Protein AF-0000000078468719 (afdb_homodimer)

Sequence (1130 aa):
MEICQSNFYKNLLDILVNISRASYVTFDFEMSGITTRPKNSPGDRSLDVEKPTLQQQYDEVRSTAETFQILQMGITIVEEVRDKEFYIARPYNFDLSPLSYGGIDIGLQRTIRFNSSSCDFLHSNGFDFGKVFRTGVPYLSRAEESELRSEFELRAERNSKIPDLIIEDADKKASEFCDYIRNTITDWLEKPVQKYVNIGTTDNKLTGFQRRLVHQIVRRDFPNLRTYNRCDGDFMQIEKLNVEQEAIHRKFRLKKFDTKLLKQKGLGWIFEALCGGNLTGIDPLWVYNQQDEEPEKLPAGIATRITDVEAKLKLRNHIIVGHNIFMDLAFLYKTFVGPLPSQVEDFRKEIHRLFPRVIDTKFLATHGLESKYIRSSLKEVLEPFLKVDNPLILLHQDHRFYGSSFGKDHEAGYDSWMTAELFVKLSAKLMTDQKMNGKTIKAEKLLNNHYETCQKIANNDDETNINSYDTSNGIFPTQRAECTKNPYVSSNPFAILGIIEDEQDTALTETPTIQKWLPDFSSKFWTPYINKIRVSSIESCIFDLAQLDVKEYGDQLSKKICTSLMEICQSNFYKNLLDILVNISRASYVTFDFEMSGITTRPKNSPGDRSLDVEKPTLQQQYDEVRSTAETFQILQMGITIVEEVRDKEFYIARPYNFDLSPLSYGGIDIGLQRTIRFNSSSCDFLHSNGFDFGKVFRTGVPYLSRAEESELRSEFELRAERNSKIPDLIIEDADKKASEFCDYIRNTITDWLEKPVQKYVNIGTTDNKLTGFQRRLVHQIVRRDFPNLRTYNRCDGDFMQIEKLNVEQEAIHRKFRLKKFDTKLLKQKGLGWIFEALCGGNLTGIDPLWVYNQQDEEPEKLPAGIATRITDVEAKLKLRNHIIVGHNIFMDLAFLYKTFVGPLPSQVEDFRKEIHRLFPRVIDTKFLATHGLESKYIRSSLKEVLEPFLKVDNPLILLHQDHRFYGSSFGKDHEAGYDSWMTAELFVKLSAKLMTDQKMNGKTIKAEKLLNNHYETCQKIANNDDETNINSYDTSNGIFPTQRAECTKNPYVSSNPFAILGIIEDEQDTALTETPTIQKWLPDFSSKFWTPYINKIRVSSIESCIFDLAQLDVKEYGDQLSKKICTSL

Solvent-accessible surface area (backbone atoms only — not comparable to full-atom values): 63492 Å² total; per-residue (Å²): 58,82,46,34,45,92,50,36,49,59,43,42,63,61,52,50,49,47,57,58,61,34,65,35,36,20,40,32,70,36,53,29,34,85,63,78,52,50,85,90,33,90,77,37,58,85,66,49,85,68,62,43,50,67,56,57,48,40,50,51,46,49,52,20,34,71,51,24,43,67,41,26,42,7,35,17,37,28,29,78,37,71,94,76,69,34,33,40,30,43,32,30,29,32,34,34,13,89,45,53,51,93,64,46,85,77,76,67,84,45,76,44,34,34,27,29,56,43,45,44,53,40,46,76,60,68,52,61,66,27,46,22,74,73,38,19,28,21,52,39,17,53,46,56,51,53,49,47,53,51,48,62,65,42,42,65,59,51,63,71,62,56,66,76,80,82,78,55,85,84,40,54,67,58,52,49,50,51,49,49,54,53,50,53,52,52,51,39,70,74,55,63,83,56,81,53,50,76,51,63,55,83,48,41,65,46,28,73,57,52,50,50,48,52,52,48,49,35,58,73,76,35,69,61,44,45,78,41,76,37,81,93,40,34,30,36,37,36,33,70,60,48,68,70,59,47,52,53,48,48,52,48,50,49,51,53,49,48,53,52,51,50,59,24,20,42,55,32,56,57,52,24,54,65,45,32,48,83,64,84,76,66,58,36,72,58,43,43,49,89,76,50,78,49,64,65,47,31,47,71,31,34,46,51,49,51,53,52,41,40,56,49,20,57,70,46,83,51,36,39,34,27,63,60,38,63,60,53,50,48,37,51,41,36,56,44,42,27,85,74,60,91,44,54,69,56,40,33,52,52,49,30,68,46,44,77,37,32,36,20,48,41,29,65,65,36,50,82,48,64,54,53,72,47,74,67,48,72,68,63,60,33,54,77,49,72,78,51,65,76,40,40,72,40,64,34,87,85,24,49,72,63,74,79,51,82,79,54,63,86,33,22,21,52,47,4,39,50,46,47,53,36,48,55,38,52,50,32,49,53,50,52,43,34,65,70,54,72,53,93,65,59,66,72,75,75,82,40,72,78,57,74,71,76,72,72,69,73,70,78,67,74,74,82,72,76,76,73,80,78,85,74,80,80,75,81,72,78,74,73,80,67,78,72,76,77,75,76,76,73,80,62,65,77,69,63,74,64,77,79,70,84,74,79,85,71,85,72,71,85,63,81,78,72,51,68,61,77,73,60,82,85,38,74,82,41,65,84,43,56,28,32,33,44,35,66,69,20,37,58,26,60,47,59,42,71,68,66,90,62,79,85,71,78,68,70,70,54,43,68,66,23,58,84,90,59,82,46,34,46,92,51,36,49,59,43,41,64,60,52,50,48,48,56,57,61,34,66,34,36,20,41,32,70,36,53,28,33,88,63,78,50,50,85,90,34,89,77,36,56,86,66,48,87,68,62,42,51,67,55,58,49,41,51,50,46,50,53,19,35,73,51,25,44,67,41,26,43,7,35,17,36,28,30,76,37,72,94,77,68,33,32,39,30,43,33,31,29,33,33,34,13,89,46,55,52,93,66,47,85,75,75,66,84,43,75,45,32,34,26,30,56,42,45,44,53,40,46,76,60,67,52,61,66,29,46,22,74,74,39,20,28,19,51,40,16,54,47,54,51,53,48,47,53,51,47,60,65,44,42,65,59,51,64,70,63,56,66,76,82,83,77,56,85,84,41,56,68,59,52,49,50,51,49,49,53,52,49,54,51,52,51,38,70,75,54,62,83,57,81,53,49,78,51,64,54,80,46,42,65,45,27,75,57,52,50,51,48,51,53,47,46,35,58,71,77,35,68,60,44,43,80,40,75,36,80,93,40,35,29,35,36,37,31,72,60,48,68,69,59,48,53,52,48,48,52,48,51,49,52,53,48,49,52,51,51,51,59,23,20,42,54,32,56,58,52,23,54,64,44,33,47,85,62,83,76,66,58,35,72,60,42,43,48,86,87,50,79,51,65,65,47,30,47,71,32,34,46,50,49,51,54,51,41,41,56,50,20,56,70,46,81,54,38,40,34,27,64,59,39,62,60,52,51,47,37,50,41,36,58,42,44,29,85,75,60,93,45,54,68,56,38,34,52,52,49,30,68,47,42,77,37,32,36,20,48,41,29,66,64,35,49,82,46,62,53,56,73,47,73,67,49,71,70,64,60,33,54,77,50,73,79,50,63,75,40,41,72,40,62,32,86,84,22,48,73,64,75,79,51,82,79,54,63,86,33,22,21,51,48,4,38,52,45,48,54,36,48,54,39,52,51,31,50,52,51,52,44,33,66,69,55,72,52,93,64,58,64,72,76,75,81,41,74,76,56,73,70,74,72,71,69,73,69,71,70,72,71,80,73,78,78,76,80,79,82,81,83,65,81,70,72,77,76,74,78,69,75,70,76,76,73,75,77,76,82,62,72,75,71,63,76,62,77,80,71,85,76,79,86,69,85,72,72,86,63,83,79,73,52,69,60,80,73,59,83,85,38,75,81,40,66,82,41,56,28,33,34,44,36,66,70,20,36,58,26,60,46,61,44,71,68,67,90,64,79,85,70,78,72,67,68,53,41,67,62,22,56,83,90

Foldseek 3Di:
DEDWLVCQLLCVLVLLLLLLQFQFKEKFFQKLDQWPADPPRDVHCPVPPAFDAPLVVVQGLQVGLLQIATQKMKMKGWHDDVVVLAIAIFIYIFGEAQAARVNDCLPDDDDHDGDPVSVVVCVVLPHDNVRNHPIGWFADAPVRLVVSLVCVVCVVVVVLVDDDDDDDPPCVVLVVLLVVLVVQVVVCVVPPPDQKGKAADPVFFDDPVSVSSNQRCCVPPPVQKDWDADPNRRIIMIGGHDPVVVVVVVVVVSVVSLLSSLSNNGCLLVLCLLQLHDDQSSQLVSNADPPDDDPCRDRVNSNVSSVVSSVSSNPDQHEYEYALCVSVLSSSCCRHHHRADSGVLVNLQVSCNSHVWYFHLLCLLQPQHQCVVDDRDLCLLLVLCVPPCFLPYYYDPVRCPQVPDDRSPPRGSNSSVSRVSSVWRSLLVLVLVCVVVVDNDGNPDRSPPDPPPDPPPPPPPPDPDPPPPDDDDDDPPPPDVPPPPPPPDDPVPVVPVPDPDPPDDPPPDPPPPRDNGRPDCVDPSCVVGIQWRAQLSHQLRTDHSPDDPDDPDDSVPSNVSRRPD/DEDWLVCQLLCVLVLLLLLLQFQFKEKFFQKLDQWPADPPRVVHCPVPPAFDAPLVVVQGLQVGLQQIATQKMKMKGWHDDVVVLAIAIFIYIFGEAQAARVNDCLPDDDDHDGDPVSVVVCVVLPHDNVRNHPIGWFADAPVRLVVSLVCVVCVVVVVLVDDDDDDDPPCVVLVVLLVVLVVQVVVCVVPPPDQKGKAADPVFFDDPVSVSSNQRCCVPVPVQKDWDADPNRRIIMIGGHDPVVVVVVVVVVSVVSLLSSLSNNGCLLVLCLLQLHDDQSSQLVSNADPPDDDPCRDRVNSNVSSVVSSVSSNPDQHEYEYALCVSVLSSSCCRHHHRADSGVLVNLQVSCNSHVWYFHLLCLLQPPHQCVVDDRDLCLLLVLCVPPCFLHYDYDPVRCPQVPDDRSPPRGSNSSVSRVSSVWRSLLVLVLVCVVVVDNDGNPDRSPPDPPPDPPPPPPPPDPDPPPPDDDDDDPPPPDPPPPPPVPDDPPPPVPPPDPDDDDDPPPDPPPPRPNGRPDCVDPSCVVGIQWRAQLSHQLRTDHSPDDPDDPDDSVPSNVSRRPD

Radius of gyration: 35.46 Å; Cα contacts (8 Å, |Δi|>4): 1675; chains: 2; bounding box: 86×113×95 Å

InterPro domains:
  IPR006941 Ribonuclease CAF1 [PF04857] (5-423)
  IPR012337 Ribonuclease H-like superfamily [SSF53098] (1-435)
  IPR036397 Ribonuclease H superfamily [G3DSA:3.30.420.10] (1-170)
  IPR036397 Ribonuclease H superfamily [G3DSA:3.30.420.10] (245-470)
  IPR036867 R3H domain superfamily [G3DSA:3.30.1370.50] (171-244)
  IPR051181 CAF1 family poly(A)-specific ribonucleases [PTHR15092] (1-456)

Organism: Uncinula necator (NCBI:txid52586)

pLDDT: mean 79.13, std 23.97, range [17.05, 98.44]

Secondary structure (DSSP, 8-state):
-EE-HHHHHHHHHHHHHHHHH-SEEEEEEEES-S-SS-TTSTT--TT-SSPPPHHHHHHHHHHHHHHS-EEEEEEEEEEEEGGGTEEEEEEEEEEBP-S-GGG--S----EEEEEHHHHHHHHHTT--HHHHHHTPBPB--HHHHHHHHHHHHHHHHHHHTPPPP---TT-HHHHHHHHHHHHHHHHHHHS--SSEEEE--SSSPPPHHHHHHHHHHHHHH-TTEEEEEETTTTEEEEEE--HHHHHHHHHHHHHHHHHHHHHHTBTHHHHHHHTT---TT--HHHH--TT--SGGGSHHHHHHHHHHHHHHHHH---EEEESS-HHHHHHHHHHHT-SPPSSHHHHHHHHHHH-SEEEEHHHHHHTTS-GGGS---HHHHHGGGGG---S-EEE-GGGGGGTS----TT-HHHHHHHHHHHHHHHHHHHHHHHHHHSS---S-SGGGTTTTGGGGGGG--S------------------------------GGGG-S------------------SPPPTTSGGGTTTTTEEE-TTSSS-EEETT-----S-STTSTHHHHTT-/-EE-HHHHHHHHHHHHHHHHH-SEEEEEEEES-S-SS-TTSTT--TT-SSPPPHHHHHHHHHHHHHHS-EEEEEEEEEEEEGGGTEEEEEEEEEEBP-S-GGG--S----EEEEEHHHHHHHHHTT--HHHHHHT-B-B--HHHHHHHHHHHHHHHHHHHTPPPP---TT-HHHHHHHHHHHHHHHHHHHS--SSEEEE--SS-PPPHHHHHHHHHHHHHH-TTEEEEEETTTTEEEEEE--HHHHHHHHHHHHHHHHHHHHHHTBTHHHHHHHHT---TT--HHHH--TT--SGGGSHHHHHHHHHHHHHHHHH---EEEESS-HHHHHHHHHHHT-SPPSSHHHHHHHHHHH-SEEEEHHHHHHTTS-GGGS---HHHHHGGGGG---S-EEE-GGGGGGTS-S--TT-HHHHHHHHHHHHHHHHHHHHHHHHHHSS---S-SGGGTTTTGGGGGGGGGS------------------------------GGGG-S------------------SPPPTTSGGGTTTTTEEE-TTSSS-EEETT-----S-STTSHHHHHTT-

Structure (mmCIF, N/CA/C/O backbone):
data_AF-0000000078468719-model_v1
#
loop_
_entity.id
_entity.type
_entity.pdbx_description
1 polymer 'Putative caf1 family ribonuclease'
#
loop_
_atom_site.group_PDB
_atom_site.id
_atom_site.type_symbol
_atom_site.label_atom_id
_atom_site.label_alt_id
_atom_site.label_comp_id
_atom_site.label_asym_id
_atom_site.label_entity_id
_atom_site.label_seq_id
_atom_site.pdbx_PDB_ins_code
_atom_site.Cartn_x
_atom_site.Cartn_y
_atom_site.Cartn_z
_atom_site.occupancy
_atom_site.B_iso_or_equiv
_atom_site.auth_seq_id
_atom_site.auth_comp_id
_atom_site.auth_asym_id
_atom_site.auth_atom_id
_atom_site.pdbx_PDB_model_num
ATOM 1 N N . MET A 1 1 ? 11.555 -22.078 5.477 1 86.25 1 MET A N 1
ATOM 2 C CA . MET A 1 1 ? 12.336 -21.078 6.207 1 86.25 1 MET A CA 1
ATOM 3 C C . MET A 1 1 ? 11.875 -19.672 5.867 1 86.25 1 MET A C 1
ATOM 5 O O . MET A 1 1 ? 11.602 -19.359 4.707 1 86.25 1 MET A O 1
ATOM 9 N N . GLU A 1 2 ? 11.742 -18.891 6.883 1 87.81 2 GLU A N 1
ATOM 10 C CA . GLU A 1 2 ? 11.375 -17.5 6.723 1 87.81 2 GLU A CA 1
ATOM 11 C C . GLU A 1 2 ? 12.602 -16.594 6.699 1 87.81 2 GLU A C 1
ATOM 13 O O . GLU A 1 2 ? 13.43 -16.641 7.613 1 87.81 2 GLU A O 1
ATOM 18 N N . ILE A 1 3 ? 12.719 -15.859 5.617 1 92.31 3 ILE A N 1
ATOM 19 C CA . ILE A 1 3 ? 13.875 -14.969 5.473 1 92.31 3 ILE A CA 1
ATOM 20 C C . ILE A 1 3 ? 13.414 -13.516 5.484 1 92.31 3 ILE A C 1
ATOM 22 O O . ILE A 1 3 ? 12.484 -13.141 4.758 1 92.31 3 ILE A O 1
ATOM 26 N N . CYS A 1 4 ? 13.961 -12.75 6.348 1 92.31 4 CYS A N 1
ATOM 27 C CA . CYS A 1 4 ? 13.672 -11.32 6.438 1 92.31 4 CYS A CA 1
ATOM 28 C C . CYS A 1 4 ? 14.914 -10.492 6.133 1 92.31 4 CYS A C 1
ATOM 30 O O . CYS A 1 4 ? 15.984 -11.047 5.891 1 92.31 4 CYS A O 1
ATOM 32 N N . GLN A 1 5 ? 14.773 -9.281 6.125 1 92.06 5 GLN A N 1
ATOM 33 C CA . GLN A 1 5 ? 15.844 -8.367 5.742 1 92.06 5 GLN A CA 1
ATOM 34 C C . GLN A 1 5 ? 17.062 -8.523 6.652 1 92.06 5 GLN A C 1
ATOM 36 O O . GLN A 1 5 ? 18.203 -8.484 6.188 1 92.06 5 GLN A O 1
ATOM 41 N N . SER A 1 6 ? 16.875 -8.766 7.957 1 90.62 6 SER A N 1
ATOM 42 C CA . SER A 1 6 ? 17.953 -8.797 8.945 1 90.62 6 SER A CA 1
ATOM 43 C C . SER A 1 6 ? 18.828 -10.039 8.781 1 90.62 6 SER A C 1
ATOM 45 O O . SER A 1 6 ? 20 -10.039 9.148 1 90.62 6 SER A O 1
ATOM 47 N N . ASN A 1 7 ? 18.266 -11.086 8.188 1 92.12 7 ASN A N 1
ATOM 48 C CA . ASN A 1 7 ? 19.031 -12.328 8.086 1 92.12 7 ASN A CA 1
ATOM 49 C C . ASN A 1 7 ? 19.25 -12.727 6.625 1 92.12 7 ASN A C 1
ATOM 51 O O . ASN A 1 7 ? 19.828 -13.781 6.348 1 92.12 7 ASN A O 1
ATOM 55 N N . PHE A 1 8 ? 18.891 -11.93 5.738 1 96.31 8 PHE A N 1
ATOM 56 C CA . PHE A 1 8 ? 18.938 -12.289 4.324 1 96.31 8 PHE A CA 1
ATOM 57 C C . PHE A 1 8 ? 20.375 -12.508 3.873 1 96.31 8 PHE A C 1
ATOM 59 O O . PHE A 1 8 ? 20.719 -13.57 3.35 1 96.31 8 PHE A O 1
ATOM 66 N N . TYR A 1 9 ? 21.203 -11.555 4.082 1 95.25 9 TYR A N 1
ATOM 67 C CA . TYR A 1 9 ? 22.547 -11.617 3.533 1 95.25 9 TYR A CA 1
ATOM 68 C C . TYR A 1 9 ? 23.375 -12.688 4.242 1 95.25 9 TYR A C 1
ATOM 70 O O . TYR A 1 9 ? 24.234 -13.32 3.629 1 95.25 9 TYR A O 1
ATOM 78 N N . LYS A 1 10 ? 23.094 -12.953 5.453 1 93.44 10 LYS A N 1
ATOM 79 C CA . LYS A 1 10 ? 23.781 -14.016 6.168 1 93.44 10 LYS A CA 1
ATOM 80 C C . LYS A 1 10 ? 23.469 -15.383 5.574 1 93.44 10 LYS A C 1
ATOM 82 O O . LYS A 1 10 ? 24.281 -16.312 5.656 1 93.44 10 LYS A O 1
ATOM 87 N N . ASN A 1 11 ? 22.312 -15.484 4.977 1 95.19 11 ASN A N 1
ATOM 88 C CA . ASN A 1 11 ? 21.891 -16.766 4.414 1 95.19 11 ASN A CA 1
ATOM 89 C C . ASN A 1 11 ? 22.062 -16.797 2.898 1 95.19 11 ASN A C 1
ATOM 91 O O . ASN A 1 11 ? 21.844 -17.828 2.268 1 95.19 11 ASN A O 1
ATOM 95 N N . LEU A 1 12 ? 22.422 -15.703 2.316 1 97.19 12 LEU A N 1
ATOM 96 C CA . LEU A 1 12 ? 22.422 -15.539 0.867 1 97.19 12 LEU A CA 1
ATOM 97 C C . LEU A 1 12 ? 23.328 -16.578 0.204 1 97.19 12 LEU A C 1
ATOM 99 O O . LEU A 1 12 ? 22.906 -17.266 -0.739 1 97.19 12 LEU A O 1
ATOM 103 N N . LEU A 1 13 ? 24.547 -16.703 0.681 1 96.62 13 LEU A N 1
ATOM 104 C CA . LEU A 1 13 ? 25.5 -17.625 0.048 1 96.62 13 LEU A CA 1
ATOM 105 C C . LEU A 1 13 ? 24.969 -19.062 0.097 1 96.62 13 LEU A C 1
ATOM 107 O O . LEU A 1 13 ? 25.062 -19.797 -0.889 1 96.62 13 LEU A O 1
ATOM 111 N N . ASP A 1 14 ? 24.438 -19.469 1.217 1 95.19 14 ASP A N 1
ATOM 112 C CA . ASP A 1 14 ? 23.875 -20.812 1.339 1 95.19 14 ASP A CA 1
ATOM 113 C C . ASP A 1 14 ? 22.75 -21.031 0.329 1 95.19 14 ASP A C 1
ATOM 115 O O . ASP A 1 14 ? 22.641 -22.109 -0.266 1 95.19 14 ASP A O 1
ATOM 119 N N . ILE A 1 15 ? 21.906 -20.078 0.169 1 97.31 15 ILE A N 1
ATOM 120 C CA . ILE A 1 15 ? 20.797 -20.172 -0.778 1 97.31 15 ILE A CA 1
ATOM 121 C C . ILE A 1 15 ? 21.344 -20.312 -2.197 1 97.31 15 ILE A C 1
ATOM 123 O O . ILE A 1 15 ? 20.859 -21.156 -2.971 1 97.31 15 ILE A O 1
ATOM 127 N N . LEU A 1 16 ? 22.375 -19.516 -2.494 1 97.62 16 LEU A N 1
ATOM 128 C CA . LEU A 1 16 ? 22.984 -19.562 -3.82 1 97.62 16 LEU A CA 1
ATOM 129 C C . LEU A 1 16 ? 23.609 -20.938 -4.086 1 97.62 16 LEU A C 1
ATOM 131 O O . LEU A 1 16 ? 23.469 -21.469 -5.188 1 97.62 16 LEU A O 1
ATOM 135 N N . VAL A 1 17 ? 24.234 -21.484 -3.102 1 96.69 17 VAL A N 1
ATOM 136 C CA . VAL A 1 17 ? 24.844 -22.797 -3.219 1 96.69 17 VAL A CA 1
ATOM 137 C C . VAL A 1 17 ? 23.766 -23.844 -3.445 1 96.69 17 VAL A C 1
ATOM 139 O O . VAL A 1 17 ? 23.906 -24.734 -4.297 1 96.69 17 VAL A O 1
ATOM 142 N N . ASN A 1 18 ? 22.734 -23.734 -2.693 1 96.62 18 ASN A N 1
ATOM 143 C CA . ASN A 1 18 ? 21.625 -24.672 -2.857 1 96.62 18 ASN A CA 1
ATOM 144 C C . ASN A 1 18 ? 21.031 -24.594 -4.258 1 96.62 18 ASN A C 1
ATOM 146 O O . ASN A 1 18 ? 20.688 -25.625 -4.855 1 96.62 18 ASN A O 1
ATOM 150 N N . ILE A 1 19 ? 20.828 -23.406 -4.777 1 97.38 19 ILE A N 1
ATOM 151 C CA . ILE A 1 19 ? 20.297 -23.234 -6.125 1 97.38 19 ILE A CA 1
ATOM 152 C C . ILE A 1 19 ? 21.234 -23.875 -7.141 1 97.38 19 ILE A C 1
ATOM 154 O O . ILE A 1 19 ? 20.781 -24.531 -8.078 1 97.38 19 ILE A O 1
ATOM 158 N N . SER A 1 20 ? 22.547 -23.781 -6.949 1 96.12 20 SER A N 1
ATOM 159 C CA . SER A 1 20 ? 23.531 -24.297 -7.883 1 96.12 20 SER A CA 1
ATOM 160 C C . SER A 1 20 ? 23.516 -25.828 -7.918 1 96.12 20 SER A C 1
ATOM 162 O O . SER A 1 20 ? 23.938 -26.438 -8.898 1 96.12 20 SER A O 1
ATOM 164 N N . ARG A 1 21 ? 22.953 -26.469 -6.906 1 94 21 ARG A N 1
ATOM 165 C CA . ARG A 1 21 ? 22.922 -27.922 -6.805 1 94 21 ARG A CA 1
ATOM 166 C C . ARG A 1 21 ? 21.516 -28.453 -7.09 1 94 21 ARG A C 1
ATOM 168 O O . ARG A 1 21 ? 21.297 -29.672 -7.098 1 94 21 ARG A O 1
ATOM 175 N N . ALA A 1 22 ? 20.641 -27.609 -7.371 1 96 22 ALA A N 1
ATOM 176 C CA . ALA A 1 22 ? 19.234 -27.984 -7.453 1 96 22 ALA A CA 1
ATOM 177 C C . ALA A 1 22 ? 18.953 -28.781 -8.719 1 96 22 ALA A C 1
ATOM 179 O O . ALA A 1 22 ? 19.5 -28.5 -9.781 1 96 22 ALA A O 1
ATOM 180 N N . SER A 1 23 ? 18.109 -29.797 -8.617 1 94.81 23 SER A N 1
ATOM 181 C CA . SER A 1 23 ? 17.562 -30.484 -9.781 1 94.81 23 SER A CA 1
ATOM 182 C C . SER A 1 23 ? 16.531 -29.609 -10.492 1 94.81 23 SER A C 1
ATOM 184 O O . SER A 1 23 ? 16.5 -29.547 -11.727 1 94.81 23 SER A O 1
ATOM 186 N N . TYR A 1 24 ? 15.719 -29.047 -9.805 1 96.56 24 TYR A N 1
ATOM 187 C CA . TYR A 1 24 ? 14.766 -28.062 -10.281 1 96.56 24 TYR A CA 1
ATOM 188 C C . TYR A 1 24 ? 14.383 -27.094 -9.164 1 96.56 24 TYR A C 1
ATOM 190 O O . TYR A 1 24 ? 14.633 -27.359 -7.992 1 96.56 24 TYR A O 1
ATOM 198 N N . VAL A 1 25 ? 13.875 -25.953 -9.477 1 98.12 25 VAL A N 1
ATOM 199 C CA . VAL A 1 25 ? 13.438 -24.938 -8.531 1 98.12 25 VAL A CA 1
ATOM 200 C C . VAL A 1 25 ? 12 -24.516 -8.852 1 98.12 25 VAL A C 1
ATOM 202 O O . VAL A 1 25 ? 11.648 -24.312 -10.008 1 98.12 25 VAL A O 1
ATOM 205 N N . THR A 1 26 ? 11.148 -24.531 -7.84 1 98.44 26 THR A N 1
ATOM 206 C CA . THR A 1 26 ? 9.773 -24.047 -8.008 1 98.44 26 THR A CA 1
ATOM 207 C C . THR A 1 26 ? 9.602 -22.672 -7.387 1 98.44 26 THR A C 1
ATOM 209 O O . THR A 1 26 ? 10.328 -22.297 -6.461 1 98.44 26 THR A O 1
ATOM 212 N N . PHE A 1 27 ? 8.711 -21.859 -7.934 1 97.12 27 PHE A N 1
ATOM 213 C CA . PHE A 1 27 ? 8.453 -20.562 -7.34 1 97.12 27 PHE A CA 1
ATOM 214 C C . PHE A 1 27 ? 6.965 -20.219 -7.395 1 97.12 27 PHE A C 1
ATOM 216 O O . PHE A 1 27 ? 6.215 -20.828 -8.164 1 97.12 27 PHE A O 1
ATOM 223 N N . ASP A 1 28 ? 6.508 -19.375 -6.555 1 97.44 28 ASP A N 1
ATOM 224 C CA . ASP A 1 28 ? 5.156 -18.844 -6.441 1 97.44 28 ASP A CA 1
ATOM 225 C C . ASP A 1 28 ? 5.172 -17.453 -5.824 1 97.44 28 ASP A C 1
ATOM 227 O O . ASP A 1 28 ? 6.047 -17.125 -5.016 1 97.44 28 ASP A O 1
ATOM 231 N N . PHE A 1 29 ? 4.188 -16.625 -6.242 1 97.81 29 PHE A N 1
ATOM 232 C CA . PHE A 1 29 ? 4.156 -15.25 -5.75 1 97.81 29 PHE A CA 1
ATOM 233 C C . PHE A 1 29 ? 2.779 -14.898 -5.203 1 97.81 29 PHE A C 1
ATOM 235 O O . PHE A 1 29 ? 1.771 -15.445 -5.652 1 97.81 29 PHE A O 1
ATOM 242 N N . GLU A 1 30 ? 2.707 -14.086 -4.188 1 97.19 30 GLU A N 1
ATOM 243 C CA . GLU A 1 30 ? 1.536 -13.297 -3.824 1 97.19 30 GLU A CA 1
ATOM 244 C C . GLU A 1 30 ? 1.685 -11.852 -4.277 1 97.19 30 GLU A C 1
ATOM 246 O O . GLU A 1 30 ? 2.742 -11.242 -4.098 1 97.19 30 GLU A O 1
ATOM 251 N N . MET A 1 31 ? 0.673 -11.367 -4.953 1 97.12 31 MET A N 1
ATOM 252 C CA . MET A 1 31 ? 0.762 -10.047 -5.566 1 97.12 31 MET A CA 1
ATOM 253 C C . MET A 1 31 ? -0.219 -9.078 -4.918 1 97.12 31 MET A C 1
ATOM 255 O O . MET A 1 31 ? -1.199 -9.5 -4.301 1 97.12 31 MET A O 1
ATOM 259 N N . SER A 1 32 ? 0.092 -7.777 -5 1 96.38 32 SER A N 1
ATOM 260 C CA . SER A 1 32 ? -0.746 -6.738 -4.414 1 96.38 32 SER A CA 1
ATOM 261 C C . SER A 1 32 ? -1.997 -6.5 -5.25 1 96.38 32 SER A C 1
ATOM 263 O O . SER A 1 32 ? -2.891 -5.754 -4.844 1 96.38 32 SER A O 1
ATOM 265 N N . GLY A 1 33 ? -2.111 -7.086 -6.383 1 94.81 33 GLY A N 1
ATOM 266 C CA . GLY A 1 33 ? -3.244 -7.039 -7.293 1 94.81 33 GLY A CA 1
ATOM 267 C C . GLY A 1 33 ? -3.123 -8.023 -8.445 1 94.81 33 GLY A C 1
ATOM 268 O O . GLY A 1 33 ? -2.016 -8.328 -8.891 1 94.81 33 GLY A O 1
ATOM 269 N N . ILE A 1 34 ? -4.309 -8.453 -8.992 1 90.38 34 ILE A N 1
ATOM 270 C CA . ILE A 1 34 ? -4.246 -9.484 -10.023 1 90.38 34 ILE A CA 1
ATOM 271 C C . ILE A 1 34 ? -4.996 -9.016 -11.273 1 90.38 34 ILE A C 1
ATOM 273 O O . ILE A 1 34 ? -5.035 -9.719 -12.281 1 90.38 34 ILE A O 1
ATOM 277 N N . THR A 1 35 ? -5.637 -7.941 -11.203 1 86.56 35 THR A N 1
ATOM 278 C CA . THR A 1 35 ? -6.316 -7.418 -12.383 1 86.56 35 THR A CA 1
ATOM 279 C C . THR A 1 35 ? -6.438 -5.898 -12.312 1 86.56 35 THR A C 1
ATOM 281 O O . THR A 1 35 ? -6.539 -5.332 -11.219 1 86.56 35 THR A O 1
ATOM 284 N N . THR A 1 36 ? -6.363 -5.312 -13.43 1 74.69 36 THR A N 1
ATOM 285 C CA . THR A 1 36 ? -6.59 -3.873 -13.523 1 74.69 36 THR A CA 1
ATOM 286 C C . THR A 1 36 ? -7.969 -3.58 -14.109 1 74.69 36 THR A C 1
ATOM 288 O O . THR A 1 36 ? -8.391 -2.422 -14.18 1 74.69 36 THR A O 1
ATOM 291 N N . ARG A 1 37 ? -8.664 -4.57 -14.508 1 73.88 37 ARG A N 1
ATOM 292 C CA . ARG A 1 37 ? -10.008 -4.434 -15.062 1 73.88 37 ARG A CA 1
ATOM 293 C C . ARG A 1 37 ? -11.008 -5.293 -14.289 1 73.88 37 ARG A C 1
ATOM 295 O O . ARG A 1 37 ? -11.508 -6.289 -14.812 1 73.88 37 ARG A O 1
ATOM 302 N N . PRO A 1 38 ? -11.266 -4.809 -13.117 1 65.31 38 PRO A N 1
ATOM 303 C CA . PRO A 1 38 ? -12.203 -5.621 -12.336 1 65.31 38 PRO A CA 1
ATOM 304 C C . PRO A 1 38 ? -13.57 -5.742 -13 1 65.31 38 PRO A C 1
ATOM 306 O O . PRO A 1 38 ? -13.875 -4.996 -13.93 1 65.31 38 PRO A O 1
ATOM 309 N N . LYS A 1 39 ? -14.273 -6.703 -12.547 1 63.47 39 LYS A N 1
ATOM 310 C CA . LYS A 1 39 ? -15.602 -6.957 -13.086 1 63.47 39 LYS A CA 1
ATOM 311 C C . LYS A 1 39 ? -16.469 -5.707 -13.023 1 63.47 39 LYS A C 1
ATOM 313 O O . LYS A 1 39 ? -16.422 -4.961 -12.039 1 63.47 39 LYS A O 1
ATOM 318 N N . ASN A 1 40 ? -17.141 -5.418 -14.078 1 62.09 40 ASN A N 1
ATOM 319 C CA . ASN A 1 40 ? -18.125 -4.34 -14.18 1 62.09 40 ASN A CA 1
ATOM 320 C C . ASN A 1 40 ? -17.453 -2.988 -14.406 1 62.09 40 ASN A C 1
ATOM 322 O O . ASN A 1 40 ? -18.047 -1.943 -14.117 1 62.09 40 ASN A O 1
ATOM 326 N N . SER A 1 41 ? -16.125 -3.072 -14.641 1 61.59 41 SER A N 1
ATOM 327 C CA . SER A 1 41 ? -15.414 -1.849 -14.992 1 61.59 41 SER A CA 1
ATOM 328 C C . SER A 1 41 ? -15.367 -1.65 -16.5 1 61.59 41 SER A C 1
ATOM 330 O O . SER A 1 41 ? -15.695 -2.562 -17.266 1 61.59 41 SER A O 1
ATOM 332 N N . PRO A 1 42 ? -15.062 -0.356 -16.719 1 58.38 42 PRO A N 1
ATOM 333 C CA . PRO A 1 42 ? -14.867 -0.163 -18.156 1 58.38 42 PRO A CA 1
ATOM 334 C C . PRO A 1 42 ? -13.789 -1.079 -18.734 1 58.38 42 PRO A C 1
ATOM 336 O O . PRO A 1 42 ? -12.695 -1.183 -18.172 1 58.38 42 PRO A O 1
ATOM 339 N N . GLY A 1 43 ? -14.156 -2.002 -19.625 1 59.78 43 GLY A N 1
ATOM 340 C CA . GLY A 1 43 ? -13.234 -2.939 -20.25 1 59.78 43 GLY A CA 1
ATOM 341 C C . GLY A 1 43 ? -13.469 -4.375 -19.828 1 59.78 43 GLY A C 1
ATOM 342 O O . GLY A 1 43 ? -12.734 -5.277 -20.234 1 59.78 43 GLY A O 1
ATOM 343 N N . ASP A 1 44 ? -14.367 -4.406 -18.812 1 67.06 44 ASP A N 1
ATOM 344 C CA . ASP A 1 44 ? -14.727 -5.754 -18.391 1 67.06 44 ASP A CA 1
ATOM 345 C C . ASP A 1 44 ? -15.094 -6.633 -19.578 1 67.06 44 ASP A C 1
ATOM 347 O O . ASP A 1 44 ? -15.867 -6.227 -20.453 1 67.06 44 ASP A O 1
ATOM 351 N N . ARG A 1 45 ? -14.438 -7.699 -19.719 1 63.03 45 ARG A N 1
ATOM 352 C CA . ARG A 1 45 ? -14.656 -8.594 -20.844 1 63.03 45 ARG A CA 1
ATOM 353 C C . ARG A 1 45 ? -15.594 -9.734 -20.469 1 63.03 45 ARG A C 1
ATOM 355 O O . ARG A 1 45 ? -15.703 -10.727 -21.188 1 63.03 45 ARG A O 1
ATOM 362 N N . SER A 1 46 ? -16.156 -9.539 -19.359 1 63.94 46 SER A N 1
ATOM 363 C CA . SER A 1 46 ? -17.031 -10.625 -18.891 1 63.94 46 SER A CA 1
ATOM 364 C C . SER A 1 46 ? -18.203 -10.82 -19.844 1 63.94 46 SER A C 1
ATOM 366 O O . SER A 1 46 ? -18.781 -11.914 -19.906 1 63.94 46 SER A O 1
ATOM 368 N N . LEU A 1 47 ? -18.406 -9.727 -20.656 1 65.56 47 LEU A N 1
ATOM 369 C CA . LEU A 1 47 ? -19.562 -9.805 -21.531 1 65.56 47 LEU A CA 1
ATOM 370 C C . LEU A 1 47 ? -19.156 -10.148 -22.969 1 65.56 47 LEU A C 1
ATOM 372 O O . LEU A 1 47 ? -20 -10.312 -23.844 1 65.56 47 LEU A O 1
ATOM 376 N N . ASP A 1 48 ? -17.844 -10.367 -23.047 1 69.38 48 ASP A N 1
ATOM 377 C CA . ASP A 1 48 ? -17.375 -10.695 -24.391 1 69.38 48 ASP A CA 1
ATOM 378 C C . ASP A 1 48 ? -17.609 -12.164 -24.719 1 69.38 48 ASP A C 1
ATOM 380 O O . ASP A 1 48 ? -17.359 -13.039 -23.891 1 69.38 48 ASP A O 1
ATOM 384 N N . VAL A 1 49 ? -18.141 -12.406 -25.797 1 68.69 49 VAL A N 1
ATOM 385 C CA . VAL A 1 49 ? -18.453 -13.766 -26.234 1 68.69 49 VAL A CA 1
ATOM 386 C C . VAL A 1 49 ? -17.172 -14.461 -26.719 1 68.69 49 VAL A C 1
ATOM 388 O O . VAL A 1 49 ? -16.969 -15.641 -26.438 1 68.69 49 VAL A O 1
ATOM 391 N N . GLU A 1 50 ? -16.312 -13.648 -27.312 1 73.94 50 GLU A N 1
ATOM 392 C CA . GLU A 1 50 ? -15.102 -14.234 -27.891 1 73.94 50 GLU A CA 1
ATOM 393 C C . GLU A 1 50 ? -13.953 -14.234 -26.891 1 73.94 50 GLU A C 1
ATOM 395 O O . GLU A 1 50 ? -13.789 -13.289 -26.125 1 73.94 50 GLU A O 1
ATOM 400 N N . LYS A 1 51 ? -13.242 -15.336 -26.891 1 79.12 51 LYS A N 1
ATOM 401 C CA . LYS A 1 51 ? -12.031 -15.406 -26.078 1 79.12 51 LYS A CA 1
ATOM 402 C C . LYS A 1 51 ? -10.961 -14.453 -26.609 1 79.12 51 LYS A C 1
ATOM 404 O O . LYS A 1 51 ? -10.812 -14.289 -27.812 1 79.12 51 LYS A O 1
ATOM 409 N N . PRO A 1 52 ? -10.25 -13.898 -25.781 1 86.31 52 PRO A N 1
ATOM 410 C CA . PRO A 1 52 ? -9.195 -12.977 -26.203 1 86.31 52 PRO A CA 1
ATOM 411 C C . PRO A 1 52 ? -8.031 -13.688 -26.891 1 86.31 52 PRO A C 1
ATOM 413 O O . PRO A 1 52 ? -7.828 -14.883 -26.688 1 86.31 52 PRO A O 1
ATOM 416 N N . THR A 1 53 ? -7.391 -12.969 -27.797 1 89.62 53 THR A N 1
ATOM 417 C CA . THR A 1 53 ? -6.145 -13.453 -28.375 1 89.62 53 THR A CA 1
ATOM 418 C C . THR A 1 53 ? -5.031 -13.484 -27.328 1 89.62 53 THR A C 1
ATOM 420 O O . THR A 1 53 ? -5.184 -12.93 -26.234 1 89.62 53 THR A O 1
ATOM 423 N N . LEU A 1 54 ? -3.943 -14.148 -27.672 1 93.12 54 LEU A N 1
ATOM 424 C CA . LEU A 1 54 ? -2.801 -14.211 -26.766 1 93.12 54 LEU A CA 1
ATOM 425 C C . LEU A 1 54 ? -2.268 -12.812 -26.469 1 93.12 54 LEU A C 1
ATOM 427 O O . LEU A 1 54 ? -1.935 -12.5 -25.328 1 93.12 54 LEU A O 1
ATOM 431 N N . GLN A 1 55 ? -2.145 -11.961 -27.484 1 94.25 55 GLN A N 1
ATOM 432 C CA . GLN A 1 55 ? -1.666 -10.594 -27.312 1 94.25 55 GLN A CA 1
ATOM 433 C C . GLN A 1 55 ? -2.59 -9.805 -26.391 1 94.25 55 GLN A C 1
ATOM 435 O O . GLN A 1 55 ? -2.125 -9.055 -25.531 1 94.25 55 GLN A O 1
ATOM 440 N N . GLN A 1 56 ? -3.83 -9.953 -26.609 1 91.19 56 GLN A N 1
ATOM 441 C CA . GLN A 1 56 ? -4.797 -9.25 -25.766 1 91.19 56 GLN A CA 1
ATOM 442 C C . GLN A 1 56 ? -4.691 -9.688 -24.312 1 91.19 56 GLN A C 1
ATOM 444 O O . GLN A 1 56 ? -4.75 -8.852 -23.406 1 91.19 56 GLN A O 1
ATOM 449 N N . GLN A 1 57 ? -4.562 -10.992 -24.141 1 92.88 57 GLN A N 1
ATOM 450 C CA . GLN A 1 57 ? -4.375 -11.516 -22.797 1 92.88 57 GLN A CA 1
ATOM 451 C C . GLN A 1 57 ? -3.08 -11 -22.188 1 92.88 57 GLN A C 1
ATOM 453 O O . GLN A 1 57 ? -3.049 -10.641 -21 1 92.88 57 GLN A O 1
ATOM 458 N N . TYR A 1 58 ? -2.062 -10.977 -23.016 1 95.62 58 TYR A N 1
ATOM 459 C CA . TYR A 1 58 ? -0.786 -10.445 -22.547 1 95.62 58 TYR A CA 1
ATOM 460 C C . TYR A 1 58 ? -0.913 -8.977 -22.156 1 95.62 58 TYR A C 1
ATOM 462 O O . TYR A 1 58 ? -0.327 -8.539 -21.156 1 95.62 58 TYR A O 1
ATOM 470 N N . ASP A 1 59 ? -1.634 -8.258 -22.891 1 95.12 59 ASP A N 1
ATOM 471 C CA . ASP A 1 59 ? -1.819 -6.84 -22.578 1 95.12 59 ASP A CA 1
ATOM 472 C C . ASP A 1 59 ? -2.441 -6.652 -21.203 1 95.12 59 ASP A C 1
ATOM 474 O O . ASP A 1 59 ? -2.072 -5.734 -20.469 1 95.12 59 ASP A O 1
ATOM 478 N N . GLU A 1 60 ? -3.387 -7.465 -20.875 1 93.06 60 GLU A N 1
ATOM 479 C CA . GLU A 1 60 ? -4.02 -7.402 -19.562 1 93.06 60 GLU A CA 1
ATOM 480 C C . GLU A 1 60 ? -3.033 -7.766 -18.469 1 93.06 60 GLU A C 1
ATOM 482 O O . GLU A 1 60 ? -2.969 -7.09 -17.438 1 93.06 60 GLU A O 1
ATOM 487 N N . VAL A 1 61 ? -2.332 -8.828 -18.734 1 96 61 VAL A N 1
ATOM 488 C CA . VAL A 1 61 ? -1.357 -9.289 -17.75 1 96 61 VAL A CA 1
ATOM 489 C C . VAL A 1 61 ? -0.249 -8.25 -17.594 1 96 61 VAL A C 1
ATOM 491 O O . VAL A 1 61 ? 0.198 -7.98 -16.484 1 96 61 VAL A O 1
ATOM 494 N N . ARG A 1 62 ? 0.173 -7.766 -18.719 1 97.25 62 ARG A N 1
ATOM 495 C CA . ARG A 1 62 ? 1.198 -6.727 -18.703 1 97.25 62 ARG A CA 1
ATOM 496 C C . ARG A 1 62 ? 0.742 -5.516 -17.906 1 97.25 62 ARG A C 1
ATOM 498 O O . ARG A 1 62 ? 1.479 -5.016 -17.047 1 97.25 62 ARG A O 1
ATOM 505 N N . SER A 1 63 ? -0.437 -5.062 -18.172 1 95.38 63 SER A N 1
ATOM 506 C CA . SER A 1 63 ? -0.99 -3.93 -17.438 1 95.38 63 SER A CA 1
ATOM 507 C C . SER A 1 63 ? -1.042 -4.219 -15.938 1 95.38 63 SER A C 1
ATOM 509 O O . SER A 1 63 ? -0.713 -3.354 -15.117 1 95.38 63 SER A O 1
ATOM 511 N N . THR A 1 64 ? -1.426 -5.352 -15.562 1 95.75 64 THR A N 1
ATOM 512 C CA . THR A 1 64 ? -1.534 -5.762 -14.164 1 95.75 64 THR A CA 1
ATOM 513 C C . THR A 1 64 ? -0.162 -5.777 -13.5 1 95.75 64 THR A C 1
ATOM 515 O O . THR A 1 64 ? 0.011 -5.219 -12.414 1 95.75 64 THR A O 1
ATOM 518 N N . ALA A 1 65 ? 0.812 -6.375 -14.18 1 97.06 65 ALA A N 1
ATOM 519 C CA . ALA A 1 65 ? 2.154 -6.508 -13.617 1 97.06 65 ALA A CA 1
ATOM 520 C C . ALA A 1 65 ? 2.85 -5.152 -13.531 1 97.06 65 ALA A C 1
ATOM 522 O O . ALA A 1 65 ? 3.695 -4.934 -12.664 1 97.06 65 ALA A O 1
ATOM 523 N N . GLU A 1 66 ? 2.498 -4.285 -14.398 1 96.38 66 GLU A N 1
ATOM 524 C CA . GLU A 1 66 ? 3.064 -2.938 -14.375 1 96.38 66 GLU A CA 1
ATOM 525 C C . GLU A 1 66 ? 2.453 -2.102 -13.25 1 96.38 66 GLU A C 1
ATOM 527 O O . GLU A 1 66 ? 3.074 -1.155 -12.766 1 96.38 66 GLU A O 1
ATOM 532 N N . THR A 1 67 ? 1.288 -2.424 -12.891 1 94.88 67 THR A N 1
ATOM 533 C CA . THR A 1 67 ? 0.543 -1.636 -11.914 1 94.88 67 THR A CA 1
ATOM 534 C C . THR A 1 67 ? 0.813 -2.133 -10.5 1 94.88 67 THR A C 1
ATOM 536 O O . THR A 1 67 ? 1.054 -1.333 -9.594 1 94.88 67 THR A O 1
ATOM 539 N N . PHE A 1 68 ? 0.808 -3.385 -10.305 1 96.38 68 PHE A N 1
ATOM 540 C CA . PHE A 1 68 ? 0.888 -3.961 -8.969 1 96.38 68 PHE A CA 1
ATOM 541 C C . PHE A 1 68 ? 2.252 -4.598 -8.734 1 96.38 68 PHE A C 1
ATOM 543 O O . PHE A 1 68 ? 3.098 -4.613 -9.633 1 96.38 68 PHE A O 1
ATOM 550 N N . GLN A 1 69 ? 2.545 -5.074 -7.488 1 95.56 69 GLN A N 1
ATOM 551 C CA . GLN A 1 69 ? 3.867 -5.582 -7.137 1 95.56 69 GLN A CA 1
ATOM 552 C C . GLN A 1 69 ? 3.771 -6.945 -6.461 1 95.56 69 GLN A C 1
ATOM 554 O O . GLN A 1 69 ? 2.707 -7.328 -5.969 1 95.56 69 GLN A O 1
ATOM 559 N N . ILE A 1 70 ? 4.902 -7.652 -6.52 1 97.81 70 ILE A N 1
ATOM 560 C CA . ILE A 1 70 ? 5.039 -8.867 -5.727 1 97.81 70 ILE A CA 1
ATOM 561 C C . ILE A 1 70 ? 5.188 -8.508 -4.25 1 97.81 70 ILE A C 1
ATOM 563 O O . ILE A 1 70 ? 5.996 -7.652 -3.893 1 97.81 70 ILE A O 1
ATOM 567 N N . LEU A 1 71 ? 4.383 -9.133 -3.416 1 97 71 LEU A N 1
ATOM 568 C CA . LEU A 1 71 ? 4.453 -8.891 -1.978 1 97 71 LEU A CA 1
ATOM 569 C C . LEU A 1 71 ? 5.219 -10.008 -1.278 1 97 71 LEU A C 1
ATOM 571 O O . LEU A 1 71 ? 5.828 -9.789 -0.231 1 97 71 LEU A O 1
ATOM 575 N N . GLN A 1 72 ? 5.09 -11.148 -1.836 1 97.19 72 GLN A N 1
ATOM 576 C CA . GLN A 1 72 ? 5.738 -12.328 -1.271 1 97.19 72 GLN A CA 1
ATOM 577 C C . GLN A 1 72 ? 6.234 -13.266 -2.371 1 97.19 72 GLN A C 1
ATOM 579 O O . GLN A 1 72 ? 5.547 -13.469 -3.375 1 97.19 72 GLN A O 1
ATOM 584 N N . MET A 1 73 ? 7.414 -13.789 -2.189 1 97.81 73 MET A N 1
ATOM 585 C CA . MET A 1 73 ? 8.023 -14.719 -3.133 1 97.81 73 MET A CA 1
ATOM 586 C C . MET A 1 73 ? 8.391 -16.031 -2.443 1 97.81 73 MET A C 1
ATOM 588 O O . MET A 1 73 ? 9.125 -16.031 -1.453 1 97.81 73 MET A O 1
ATOM 592 N N . GLY A 1 74 ? 7.824 -17.094 -2.928 1 97.5 74 GLY A N 1
ATOM 593 C CA . GLY A 1 74 ? 8.195 -18.422 -2.482 1 97.5 74 GLY A CA 1
ATOM 594 C C . GLY A 1 74 ? 9.062 -19.172 -3.479 1 97.5 74 GLY A C 1
ATOM 595 O O . GLY A 1 74 ? 8.812 -19.125 -4.684 1 97.5 74 GLY A O 1
ATOM 596 N N . ILE A 1 75 ? 10.125 -19.766 -2.969 1 97.94 75 ILE A N 1
ATOM 597 C CA . ILE A 1 75 ? 11 -20.594 -3.783 1 97.94 75 ILE A CA 1
ATOM 598 C C . ILE A 1 75 ? 11.273 -21.922 -3.059 1 97.94 75 ILE A C 1
ATOM 600 O O . ILE A 1 75 ? 11.5 -21.922 -1.847 1 97.94 75 ILE A O 1
ATOM 604 N N . THR A 1 76 ? 11.148 -22.969 -3.709 1 98.19 76 THR A N 1
ATOM 605 C CA . THR A 1 76 ? 11.539 -24.266 -3.17 1 98.19 76 THR A CA 1
ATOM 606 C C . THR A 1 76 ? 12.648 -24.875 -4.012 1 98.19 76 THR A C 1
ATOM 608 O O . THR A 1 76 ? 12.477 -25.109 -5.207 1 98.19 76 THR A O 1
ATOM 611 N N . ILE A 1 77 ? 13.766 -25.062 -3.434 1 98.19 77 ILE A N 1
ATOM 612 C CA . ILE A 1 77 ? 14.922 -25.672 -4.086 1 98.19 77 ILE A CA 1
ATOM 613 C C . ILE A 1 77 ? 14.93 -27.188 -3.824 1 98.19 77 ILE A C 1
ATOM 615 O O . ILE A 1 77 ? 14.969 -27.609 -2.67 1 98.19 77 ILE A O 1
ATOM 619 N N . VAL A 1 78 ? 14.891 -27.984 -4.875 1 97.75 78 VAL A N 1
ATOM 620 C CA . VAL A 1 78 ? 14.789 -29.438 -4.711 1 97.75 78 VAL A CA 1
ATOM 621 C C . VAL A 1 78 ? 16.062 -30.109 -5.246 1 97.75 78 VAL A C 1
ATOM 623 O O . VAL A 1 78 ? 16.484 -29.828 -6.367 1 97.75 78 VAL A O 1
ATOM 626 N N . GLU A 1 79 ? 16.656 -30.938 -4.461 1 96 79 GLU A N 1
ATOM 627 C CA . GLU A 1 79 ? 17.844 -31.688 -4.812 1 96 79 GLU A CA 1
ATOM 628 C C . GLU A 1 79 ? 17.578 -33.188 -4.773 1 96 79 GLU A C 1
ATOM 630 O O . GLU A 1 79 ? 16.828 -33.688 -3.922 1 96 79 GLU A O 1
ATOM 635 N N . GLU A 1 80 ? 18.156 -33.938 -5.676 1 93.25 80 GLU A N 1
ATOM 636 C CA . GLU A 1 80 ? 18.094 -35.375 -5.68 1 93.25 80 GLU A CA 1
ATOM 637 C C . GLU A 1 80 ? 19.188 -35.969 -4.797 1 93.25 80 GLU A C 1
ATOM 639 O O . GLU A 1 80 ? 20.375 -35.688 -4.98 1 93.25 80 GLU A O 1
ATOM 644 N N . VAL A 1 81 ? 18.703 -36.656 -3.826 1 92.06 81 VAL A N 1
ATOM 645 C CA . VAL A 1 81 ? 19.656 -37.406 -3.021 1 92.06 81 VAL A CA 1
ATOM 646 C C . VAL A 1 81 ? 19.578 -38.875 -3.395 1 92.06 81 VAL A C 1
ATOM 648 O O . VAL A 1 81 ? 18.938 -39.688 -2.697 1 92.06 81 VAL A O 1
ATOM 651 N N . ARG A 1 82 ? 20.266 -39.312 -4.316 1 88.62 82 ARG A N 1
ATOM 652 C CA . ARG A 1 82 ? 20.141 -40.625 -4.953 1 88.62 82 ARG A CA 1
ATOM 653 C C . ARG A 1 82 ? 20.594 -41.719 -4.02 1 88.62 82 ARG A C 1
ATOM 655 O O . ARG A 1 82 ? 20.031 -42.812 -4.023 1 88.62 82 ARG A O 1
ATOM 662 N N . ASP A 1 83 ? 21.641 -41.375 -3.236 1 88.38 83 ASP A N 1
ATOM 663 C CA . ASP A 1 83 ? 22.172 -42.406 -2.326 1 88.38 83 ASP A CA 1
ATOM 664 C C . ASP A 1 83 ? 21.141 -42.781 -1.273 1 88.38 83 ASP A C 1
ATOM 666 O O . ASP A 1 83 ? 21.141 -43.906 -0.782 1 88.38 83 ASP A O 1
ATOM 670 N N . LYS A 1 84 ? 20.25 -41.906 -0.957 1 87.69 84 LYS A N 1
ATOM 671 C CA . LYS A 1 84 ? 19.25 -42.156 0.082 1 87.69 84 LYS A CA 1
ATOM 672 C C . LYS A 1 84 ? 17.859 -42.375 -0.521 1 87.69 84 LYS A C 1
ATOM 674 O O . LYS A 1 84 ? 16.891 -42.531 0.206 1 87.69 84 LYS A O 1
ATOM 679 N N . GLU A 1 85 ? 17.688 -42.25 -1.812 1 87.5 85 GLU A N 1
ATOM 680 C CA . GLU A 1 85 ? 16.5 -42.594 -2.598 1 87.5 85 GLU A CA 1
ATOM 681 C C . GLU A 1 85 ? 15.344 -41.625 -2.277 1 87.5 85 GLU A C 1
ATOM 683 O O . GLU A 1 85 ? 14.203 -42.094 -2.098 1 87.5 85 GLU A O 1
ATOM 688 N N . PHE A 1 86 ? 15.641 -40.375 -2.012 1 91.38 86 PHE A N 1
ATOM 689 C CA . PHE A 1 86 ? 14.578 -39.406 -1.86 1 91.38 86 PHE A CA 1
ATOM 690 C C . PHE A 1 86 ? 15.016 -38.031 -2.385 1 91.38 86 PHE A C 1
ATOM 692 O O . PHE A 1 86 ? 16.203 -37.812 -2.672 1 91.38 86 PHE A O 1
ATOM 699 N N . TYR A 1 87 ? 14.102 -37.125 -2.658 1 94.94 87 TYR A N 1
ATOM 700 C CA . TYR A 1 87 ? 14.352 -35.719 -2.922 1 94.94 87 TYR A CA 1
ATOM 701 C C . TYR A 1 87 ? 14.367 -34.938 -1.627 1 94.94 87 TYR A C 1
ATOM 703 O O . TYR A 1 87 ? 13.625 -35.219 -0.692 1 94.94 87 TYR A O 1
ATOM 711 N N . ILE A 1 88 ? 15.242 -33.969 -1.567 1 96.06 88 ILE A N 1
ATOM 712 C CA . ILE A 1 88 ? 15.25 -33.062 -0.447 1 96.06 88 ILE A CA 1
ATOM 713 C C . ILE A 1 88 ? 14.805 -31.672 -0.923 1 96.06 88 ILE A C 1
ATOM 715 O O . ILE A 1 88 ? 15.328 -31.156 -1.915 1 96.06 88 ILE A O 1
ATOM 719 N N . ALA A 1 89 ? 13.812 -31.172 -0.247 1 96.75 89 ALA A N 1
ATOM 720 C CA . ALA A 1 89 ? 13.258 -29.875 -0.616 1 96.75 89 ALA A CA 1
ATOM 721 C C . ALA A 1 89 ? 13.578 -28.812 0.439 1 96.75 89 ALA A C 1
ATOM 723 O O . ALA A 1 89 ? 13.539 -29.094 1.639 1 96.75 89 ALA A O 1
ATOM 724 N N . ARG A 1 90 ? 13.961 -27.641 -0.002 1 97.56 90 ARG A N 1
ATOM 725 C CA . ARG A 1 90 ? 14.234 -26.484 0.85 1 97.56 90 ARG A CA 1
ATOM 726 C C . ARG A 1 90 ? 13.359 -25.297 0.468 1 97.56 90 ARG A C 1
ATOM 728 O O . ARG A 1 90 ? 13.766 -24.453 -0.33 1 97.56 90 ARG A O 1
ATOM 735 N N . PRO A 1 91 ? 12.133 -25.203 1.088 1 96.88 91 PRO A N 1
ATOM 736 C CA . PRO A 1 91 ? 11.266 -24.062 0.811 1 96.88 91 PRO A CA 1
ATOM 737 C C . PRO A 1 91 ? 11.711 -22.781 1.526 1 96.88 91 PRO A C 1
ATOM 739 O O . PRO A 1 91 ? 12.102 -22.828 2.695 1 96.88 91 PRO A O 1
ATOM 742 N N . TYR A 1 92 ? 11.75 -21.703 0.801 1 97.12 92 TYR A N 1
ATOM 743 C CA . TYR A 1 92 ? 12.008 -20.375 1.317 1 97.12 92 TYR A CA 1
ATOM 744 C C . TYR A 1 92 ? 10.812 -19.453 1.08 1 97.12 92 TYR A C 1
ATOM 746 O O . TYR A 1 92 ? 10.164 -19.531 0.032 1 97.12 92 TYR A O 1
ATOM 754 N N . ASN A 1 93 ? 10.445 -18.688 2.068 1 96.25 93 ASN A N 1
ATOM 755 C CA . ASN A 1 93 ? 9.422 -17.641 1.963 1 96.25 93 ASN A CA 1
ATOM 756 C C . ASN A 1 93 ? 10 -16.266 2.215 1 96.25 93 ASN A C 1
ATOM 758 O O . ASN A 1 93 ? 10.555 -16 3.283 1 96.25 93 ASN A O 1
ATOM 762 N N . PHE A 1 94 ? 9.938 -15.352 1.205 1 97.31 94 PHE A N 1
ATOM 763 C CA . PHE A 1 94 ? 10.484 -14 1.279 1 97.31 94 PHE A CA 1
ATOM 764 C C . PHE A 1 94 ? 9.367 -12.961 1.175 1 97.31 94 PHE A C 1
ATOM 766 O O . PHE A 1 94 ? 8.633 -12.93 0.188 1 97.31 94 PHE A O 1
ATOM 773 N N . ASP A 1 95 ? 9.211 -12.125 2.18 1 96.19 95 ASP A N 1
ATOM 774 C CA . ASP A 1 95 ? 8.445 -10.906 1.945 1 96.19 95 ASP A CA 1
ATOM 775 C C . ASP A 1 95 ? 9.266 -9.883 1.169 1 96.19 95 ASP A C 1
ATOM 777 O O . ASP A 1 95 ? 10.453 -9.703 1.434 1 96.19 95 ASP A O 1
ATOM 781 N N . LEU A 1 96 ? 8.672 -9.344 0.182 1 96.75 96 LEU A N 1
ATOM 782 C CA . LEU A 1 96 ? 9.383 -8.391 -0.667 1 96.75 96 LEU A CA 1
ATOM 783 C C . LEU A 1 96 ? 9.016 -6.953 -0.296 1 96.75 96 LEU A C 1
ATOM 785 O O . LEU A 1 96 ? 7.852 -6.566 -0.379 1 96.75 96 LEU A O 1
ATOM 789 N N . SER A 1 97 ? 10.047 -6.188 0.08 1 95.25 97 SER A N 1
ATOM 790 C CA . SER A 1 97 ? 9.812 -4.797 0.452 1 95.25 97 SER A CA 1
ATOM 791 C C . SER A 1 97 ? 10.094 -3.857 -0.714 1 95.25 97 SER A C 1
ATOM 793 O O . SER A 1 97 ? 11.172 -3.906 -1.312 1 95.25 97 SER A O 1
ATOM 795 N N . PRO A 1 98 ? 9.164 -3.045 -1.029 1 93.5 98 PRO A N 1
ATOM 796 C CA . PRO A 1 98 ? 9.414 -2.062 -2.088 1 93.5 98 PRO A CA 1
ATOM 797 C C . PRO A 1 98 ? 10.219 -0.86 -1.601 1 93.5 98 PRO A C 1
ATOM 799 O O . PRO A 1 98 ? 10.477 0.066 -2.373 1 93.5 98 PRO A O 1
ATOM 802 N N . LEU A 1 99 ? 10.641 -0.845 -0.324 1 92.94 99 LEU A N 1
ATOM 803 C CA . LEU A 1 99 ? 11.312 0.299 0.281 1 92.94 99 LEU A CA 1
ATOM 804 C C . LEU A 1 99 ? 12.828 0.136 0.211 1 92.94 99 LEU A C 1
ATOM 806 O O . LEU A 1 99 ? 13.328 -0.875 -0.289 1 92.94 99 LEU A O 1
ATOM 810 N N . SER A 1 100 ? 13.516 1.192 0.66 1 91.44 100 SER A N 1
ATOM 811 C CA . SER A 1 100 ? 14.977 1.178 0.646 1 91.44 100 SER A CA 1
ATOM 812 C C . SER A 1 100 ? 15.531 0.299 1.761 1 91.44 100 SER A C 1
ATOM 814 O O . SER A 1 100 ? 14.945 0.215 2.842 1 91.44 100 SER A O 1
ATOM 816 N N . TYR A 1 101 ? 16.641 -0.285 1.454 1 90.56 101 TYR A N 1
ATOM 817 C CA . TYR A 1 101 ? 17.312 -1.122 2.441 1 90.56 101 TYR A CA 1
ATOM 818 C C . TYR A 1 101 ? 17.719 -0.307 3.666 1 90.56 101 TYR A C 1
ATOM 820 O O . TYR A 1 101 ? 18.406 0.708 3.545 1 90.56 101 TYR A O 1
ATOM 828 N N . GLY A 1 102 ? 17.297 -0.72 4.781 1 82 102 GLY A N 1
ATOM 829 C CA . GLY A 1 102 ? 17.688 -0.082 6.031 1 82 102 GLY A CA 1
ATOM 830 C C . GLY A 1 102 ? 17.219 1.359 6.129 1 82 102 GLY A C 1
ATOM 831 O O . GLY A 1 102 ? 17.797 2.15 6.883 1 82 102 GLY A O 1
ATOM 832 N N . GLY A 1 103 ? 16.375 1.761 5.281 1 78 103 GLY A N 1
ATOM 833 C CA . GLY A 1 103 ? 15.906 3.135 5.312 1 78 103 GLY A CA 1
ATOM 834 C C . GLY A 1 103 ? 16.875 4.117 4.691 1 78 103 GLY A C 1
ATOM 835 O O . GLY A 1 103 ? 16.734 5.332 4.848 1 78 103 GLY A O 1
ATOM 836 N N . ILE A 1 104 ? 17.828 3.594 4.035 1 77.69 104 ILE A N 1
ATOM 837 C CA . ILE A 1 104 ? 18.828 4.445 3.418 1 77.69 104 ILE A CA 1
ATOM 838 C C . ILE A 1 104 ? 18.312 4.961 2.074 1 77.69 104 ILE A C 1
ATOM 840 O O . ILE A 1 104 ? 17.984 4.176 1.188 1 77.69 104 ILE A O 1
ATOM 844 N N . ASP A 1 105 ? 18.344 6.23 1.962 1 78.44 105 ASP A N 1
ATOM 845 C CA . ASP A 1 105 ? 17.797 6.859 0.766 1 78.44 105 ASP A CA 1
ATOM 846 C C . ASP A 1 105 ? 18.75 6.734 -0.416 1 78.44 105 ASP A C 1
ATOM 848 O O . ASP A 1 105 ? 19.828 7.336 -0.418 1 78.44 105 ASP A O 1
ATOM 852 N N . ILE A 1 106 ? 18.438 6 -1.391 1 83.12 106 ILE A N 1
ATOM 853 C CA . ILE A 1 106 ? 19.234 5.863 -2.609 1 83.12 106 ILE A CA 1
ATOM 854 C C . ILE A 1 106 ? 18.531 6.57 -3.766 1 83.12 106 ILE A C 1
ATOM 856 O O . ILE A 1 106 ? 18.922 6.426 -4.922 1 83.12 106 ILE A O 1
ATOM 860 N N . GLY A 1 107 ? 17.5 7.293 -3.428 1 81.62 107 GLY A N 1
ATOM 861 C CA . GLY A 1 107 ? 16.75 8.016 -4.449 1 81.62 107 GLY A CA 1
ATOM 862 C C . GLY A 1 107 ? 15.688 7.172 -5.117 1 81.62 107 GLY A C 1
ATOM 863 O O . GLY A 1 107 ? 15.273 7.461 -6.242 1 81.62 107 GLY A O 1
ATOM 864 N N . LEU A 1 108 ? 15.352 6.098 -4.453 1 86.94 108 LEU A N 1
ATOM 865 C CA . LEU A 1 108 ? 14.336 5.199 -4.992 1 86.94 108 LEU A CA 1
ATOM 866 C C . LEU A 1 108 ? 12.977 5.891 -5.055 1 86.94 108 LEU A C 1
ATOM 868 O O . LEU A 1 108 ? 12.508 6.438 -4.055 1 86.94 108 LEU A O 1
ATOM 872 N N . GLN A 1 109 ? 12.383 6.062 -6.273 1 85 109 GLN A N 1
ATOM 873 C CA . GLN A 1 109 ? 11.07 6.656 -6.469 1 85 109 GLN A CA 1
ATOM 874 C C . GLN A 1 109 ? 10.086 5.641 -7.047 1 85 109 GLN A C 1
ATOM 876 O O . GLN A 1 109 ? 10.062 5.41 -8.258 1 85 109 GLN A O 1
ATOM 881 N N . ARG A 1 110 ? 9.305 5.023 -6.145 1 90.56 110 ARG A N 1
ATOM 882 C CA . ARG A 1 110 ? 8.32 4.027 -6.555 1 90.56 110 ARG A CA 1
ATOM 883 C C . ARG A 1 110 ? 6.918 4.434 -6.117 1 90.56 110 ARG A C 1
ATOM 885 O O . ARG A 1 110 ? 6.742 5.043 -5.062 1 90.56 110 ARG A O 1
ATOM 892 N N . THR A 1 111 ? 6.027 4.258 -6.984 1 92.12 111 THR A N 1
ATOM 893 C CA . THR A 1 111 ? 4.629 4.25 -6.574 1 92.12 111 THR A CA 1
ATOM 894 C C . THR A 1 111 ? 4.125 2.822 -6.383 1 92.12 111 THR A C 1
ATOM 896 O O . THR A 1 111 ? 4.031 2.057 -7.348 1 92.12 111 THR A O 1
ATOM 899 N N . ILE A 1 112 ? 3.875 2.451 -5.219 1 94.75 112 ILE A N 1
ATOM 900 C CA . ILE A 1 112 ? 3.41 1.113 -4.863 1 94.75 112 ILE A CA 1
ATOM 901 C C . ILE A 1 112 ? 1.884 1.077 -4.875 1 94.75 112 ILE A C 1
ATOM 903 O O . ILE A 1 112 ? 1.232 1.925 -4.258 1 94.75 112 ILE A O 1
ATOM 907 N N . ARG A 1 113 ? 1.361 0.107 -5.543 1 95.81 113 ARG A N 1
ATOM 908 C CA . ARG A 1 113 ? -0.089 0.059 -5.699 1 95.81 113 ARG A CA 1
ATOM 909 C C . ARG A 1 113 ? -0.658 -1.237 -5.133 1 95.81 113 ARG A C 1
ATOM 911 O O . ARG A 1 113 ? -0.073 -2.309 -5.309 1 95.81 113 ARG A O 1
ATOM 918 N N . PHE A 1 114 ? -1.748 -1.127 -4.414 1 94.75 114 PHE A N 1
ATOM 919 C CA . PHE A 1 114 ? -2.492 -2.252 -3.861 1 94.75 114 PHE A CA 1
ATOM 920 C C . PHE A 1 114 ? -3.938 -2.238 -4.348 1 94.75 114 PHE A C 1
ATOM 922 O O . PHE A 1 114 ? -4.551 -1.175 -4.449 1 94.75 114 PHE A O 1
ATOM 929 N N . ASN A 1 115 ? -4.406 -3.359 -4.715 1 93.38 115 ASN A N 1
ATOM 930 C CA . ASN A 1 115 ? -5.824 -3.529 -5.012 1 93.38 115 ASN A CA 1
ATOM 931 C C . ASN A 1 115 ? -6.609 -3.949 -3.773 1 93.38 115 ASN A C 1
ATOM 933 O O . ASN A 1 115 ? -6.219 -4.883 -3.072 1 93.38 115 ASN A O 1
ATOM 937 N N . SER A 1 116 ? -7.703 -3.295 -3.469 1 89.56 116 SER A N 1
ATOM 938 C CA . SER A 1 116 ? -8.445 -3.521 -2.236 1 89.56 116 SER A CA 1
ATOM 939 C C . SER A 1 116 ? -8.961 -4.957 -2.16 1 89.56 116 SER A C 1
ATOM 941 O O . SER A 1 116 ? -8.867 -5.602 -1.112 1 89.56 116 SER A O 1
ATOM 943 N N . SER A 1 117 ? -9.508 -5.461 -3.264 1 88.12 117 SER A N 1
ATOM 944 C CA . SER A 1 117 ? -10.055 -6.812 -3.27 1 88.12 117 SER A CA 1
ATOM 945 C C . SER A 1 117 ? -8.961 -7.852 -3.041 1 88.12 117 SER A C 1
ATOM 947 O O . SER A 1 117 ? -9.156 -8.805 -2.283 1 88.12 117 SER A O 1
ATOM 949 N N . SER A 1 118 ? -7.859 -7.645 -3.725 1 90.69 118 SER A N 1
ATOM 950 C CA . SER A 1 118 ? -6.723 -8.539 -3.527 1 90.69 118 SER A CA 1
ATOM 951 C C . SER A 1 118 ? -6.219 -8.484 -2.088 1 90.69 118 SER A C 1
ATOM 953 O O . SER A 1 118 ? -5.871 -9.516 -1.508 1 90.69 118 SER A O 1
ATOM 955 N N . CYS A 1 119 ? -6.215 -7.289 -1.532 1 91.06 119 CYS A N 1
ATOM 956 C CA . CYS A 1 119 ? -5.758 -7.125 -0.156 1 91.06 119 CYS A CA 1
ATOM 957 C C . CYS A 1 119 ? -6.723 -7.789 0.819 1 91.06 119 CYS A C 1
ATOM 959 O O . CYS A 1 119 ? -6.301 -8.406 1.795 1 91.06 119 CYS A O 1
ATOM 961 N N . ASP A 1 120 ? -8 -7.613 0.577 1 90.12 120 ASP A N 1
ATOM 962 C CA . ASP A 1 120 ? -8.992 -8.281 1.41 1 90.12 120 ASP A CA 1
ATOM 963 C C . ASP A 1 120 ? -8.805 -9.797 1.387 1 90.12 120 ASP A C 1
ATOM 965 O O . ASP A 1 120 ? -8.891 -10.453 2.426 1 90.12 120 ASP A O 1
ATOM 969 N N . PHE A 1 121 ? -8.523 -10.328 0.18 1 89.06 121 PHE A N 1
ATOM 970 C CA . PHE A 1 121 ? -8.281 -11.758 0.016 1 89.06 121 PHE A CA 1
ATOM 971 C C . PHE A 1 121 ? -7.055 -12.203 0.803 1 89.06 121 PHE A C 1
ATOM 973 O O . PHE A 1 121 ? -7.113 -13.172 1.563 1 89.06 121 PHE A O 1
ATOM 980 N N . LEU A 1 122 ? -5.977 -11.484 0.629 1 91.81 122 LEU A N 1
ATOM 981 C CA . LEU A 1 122 ? -4.738 -11.82 1.323 1 91.81 122 LEU A CA 1
ATOM 982 C C . LEU A 1 122 ? -4.91 -11.703 2.834 1 91.81 122 LEU A C 1
ATOM 984 O O . LEU A 1 122 ? -4.43 -12.547 3.59 1 91.81 122 LEU A O 1
ATOM 988 N N . HIS A 1 123 ? -5.559 -10.609 3.234 1 88.94 123 HIS A N 1
ATOM 989 C CA . HIS A 1 123 ? -5.812 -10.398 4.652 1 88.94 123 HIS A CA 1
ATOM 990 C C . HIS A 1 123 ? -6.629 -11.547 5.242 1 88.94 123 HIS A C 1
ATOM 992 O O . HIS A 1 123 ? -6.34 -12.016 6.348 1 88.94 123 HIS A O 1
ATOM 998 N N . SER A 1 124 ? -7.641 -12 4.547 1 87.94 124 SER A N 1
ATOM 999 C CA . SER A 1 124 ? -8.5 -13.086 5 1 87.94 124 SER A CA 1
ATOM 1000 C C . SER A 1 124 ? -7.727 -14.398 5.094 1 87.94 124 SER A C 1
ATOM 1002 O O . SER A 1 124 ? -8.117 -15.305 5.836 1 87.94 124 SER A O 1
ATOM 1004 N N . ASN A 1 125 ? -6.617 -14.492 4.352 1 89.31 125 ASN A N 1
ATOM 1005 C CA . ASN A 1 125 ? -5.785 -15.688 4.391 1 89.31 125 ASN A CA 1
ATOM 1006 C C . ASN A 1 125 ? -4.59 -15.508 5.328 1 89.31 125 ASN A C 1
ATOM 1008 O O . ASN A 1 125 ? -3.617 -16.266 5.246 1 89.31 125 ASN A O 1
ATOM 1012 N N . GLY A 1 126 ? -4.613 -14.461 6.141 1 88.5 126 GLY A N 1
ATOM 1013 C CA . GLY A 1 126 ? -3.635 -14.305 7.203 1 88.5 126 GLY A CA 1
ATOM 1014 C C . GLY A 1 126 ? -2.375 -13.586 6.7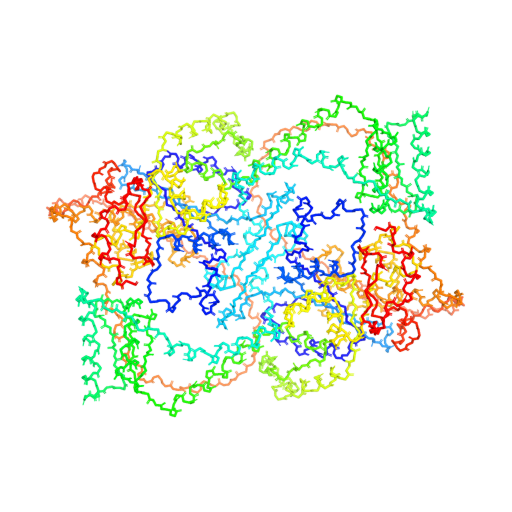5 1 88.5 126 GLY A C 1
ATOM 1015 O O . GLY A 1 126 ? -1.354 -13.617 7.438 1 88.5 126 GLY A O 1
ATOM 1016 N N . PHE A 1 127 ? -2.406 -12.953 5.664 1 92.5 127 PHE A N 1
ATOM 1017 C CA . PHE A 1 127 ? -1.248 -12.227 5.156 1 92.5 127 PHE A CA 1
ATOM 1018 C C . PHE A 1 127 ? -0.945 -11.016 6.023 1 92.5 127 PHE A C 1
ATOM 1020 O O . PHE A 1 127 ? -1.858 -10.289 6.43 1 92.5 127 PHE A O 1
ATOM 1027 N N . ASP A 1 128 ? 0.311 -10.766 6.309 1 92 128 ASP A N 1
ATOM 1028 C CA . ASP A 1 128 ? 0.738 -9.633 7.129 1 92 128 ASP A CA 1
ATOM 1029 C C . ASP A 1 128 ? 1.384 -8.547 6.27 1 92 128 ASP A C 1
ATOM 1031 O O . ASP A 1 128 ? 2.582 -8.602 5.984 1 92 128 ASP A O 1
ATOM 1035 N N . PHE A 1 129 ? 0.667 -7.551 6.066 1 91.62 129 PHE A N 1
ATOM 1036 C CA . PHE A 1 129 ? 1.163 -6.453 5.242 1 91.62 129 PHE A CA 1
ATOM 1037 C C . PHE A 1 129 ? 2.277 -5.699 5.953 1 91.62 129 PHE A C 1
ATOM 1039 O O . PHE A 1 129 ? 3.162 -5.129 5.312 1 91.62 129 PHE A O 1
ATOM 1046 N N . GLY A 1 130 ? 2.215 -5.637 7.223 1 90.81 130 GLY A N 1
ATOM 1047 C CA . GLY A 1 130 ? 3.238 -4.945 7.988 1 90.81 130 GLY A CA 1
ATOM 1048 C C . GLY A 1 130 ? 4.625 -5.523 7.797 1 90.81 130 GLY A C 1
ATOM 1049 O O . GLY A 1 130 ? 5.613 -4.785 7.746 1 90.81 130 GLY A O 1
ATOM 1050 N N . LYS A 1 131 ? 4.672 -6.789 7.641 1 92.62 131 LYS A N 1
ATOM 1051 C CA . LYS A 1 131 ? 5.949 -7.469 7.445 1 92.62 131 LYS A CA 1
ATOM 1052 C C . LYS A 1 131 ? 6.625 -7.012 6.152 1 92.62 131 LYS A C 1
ATOM 1054 O O . LYS A 1 131 ? 7.852 -6.898 6.094 1 92.62 131 LYS A O 1
ATOM 1059 N N . VAL A 1 132 ? 5.855 -6.789 5.172 1 93.75 132 VAL A N 1
ATOM 1060 C CA . VAL A 1 132 ? 6.363 -6.359 3.873 1 93.75 132 VAL A CA 1
ATOM 1061 C C . VAL A 1 132 ? 7.137 -5.051 4.027 1 93.75 132 VAL A C 1
ATOM 1063 O O . VAL A 1 132 ? 8.242 -4.914 3.5 1 93.75 132 VAL A O 1
ATOM 1066 N N . PHE A 1 133 ? 6.645 -4.164 4.832 1 90.88 133 PHE A N 1
ATOM 1067 C CA . PHE A 1 133 ? 7.242 -2.842 4.969 1 90.88 133 PHE A CA 1
ATOM 1068 C C . PHE A 1 133 ? 8.328 -2.844 6.043 1 90.88 133 PHE A C 1
ATOM 1070 O O . PHE A 1 133 ? 9.328 -2.139 5.922 1 90.88 133 PHE A O 1
ATOM 1077 N N . ARG A 1 134 ? 8.211 -3.605 7 1 90.38 134 ARG A N 1
ATOM 1078 C CA . ARG A 1 134 ? 9.078 -3.533 8.172 1 90.38 134 ARG A CA 1
ATOM 1079 C C . ARG A 1 134 ? 10.305 -4.422 8 1 90.38 134 ARG A C 1
ATOM 1081 O O . ARG A 1 134 ? 11.43 -4.012 8.305 1 90.38 134 ARG A O 1
ATOM 1088 N N . THR A 1 135 ? 10.016 -5.668 7.52 1 92.56 135 THR A N 1
ATOM 1089 C CA . THR A 1 135 ? 11.102 -6.637 7.555 1 92.56 135 THR A CA 1
ATOM 1090 C C . THR A 1 135 ? 11.312 -7.27 6.184 1 92.56 135 THR A C 1
ATOM 1092 O O . THR A 1 135 ? 12.141 -8.164 6.023 1 92.56 135 THR A O 1
ATOM 1095 N N . GLY A 1 136 ? 10.609 -6.887 5.195 1 95.31 136 GLY A N 1
ATOM 1096 C CA . GLY A 1 136 ? 10.75 -7.473 3.873 1 95.31 136 GLY A CA 1
ATOM 1097 C C . GLY A 1 136 ? 12.133 -7.293 3.279 1 95.31 136 GLY A C 1
ATOM 1098 O O . GLY A 1 136 ? 12.844 -6.352 3.627 1 95.31 136 GLY A O 1
ATOM 1099 N N . VAL A 1 137 ? 12.523 -8.195 2.459 1 97.31 137 VAL A N 1
ATOM 1100 C CA . VAL A 1 137 ? 13.789 -8.102 1.734 1 97.31 137 VAL A CA 1
ATOM 1101 C C . VAL A 1 137 ? 13.625 -7.168 0.536 1 97.31 137 VAL A C 1
ATOM 1103 O O . VAL A 1 137 ? 12.672 -7.297 -0.233 1 97.31 137 VAL A O 1
ATOM 1106 N N . PRO A 1 138 ? 14.5 -6.207 0.413 1 96.31 138 PRO A N 1
ATOM 1107 C CA . PRO A 1 138 ? 14.352 -5.285 -0.716 1 96.31 138 PRO A CA 1
ATOM 1108 C C . PRO A 1 138 ? 14.695 -5.938 -2.055 1 96.31 138 PRO A C 1
ATOM 1110 O O . PRO A 1 138 ? 15.078 -7.109 -2.098 1 96.31 138 PRO A O 1
ATOM 1113 N N . TYR A 1 139 ? 14.469 -5.23 -3.09 1 96.94 139 TYR A N 1
ATOM 1114 C CA . TYR A 1 139 ? 14.828 -5.621 -4.449 1 96.94 139 TYR A CA 1
ATOM 1115 C C . TYR A 1 139 ? 15.156 -4.402 -5.297 1 96.94 139 TYR A C 1
ATOM 1117 O O . TYR A 1 139 ? 14.875 -3.268 -4.902 1 96.94 139 TYR A O 1
ATOM 1125 N N . LEU A 1 140 ? 15.82 -4.637 -6.316 1 96.56 140 LEU A N 1
ATOM 1126 C CA . LEU A 1 140 ? 16.172 -3.631 -7.309 1 96.56 140 LEU A CA 1
ATOM 1127 C C . LEU A 1 140 ? 16.234 -4.242 -8.703 1 96.56 140 LEU A C 1
ATOM 1129 O O . LEU A 1 140 ? 17 -5.184 -8.945 1 96.56 140 LEU A O 1
ATOM 1133 N N . SER A 1 141 ? 15.383 -3.738 -9.602 1 96.81 141 SER A N 1
ATOM 1134 C CA . SER A 1 141 ? 15.43 -4.258 -10.969 1 96.81 141 SER A CA 1
ATOM 1135 C C . SER A 1 141 ? 16.688 -3.791 -11.695 1 96.81 141 SER A C 1
ATOM 1137 O O . SER A 1 141 ? 17.312 -2.807 -11.297 1 96.81 141 SER A O 1
ATOM 1139 N N . ARG A 1 142 ? 17.047 -4.508 -12.75 1 96.69 142 ARG A N 1
ATOM 1140 C CA . ARG A 1 142 ? 18.172 -4.105 -13.586 1 96.69 142 ARG A CA 1
ATOM 1141 C C . ARG A 1 142 ? 17.984 -2.693 -14.125 1 96.69 142 ARG A C 1
ATOM 1143 O O . ARG A 1 142 ? 18.922 -1.895 -14.148 1 96.69 142 ARG A O 1
ATOM 1150 N N . ALA A 1 143 ? 16.797 -2.41 -14.562 1 96.44 143 ALA A N 1
ATOM 1151 C CA . ALA A 1 143 ? 16.469 -1.098 -15.117 1 96.44 143 ALA A CA 1
ATOM 1152 C C . ALA A 1 143 ? 16.594 -0.009 -14.055 1 96.44 143 ALA A C 1
ATOM 1154 O O . ALA A 1 143 ? 17.141 1.063 -14.312 1 96.44 143 ALA A O 1
ATOM 1155 N N . GLU A 1 144 ? 16.031 -0.218 -12.859 1 94.94 144 GLU A N 1
ATOM 1156 C CA . GLU A 1 144 ? 16.125 0.745 -11.766 1 94.94 144 GLU A CA 1
ATOM 1157 C C . GLU A 1 144 ? 17.578 1.02 -11.391 1 94.94 144 GLU A C 1
ATOM 1159 O O . GLU A 1 144 ? 17.953 2.16 -11.102 1 94.94 144 GLU A O 1
ATOM 1164 N N . GLU A 1 145 ? 18.328 -0.063 -11.273 1 94.56 145 GLU A N 1
ATOM 1165 C CA . GLU A 1 145 ? 19.75 0.088 -10.953 1 94.56 145 GLU A CA 1
ATOM 1166 C C . GLU A 1 145 ? 20.453 1.007 -11.953 1 94.56 145 GLU A C 1
ATOM 1168 O O . GLU A 1 145 ? 21.203 1.903 -11.555 1 94.56 145 GLU A O 1
ATOM 1173 N N . SER A 1 146 ? 20.219 0.753 -13.219 1 94 146 SER A N 1
ATOM 1174 C CA . SER A 1 146 ? 20.812 1.571 -14.273 1 94 146 SER A CA 1
ATOM 1175 C C . SER A 1 146 ? 20.359 3.021 -14.172 1 94 146 SER A C 1
ATOM 1177 O O . SER A 1 146 ? 21.156 3.945 -14.367 1 94 146 SER A O 1
ATOM 1179 N N . GLU A 1 147 ? 19.125 3.225 -13.883 1 92.12 147 GLU A N 1
ATOM 1180 C CA . GLU A 1 147 ? 18.562 4.566 -13.766 1 92.12 147 GLU A CA 1
ATOM 1181 C C . GLU A 1 147 ? 19.156 5.309 -12.57 1 92.12 147 GLU A C 1
ATOM 1183 O O . GLU A 1 147 ? 19.484 6.492 -12.672 1 92.12 147 GLU A O 1
ATOM 1188 N N . LEU A 1 148 ? 19.203 4.672 -11.445 1 91.31 148 LEU A N 1
ATOM 1189 C CA . LEU A 1 148 ? 19.75 5.281 -10.242 1 91.31 148 LEU A CA 1
ATOM 1190 C C . LEU A 1 148 ? 21.203 5.668 -10.438 1 91.31 148 LEU A C 1
ATOM 1192 O O . LEU A 1 148 ? 21.641 6.727 -9.977 1 91.31 148 LEU A O 1
ATOM 1196 N N . ARG A 1 149 ? 21.969 4.82 -11.125 1 90.06 149 ARG A N 1
ATOM 1197 C CA . ARG A 1 149 ? 23.359 5.125 -11.422 1 90.06 149 ARG A CA 1
ATOM 1198 C C . ARG A 1 149 ? 23.469 6.34 -12.336 1 90.06 149 ARG A C 1
ATOM 1200 O O . ARG A 1 149 ? 24.312 7.215 -12.109 1 90.06 149 ARG A O 1
ATOM 1207 N N . SER A 1 150 ? 22.641 6.34 -13.312 1 89.06 150 SER A N 1
ATOM 1208 C CA . SER A 1 150 ? 22.641 7.469 -14.234 1 89.06 150 SER A CA 1
ATOM 1209 C C . SER A 1 150 ? 22.25 8.766 -13.531 1 89.06 150 SER A C 1
ATOM 1211 O O . SER A 1 150 ? 22.859 9.812 -13.758 1 89.06 150 SER A O 1
ATOM 1213 N N . GLU A 1 151 ? 21.281 8.703 -12.68 1 85.5 151 GLU A N 1
ATOM 1214 C CA . GLU A 1 151 ? 20.828 9.875 -11.938 1 85.5 151 GLU A CA 1
ATOM 1215 C C . GLU A 1 151 ? 21.906 10.383 -10.992 1 85.5 151 GLU A C 1
ATOM 1217 O O . GLU A 1 151 ? 22.062 11.594 -10.805 1 85.5 151 GLU A O 1
ATOM 1222 N N . PHE A 1 152 ? 22.516 9.477 -10.336 1 84.94 152 PHE A N 1
ATOM 1223 C CA . PHE A 1 152 ? 23.594 9.852 -9.422 1 84.94 152 PHE A CA 1
ATOM 1224 C C . PHE A 1 152 ? 24.703 10.594 -10.164 1 84.94 152 PHE A C 1
ATOM 1226 O O . PHE A 1 152 ? 25.234 11.586 -9.656 1 84.94 152 PHE A O 1
ATOM 1233 N N . GLU A 1 153 ? 24.953 10.156 -11.328 1 82 153 GLU A N 1
ATOM 1234 C CA . GLU A 1 153 ? 26.016 10.773 -12.125 1 82 153 GLU A CA 1
ATOM 1235 C C . GLU A 1 153 ? 25.594 12.148 -12.633 1 82 153 GLU A C 1
ATOM 1237 O O . GLU A 1 153 ? 26.422 13.055 -12.727 1 82 153 GLU A O 1
ATOM 1242 N N . LEU A 1 154 ? 24.328 12.305 -12.859 1 80.56 154 LEU A N 1
ATOM 1243 C CA . LEU A 1 154 ? 23.812 13.547 -13.43 1 80.56 154 LEU A CA 1
ATOM 1244 C C . LEU A 1 154 ? 23.516 14.562 -12.336 1 80.56 154 LEU A C 1
ATOM 1246 O O . LEU A 1 154 ? 23.281 15.742 -12.617 1 80.56 154 LEU A O 1
ATOM 1250 N N . ARG A 1 155 ? 23.5 14.125 -11.141 1 77.75 155 ARG A N 1
ATOM 1251 C CA . ARG A 1 155 ? 23.125 14.992 -10.031 1 77.75 155 ARG A CA 1
ATOM 1252 C C . ARG A 1 155 ? 24.016 16.219 -9.961 1 77.75 155 ARG A C 1
ATOM 1254 O O . ARG A 1 155 ? 23.531 17.344 -9.773 1 77.75 155 ARG A O 1
ATOM 1261 N N . ALA A 1 156 ? 25.344 15.93 -9.992 1 70.31 156 ALA A N 1
ATOM 1262 C CA . ALA A 1 156 ? 26.297 17.047 -9.922 1 70.31 156 ALA A CA 1
ATOM 1263 C C . ALA A 1 156 ? 26.031 18.047 -11.039 1 70.31 156 ALA A C 1
ATOM 1265 O O . ALA A 1 156 ? 26.047 19.266 -10.805 1 70.31 156 ALA A O 1
ATOM 1266 N N . GLU A 1 157 ? 25.75 17.516 -12.164 1 73.81 157 GLU A N 1
ATOM 1267 C CA . GLU A 1 157 ? 25.484 18.391 -13.305 1 73.81 157 GLU A CA 1
ATOM 1268 C C . GLU A 1 157 ? 24.172 19.141 -13.125 1 73.81 157 GLU A C 1
ATOM 1270 O O . GLU A 1 157 ? 24.062 20.328 -13.461 1 73.81 157 GLU A O 1
ATOM 1275 N N . ARG A 1 158 ? 23.203 18.594 -12.633 1 73.75 158 ARG A N 1
ATOM 1276 C CA . ARG A 1 158 ? 21.891 19.203 -12.422 1 73.75 158 ARG A CA 1
ATOM 1277 C C . ARG A 1 158 ? 21.984 20.312 -11.367 1 73.75 158 ARG A C 1
ATOM 1279 O O . ARG A 1 158 ? 21.359 21.359 -11.523 1 73.75 158 ARG A O 1
ATOM 1286 N N . ASN A 1 159 ? 22.656 20.016 -10.32 1 70.94 159 ASN A N 1
ATOM 1287 C CA . ASN A 1 159 ? 22.812 21 -9.258 1 70.94 159 ASN A CA 1
ATOM 1288 C C . ASN A 1 159 ? 23.547 22.25 -9.758 1 70.94 159 ASN A C 1
ATOM 1290 O O . ASN A 1 159 ? 23.281 23.359 -9.281 1 70.94 159 ASN A O 1
ATOM 1294 N N . SER A 1 160 ? 24.391 21.984 -10.688 1 69.44 160 SER A N 1
ATOM 1295 C CA . SER A 1 160 ? 25.141 23.109 -11.25 1 69.44 160 SER A CA 1
ATOM 1296 C C . SER A 1 160 ? 24.25 23.953 -12.156 1 69.44 160 SER A C 1
ATOM 1298 O O . SER A 1 160 ? 24.531 25.125 -12.398 1 69.44 160 SER A O 1
ATOM 1300 N N . LYS A 1 161 ? 23.109 23.406 -12.578 1 71.94 161 LYS A N 1
ATOM 1301 C CA . LYS A 1 161 ? 22.234 24.109 -13.523 1 71.94 161 LYS A CA 1
ATOM 1302 C C . LYS A 1 161 ? 21.062 24.766 -12.812 1 71.94 161 LYS A C 1
ATOM 1304 O O . LYS A 1 161 ? 20.156 25.297 -13.461 1 71.94 161 LYS A O 1
ATOM 1309 N N . ILE A 1 162 ? 21.016 24.734 -11.523 1 73.81 162 ILE A N 1
ATOM 1310 C CA . ILE A 1 162 ? 19.938 25.375 -10.781 1 73.81 162 ILE A CA 1
ATOM 1311 C C . ILE A 1 162 ? 19.969 26.891 -11.039 1 73.81 162 ILE A C 1
ATOM 1313 O O . ILE A 1 162 ? 21 27.531 -10.891 1 73.81 162 ILE A O 1
ATOM 1317 N N . PRO A 1 163 ? 18.844 27.359 -11.492 1 76.44 163 PRO A N 1
ATOM 1318 C CA . PRO A 1 163 ? 18.812 28.797 -11.797 1 76.44 163 PRO A CA 1
ATOM 1319 C C . PRO A 1 163 ? 18.984 29.672 -10.555 1 76.44 163 PRO A C 1
ATOM 1321 O O . PRO A 1 163 ? 18.594 29.266 -9.453 1 76.44 163 PRO A O 1
ATOM 1324 N N . ASP A 1 164 ? 19.562 30.797 -10.758 1 78.88 164 ASP A N 1
ATOM 1325 C CA . ASP A 1 164 ? 19.766 31.75 -9.672 1 78.88 164 ASP A CA 1
ATOM 1326 C C . ASP A 1 164 ? 18.453 32.406 -9.25 1 78.88 164 ASP A C 1
ATOM 1328 O O . ASP A 1 164 ? 17.594 32.656 -10.086 1 78.88 164 ASP A O 1
ATOM 1332 N N . LEU A 1 165 ? 18.281 32.5 -7.973 1 79.06 165 LEU A N 1
ATOM 1333 C CA . LEU A 1 165 ? 17.125 33.188 -7.445 1 79.06 165 LEU A CA 1
ATOM 1334 C C . LEU A 1 165 ? 17.188 34.688 -7.809 1 79.06 165 LEU A C 1
ATOM 1336 O O . LEU A 1 165 ? 18.266 35.281 -7.754 1 79.06 165 LEU A O 1
ATOM 1340 N N . ILE A 1 166 ? 16.109 35.156 -8.312 1 76.44 166 ILE A N 1
ATOM 1341 C CA . ILE A 1 166 ? 16.047 36.594 -8.633 1 76.44 166 ILE A CA 1
ATOM 1342 C C . ILE A 1 166 ? 15.609 37.375 -7.398 1 76.44 166 ILE A C 1
ATOM 1344 O O . ILE A 1 166 ? 14.516 37.188 -6.871 1 76.44 166 ILE A O 1
ATOM 1348 N N . ILE A 1 167 ? 16.484 38.125 -6.855 1 78.69 167 ILE A N 1
ATOM 1349 C CA . ILE A 1 167 ? 16.172 38.969 -5.711 1 78.69 167 ILE A CA 1
ATOM 1350 C C . ILE A 1 167 ? 15.633 40.312 -6.199 1 78.69 167 ILE A C 1
ATOM 1352 O O . ILE A 1 167 ? 16.312 41.062 -6.914 1 78.69 167 ILE A O 1
ATOM 1356 N N . GLU A 1 168 ? 14.422 40.5 -5.777 1 76.44 168 GLU A N 1
ATOM 1357 C CA . GLU A 1 168 ? 13.805 41.781 -6.168 1 76.44 168 GLU A CA 1
ATOM 1358 C C . GLU A 1 168 ? 14.453 42.938 -5.457 1 76.44 168 GLU A C 1
ATOM 1360 O O . GLU A 1 168 ? 14.891 42.844 -4.309 1 76.44 168 GLU A O 1
ATOM 1365 N N . ASP A 1 169 ? 14.508 44.031 -6.086 1 76.31 169 ASP A N 1
ATOM 1366 C CA . ASP A 1 169 ? 15.133 45.219 -5.547 1 76.31 169 ASP A CA 1
ATOM 1367 C C . ASP A 1 169 ? 14.43 45.688 -4.27 1 76.31 169 ASP A C 1
ATOM 1369 O O . ASP A 1 169 ? 15.07 46.25 -3.373 1 76.31 169 ASP A O 1
ATOM 1373 N N . ALA A 1 170 ? 13.188 45.375 -4.184 1 75.62 170 ALA A N 1
ATOM 1374 C CA . ALA A 1 170 ? 12.391 45.844 -3.053 1 75.62 170 ALA A CA 1
ATOM 1375 C C . ALA A 1 170 ? 12.664 45 -1.806 1 75.62 170 ALA A C 1
ATOM 1377 O O . ALA A 1 170 ? 12.336 45.438 -0.69 1 75.62 170 ALA A O 1
ATOM 1378 N N . ASP A 1 171 ? 13.367 43.969 -1.987 1 82.06 171 ASP A N 1
ATOM 1379 C CA . ASP A 1 171 ? 13.656 43.094 -0.852 1 82.06 171 ASP A CA 1
ATOM 1380 C C . ASP A 1 171 ? 14.961 43.5 -0.171 1 82.06 171 ASP A C 1
ATOM 1382 O O . ASP A 1 171 ? 16 42.906 -0.407 1 82.06 171 ASP A O 1
ATOM 1386 N N . LYS A 1 172 ? 14.867 44.375 0.685 1 84.44 172 LYS A N 1
ATOM 1387 C CA . LYS A 1 172 ? 16.031 44.938 1.374 1 84.44 172 LYS A CA 1
ATOM 1388 C C . LYS A 1 172 ? 16.672 43.906 2.279 1 84.44 172 LYS A C 1
ATOM 1390 O O . LYS A 1 172 ? 17.906 43.844 2.391 1 84.44 172 LYS A O 1
ATOM 1395 N N . LYS A 1 173 ? 15.844 43.094 2.873 1 84.69 173 LYS A N 1
ATOM 1396 C CA . LYS A 1 173 ? 16.375 42.094 3.777 1 84.69 173 LYS A CA 1
ATOM 1397 C C . LYS A 1 173 ? 17.234 41.062 3.023 1 84.69 173 LYS A C 1
ATOM 1399 O O . LYS A 1 173 ? 18.281 40.656 3.51 1 84.69 173 LYS A O 1
ATOM 1404 N N . ALA A 1 174 ? 16.766 40.719 1.896 1 86.75 174 ALA A N 1
ATOM 1405 C CA . ALA A 1 174 ? 17.531 39.781 1.076 1 86.75 174 ALA A CA 1
ATOM 1406 C C . ALA A 1 174 ? 18.859 40.375 0.627 1 86.75 174 ALA A C 1
ATOM 1408 O O . ALA A 1 174 ? 19.891 39.719 0.633 1 86.75 174 ALA A O 1
ATOM 1409 N N . SER A 1 175 ? 18.781 41.594 0.245 1 88.5 175 SER A N 1
ATOM 1410 C CA . SER A 1 175 ? 19.984 42.281 -0.201 1 88.5 175 SER A CA 1
ATOM 1411 C C . SER A 1 175 ? 21 42.438 0.931 1 88.5 175 SER A C 1
ATOM 1413 O O . SER A 1 175 ? 22.203 42.25 0.718 1 88.5 175 SER A O 1
ATOM 1415 N N . GLU A 1 176 ? 20.406 42.719 2.035 1 89.94 176 GLU A N 1
ATOM 1416 C CA . GLU A 1 176 ? 21.281 42.844 3.201 1 89.94 176 GLU A CA 1
ATOM 1417 C C . GLU A 1 176 ? 21.922 41.5 3.553 1 89.94 176 GLU A C 1
ATOM 1419 O O . GLU A 1 176 ? 23.094 41.469 3.934 1 89.94 176 GLU A O 1
ATOM 1424 N N . PHE A 1 177 ? 21.156 40.531 3.459 1 90.56 177 PHE A N 1
ATOM 1425 C CA . PHE A 1 177 ? 21.672 39.219 3.752 1 90.56 177 PHE A CA 1
ATOM 1426 C C . PHE A 1 177 ? 22.75 38.812 2.742 1 90.56 177 PHE A C 1
ATOM 1428 O O . PHE A 1 177 ? 23.766 38.219 3.111 1 90.56 177 PHE A O 1
ATOM 1435 N N . CYS A 1 178 ? 22.594 39.094 1.519 1 91.44 178 CYS A N 1
ATOM 1436 C CA . CYS A 1 178 ? 23.578 38.812 0.482 1 91.44 178 CYS A CA 1
ATOM 1437 C C . CYS A 1 178 ? 24.875 39.562 0.755 1 91.44 178 CYS A C 1
ATOM 1439 O O . CYS A 1 178 ? 25.969 39 0.603 1 91.44 178 CYS A O 1
ATOM 1441 N N . ASP A 1 179 ? 24.75 40.75 1.107 1 92.44 179 ASP A N 1
ATOM 1442 C CA . ASP A 1 179 ? 25.922 41.531 1.425 1 92.44 179 ASP A CA 1
ATOM 1443 C C . ASP A 1 179 ? 26.656 40.969 2.639 1 92.44 179 ASP A C 1
ATOM 1445 O O . ASP A 1 179 ? 27.891 40.938 2.674 1 92.44 179 ASP A O 1
ATOM 1449 N N . TYR A 1 180 ? 25.875 40.594 3.537 1 92.81 180 TYR A N 1
ATOM 1450 C CA . TYR A 1 180 ? 26.453 39.969 4.723 1 92.81 180 TYR A CA 1
ATOM 1451 C C . TYR A 1 180 ? 27.266 38.719 4.352 1 92.81 180 TYR A C 1
ATOM 1453 O O . TYR A 1 180 ? 28.391 38.562 4.84 1 92.81 180 TYR A O 1
ATOM 1461 N N . ILE A 1 181 ? 26.75 37.875 3.504 1 94 181 ILE A N 1
ATOM 1462 C CA . ILE A 1 181 ? 27.438 36.688 3.061 1 94 181 ILE A CA 1
ATOM 1463 C C . ILE A 1 181 ? 28.734 37.031 2.365 1 94 181 ILE A C 1
ATOM 1465 O O . ILE A 1 181 ? 29.797 36.5 2.695 1 94 181 ILE A O 1
ATOM 1469 N N . ARG A 1 182 ? 28.703 37.969 1.419 1 94.75 182 ARG A N 1
ATOM 1470 C CA . ARG A 1 182 ? 29.875 38.344 0.626 1 94.75 182 ARG A CA 1
ATOM 1471 C C . ARG A 1 182 ? 30.969 38.938 1.511 1 94.75 182 ARG A C 1
ATOM 1473 O O . ARG A 1 182 ? 32.125 38.594 1.359 1 94.75 182 ARG A O 1
ATOM 1480 N N . ASN A 1 183 ? 30.516 39.781 2.396 1 94.44 183 ASN A N 1
ATOM 1481 C CA . ASN A 1 183 ? 31.484 40.438 3.279 1 94.44 183 ASN A CA 1
ATOM 1482 C C . ASN A 1 183 ? 32.156 39.406 4.223 1 94.44 183 ASN A C 1
ATOM 1484 O O . ASN A 1 183 ? 33.344 39.5 4.461 1 94.44 183 ASN A O 1
ATOM 1488 N N . THR A 1 184 ? 31.328 38.562 4.727 1 93.62 184 THR A N 1
ATOM 1489 C CA . THR A 1 184 ? 31.844 37.562 5.652 1 93.62 184 THR A CA 1
ATOM 1490 C C . THR A 1 184 ? 32.875 36.656 4.965 1 93.62 184 THR A C 1
ATOM 1492 O O . THR A 1 184 ? 33.906 36.344 5.535 1 93.62 184 THR A O 1
ATOM 1495 N N . ILE A 1 185 ? 32.594 36.219 3.758 1 94.62 185 ILE A N 1
ATOM 1496 C CA . ILE A 1 185 ? 33.469 35.344 3.006 1 94.62 185 ILE A CA 1
ATOM 1497 C C . ILE A 1 185 ? 34.75 36.094 2.623 1 94.62 185 ILE A C 1
ATOM 1499 O O . ILE A 1 185 ? 35.844 35.562 2.756 1 94.62 185 ILE A O 1
ATOM 1503 N N . THR A 1 186 ? 34.656 37.344 2.15 1 94.38 186 THR A N 1
ATOM 1504 C CA . THR A 1 186 ? 35.781 38.156 1.735 1 94.38 186 THR A CA 1
ATOM 1505 C C . THR A 1 186 ? 36.719 38.438 2.918 1 94.38 186 THR A C 1
ATOM 1507 O O . THR A 1 186 ? 37.938 38.344 2.783 1 94.38 186 THR A O 1
ATOM 1510 N N . ASP A 1 187 ? 36.094 38.688 4.004 1 93.94 187 ASP A N 1
ATOM 1511 C CA . ASP A 1 187 ? 36.875 38.938 5.203 1 93.94 187 ASP A CA 1
ATOM 1512 C C . ASP A 1 187 ? 37.656 37.688 5.621 1 93.94 187 ASP A C 1
ATOM 1514 O O . ASP A 1 187 ? 38.812 37.781 6.059 1 93.94 187 ASP A O 1
ATOM 1518 N N . TRP A 1 188 ? 37.031 36.562 5.543 1 93.75 188 TRP A N 1
ATOM 1519 C CA . TRP A 1 188 ? 37.656 35.281 5.887 1 93.75 188 TRP A CA 1
ATOM 1520 C C . TRP A 1 188 ? 38.781 34.969 4.922 1 93.75 188 TRP A C 1
ATOM 1522 O O . TRP A 1 188 ? 39.844 34.469 5.336 1 93.75 188 TRP A O 1
ATOM 1532 N N . LEU A 1 189 ? 38.625 35.25 3.693 1 92.69 189 LEU A N 1
ATOM 1533 C CA . LEU A 1 189 ? 39.625 34.938 2.686 1 92.69 189 LEU A CA 1
ATOM 1534 C C . LEU A 1 189 ? 40.844 35.844 2.859 1 92.69 189 LEU A C 1
ATOM 1536 O O . LEU A 1 189 ? 41.969 35.469 2.559 1 92.69 189 LEU A O 1
ATOM 1540 N N . GLU A 1 190 ? 40.656 37.062 3.271 1 91.88 190 GLU A N 1
ATOM 1541 C CA . GLU A 1 190 ? 41.75 38 3.484 1 91.88 190 GLU A CA 1
ATOM 1542 C C . GLU A 1 190 ? 42.531 37.656 4.738 1 91.88 190 GLU A C 1
ATOM 1544 O O . GLU A 1 190 ? 43.781 37.812 4.758 1 91.88 190 GLU A O 1
ATOM 1549 N N . LYS A 1 191 ? 41.844 37.219 5.766 1 90.25 191 LYS A N 1
ATOM 1550 C CA . LYS A 1 191 ? 42.5 36.812 7.008 1 90.25 191 LYS A CA 1
ATOM 1551 C C . LYS A 1 191 ? 41.969 35.438 7.488 1 90.25 191 LYS A C 1
ATOM 1553 O O . LYS A 1 191 ? 41.219 35.375 8.445 1 90.25 191 LYS A O 1
ATOM 1558 N N . PRO A 1 192 ? 42.531 34.438 6.855 1 84.12 192 PRO A N 1
ATOM 1559 C CA . PRO A 1 192 ? 42 33.125 7.207 1 84.12 192 PRO A CA 1
ATOM 1560 C C . PRO A 1 192 ? 42.469 32.656 8.578 1 84.12 192 PRO A C 1
ATOM 1562 O O . PRO A 1 192 ? 43.656 32.406 8.773 1 84.12 192 PRO A O 1
ATOM 1565 N N . VAL A 1 193 ? 41.656 32.781 9.516 1 79.88 193 VAL A N 1
ATOM 1566 C CA . VAL A 1 193 ? 41.969 32.312 10.859 1 79.88 193 VAL A CA 1
ATOM 1567 C C . VAL A 1 193 ? 41.75 30.797 10.953 1 79.88 193 VAL A C 1
ATOM 1569 O O . VAL A 1 193 ? 42.5 30.078 11.594 1 79.88 193 VAL A O 1
ATOM 1572 N N . GLN A 1 194 ? 40.625 30.375 10.414 1 85.75 194 GLN A N 1
ATOM 1573 C CA . GLN A 1 194 ? 40.281 28.953 10.391 1 85.75 194 GLN A CA 1
ATOM 1574 C C . GLN A 1 194 ? 40.125 28.453 8.953 1 85.75 194 GLN A C 1
ATOM 1576 O O . GLN A 1 194 ? 40.125 29.25 8.008 1 85.75 194 GLN A O 1
ATOM 1581 N N . LYS A 1 195 ? 40.031 27.156 8.875 1 87.5 195 LYS A N 1
ATOM 1582 C CA . LYS A 1 195 ? 39.938 26.516 7.562 1 87.5 195 LYS A CA 1
ATOM 1583 C C . LYS A 1 195 ? 38.562 26.734 6.945 1 87.5 195 LYS A C 1
ATOM 1585 O O . LYS A 1 195 ? 38.375 26.531 5.738 1 87.5 195 LYS A O 1
ATOM 1590 N N . TYR A 1 196 ? 37.656 27.156 7.777 1 91.81 196 TYR A N 1
ATOM 1591 C CA . TYR A 1 196 ? 36.312 27.344 7.301 1 91.81 196 TYR A CA 1
ATOM 1592 C C . TYR A 1 196 ? 35.688 28.594 7.898 1 91.81 196 TYR A C 1
ATOM 1594 O O . TYR A 1 196 ? 36.219 29.188 8.836 1 91.81 196 TYR A O 1
ATOM 1602 N N . VAL A 1 197 ? 34.625 29.125 7.277 1 93.19 197 VAL A N 1
ATOM 1603 C CA . VAL A 1 197 ? 33.844 30.234 7.824 1 93.19 197 VAL A CA 1
ATOM 1604 C C . VAL A 1 197 ? 32.375 29.812 7.934 1 93.19 197 VAL A C 1
ATOM 1606 O O . VAL A 1 197 ? 31.875 29.078 7.082 1 93.19 197 VAL A O 1
ATOM 1609 N N . ASN A 1 198 ? 31.766 30.156 9.023 1 91.38 198 ASN A N 1
ATOM 1610 C CA . ASN A 1 198 ? 30.359 29.828 9.266 1 91.38 198 ASN A CA 1
ATOM 1611 C C . ASN A 1 198 ? 29.453 31.016 8.945 1 91.38 198 ASN A C 1
ATOM 1613 O O . ASN A 1 198 ? 29.766 32.156 9.289 1 91.38 198 ASN A O 1
ATOM 1617 N N . ILE A 1 199 ? 28.5 30.734 8.133 1 91.94 199 ILE A N 1
ATOM 1618 C CA . ILE A 1 199 ? 27.469 31.734 7.836 1 91.94 199 ILE A CA 1
ATOM 1619 C C . ILE A 1 199 ? 26.219 31.422 8.633 1 91.94 199 ILE A C 1
ATOM 1621 O O . ILE A 1 199 ? 25.609 30.359 8.477 1 91.94 199 ILE A O 1
ATOM 1625 N N . GLY A 1 200 ? 25.844 32.094 9.531 1 85.25 200 GLY A N 1
ATOM 1626 C CA . GLY A 1 200 ? 24.656 31.969 10.344 1 85.25 200 GLY A CA 1
ATOM 1627 C C . GLY A 1 200 ? 24.297 33.25 11.086 1 85.25 200 GLY A C 1
ATOM 1628 O O . GLY A 1 200 ? 25.094 34.156 11.148 1 85.25 200 GLY A O 1
ATOM 1629 N N . THR A 1 201 ? 23.016 33.406 11.258 1 72.62 201 THR A N 1
ATOM 1630 C CA . THR A 1 201 ? 22.594 34.562 12.023 1 72.62 201 THR A CA 1
ATOM 1631 C C . THR A 1 201 ? 22.516 34.25 13.516 1 72.62 201 THR A C 1
ATOM 1633 O O . THR A 1 201 ? 22.344 33.094 13.891 1 72.62 201 THR A O 1
ATOM 1636 N N . THR A 1 202 ? 23.062 35.031 14.344 1 61.22 202 THR A N 1
ATOM 1637 C CA . THR A 1 202 ? 23.094 34.844 15.789 1 61.22 202 THR A CA 1
ATOM 1638 C C . THR A 1 202 ? 21.719 34.531 16.328 1 61.22 202 THR A C 1
ATOM 1640 O O . THR A 1 202 ? 21.578 33.75 17.297 1 61.22 202 THR A O 1
ATOM 1643 N N . ASP A 1 203 ? 20.75 34.906 15.648 1 61.25 203 ASP A N 1
ATOM 1644 C CA . ASP A 1 203 ? 19.453 34.875 16.312 1 61.25 203 ASP A CA 1
ATOM 1645 C C . ASP A 1 203 ? 18.531 33.875 15.648 1 61.25 203 ASP A C 1
ATOM 1647 O O . ASP A 1 203 ? 17.516 33.469 16.234 1 61.25 203 ASP A O 1
ATOM 1651 N N . ASN A 1 204 ? 18.922 33.5 14.469 1 72.12 204 ASN A N 1
ATOM 1652 C CA . ASN A 1 204 ? 17.906 32.719 13.789 1 72.12 204 ASN A CA 1
ATOM 1653 C C . ASN A 1 204 ? 18.531 31.625 12.938 1 72.12 204 ASN A C 1
ATOM 1655 O O . ASN A 1 204 ? 19.625 31.797 12.391 1 72.12 204 ASN A O 1
ATOM 1659 N N . LYS A 1 205 ? 17.875 30.5 13.07 1 83.81 205 LYS A N 1
ATOM 1660 C CA . LYS A 1 205 ? 18.219 29.422 12.156 1 83.81 205 LYS A CA 1
ATOM 1661 C C . LYS A 1 205 ? 17.969 29.828 10.703 1 83.81 205 LYS A C 1
ATOM 1663 O O . LYS A 1 205 ? 17 30.531 10.414 1 83.81 205 LYS A O 1
ATOM 1668 N N . LEU A 1 206 ? 18.922 29.469 9.883 1 87.69 206 LEU A N 1
ATOM 1669 C CA . LEU A 1 206 ? 18.75 29.812 8.469 1 87.69 206 LEU A CA 1
ATOM 1670 C C . LEU A 1 206 ? 17.531 29.125 7.883 1 87.69 206 LEU A C 1
ATOM 1672 O O . LEU A 1 206 ? 17.25 27.969 8.203 1 87.69 206 LEU A O 1
ATOM 1676 N N . THR A 1 207 ? 16.812 29.844 7.121 1 84.75 207 THR A N 1
ATOM 1677 C CA . THR A 1 207 ? 15.688 29.281 6.391 1 84.75 207 THR A CA 1
ATOM 1678 C C . THR A 1 207 ? 16.156 28.656 5.078 1 84.75 207 THR A C 1
ATOM 1680 O O . THR A 1 207 ? 17.312 28.812 4.688 1 84.75 207 THR A O 1
ATOM 1683 N N . GLY A 1 208 ? 15.289 27.891 4.453 1 82.19 208 GLY A N 1
ATOM 1684 C CA . GLY A 1 208 ? 15.609 27.312 3.158 1 82.19 208 GLY A CA 1
ATOM 1685 C C . GLY A 1 208 ? 15.984 28.359 2.119 1 82.19 208 GLY A C 1
ATOM 1686 O O . GLY A 1 208 ? 16.906 28.141 1.319 1 82.19 208 GLY A O 1
ATOM 1687 N N . PHE A 1 209 ? 15.383 29.484 2.209 1 83 209 PHE A N 1
ATOM 1688 C CA . PHE A 1 209 ? 15.648 30.594 1.301 1 83 209 PHE A CA 1
ATOM 1689 C C . PHE A 1 209 ? 17.062 31.125 1.509 1 83 209 PHE A C 1
ATOM 1691 O O . PHE A 1 209 ? 17.797 31.328 0.546 1 83 209 PHE A O 1
ATOM 1698 N N . GLN A 1 210 ? 17.375 31.297 2.654 1 87.75 210 GLN A N 1
ATOM 1699 C CA . GLN A 1 210 ? 18.688 31.844 2.98 1 87.75 210 GLN A CA 1
ATOM 1700 C C . GLN A 1 210 ? 19.797 30.875 2.588 1 87.75 210 GLN A C 1
ATOM 1702 O O . GLN A 1 210 ? 20.844 31.281 2.07 1 87.75 210 GLN A O 1
ATOM 1707 N N . ARG A 1 211 ? 19.531 29.656 2.838 1 89.69 211 ARG A N 1
ATOM 1708 C CA . ARG A 1 211 ? 20.516 28.656 2.451 1 89.69 211 ARG A CA 1
ATOM 1709 C C . ARG A 1 211 ? 20.719 28.641 0.941 1 89.69 211 ARG A C 1
ATOM 1711 O O . ARG A 1 211 ? 21.859 28.516 0.465 1 89.69 211 ARG A O 1
ATOM 1718 N N . ARG A 1 212 ? 19.625 28.75 0.229 1 86.62 212 ARG A N 1
ATOM 1719 C CA . ARG A 1 212 ? 19.719 28.797 -1.227 1 86.62 212 ARG A CA 1
ATOM 1720 C C . ARG A 1 212 ? 20.531 30 -1.684 1 86.62 212 ARG A C 1
ATOM 1722 O O . ARG A 1 212 ? 21.297 29.922 -2.652 1 86.62 212 ARG A O 1
ATOM 1729 N N . LEU A 1 213 ? 20.406 31.094 -1.031 1 88.81 213 LEU A N 1
ATOM 1730 C CA . LEU A 1 213 ? 21.156 32.281 -1.359 1 88.81 213 LEU A CA 1
ATOM 1731 C C . LEU A 1 213 ? 22.656 32.062 -1.118 1 88.81 213 LEU A C 1
ATOM 1733 O O . LEU A 1 213 ? 23.484 32.531 -1.914 1 88.81 213 LEU A O 1
ATOM 1737 N N . VAL A 1 214 ? 22.906 31.422 -0.039 1 91.5 214 VAL A N 1
ATOM 1738 C CA . VAL A 1 214 ? 24.297 31.156 0.27 1 91.5 214 VAL A CA 1
ATOM 1739 C C . VAL A 1 214 ? 24.906 30.281 -0.833 1 91.5 214 VAL A C 1
ATOM 1741 O O . VAL A 1 214 ? 26 30.594 -1.335 1 91.5 214 VAL A O 1
ATOM 1744 N N . HIS A 1 215 ? 24.203 29.297 -1.207 1 88.94 215 HIS A N 1
ATOM 1745 C CA . HIS A 1 215 ? 24.688 28.422 -2.266 1 88.94 215 HIS A CA 1
ATOM 1746 C C . HIS A 1 215 ? 24.891 29.188 -3.568 1 88.94 215 HIS A C 1
ATOM 1748 O O . HIS A 1 215 ? 25.891 28.984 -4.258 1 88.94 215 HIS A O 1
ATOM 1754 N N . GLN A 1 216 ? 23.953 29.969 -3.863 1 88.31 216 GLN A N 1
ATOM 1755 C CA . GLN A 1 216 ? 24 30.734 -5.105 1 88.31 216 GLN A CA 1
ATOM 1756 C C . GLN A 1 216 ? 25.188 31.688 -5.117 1 88.31 216 GLN A C 1
ATOM 1758 O O . GLN A 1 216 ? 25.922 31.781 -6.113 1 88.31 216 GLN A O 1
ATOM 1763 N N . ILE A 1 217 ? 25.406 32.406 -4.109 1 91.5 217 ILE A N 1
ATOM 1764 C CA . ILE A 1 217 ? 26.469 33.406 -4.027 1 91.5 217 ILE A CA 1
ATOM 1765 C C . ILE A 1 217 ? 27.828 32.719 -4.109 1 91.5 217 ILE A C 1
ATOM 1767 O O . ILE A 1 217 ? 28.719 33.188 -4.82 1 91.5 217 ILE A O 1
ATOM 1771 N N . VAL A 1 218 ? 27.953 31.641 -3.408 1 91.31 218 VAL A N 1
ATOM 1772 C CA . VAL A 1 218 ? 29.234 30.938 -3.4 1 91.31 218 VAL A CA 1
ATOM 1773 C C . VAL A 1 218 ? 29.531 30.375 -4.789 1 91.31 218 VAL A C 1
ATOM 1775 O O . VAL A 1 218 ? 30.656 30.469 -5.277 1 91.31 218 VAL A O 1
ATOM 1778 N N . ARG A 1 219 ? 28.594 29.859 -5.441 1 86.56 219 ARG A N 1
ATOM 1779 C CA . ARG A 1 219 ? 28.75 29.297 -6.773 1 86.56 219 ARG A CA 1
ATOM 1780 C C . ARG A 1 219 ? 29.125 30.359 -7.793 1 86.56 219 ARG A C 1
ATOM 1782 O O . ARG A 1 219 ? 29.969 30.141 -8.664 1 86.56 219 ARG A O 1
ATOM 1789 N N . ARG A 1 220 ? 28.531 31.453 -7.688 1 86.94 220 ARG A N 1
ATOM 1790 C CA . ARG A 1 220 ? 28.688 32.531 -8.68 1 86.94 220 ARG A CA 1
ATOM 1791 C C . ARG A 1 220 ? 29.953 33.344 -8.406 1 86.94 220 ARG A C 1
ATOM 1793 O O . ARG A 1 220 ? 30.734 33.594 -9.32 1 86.94 220 ARG A O 1
ATOM 1800 N N . ASP A 1 221 ? 30.109 33.75 -7.156 1 91.69 221 ASP A N 1
ATOM 1801 C CA . ASP A 1 221 ? 31.141 34.719 -6.828 1 91.69 221 ASP A CA 1
ATOM 1802 C C . ASP A 1 221 ? 32.406 34.062 -6.34 1 91.69 221 ASP A C 1
ATOM 1804 O O . ASP A 1 221 ? 33.5 34.625 -6.43 1 91.69 221 ASP A O 1
ATOM 1808 N N . PHE A 1 222 ? 32.281 32.875 -5.789 1 92.31 222 PHE A N 1
ATOM 1809 C CA . PHE A 1 222 ? 33.438 32.188 -5.203 1 92.31 222 PHE A CA 1
ATOM 1810 C C . PHE A 1 222 ? 33.469 30.734 -5.656 1 92.31 222 PHE A C 1
ATOM 1812 O O . PHE A 1 222 ? 33.375 29.812 -4.836 1 92.31 222 PHE A O 1
ATOM 1819 N N . PRO A 1 223 ? 33.844 30.469 -6.891 1 86.06 223 PRO A N 1
ATOM 1820 C CA . PRO A 1 223 ? 33.75 29.109 -7.441 1 86.06 223 PRO A CA 1
ATOM 1821 C C . PRO A 1 223 ? 34.75 28.156 -6.793 1 86.06 223 PRO A C 1
ATOM 1823 O O . PRO A 1 223 ? 34.594 26.938 -6.879 1 86.06 223 PRO A O 1
ATOM 1826 N N . ASN A 1 224 ? 35.75 28.672 -6.145 1 87.38 224 ASN A N 1
ATOM 1827 C CA . ASN A 1 224 ? 36.781 27.812 -5.531 1 87.38 224 ASN A CA 1
ATOM 1828 C C . ASN A 1 224 ? 36.375 27.438 -4.105 1 87.38 224 ASN A C 1
ATOM 1830 O O . ASN A 1 224 ? 37.188 26.828 -3.389 1 87.38 224 ASN A O 1
ATOM 1834 N N . LEU A 1 225 ? 35.156 27.812 -3.686 1 90.62 225 LEU A N 1
ATOM 1835 C CA . LEU A 1 225 ? 34.688 27.469 -2.35 1 90.62 225 LEU A CA 1
ATOM 1836 C C . LEU A 1 225 ? 33.5 26.484 -2.422 1 90.62 225 LEU A C 1
ATOM 1838 O O . LEU A 1 225 ? 32.906 26.328 -3.477 1 90.62 225 LEU A O 1
ATOM 1842 N N . ARG A 1 226 ? 33.312 25.766 -1.281 1 88.31 226 ARG A N 1
ATOM 1843 C CA . ARG A 1 226 ? 32.219 24.812 -1.174 1 88.31 226 ARG A CA 1
ATOM 1844 C C . ARG A 1 226 ? 31.406 25.062 0.088 1 88.31 226 ARG A C 1
ATOM 1846 O O . ARG A 1 226 ? 31.953 25.438 1.125 1 88.31 226 ARG A O 1
ATOM 1853 N N . THR A 1 227 ? 30.109 24.828 -0.077 1 89.94 227 THR A N 1
ATOM 1854 C CA . THR A 1 227 ? 29.188 25.062 1.031 1 89.94 227 THR A CA 1
ATOM 1855 C C . THR A 1 227 ? 28.703 23.75 1.63 1 89.94 227 THR A C 1
ATOM 1857 O O . THR A 1 227 ? 28.484 22.781 0.905 1 89.94 227 THR A O 1
ATOM 1860 N N . TYR A 1 228 ? 28.594 23.719 2.969 1 86.56 228 TYR A N 1
ATOM 1861 C CA . TYR A 1 228 ? 28.078 22.547 3.691 1 86.56 228 TYR A CA 1
ATOM 1862 C C . TYR A 1 228 ? 27.016 22.969 4.703 1 86.56 228 TYR A C 1
ATOM 1864 O O . TYR A 1 228 ? 27.203 23.938 5.441 1 86.56 228 TYR A O 1
ATOM 1872 N N . ASN A 1 229 ? 25.906 22.203 4.645 1 88.06 229 ASN A N 1
ATOM 1873 C CA . ASN A 1 229 ? 24.906 22.422 5.68 1 88.06 229 ASN A CA 1
ATOM 1874 C C . ASN A 1 229 ? 25.328 21.812 7.008 1 88.06 229 ASN A C 1
ATOM 1876 O O . ASN A 1 229 ? 25.891 20.719 7.043 1 88.06 229 ASN A O 1
ATOM 1880 N N . ARG A 1 230 ? 25.188 22.578 8.008 1 85.19 230 ARG A N 1
ATOM 1881 C CA . ARG A 1 230 ? 25.516 22.062 9.336 1 85.19 230 ARG A CA 1
ATOM 1882 C C . ARG A 1 230 ? 24.297 22.125 10.266 1 85.19 230 ARG A C 1
ATOM 1884 O O . ARG A 1 230 ? 23.438 22.984 10.102 1 85.19 230 ARG A O 1
ATOM 1891 N N . CYS A 1 231 ? 24.156 21.188 11.156 1 80.38 231 CYS A N 1
ATOM 1892 C CA . CYS A 1 231 ? 23.109 21.109 12.18 1 80.38 231 CYS A CA 1
ATOM 1893 C C . CYS A 1 231 ? 21.734 21.234 11.555 1 80.38 231 CYS A C 1
ATOM 1895 O O . CYS A 1 231 ? 20.938 22.109 11.93 1 80.38 231 CYS A O 1
ATOM 1897 N N . ASP A 1 232 ? 21.484 20.406 10.656 1 77 232 ASP A N 1
ATOM 1898 C CA . ASP A 1 232 ? 20.188 20.328 9.984 1 77 232 ASP A CA 1
ATOM 1899 C C . ASP A 1 232 ? 19.828 21.656 9.32 1 77 232 ASP A C 1
ATOM 1901 O O . ASP A 1 232 ? 18.688 22.109 9.398 1 77 232 ASP A O 1
ATOM 1905 N N . GLY A 1 233 ? 20.906 22.344 8.891 1 78.25 233 GLY A N 1
ATOM 1906 C CA . GLY A 1 233 ? 20.688 23.547 8.109 1 78.25 233 GLY A CA 1
ATOM 1907 C C . GLY A 1 233 ? 20.562 24.797 8.961 1 78.25 233 GLY A C 1
ATOM 1908 O O . GLY A 1 233 ? 20.156 25.859 8.469 1 78.25 233 GLY A O 1
ATOM 1909 N N . ASP A 1 234 ? 20.906 24.719 10.188 1 85.06 234 ASP A N 1
ATOM 1910 C CA . ASP A 1 234 ? 20.844 25.891 11.055 1 85.06 234 ASP A CA 1
ATOM 1911 C C . ASP A 1 234 ? 21.828 26.969 10.594 1 85.06 234 ASP A C 1
ATOM 1913 O O . ASP A 1 234 ? 21.562 28.156 10.711 1 85.06 234 ASP A O 1
ATOM 1917 N N . PHE A 1 235 ? 22.922 26.562 10.141 1 90.12 235 PHE A N 1
ATOM 1918 C CA . PHE A 1 235 ? 23.906 27.453 9.539 1 90.12 235 PHE A CA 1
ATOM 1919 C C . PHE A 1 235 ? 24.688 26.75 8.445 1 90.12 235 PHE A C 1
ATOM 1921 O O . PHE A 1 235 ? 24.531 25.531 8.25 1 90.12 235 PHE A O 1
ATOM 1928 N N . MET A 1 236 ? 25.406 27.5 7.684 1 93.19 236 MET A N 1
ATOM 1929 C CA . MET A 1 236 ? 26.188 26.922 6.586 1 93.19 236 MET A CA 1
ATOM 1930 C C . MET A 1 236 ? 27.672 27.172 6.781 1 93.19 236 MET A C 1
ATOM 1932 O O . MET A 1 236 ? 28.078 28.234 7.285 1 93.19 236 MET A O 1
ATOM 1936 N N . GLN A 1 237 ? 28.438 26.172 6.504 1 93.19 237 GLN A N 1
ATOM 1937 C CA . GLN A 1 237 ? 29.891 26.266 6.586 1 93.19 237 GLN A CA 1
ATOM 1938 C C . GLN A 1 237 ? 30.531 26.297 5.191 1 93.19 237 GLN A C 1
ATOM 1940 O O . GLN A 1 237 ? 30.094 25.562 4.297 1 93.19 237 GLN A O 1
ATOM 1945 N N . ILE A 1 238 ? 31.438 27.172 5.004 1 93.31 238 ILE A N 1
ATOM 1946 C CA . ILE A 1 238 ? 32.094 27.359 3.717 1 93.31 238 ILE A CA 1
ATOM 1947 C C . ILE A 1 238 ? 33.594 27.047 3.852 1 93.31 238 ILE A C 1
ATOM 1949 O O . ILE A 1 238 ? 34.25 27.5 4.789 1 93.31 238 ILE A O 1
ATOM 1953 N N . GLU A 1 239 ? 34.062 26.234 2.967 1 90.56 239 GLU A N 1
ATOM 1954 C CA . GLU A 1 239 ? 35.469 25.828 2.957 1 90.56 239 GLU A CA 1
ATOM 1955 C C . GLU A 1 239 ? 36.094 26 1.569 1 90.56 239 GLU A C 1
ATOM 1957 O O . GLU A 1 239 ? 35.375 26.125 0.576 1 90.56 239 GLU A O 1
ATOM 1962 N N . LYS A 1 240 ? 37.5 26.078 1.553 1 88.5 240 LYS A N 1
ATOM 1963 C CA . LYS A 1 240 ? 38.188 26.141 0.273 1 88.5 240 LYS A CA 1
ATOM 1964 C C . LYS A 1 240 ? 38.156 24.797 -0.453 1 88.5 240 LYS A C 1
ATOM 1966 O O . LYS A 1 240 ? 38.219 23.734 0.175 1 88.5 240 LYS A O 1
ATOM 1971 N N . LEU A 1 241 ? 37.938 24.922 -1.75 1 82.5 241 LEU A N 1
ATOM 1972 C CA . LEU A 1 241 ? 37.844 23.719 -2.57 1 82.5 241 LEU A CA 1
ATOM 1973 C C . LEU A 1 241 ? 39.219 23.094 -2.736 1 82.5 241 LEU A C 1
ATOM 1975 O O . LEU A 1 241 ? 40.188 23.75 -3.131 1 82.5 241 LEU A O 1
ATOM 1979 N N . ASN A 1 242 ? 39.5 21.938 -2.166 1 79.81 242 ASN A N 1
ATOM 1980 C CA . ASN A 1 242 ? 40.688 21.125 -2.463 1 79.81 242 ASN A CA 1
ATOM 1981 C C . ASN A 1 242 ? 40.375 20.094 -3.553 1 79.81 242 ASN A C 1
ATOM 1983 O O . ASN A 1 242 ? 39.719 19.094 -3.299 1 79.81 242 ASN A O 1
ATOM 1987 N N . VAL A 1 243 ? 40.906 20.391 -4.781 1 77.75 243 VAL A N 1
ATOM 1988 C CA . VAL A 1 243 ? 40.594 19.594 -5.965 1 77.75 243 VAL A CA 1
ATOM 1989 C C . VAL A 1 243 ? 40.906 18.125 -5.715 1 77.75 243 VAL A C 1
ATOM 1991 O O . VAL A 1 243 ? 40.156 17.234 -6.082 1 77.75 243 VAL A O 1
ATOM 1994 N N . GLU A 1 244 ? 42.156 17.844 -5.164 1 79.44 244 GLU A N 1
ATOM 1995 C CA . GLU A 1 244 ? 42.531 16.469 -4.891 1 79.44 244 GLU A CA 1
ATOM 1996 C C . GLU A 1 244 ? 41.594 15.812 -3.877 1 79.44 244 GLU A C 1
ATOM 1998 O O . GLU A 1 244 ? 41.188 14.664 -4.055 1 79.44 244 GLU A O 1
ATOM 2003 N N . GLN A 1 245 ? 41.344 16.594 -2.938 1 77.81 245 GLN A N 1
ATOM 2004 C CA . GLN A 1 245 ? 40.438 16.094 -1.899 1 77.81 245 GLN A CA 1
ATOM 2005 C C . GLN A 1 245 ? 39.031 15.883 -2.439 1 77.81 245 GLN A C 1
ATOM 2007 O O . GLN A 1 245 ? 38.344 14.938 -2.047 1 77.81 245 GLN A O 1
ATOM 2012 N N . GLU A 1 246 ? 38.656 16.703 -3.357 1 77.06 246 GLU A N 1
ATOM 2013 C CA . GLU A 1 246 ? 37.344 16.578 -3.963 1 77.06 246 GLU A CA 1
ATOM 2014 C C . GLU A 1 246 ? 37.25 15.328 -4.824 1 77.06 246 GLU A C 1
ATOM 2016 O O . GLU A 1 246 ? 36.219 14.664 -4.836 1 77.06 246 GLU A O 1
ATOM 2021 N N . ALA A 1 247 ? 38.344 15.109 -5.562 1 80.5 247 ALA A N 1
ATOM 2022 C CA . ALA A 1 247 ? 38.344 13.906 -6.391 1 80.5 247 ALA A CA 1
ATOM 2023 C C . ALA A 1 247 ? 38.25 12.648 -5.535 1 80.5 247 ALA A C 1
ATOM 2025 O O . ALA A 1 247 ? 37.562 11.695 -5.887 1 80.5 247 ALA A O 1
ATOM 2026 N N . ILE A 1 248 ? 39 12.656 -4.484 1 80.88 248 ILE A N 1
ATOM 2027 C CA . ILE A 1 248 ? 38.969 11.523 -3.566 1 80.88 248 ILE A CA 1
ATOM 2028 C C . ILE A 1 248 ? 37.594 11.391 -2.943 1 80.88 248 ILE A C 1
ATOM 2030 O O . ILE A 1 248 ? 37.062 10.281 -2.822 1 80.88 248 ILE A O 1
ATOM 2034 N N . HIS A 1 249 ? 37.031 12.469 -2.627 1 78.62 249 HIS A N 1
ATOM 2035 C CA . HIS A 1 249 ? 35.719 12.469 -2.025 1 78.62 249 HIS A CA 1
ATOM 2036 C C . HIS A 1 249 ? 34.656 11.977 -3.012 1 78.62 249 HIS A C 1
ATOM 2038 O O . HIS A 1 249 ? 33.719 11.258 -2.627 1 78.62 249 HIS A O 1
ATOM 2044 N N . ARG A 1 250 ? 34.875 12.359 -4.145 1 78.5 250 ARG A N 1
ATOM 2045 C CA . ARG A 1 250 ? 33.938 11.922 -5.18 1 78.5 250 ARG A CA 1
ATOM 2046 C C . ARG A 1 250 ? 34 10.414 -5.379 1 78.5 250 ARG A C 1
ATOM 2048 O O . ARG A 1 250 ? 32.969 9.75 -5.527 1 78.5 250 ARG A O 1
ATOM 2055 N N . LYS A 1 251 ? 35.188 9.922 -5.477 1 83.12 251 LYS A N 1
ATOM 2056 C CA . LYS A 1 251 ? 35.375 8.484 -5.629 1 83.12 251 LYS A CA 1
ATOM 2057 C C . LYS A 1 251 ? 34.812 7.723 -4.441 1 83.12 251 LYS A C 1
ATOM 2059 O O . LYS A 1 251 ? 34.188 6.664 -4.613 1 83.12 251 LYS A O 1
ATOM 2064 N N . PHE A 1 252 ? 35 8.297 -3.373 1 84.5 252 PHE A N 1
ATOM 2065 C CA . PHE A 1 252 ? 34.469 7.68 -2.16 1 84.5 252 PHE A CA 1
ATOM 2066 C C . PHE A 1 252 ? 32.938 7.695 -2.156 1 84.5 252 PHE A C 1
ATOM 2068 O O . PHE A 1 252 ? 32.312 6.715 -1.767 1 84.5 252 PHE A O 1
ATOM 2075 N N . ARG A 1 253 ? 32.406 8.75 -2.582 1 83.06 253 ARG A N 1
ATOM 2076 C CA . ARG A 1 253 ? 30.953 8.875 -2.648 1 83.06 253 ARG A CA 1
ATOM 2077 C C . ARG A 1 253 ? 30.359 7.871 -3.641 1 83.06 253 ARG A C 1
ATOM 2079 O O . ARG A 1 253 ? 29.297 7.297 -3.395 1 83.06 253 ARG A O 1
ATOM 2086 N N . LEU A 1 254 ? 31.078 7.699 -4.668 1 85.69 254 LEU A N 1
ATOM 2087 C CA . LEU A 1 254 ? 30.625 6.754 -5.684 1 85.69 254 LEU A CA 1
ATOM 2088 C C . LEU A 1 254 ? 30.672 5.324 -5.156 1 85.69 254 LEU A C 1
ATOM 2090 O O . LEU A 1 254 ? 29.766 4.535 -5.398 1 85.69 254 LEU A O 1
ATOM 2094 N N . LYS A 1 255 ? 31.688 5.023 -4.5 1 88.06 255 LYS A N 1
ATOM 2095 C CA . LYS A 1 255 ? 31.828 3.686 -3.936 1 88.06 255 LYS A CA 1
ATOM 2096 C C . LYS A 1 255 ? 30.75 3.412 -2.891 1 88.06 255 LYS A C 1
ATOM 2098 O O . LYS A 1 255 ? 30.203 2.312 -2.834 1 88.06 255 LYS A O 1
ATOM 2103 N N . LYS A 1 256 ? 30.547 4.387 -2.098 1 88.75 256 LYS A N 1
ATOM 2104 C CA . LYS A 1 256 ? 29.516 4.258 -1.078 1 88.75 256 LYS A CA 1
ATOM 2105 C C . LYS A 1 256 ? 28.141 4.07 -1.712 1 88.75 256 LYS A C 1
ATOM 2107 O O . LYS A 1 256 ? 27.344 3.264 -1.241 1 88.75 256 LYS A O 1
ATOM 2112 N N . PHE A 1 257 ? 27.938 4.797 -2.74 1 90.5 257 PHE A N 1
ATOM 2113 C CA . PHE A 1 257 ? 26.672 4.691 -3.451 1 90.5 257 PHE A CA 1
ATOM 2114 C C . PHE A 1 257 ? 26.516 3.311 -4.078 1 90.5 257 PHE A C 1
ATOM 2116 O O . PHE A 1 257 ? 25.453 2.703 -3.996 1 90.5 257 PHE A O 1
ATOM 2123 N N . ASP A 1 258 ? 27.562 2.848 -4.605 1 91.12 258 ASP A N 1
ATOM 2124 C CA . ASP A 1 258 ? 27.547 1.527 -5.227 1 91.12 258 ASP A CA 1
ATOM 2125 C C . ASP A 1 258 ? 27.25 0.438 -4.199 1 91.12 258 ASP A C 1
ATOM 2127 O O . ASP A 1 258 ? 26.5 -0.506 -4.48 1 91.12 258 ASP A O 1
ATOM 2131 N N . THR A 1 259 ? 27.844 0.575 -3.104 1 91.88 259 THR A N 1
ATOM 2132 C CA . THR A 1 259 ? 27.609 -0.397 -2.039 1 91.88 259 THR A CA 1
ATOM 2133 C C . THR A 1 259 ? 26.156 -0.385 -1.604 1 91.88 259 THR A C 1
ATOM 2135 O O . THR A 1 259 ? 25.562 -1.44 -1.365 1 91.88 259 THR A O 1
ATOM 2138 N N . LYS A 1 260 ? 25.609 0.795 -1.525 1 93.12 260 LYS A N 1
ATOM 2139 C CA . LYS A 1 260 ? 24.203 0.92 -1.156 1 93.12 260 LYS A CA 1
ATOM 2140 C C . LYS A 1 260 ? 23.297 0.274 -2.203 1 93.12 260 LYS A C 1
ATOM 2142 O O . LYS A 1 260 ? 22.312 -0.397 -1.86 1 93.12 260 LYS A O 1
ATOM 2147 N N . LEU A 1 261 ? 23.672 0.494 -3.412 1 94.25 261 LEU A N 1
ATOM 2148 C CA . LEU A 1 261 ? 22.875 -0.062 -4.508 1 94.25 261 LEU A CA 1
ATOM 2149 C C . LEU A 1 261 ? 22.938 -1.586 -4.496 1 94.25 261 LEU A C 1
ATOM 2151 O O . LEU A 1 261 ? 21.922 -2.248 -4.711 1 94.25 261 LEU A O 1
ATOM 2155 N N . LEU A 1 262 ? 24.078 -2.082 -4.27 1 95 262 LEU A N 1
ATOM 2156 C CA . LEU A 1 262 ? 24.266 -3.529 -4.277 1 95 262 LEU A CA 1
ATOM 2157 C C . LEU A 1 262 ? 23.531 -4.176 -3.104 1 95 262 LEU A C 1
ATOM 2159 O O . LEU A 1 262 ? 23.016 -5.285 -3.225 1 95 262 LEU A O 1
ATOM 2163 N N . LYS A 1 263 ? 23.5 -3.508 -2.002 1 94.06 263 LYS A N 1
ATOM 2164 C CA . LYS A 1 263 ? 22.734 -4.016 -0.861 1 94.06 263 LYS A CA 1
ATOM 2165 C C . LYS A 1 263 ? 21.234 -3.957 -1.128 1 94.06 263 LYS A C 1
ATOM 2167 O O . LYS A 1 263 ? 20.5 -4.848 -0.711 1 94.06 263 LYS A O 1
ATOM 2172 N N . GLN A 1 264 ? 20.812 -2.898 -1.83 1 95.69 264 GLN A N 1
ATOM 2173 C CA . GLN A 1 264 ? 19.422 -2.717 -2.189 1 95.69 264 GLN A CA 1
ATOM 2174 C C . GLN A 1 264 ? 18.938 -3.812 -3.141 1 95.69 264 GLN A C 1
ATOM 2176 O O . GLN A 1 264 ? 17.75 -4.125 -3.195 1 95.69 264 GLN A O 1
ATOM 2181 N N . LYS A 1 265 ? 19.859 -4.426 -3.893 1 96.5 265 LYS A N 1
ATOM 2182 C CA . LYS A 1 265 ? 19.5 -5.453 -4.867 1 96.5 265 LYS A CA 1
ATOM 2183 C C . LYS A 1 265 ? 18.75 -6.602 -4.199 1 96.5 265 LYS A C 1
ATOM 2185 O O . LYS A 1 265 ? 17.859 -7.211 -4.805 1 96.5 265 LYS A O 1
ATOM 2190 N N . GLY A 1 266 ? 19.125 -6.992 -2.941 1 96.69 266 GLY A N 1
ATOM 2191 C CA . GLY A 1 266 ? 18.359 -7.941 -2.137 1 96.69 266 GLY A CA 1
ATOM 2192 C C . GLY A 1 266 ? 17.969 -9.188 -2.9 1 96.69 266 GLY A C 1
ATOM 2193 O O . GLY A 1 266 ? 18.828 -9.883 -3.453 1 96.69 266 GLY A O 1
ATOM 2194 N N . LEU A 1 267 ? 16.688 -9.398 -3.188 1 97.75 267 LEU A N 1
ATOM 2195 C CA . LEU A 1 267 ? 16.188 -10.602 -3.838 1 97.75 267 LEU A CA 1
ATOM 2196 C C . LEU A 1 267 ? 16.594 -10.641 -5.305 1 97.75 267 LEU A C 1
ATOM 2198 O O . LEU A 1 267 ? 16.5 -11.688 -5.957 1 97.75 267 LEU A O 1
ATOM 2202 N N . GLY A 1 268 ? 17.031 -9.5 -5.758 1 97.44 268 GLY A N 1
ATOM 2203 C CA . GLY A 1 268 ? 17.609 -9.492 -7.098 1 97.44 268 GLY A CA 1
ATOM 2204 C C . GLY A 1 268 ? 18.766 -10.461 -7.254 1 97.44 268 GLY A C 1
ATOM 2205 O O . GLY A 1 268 ? 19 -10.969 -8.352 1 97.44 268 GLY A O 1
ATOM 2206 N N . TRP A 1 269 ? 19.516 -10.695 -6.184 1 97.75 269 TRP A N 1
ATOM 2207 C CA . TRP A 1 269 ? 20.609 -11.648 -6.219 1 97.75 269 TRP A CA 1
ATOM 2208 C C . TRP A 1 269 ? 20.109 -13.07 -6.453 1 97.75 269 TRP A C 1
ATOM 2210 O O . TRP A 1 269 ? 20.734 -13.859 -7.156 1 97.75 269 TRP A O 1
ATOM 2220 N N . ILE A 1 270 ? 18.969 -13.391 -5.824 1 97.44 270 ILE A N 1
ATOM 2221 C CA . ILE A 1 270 ? 18.359 -14.703 -6.02 1 97.44 270 ILE A CA 1
ATOM 2222 C C . ILE A 1 270 ? 17.891 -14.844 -7.465 1 97.44 270 ILE A C 1
ATOM 2224 O O . ILE A 1 270 ? 18.078 -15.898 -8.078 1 97.44 270 ILE A O 1
ATOM 2228 N N . PHE A 1 271 ? 17.312 -13.773 -7.988 1 97.5 271 PHE A N 1
ATOM 2229 C CA . PHE A 1 271 ? 16.891 -13.766 -9.383 1 97.5 271 PHE A CA 1
ATOM 2230 C C . PHE A 1 271 ? 18.078 -14 -10.312 1 97.5 271 PHE A C 1
ATOM 2232 O O . PHE A 1 271 ? 17.984 -14.797 -11.25 1 97.5 271 PHE A O 1
ATOM 2239 N N . GLU A 1 272 ? 19.188 -13.367 -10.055 1 96.94 272 GLU A N 1
ATOM 2240 C CA . GLU A 1 272 ? 20.391 -13.547 -10.867 1 96.94 272 GLU A CA 1
ATOM 2241 C C . GLU A 1 272 ? 20.875 -14.992 -10.805 1 96.94 272 GLU A C 1
ATOM 2243 O O . GLU A 1 272 ? 21.344 -15.539 -11.805 1 96.94 272 GLU A O 1
ATOM 2248 N N . ALA A 1 273 ? 20.797 -15.531 -9.648 1 97 273 ALA A N 1
ATOM 2249 C CA . ALA A 1 273 ? 21.219 -16.922 -9.484 1 97 273 ALA A CA 1
ATOM 2250 C C . ALA A 1 273 ? 20.328 -17.859 -10.297 1 97 273 ALA A C 1
ATOM 2252 O O . ALA A 1 273 ? 20.828 -18.812 -10.906 1 97 273 ALA A O 1
ATOM 2253 N N . LEU A 1 274 ? 19.062 -17.594 -10.312 1 96 274 LEU A N 1
ATOM 2254 C CA . LEU A 1 274 ? 18.109 -18.453 -11.008 1 96 274 LEU A CA 1
ATOM 2255 C C . LEU A 1 274 ? 18.297 -18.375 -12.516 1 96 274 LEU A C 1
ATOM 2257 O O . LEU A 1 274 ? 18.078 -19.344 -13.234 1 96 274 LEU A O 1
ATOM 2261 N N . CYS A 1 275 ? 18.719 -17.234 -13.008 1 94.75 275 CYS A N 1
ATOM 2262 C CA . CYS A 1 275 ? 18.828 -17.062 -14.453 1 94.75 275 CYS A CA 1
ATOM 2263 C C . CYS A 1 275 ? 20.266 -17.172 -14.914 1 94.75 275 CYS A C 1
ATOM 2265 O O . CYS A 1 275 ? 20.578 -16.922 -16.078 1 94.75 275 CYS A O 1
ATOM 2267 N N . GLY A 1 276 ? 21.203 -17.516 -14.016 1 92.81 276 GLY A N 1
ATOM 2268 C CA . GLY A 1 276 ? 22.609 -17.609 -14.383 1 92.81 276 GLY A CA 1
ATOM 2269 C C . GLY A 1 276 ? 23.25 -16.25 -14.625 1 92.81 276 GLY A C 1
ATOM 2270 O O . GLY A 1 276 ? 24.078 -16.109 -15.531 1 92.81 276 GLY A O 1
ATOM 2271 N N . GLY A 1 277 ? 22.844 -15.266 -13.852 1 92.12 277 GLY A N 1
ATOM 2272 C CA . GLY A 1 277 ? 23.328 -13.906 -14.023 1 92.12 277 GLY A CA 1
ATOM 2273 C C . GLY A 1 277 ? 24.609 -13.625 -13.258 1 92.12 277 GLY A C 1
ATOM 2274 O O . GLY A 1 277 ? 25.312 -14.555 -12.867 1 92.12 277 GLY A O 1
ATOM 2275 N N . ASN A 1 278 ? 24.922 -12.359 -13.07 1 92.75 278 ASN A N 1
ATOM 2276 C CA . ASN A 1 278 ? 26.156 -11.875 -12.461 1 92.75 278 ASN A CA 1
ATOM 2277 C C . ASN A 1 278 ? 26.016 -11.727 -10.953 1 92.75 278 ASN A C 1
ATOM 2279 O O . ASN A 1 278 ? 25.094 -11.055 -10.477 1 92.75 278 ASN A O 1
ATOM 2283 N N . LEU A 1 279 ? 27 -12.359 -10.211 1 95.44 279 LEU A N 1
ATOM 2284 C CA . LEU A 1 279 ? 26.938 -12.281 -8.75 1 95.44 279 LEU A CA 1
ATOM 2285 C C . LEU A 1 279 ? 28.141 -11.516 -8.203 1 95.44 279 LEU A C 1
ATOM 2287 O O . LEU A 1 279 ? 28.344 -11.438 -6.992 1 95.44 279 LEU A O 1
ATOM 2291 N N . THR A 1 280 ? 29.016 -10.859 -9.008 1 90.75 280 THR A N 1
ATOM 2292 C CA . THR A 1 280 ? 30.266 -10.211 -8.641 1 90.75 280 THR A CA 1
ATOM 2293 C C . THR A 1 280 ? 30.016 -9.055 -7.68 1 90.75 280 THR A C 1
ATOM 2295 O O . THR A 1 280 ? 30.891 -8.695 -6.887 1 90.75 280 THR A O 1
ATOM 2298 N N . GLY A 1 281 ? 28.984 -8.508 -7.52 1 91.75 281 GLY A N 1
ATOM 2299 C CA . GLY A 1 281 ? 28.719 -7.34 -6.684 1 91.75 281 GLY A CA 1
ATOM 2300 C C . GLY A 1 281 ? 28.422 -7.695 -5.238 1 91.75 281 GLY A C 1
ATOM 2301 O O . GLY A 1 281 ? 28.375 -6.816 -4.379 1 91.75 281 GLY A O 1
ATOM 2302 N N . ILE A 1 282 ? 28.375 -9.008 -4.867 1 95.88 282 ILE A N 1
ATOM 2303 C CA . ILE A 1 282 ? 28.094 -9.422 -3.5 1 95.88 282 ILE A CA 1
ATOM 2304 C C . ILE A 1 282 ? 29.344 -9.266 -2.645 1 95.88 282 ILE A C 1
ATOM 2306 O O . ILE A 1 282 ? 30.391 -9.828 -2.955 1 95.88 282 ILE A O 1
ATOM 2310 N N . ASP A 1 283 ? 29.281 -8.508 -1.596 1 94.62 283 ASP A N 1
ATOM 2311 C CA . ASP A 1 283 ? 30.391 -8.297 -0.662 1 94.62 283 ASP A CA 1
ATOM 2312 C C . ASP A 1 283 ? 30.484 -9.453 0.338 1 94.62 283 ASP A C 1
ATOM 2314 O O . ASP A 1 283 ? 29.547 -9.688 1.111 1 94.62 283 ASP A O 1
ATOM 2318 N N . PRO A 1 284 ? 31.641 -10.156 0.355 1 95.31 284 PRO A N 1
ATOM 2319 C CA . PRO A 1 284 ? 31.812 -11.266 1.296 1 95.31 284 PRO A CA 1
ATOM 2320 C C . PRO A 1 284 ? 31.578 -10.844 2.748 1 95.31 284 PRO A C 1
ATOM 2322 O O . PRO A 1 284 ? 31.188 -11.664 3.576 1 95.31 284 PRO A O 1
ATOM 2325 N N . LEU A 1 285 ? 31.75 -9.586 3.033 1 93.56 285 LEU A N 1
ATOM 2326 C CA . LEU A 1 285 ? 31.609 -9.094 4.398 1 93.56 285 LEU A CA 1
ATOM 2327 C C . LEU A 1 285 ? 30.141 -9.117 4.836 1 93.56 285 LEU A C 1
ATOM 2329 O O . LEU A 1 285 ? 29.844 -9.141 6.031 1 93.56 285 LEU A O 1
ATOM 2333 N N . TRP A 1 286 ? 29.266 -9.102 3.814 1 93.12 286 TRP A N 1
ATOM 2334 C CA . TRP A 1 286 ? 27.844 -9.125 4.141 1 93.12 286 TRP A CA 1
ATOM 2335 C C . TRP A 1 286 ? 27.422 -10.492 4.664 1 93.12 286 TRP A C 1
ATOM 2337 O O . TRP A 1 286 ? 26.484 -10.602 5.457 1 93.12 286 TRP A O 1
ATOM 2347 N N . VAL A 1 287 ? 28.094 -11.492 4.207 1 93 287 VAL A N 1
ATOM 2348 C CA . VAL A 1 287 ? 27.75 -12.883 4.484 1 93 287 VAL A CA 1
ATOM 2349 C C . VAL A 1 287 ? 28.5 -13.367 5.715 1 93 287 VAL A C 1
ATOM 2351 O O . VAL A 1 287 ? 28.062 -14.297 6.402 1 93 287 VAL A O 1
ATOM 2354 N N . TYR A 1 288 ? 29.562 -12.719 6.02 1 93.19 288 TYR A N 1
ATOM 2355 C CA . TYR A 1 288 ? 30.531 -13.141 7.035 1 93.19 288 TYR A CA 1
ATOM 2356 C C . TYR A 1 288 ? 29.922 -13.016 8.43 1 93.19 288 TYR A C 1
ATOM 2358 O O . TYR A 1 288 ? 29.297 -12.016 8.758 1 93.19 288 TYR A O 1
ATOM 2366 N N . ASN A 1 289 ? 30.031 -14.086 9.109 1 89.94 289 ASN A N 1
ATOM 2367 C CA . ASN A 1 289 ? 29.719 -14.094 10.531 1 89.94 289 ASN A CA 1
ATOM 2368 C C . ASN A 1 289 ? 30.984 -14.047 11.383 1 89.94 289 ASN A C 1
ATOM 2370 O O . ASN A 1 289 ? 31.859 -14.906 11.234 1 89.94 289 ASN A O 1
ATOM 2374 N N . GLN A 1 290 ? 31.047 -13.234 12.328 1 86.81 290 GLN A N 1
ATOM 2375 C CA . GLN A 1 290 ? 32.25 -13 13.133 1 86.81 290 GLN A CA 1
ATOM 2376 C C . GLN A 1 290 ? 32.594 -14.219 13.977 1 86.81 290 GLN A C 1
ATOM 2378 O O . GLN A 1 290 ? 33.75 -14.438 14.328 1 86.81 290 GLN A O 1
ATOM 2383 N N . GLN A 1 291 ? 31.578 -14.992 14.289 1 88.94 291 GLN A N 1
ATOM 2384 C CA . GLN A 1 291 ? 31.781 -16.156 15.148 1 88.94 291 GLN A CA 1
ATOM 2385 C C . GLN A 1 291 ? 32.406 -17.312 14.375 1 88.94 291 GLN A C 1
ATOM 2387 O O . GLN A 1 291 ? 32.906 -18.266 14.977 1 88.94 291 GLN A O 1
ATOM 2392 N N . ASP A 1 292 ? 32.438 -17.094 13.086 1 88.12 292 ASP A N 1
ATOM 2393 C CA . ASP A 1 292 ? 32.969 -18.188 12.266 1 88.12 292 ASP A CA 1
ATOM 2394 C C . ASP A 1 292 ? 34.5 -18.141 12.195 1 88.12 292 ASP A C 1
ATOM 2396 O O . ASP A 1 292 ? 35.062 -17.062 12.031 1 88.12 292 ASP A O 1
ATOM 2400 N N . GLU A 1 293 ? 35.125 -19.359 12.398 1 89.19 293 GLU A N 1
ATOM 2401 C CA . GLU A 1 293 ? 36.594 -19.422 12.398 1 89.19 293 GLU A CA 1
ATOM 2402 C C . GLU A 1 293 ? 37.125 -20.297 11.266 1 89.19 293 GLU A C 1
ATOM 2404 O O . GLU A 1 293 ? 38.281 -20.234 10.906 1 89.19 293 GLU A O 1
ATOM 2409 N N . GLU A 1 294 ? 36.25 -20.969 10.625 1 90.88 294 GLU A N 1
ATOM 2410 C CA . GLU A 1 294 ? 36.656 -21.844 9.531 1 90.88 294 GLU A CA 1
ATOM 2411 C C . GLU A 1 294 ? 37.094 -21.031 8.32 1 90.88 294 GLU A C 1
ATOM 2413 O O . GLU A 1 294 ? 36.438 -20.031 7.965 1 90.88 294 GLU A O 1
ATOM 2418 N N . PRO A 1 295 ? 38.219 -21.438 7.734 1 90.44 295 PRO A N 1
ATOM 2419 C CA . PRO A 1 295 ? 38.75 -20.672 6.617 1 90.44 295 PRO A CA 1
ATOM 2420 C C . PRO A 1 295 ? 37.75 -20.438 5.492 1 90.44 295 PRO A C 1
ATOM 2422 O O . PRO A 1 295 ? 37.75 -19.375 4.867 1 90.44 295 PRO A O 1
ATOM 2425 N N . GLU A 1 296 ? 36.906 -21.406 5.234 1 90 296 GLU A N 1
ATOM 2426 C CA . GLU A 1 296 ? 35.906 -21.312 4.164 1 90 296 GLU A CA 1
ATOM 2427 C C . GLU A 1 296 ? 34.844 -20.281 4.512 1 90 296 GLU A C 1
ATOM 2429 O O . GLU A 1 296 ? 34.125 -19.797 3.625 1 90 296 GLU A O 1
ATOM 2434 N N . LYS A 1 297 ? 34.781 -19.953 5.77 1 92.12 297 LYS A N 1
ATOM 2435 C CA . LYS A 1 297 ? 33.719 -19.047 6.238 1 92.12 297 LYS A CA 1
ATOM 2436 C C . LYS A 1 297 ? 34.281 -17.656 6.52 1 92.12 297 LYS A C 1
ATOM 2438 O O . LYS A 1 297 ? 33.562 -16.766 6.926 1 92.12 297 LYS A O 1
ATOM 2443 N N . LEU A 1 298 ? 35.562 -17.5 6.297 1 93.69 298 LEU A N 1
ATOM 2444 C CA . LEU A 1 298 ? 36.188 -16.188 6.367 1 93.69 298 LEU A CA 1
ATOM 2445 C C . LEU A 1 298 ? 35.969 -15.414 5.074 1 93.69 298 LEU A C 1
ATOM 2447 O O . LEU A 1 298 ? 35.625 -16 4.047 1 93.69 298 LEU A O 1
ATOM 2451 N N . PRO A 1 299 ? 36.094 -14.141 5.059 1 94.38 299 PRO A N 1
ATOM 2452 C CA . PRO A 1 299 ? 35.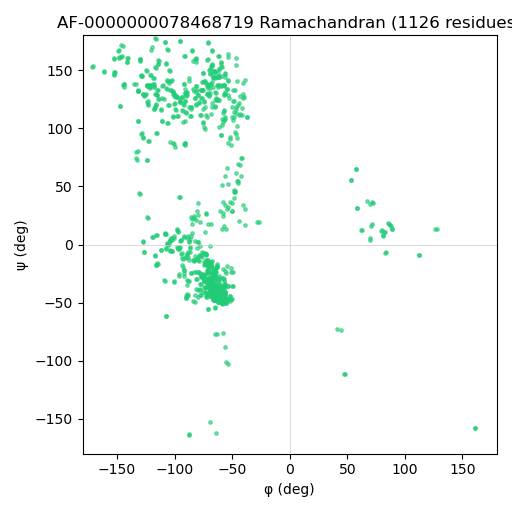781 -13.305 3.896 1 94.38 299 PRO A CA 1
ATOM 2453 C C . PRO A 1 299 ? 36.469 -13.781 2.621 1 94.38 299 PRO A C 1
ATOM 2455 O O . PRO A 1 299 ? 35.844 -13.828 1.557 1 94.38 299 PRO A O 1
ATOM 2458 N N . ALA A 1 300 ? 37.75 -14.117 2.723 1 94.31 300 ALA A N 1
ATOM 2459 C CA . ALA A 1 300 ? 38.469 -14.602 1.548 1 94.31 300 ALA A CA 1
ATOM 2460 C C . ALA A 1 300 ? 37.875 -15.914 1.043 1 94.31 300 ALA A C 1
ATOM 2462 O O . ALA A 1 300 ? 37.781 -16.141 -0.167 1 94.31 300 ALA A O 1
ATOM 2463 N N . GLY A 1 301 ? 37.625 -16.781 1.943 1 95.06 301 GLY A N 1
ATOM 2464 C CA . GLY A 1 301 ? 37 -18.031 1.586 1 95.06 301 GLY A CA 1
ATOM 2465 C C . GLY A 1 301 ? 35.594 -17.859 0.991 1 95.06 301 GLY A C 1
ATOM 2466 O O . GLY A 1 301 ? 35.25 -18.547 0.039 1 95.06 301 GLY A O 1
ATOM 2467 N N . ILE A 1 302 ? 34.875 -16.953 1.592 1 95.94 302 ILE A N 1
ATOM 2468 C CA . ILE A 1 302 ? 33.531 -16.656 1.104 1 95.94 302 ILE A CA 1
ATOM 2469 C C . ILE A 1 302 ? 33.625 -16.125 -0.324 1 95.94 302 ILE A C 1
ATOM 2471 O O . ILE A 1 302 ? 32.812 -16.5 -1.182 1 95.94 302 ILE A O 1
ATOM 2475 N N . ALA A 1 303 ? 34.531 -15.266 -0.597 1 96.12 303 ALA A N 1
ATOM 2476 C CA . ALA A 1 303 ? 34.719 -14.703 -1.934 1 96.12 303 ALA A CA 1
ATOM 2477 C C . ALA A 1 303 ? 34.969 -15.805 -2.959 1 96.12 303 ALA A C 1
ATOM 2479 O O . ALA A 1 303 ? 34.438 -15.766 -4.066 1 96.12 303 ALA A O 1
ATOM 2480 N N . THR A 1 304 ? 35.812 -16.703 -2.594 1 96.12 304 THR A N 1
ATOM 2481 C CA . THR A 1 304 ? 36.094 -17.828 -3.471 1 96.12 304 THR A CA 1
ATOM 2482 C C . THR A 1 304 ? 34.844 -18.672 -3.713 1 96.12 304 THR A C 1
ATOM 2484 O O . THR A 1 304 ? 34.594 -19.109 -4.84 1 96.12 304 THR A O 1
ATOM 2487 N N . ARG A 1 305 ? 34.156 -18.906 -2.699 1 96.06 305 ARG A N 1
ATOM 2488 C CA . ARG A 1 305 ? 32.938 -19.703 -2.809 1 96.06 305 ARG A CA 1
ATOM 2489 C C . ARG A 1 305 ? 31.922 -19.016 -3.709 1 96.06 305 ARG A C 1
ATOM 2491 O O . ARG A 1 305 ? 31.234 -19.672 -4.488 1 96.06 305 ARG A O 1
ATOM 2498 N N . ILE A 1 306 ? 31.797 -17.719 -3.598 1 96.56 306 ILE A N 1
ATOM 2499 C CA . ILE A 1 306 ? 30.875 -16.969 -4.438 1 96.56 306 ILE A CA 1
ATOM 2500 C C . ILE A 1 306 ? 31.281 -17.109 -5.902 1 96.56 306 ILE A C 1
ATOM 2502 O O . ILE A 1 306 ? 30.422 -17.328 -6.77 1 96.56 306 ILE A O 1
ATOM 2506 N N . THR A 1 307 ? 32.562 -17 -6.168 1 96.12 307 THR A N 1
ATOM 2507 C CA . THR A 1 307 ? 33.062 -17.156 -7.527 1 96.12 307 THR A CA 1
ATOM 2508 C C . THR A 1 307 ? 32.781 -18.547 -8.062 1 96.12 307 THR A C 1
ATOM 2510 O O . THR A 1 307 ? 32.375 -18.719 -9.219 1 96.12 307 THR A O 1
ATOM 2513 N N . ASP A 1 308 ? 32.938 -19.484 -7.238 1 95.75 308 ASP A N 1
ATOM 2514 C CA . ASP A 1 308 ? 32.688 -20.875 -7.625 1 95.75 308 ASP A CA 1
ATOM 2515 C C . ASP A 1 308 ? 31.219 -21.094 -7.938 1 95.75 308 ASP A C 1
ATOM 2517 O O . ASP A 1 308 ? 30.875 -21.75 -8.93 1 95.75 308 ASP A O 1
ATOM 2521 N N . VAL A 1 309 ? 30.422 -20.625 -7.062 1 96.44 309 VAL A N 1
ATOM 2522 C CA . VAL A 1 309 ? 28.984 -20.797 -7.234 1 96.44 309 VAL A CA 1
ATOM 2523 C C . VAL A 1 309 ? 28.531 -20.078 -8.508 1 96.44 309 VAL A C 1
ATOM 2525 O O . VAL A 1 309 ? 27.688 -20.594 -9.25 1 96.44 309 VAL A O 1
ATOM 2528 N N . GLU A 1 310 ? 29.016 -18.891 -8.727 1 96 310 GLU A N 1
ATOM 2529 C CA . GLU A 1 310 ? 28.672 -18.141 -9.938 1 96 310 GLU A CA 1
ATOM 2530 C C . GLU A 1 310 ? 29.031 -18.938 -11.188 1 96 310 GLU A C 1
ATOM 2532 O O . GLU A 1 310 ? 28.25 -18.984 -12.141 1 96 310 GLU A O 1
ATOM 2537 N N . ALA A 1 311 ? 30.188 -19.531 -11.219 1 95.56 311 ALA A N 1
ATOM 2538 C CA . ALA A 1 311 ? 30.625 -20.344 -12.352 1 95.56 311 ALA A CA 1
ATOM 2539 C C . ALA A 1 311 ? 29.688 -21.516 -12.594 1 95.56 311 ALA A C 1
ATOM 2541 O O . ALA A 1 311 ? 29.344 -21.828 -13.734 1 95.56 311 ALA A O 1
ATOM 2542 N N . LYS A 1 312 ? 29.297 -22.109 -11.547 1 95 312 LYS A N 1
ATOM 2543 C CA . LYS A 1 312 ? 28.391 -23.25 -11.641 1 95 312 LYS A CA 1
ATOM 2544 C C . LYS A 1 312 ? 27.031 -22.812 -12.172 1 95 312 LYS A C 1
ATOM 2546 O O . LYS A 1 312 ? 26.422 -23.516 -12.992 1 95 312 LYS A O 1
ATOM 2551 N N . LEU A 1 313 ? 26.578 -21.719 -11.672 1 94.75 313 LEU A N 1
ATOM 2552 C CA . LEU A 1 313 ? 25.25 -21.219 -12.039 1 94.75 313 LEU A CA 1
ATOM 2553 C C . LEU A 1 313 ? 25.219 -20.812 -13.508 1 94.75 313 LEU A C 1
ATOM 2555 O O . LEU A 1 313 ? 24.203 -20.969 -14.18 1 94.75 313 LEU A O 1
ATOM 2559 N N . LYS A 1 314 ? 26.312 -20.297 -14.055 1 91.81 314 LYS A N 1
ATOM 2560 C CA . LYS A 1 314 ? 26.375 -19.875 -15.445 1 91.81 314 LYS A CA 1
ATOM 2561 C C . LYS A 1 314 ? 26.328 -21.062 -16.391 1 91.81 314 LYS A C 1
ATOM 2563 O O . LYS A 1 314 ? 25.875 -20.938 -17.531 1 91.81 314 LYS A O 1
ATOM 2568 N N . LEU A 1 315 ? 26.719 -22.156 -15.883 1 88.75 315 LEU A N 1
ATOM 2569 C CA . LEU A 1 315 ? 26.75 -23.359 -16.719 1 88.75 315 LEU A CA 1
ATOM 2570 C C . LEU A 1 315 ? 25.453 -24.156 -16.578 1 88.75 315 LEU A C 1
ATOM 2572 O O . LEU A 1 315 ? 25.156 -25.016 -17.406 1 88.75 315 LEU A O 1
ATOM 2576 N N . ARG A 1 316 ? 24.719 -23.75 -15.609 1 83.31 316 ARG A N 1
ATOM 2577 C CA . ARG A 1 316 ? 23.531 -24.531 -15.305 1 83.31 316 ARG A CA 1
ATOM 2578 C C . ARG A 1 316 ? 22.297 -23.953 -15.984 1 83.31 316 ARG A C 1
ATOM 2580 O O . ARG A 1 316 ? 22.109 -22.734 -16.016 1 83.31 316 ARG A O 1
ATOM 2587 N N . ASN A 1 317 ? 21.625 -24.703 -16.75 1 84.06 317 ASN A N 1
ATOM 2588 C CA . ASN A 1 317 ? 20.297 -24.344 -17.25 1 84.06 317 ASN A CA 1
ATOM 2589 C C . ASN A 1 317 ? 19.188 -24.859 -16.328 1 84.06 317 ASN A C 1
ATOM 2591 O O . ASN A 1 317 ? 18.609 -25.922 -16.578 1 84.06 317 ASN A O 1
ATOM 2595 N N . HIS A 1 318 ? 18.906 -24.016 -15.359 1 88.94 318 HIS A N 1
ATOM 2596 C CA . HIS A 1 318 ? 17.969 -24.438 -14.32 1 88.94 318 HIS A CA 1
ATOM 2597 C C . HIS A 1 318 ? 16.594 -24.734 -14.906 1 88.94 318 HIS A C 1
ATOM 2599 O O . HIS A 1 318 ? 16.156 -24.047 -15.836 1 88.94 318 HIS A O 1
ATOM 2605 N N . ILE A 1 319 ? 15.961 -25.75 -14.328 1 94.12 319 ILE A N 1
ATOM 2606 C CA . ILE A 1 319 ? 14.547 -26.016 -14.586 1 94.12 319 ILE A CA 1
ATOM 2607 C C . ILE A 1 319 ? 13.688 -25.266 -13.586 1 94.12 319 ILE A C 1
ATOM 2609 O O . ILE A 1 319 ? 13.758 -25.516 -12.375 1 94.12 319 ILE A O 1
ATOM 2613 N N . ILE A 1 320 ? 12.969 -24.328 -14.141 1 96.75 320 ILE A N 1
ATOM 2614 C CA . ILE A 1 320 ? 12.07 -23.547 -13.297 1 96.75 320 ILE A CA 1
ATOM 2615 C C . ILE A 1 320 ? 10.641 -24.078 -13.438 1 96.75 320 ILE A C 1
ATOM 2617 O O . ILE A 1 320 ? 10.148 -24.266 -14.555 1 96.75 320 ILE A O 1
ATOM 2621 N N . VAL A 1 321 ? 10.039 -24.344 -12.312 1 98.25 321 VAL A N 1
ATOM 2622 C CA . VAL A 1 321 ? 8.719 -24.953 -12.312 1 98.25 321 VAL A CA 1
ATOM 2623 C C . VAL A 1 321 ? 7.734 -24.062 -11.562 1 98.25 321 VAL A C 1
ATOM 2625 O O . VAL A 1 321 ? 8.094 -23.469 -10.539 1 98.25 321 VAL A O 1
ATOM 2628 N N . GLY A 1 322 ? 6.57 -23.844 -12.023 1 97.75 322 GLY A N 1
ATOM 2629 C CA . GLY A 1 322 ? 5.477 -23.141 -11.359 1 97.75 322 GLY A CA 1
ATOM 2630 C C . GLY A 1 322 ? 4.113 -23.703 -11.727 1 97.75 322 GLY A C 1
ATOM 2631 O O . GLY A 1 322 ? 4.012 -24.625 -12.531 1 97.75 322 GLY A O 1
ATOM 2632 N N . HIS A 1 323 ? 3.068 -23.266 -11.062 1 97.19 323 HIS A N 1
ATOM 2633 C CA . HIS A 1 323 ? 1.688 -23.625 -11.367 1 97.19 323 HIS A CA 1
ATOM 2634 C C . HIS A 1 323 ? 0.908 -22.422 -11.898 1 97.19 323 HIS A C 1
ATOM 2636 O O . HIS A 1 323 ? 0.712 -21.438 -11.18 1 97.19 323 HIS A O 1
ATOM 2642 N N . ASN A 1 324 ? 0.477 -22.516 -13.141 1 93.94 324 ASN A N 1
ATOM 2643 C CA . ASN A 1 324 ? -0.215 -21.375 -13.75 1 93.94 324 ASN A CA 1
ATOM 2644 C C . ASN A 1 324 ? 0.647 -20.125 -13.734 1 93.94 324 ASN A C 1
ATOM 2646 O O . ASN A 1 324 ? 0.228 -19.078 -13.227 1 93.94 324 ASN A O 1
ATOM 2650 N N . ILE A 1 325 ? 1.729 -20.141 -14.438 1 95.88 325 ILE A N 1
ATOM 2651 C CA . ILE A 1 325 ? 2.84 -19.25 -14.109 1 95.88 325 ILE A CA 1
ATOM 2652 C C . ILE A 1 325 ? 2.893 -18.094 -15.102 1 95.88 325 ILE A C 1
ATOM 2654 O O . ILE A 1 325 ? 3.82 -17.281 -15.07 1 95.88 325 ILE A O 1
ATOM 2658 N N . PHE A 1 326 ? 1.935 -18 -16.047 1 96.44 326 PHE A N 1
ATOM 2659 C CA . PHE A 1 326 ? 1.987 -16.953 -17.062 1 96.44 326 PHE A CA 1
ATOM 2660 C C . PHE A 1 326 ? 2.078 -15.57 -16.406 1 96.44 326 PHE A C 1
ATOM 2662 O O . PHE A 1 326 ? 2.965 -14.781 -16.734 1 96.44 326 PHE A O 1
ATOM 2669 N N . MET A 1 327 ? 1.225 -15.336 -15.516 1 96.25 327 MET A N 1
ATOM 2670 C CA . MET A 1 327 ? 1.219 -14.062 -14.805 1 96.25 327 MET A CA 1
ATOM 2671 C C . MET A 1 327 ? 2.451 -13.922 -13.922 1 96.25 327 MET A C 1
ATOM 2673 O O . MET A 1 327 ? 3.033 -12.844 -13.82 1 96.25 327 MET A O 1
ATOM 2677 N N . ASP A 1 328 ? 2.865 -14.922 -13.312 1 97.5 328 ASP A N 1
ATOM 2678 C CA . ASP A 1 328 ? 4.043 -14.922 -12.453 1 97.5 328 ASP A CA 1
ATOM 2679 C C . ASP A 1 328 ? 5.289 -14.484 -13.227 1 97.5 328 ASP A C 1
ATOM 2681 O O . ASP A 1 328 ? 6.117 -13.734 -12.703 1 97.5 328 ASP A O 1
ATOM 2685 N N . LEU A 1 329 ? 5.367 -14.992 -14.406 1 98 329 LEU A N 1
ATOM 2686 C CA . LEU A 1 329 ? 6.527 -14.664 -15.227 1 98 329 LEU A CA 1
ATOM 2687 C C . LEU A 1 329 ? 6.555 -13.172 -15.555 1 98 329 LEU A C 1
ATOM 2689 O O . LEU A 1 329 ? 7.621 -12.555 -15.578 1 98 329 LEU A O 1
ATOM 2693 N N . ALA A 1 330 ? 5.387 -12.688 -15.828 1 98.12 330 ALA A N 1
ATOM 2694 C CA . ALA A 1 330 ? 5.301 -11.25 -16.094 1 98.12 330 ALA A CA 1
ATOM 2695 C C . ALA A 1 330 ? 5.719 -10.438 -14.883 1 98.12 330 ALA A C 1
ATOM 2697 O O . ALA A 1 330 ? 6.5 -9.484 -14.992 1 98.12 330 ALA A O 1
ATOM 2698 N N . PHE A 1 331 ? 5.23 -10.766 -13.727 1 98.38 331 PHE A N 1
ATOM 2699 C CA . PHE A 1 331 ? 5.586 -10.07 -12.492 1 98.38 331 PHE A CA 1
ATOM 2700 C C . PHE A 1 331 ? 7.074 -10.219 -12.195 1 98.38 331 PHE A C 1
ATOM 2702 O O . PHE A 1 331 ? 7.715 -9.266 -11.734 1 98.38 331 PHE A O 1
ATOM 2709 N N . LEU A 1 332 ? 7.535 -11.414 -12.422 1 98.19 332 LEU A N 1
ATOM 2710 C CA . LEU A 1 332 ? 8.953 -11.68 -12.203 1 98.19 332 LEU A CA 1
ATOM 2711 C C . LEU A 1 332 ? 9.82 -10.766 -13.062 1 98.19 332 LEU A C 1
ATOM 2713 O O . LEU A 1 332 ? 10.773 -10.172 -12.562 1 98.19 332 LEU A O 1
ATOM 2717 N N . TYR A 1 333 ? 9.5 -10.711 -14.32 1 98.44 333 TYR A N 1
ATOM 2718 C CA . TYR A 1 333 ? 10.234 -9.867 -15.25 1 98.44 333 TYR A CA 1
ATOM 2719 C C . TYR A 1 333 ? 10.172 -8.398 -14.828 1 98.44 333 TYR A C 1
ATOM 2721 O O . TYR A 1 333 ? 11.195 -7.719 -14.766 1 98.44 333 TYR A O 1
ATOM 2729 N N . LYS A 1 334 ? 9.008 -7.926 -14.555 1 98.06 334 LYS A N 1
ATOM 2730 C CA . LYS A 1 334 ? 8.805 -6.527 -14.188 1 98.06 334 LYS A CA 1
ATOM 2731 C C . LYS A 1 334 ? 9.586 -6.176 -12.922 1 98.06 334 LYS A C 1
ATOM 2733 O O . LYS A 1 334 ? 10.172 -5.094 -12.836 1 98.06 334 LYS A O 1
ATOM 2738 N N . THR A 1 335 ? 9.602 -6.996 -11.961 1 98.06 335 THR A N 1
ATOM 2739 C CA . THR A 1 335 ? 10.164 -6.734 -10.641 1 98.06 335 THR A CA 1
ATOM 2740 C C . THR A 1 335 ? 11.695 -6.727 -10.703 1 98.06 335 THR A C 1
ATOM 2742 O O . THR A 1 335 ? 12.336 -5.891 -10.07 1 98.06 335 THR A O 1
ATOM 2745 N N . PHE A 1 336 ? 12.289 -7.609 -11.531 1 98.19 336 PHE A N 1
ATOM 2746 C CA . PHE A 1 336 ? 13.734 -7.789 -11.391 1 98.19 336 PHE A CA 1
ATOM 2747 C C . PHE A 1 336 ? 14.461 -7.34 -12.648 1 98.19 336 PHE A C 1
ATOM 2749 O O . PHE A 1 336 ? 15.672 -7.137 -12.633 1 98.19 336 PHE A O 1
ATOM 2756 N N . VAL A 1 337 ? 13.766 -7.211 -13.75 1 97.88 337 VAL A N 1
ATOM 2757 C CA . VAL A 1 337 ? 14.422 -6.82 -14.992 1 97.88 337 VAL A CA 1
ATOM 2758 C C . VAL A 1 337 ? 14.055 -5.383 -15.344 1 97.88 337 VAL A C 1
ATOM 2760 O O . VAL A 1 337 ? 14.922 -4.516 -15.445 1 97.88 337 VAL A O 1
ATOM 2763 N N . GLY A 1 338 ? 12.82 -5.172 -15.539 1 97.25 338 GLY A N 1
ATOM 2764 C CA . GLY A 1 338 ? 12.383 -3.838 -15.922 1 97.25 338 GLY A CA 1
ATOM 2765 C C . GLY A 1 338 ? 11.008 -3.822 -16.562 1 97.25 338 GLY A C 1
ATOM 2766 O O . GLY A 1 338 ? 10.211 -4.738 -16.359 1 97.25 338 GLY A O 1
ATOM 2767 N N . PRO A 1 339 ? 10.703 -2.77 -17.344 1 97.25 339 PRO A N 1
ATOM 2768 C CA . PRO A 1 339 ? 9.391 -2.678 -17.984 1 97.25 339 PRO A CA 1
ATOM 2769 C C . PRO A 1 339 ? 9.133 -3.828 -18.953 1 97.25 339 PRO A C 1
ATOM 2771 O O . PRO A 1 339 ? 10.047 -4.281 -19.641 1 97.25 339 PRO A O 1
ATOM 2774 N N . LEU A 1 340 ? 7.906 -4.242 -19 1 98.38 340 LEU A N 1
ATOM 2775 C CA . LEU A 1 340 ? 7.527 -5.348 -19.875 1 98.38 340 LEU A CA 1
ATOM 2776 C C . LEU A 1 340 ? 7.449 -4.891 -21.312 1 98.38 340 LEU A C 1
ATOM 2778 O O . LEU A 1 340 ? 6.984 -3.781 -21.594 1 98.38 340 LEU A O 1
ATOM 2782 N N . PRO A 1 341 ? 7.926 -5.734 -22.266 1 97.88 341 PRO A N 1
ATOM 2783 C CA . PRO A 1 341 ? 7.773 -5.402 -23.672 1 97.88 341 PRO A CA 1
ATOM 2784 C C . PRO A 1 341 ? 6.312 -5.23 -24.094 1 97.88 341 PRO A C 1
ATOM 2786 O O . PRO A 1 341 ? 5.43 -5.895 -23.531 1 97.88 341 PRO A O 1
ATOM 2789 N N . SER A 1 342 ? 6.051 -4.453 -25.094 1 97.12 342 SER A N 1
ATOM 2790 C CA . SER A 1 342 ? 4.691 -4.191 -25.547 1 97.12 342 SER A CA 1
ATOM 2791 C C . SER A 1 342 ? 4.125 -5.387 -26.328 1 97.12 342 SER A C 1
ATOM 2793 O O . SER A 1 342 ? 2.928 -5.664 -26.25 1 97.12 342 SER A O 1
ATOM 2795 N N . GLN A 1 343 ? 4.996 -6.105 -26.953 1 97.25 343 GLN A N 1
ATOM 2796 C CA . GLN A 1 343 ? 4.551 -7.25 -27.75 1 97.25 343 GLN A CA 1
ATOM 2797 C C . GLN A 1 343 ? 4.824 -8.562 -27.016 1 97.25 343 GLN A C 1
ATOM 2799 O O . GLN A 1 343 ? 5.887 -8.734 -26.406 1 97.25 343 GLN A O 1
ATOM 2804 N N . VAL A 1 344 ? 3.867 -9.484 -27.125 1 96.56 344 VAL A N 1
ATOM 2805 C CA . VAL A 1 344 ? 3.973 -10.766 -26.438 1 96.56 344 VAL A CA 1
ATOM 2806 C C . VAL A 1 344 ? 5.141 -11.562 -27 1 96.56 344 VAL A C 1
ATOM 2808 O O . VAL A 1 344 ? 5.816 -12.297 -26.266 1 96.56 344 VAL A O 1
ATOM 2811 N N . GLU A 1 345 ? 5.453 -11.383 -28.281 1 95.88 345 GLU A N 1
ATOM 2812 C CA . GLU A 1 345 ? 6.566 -12.094 -28.922 1 95.88 345 GLU A CA 1
ATOM 2813 C C . GLU A 1 345 ? 7.898 -11.68 -28.297 1 95.88 345 GLU A C 1
ATOM 2815 O O . GLU A 1 345 ? 8.773 -12.523 -28.078 1 95.88 345 GLU A O 1
ATOM 2820 N N . ASP A 1 346 ? 8.023 -10.453 -28.047 1 97.06 346 ASP A N 1
ATOM 2821 C CA . ASP A 1 346 ? 9.242 -9.961 -27.422 1 97.06 346 ASP A CA 1
ATOM 2822 C C . ASP A 1 346 ? 9.352 -10.453 -25.984 1 97.06 346 ASP A C 1
ATOM 2824 O O . ASP A 1 346 ? 10.445 -10.773 -25.516 1 97.06 346 ASP A O 1
ATOM 2828 N N . PHE A 1 347 ? 8.258 -10.422 -25.359 1 97.31 347 PHE A N 1
ATOM 2829 C CA . PHE A 1 347 ? 8.219 -10.945 -24 1 97.31 347 PHE A CA 1
ATOM 2830 C C . PHE A 1 347 ? 8.656 -12.406 -23.969 1 97.31 347 PHE A C 1
ATOM 2832 O O . PHE A 1 347 ? 9.453 -12.805 -23.125 1 97.31 347 PHE A O 1
ATOM 2839 N N . ARG A 1 348 ? 8.102 -13.164 -24.875 1 97.06 348 ARG A N 1
ATOM 2840 C CA . ARG A 1 348 ? 8.438 -14.57 -25.031 1 97.06 348 ARG A CA 1
ATOM 2841 C C . ARG A 1 348 ? 9.945 -14.758 -25.188 1 97.06 348 ARG A C 1
ATOM 2843 O O . ARG A 1 348 ? 10.555 -15.578 -24.5 1 97.06 348 ARG A O 1
ATOM 2850 N N . LYS A 1 349 ? 10.523 -13.984 -26.031 1 96.62 349 LYS A N 1
ATOM 2851 C CA . LYS A 1 349 ? 11.953 -14.078 -26.312 1 96.62 349 LYS A CA 1
ATOM 2852 C C . LYS A 1 349 ? 12.781 -13.758 -25.078 1 96.62 349 LYS A C 1
ATOM 2854 O O . LYS A 1 349 ? 13.758 -14.453 -24.781 1 96.62 349 LYS A O 1
ATOM 2859 N N . GLU A 1 350 ? 12.398 -12.758 -24.391 1 96.81 350 GLU A N 1
ATOM 2860 C CA . GLU A 1 350 ? 13.141 -12.328 -23.203 1 96.81 350 GLU A CA 1
ATOM 2861 C C . GLU A 1 350 ? 13.055 -13.367 -22.094 1 96.81 350 GLU A C 1
ATOM 2863 O O . GLU A 1 350 ? 14.062 -13.664 -21.438 1 96.81 350 GLU A O 1
ATOM 2868 N N . ILE A 1 351 ? 11.891 -13.875 -21.875 1 97.25 351 ILE A N 1
ATOM 2869 C CA . ILE A 1 351 ? 11.711 -14.859 -20.812 1 97.25 351 ILE A CA 1
ATOM 2870 C C . ILE A 1 351 ? 12.5 -16.125 -21.141 1 97.25 351 ILE A C 1
ATOM 2872 O O . ILE A 1 351 ? 13.141 -16.719 -20.266 1 97.25 351 ILE A O 1
ATOM 2876 N N . HIS A 1 352 ? 12.445 -16.547 -22.438 1 96.19 352 HIS A N 1
ATOM 2877 C CA . HIS A 1 352 ? 13.156 -17.75 -22.844 1 96.19 352 HIS A CA 1
ATOM 2878 C C . HIS A 1 352 ? 14.664 -17.562 -22.719 1 96.19 352 HIS A C 1
ATOM 2880 O O . HIS A 1 352 ? 15.391 -18.516 -22.422 1 96.19 352 HIS A O 1
ATOM 2886 N N . ARG A 1 353 ? 15.086 -16.406 -22.984 1 94.5 353 ARG A N 1
ATOM 2887 C CA . ARG A 1 353 ? 16.5 -16.109 -22.812 1 94.5 353 ARG A CA 1
ATOM 2888 C C . ARG A 1 353 ? 16.906 -16.203 -21.344 1 94.5 353 ARG A C 1
ATOM 2890 O O . ARG A 1 353 ? 17.953 -16.75 -21.016 1 94.5 353 ARG A O 1
ATOM 2897 N N . LEU A 1 354 ? 16.125 -15.719 -20.438 1 95.38 354 LEU A N 1
ATOM 2898 C CA . LEU A 1 354 ? 16.406 -15.734 -19.016 1 95.38 354 LEU A CA 1
ATOM 2899 C C . LEU A 1 354 ? 16.266 -17.141 -18.453 1 95.38 354 LEU A C 1
ATOM 2901 O O . LEU A 1 354 ? 17.094 -17.562 -17.625 1 95.38 354 LEU A O 1
ATOM 2905 N N . PHE A 1 355 ? 15.211 -17.797 -18.875 1 95.88 355 PHE A N 1
ATOM 2906 C CA . PHE A 1 355 ? 14.898 -19.141 -18.406 1 95.88 355 PHE A CA 1
ATOM 2907 C C . PHE A 1 355 ? 14.664 -20.078 -19.594 1 95.88 355 PHE A C 1
ATOM 2909 O O . PHE A 1 355 ? 13.523 -20.266 -20.031 1 95.88 355 PHE A O 1
ATOM 2916 N N . PRO A 1 356 ? 15.625 -20.797 -20.016 1 94.25 356 PRO A N 1
ATOM 2917 C CA . PRO A 1 356 ? 15.523 -21.641 -21.203 1 94.25 356 PRO A CA 1
ATOM 2918 C C . PRO A 1 356 ? 14.617 -22.859 -21 1 94.25 356 PRO A C 1
ATOM 2920 O O . PRO A 1 356 ? 14.102 -23.422 -21.953 1 94.25 356 PRO A O 1
ATOM 2923 N N . ARG A 1 357 ? 14.406 -23.281 -19.766 1 95.5 357 ARG A N 1
ATOM 2924 C CA . ARG A 1 357 ? 13.586 -24.453 -19.469 1 95.5 357 ARG A CA 1
ATOM 2925 C C . ARG A 1 357 ? 12.586 -24.141 -18.359 1 95.5 357 ARG A C 1
ATOM 2927 O O . ARG A 1 357 ? 12.945 -24.094 -17.188 1 95.5 357 ARG A O 1
ATOM 2934 N N . VAL A 1 358 ? 11.352 -24 -18.75 1 97 358 VAL A N 1
ATOM 2935 C CA . VAL A 1 358 ? 10.266 -23.672 -17.828 1 97 358 VAL A CA 1
ATOM 2936 C C . VAL A 1 358 ? 9.164 -24.734 -17.938 1 97 358 VAL A C 1
ATOM 2938 O O . VAL A 1 358 ? 8.828 -25.172 -19.031 1 97 358 VAL A O 1
ATOM 2941 N N . ILE A 1 359 ? 8.648 -25.172 -16.828 1 97.56 359 ILE A N 1
ATOM 2942 C CA . ILE A 1 359 ? 7.574 -26.141 -16.828 1 97.56 359 ILE A CA 1
ATOM 2943 C C . ILE A 1 359 ? 6.402 -25.625 -16 1 97.56 359 ILE A C 1
ATOM 2945 O O . ILE A 1 359 ? 6.594 -25.141 -14.883 1 97.56 359 ILE A O 1
ATOM 2949 N N . ASP A 1 360 ? 5.23 -25.625 -16.5 1 97.62 360 ASP A N 1
ATOM 2950 C CA . ASP A 1 360 ? 3.98 -25.281 -15.828 1 97.62 360 ASP A CA 1
ATOM 2951 C C . ASP A 1 360 ? 3.225 -26.547 -15.406 1 97.62 360 ASP A C 1
ATOM 2953 O O . ASP A 1 360 ? 2.711 -27.281 -16.25 1 97.62 360 ASP A O 1
ATOM 2957 N N . THR A 1 361 ? 3.055 -26.719 -14.109 1 97.12 361 THR A N 1
ATOM 2958 C CA . THR A 1 361 ? 2.426 -27.938 -13.617 1 97.12 361 THR A CA 1
ATOM 2959 C C . THR A 1 361 ? 0.955 -28 -14.016 1 97.12 361 THR A C 1
ATOM 2961 O O . THR A 1 361 ? 0.375 -29.078 -14.141 1 97.12 361 THR A O 1
ATOM 2964 N N . LYS A 1 362 ? 0.373 -26.844 -14.148 1 95.12 362 LYS A N 1
ATOM 2965 C CA . LYS A 1 362 ? -1.002 -26.844 -14.641 1 95.12 362 LYS A CA 1
ATOM 2966 C C . LYS A 1 362 ? -1.078 -27.438 -16.047 1 95.12 362 LYS A C 1
ATOM 2968 O O . LYS A 1 362 ? -1.994 -28.188 -16.359 1 95.12 362 LYS A O 1
ATOM 2973 N N . PHE A 1 363 ? -0.202 -27.062 -16.953 1 94.5 363 PHE A N 1
ATOM 2974 C CA . PHE A 1 363 ? -0.155 -27.625 -18.297 1 94.5 363 PHE A CA 1
ATOM 2975 C C . PHE A 1 363 ? 0.138 -29.125 -18.25 1 94.5 363 PHE A C 1
ATOM 2977 O O . PHE A 1 363 ? -0.481 -29.906 -18.969 1 94.5 363 PHE A O 1
ATOM 2984 N N . LEU A 1 364 ? 1.072 -29.453 -17.391 1 93.5 364 LEU A N 1
ATOM 2985 C CA . LEU A 1 364 ? 1.43 -30.844 -17.203 1 93.5 364 LEU A CA 1
ATOM 2986 C C . LEU A 1 364 ? 0.207 -31.672 -16.812 1 93.5 364 LEU A C 1
ATOM 2988 O O . LEU A 1 364 ? 0.024 -32.781 -17.312 1 93.5 364 LEU A O 1
ATOM 2992 N N . ALA A 1 365 ? -0.58 -31.109 -15.969 1 91.62 365 ALA A N 1
ATOM 2993 C CA . ALA A 1 365 ? -1.732 -31.812 -15.414 1 91.62 365 ALA A CA 1
ATOM 2994 C C . ALA A 1 365 ? -2.873 -31.875 -16.422 1 91.62 365 ALA A C 1
ATOM 2996 O O . ALA A 1 365 ? -3.695 -32.781 -16.391 1 91.62 365 ALA A O 1
ATOM 2997 N N . THR A 1 366 ? -2.949 -30.938 -17.297 1 89.94 366 THR A N 1
ATOM 2998 C CA . THR A 1 366 ? -4.145 -30.812 -18.125 1 89.94 366 THR A CA 1
ATOM 2999 C C . THR A 1 366 ? -3.834 -31.156 -19.594 1 89.94 366 THR A C 1
ATOM 3001 O O . THR A 1 366 ? -4.734 -31.188 -20.422 1 89.94 366 THR A O 1
ATOM 3004 N N . HIS A 1 367 ? -2.617 -31.391 -19.891 1 88.25 367 HIS A N 1
ATOM 3005 C CA . HIS A 1 367 ? -2.232 -31.672 -21.266 1 88.25 367 HIS A CA 1
ATOM 3006 C C . HIS A 1 367 ? -3.008 -32.875 -21.828 1 88.25 367 HIS A C 1
ATOM 3008 O O . HIS A 1 367 ? -3.059 -33.906 -21.188 1 88.25 367 HIS A O 1
ATOM 3014 N N . GLY A 1 368 ? -3.586 -32.625 -23 1 79.94 368 GLY A N 1
ATOM 3015 C CA . GLY A 1 368 ? -4.328 -33.688 -23.656 1 79.94 368 GLY A CA 1
ATOM 3016 C C . GLY A 1 368 ? -5.75 -33.812 -23.141 1 79.94 368 GLY A C 1
ATOM 3017 O O . GLY A 1 368 ? -6.523 -34.625 -23.656 1 79.94 368 GLY A O 1
ATOM 3018 N N . LEU A 1 369 ? -6.066 -33.094 -22.156 1 77.56 369 LEU A N 1
ATOM 3019 C CA . LEU A 1 369 ? -7.402 -33.156 -21.578 1 77.56 369 LEU A CA 1
ATOM 3020 C C . LEU A 1 369 ? -8.188 -31.891 -21.922 1 77.56 369 LEU A C 1
ATOM 3022 O O . LEU A 1 369 ? -7.602 -30.875 -22.312 1 77.56 369 LEU A O 1
ATOM 3026 N N . GLU A 1 370 ? -9.516 -32.062 -21.891 1 75.62 370 GLU A N 1
ATOM 3027 C CA . GLU A 1 370 ? -10.344 -30.875 -22.031 1 75.62 370 GLU A CA 1
ATOM 3028 C C . GLU A 1 370 ? -10.359 -30.062 -20.75 1 75.62 370 GLU A C 1
ATOM 3030 O O . GLU A 1 370 ? -11.102 -30.359 -19.812 1 75.62 370 GLU A O 1
ATOM 3035 N N . SER A 1 371 ? -9.711 -29.047 -20.734 1 70.94 371 SER A N 1
ATOM 3036 C CA . SER A 1 371 ? -9.391 -28.281 -19.547 1 70.94 371 SER A CA 1
ATOM 3037 C C . SER A 1 371 ? -10.641 -27.656 -18.938 1 70.94 371 SER A C 1
ATOM 3039 O O . SER A 1 371 ? -10.703 -27.422 -17.719 1 70.94 371 SER A O 1
ATOM 3041 N N . LYS A 1 372 ? -11.664 -27.453 -19.656 1 74.56 372 LYS A N 1
ATOM 3042 C CA . LYS A 1 372 ? -12.867 -26.797 -19.156 1 74.56 372 LYS A CA 1
ATOM 3043 C C . LYS A 1 372 ? -13.617 -27.672 -18.172 1 74.56 372 LYS A C 1
ATOM 3045 O O . LYS A 1 372 ? -14.422 -27.188 -17.375 1 74.56 372 LYS A O 1
ATOM 3050 N N . TYR A 1 373 ? -13.266 -28.922 -18.188 1 74.31 373 TYR A N 1
ATOM 3051 C CA . TYR A 1 373 ? -14.008 -29.844 -17.328 1 74.31 373 TYR A CA 1
ATOM 3052 C C . TYR A 1 373 ? -13.164 -30.297 -16.156 1 74.31 373 TYR A C 1
ATOM 3054 O O . TYR A 1 373 ? -13.523 -31.234 -15.445 1 74.31 373 TYR A O 1
ATOM 3062 N N . ILE A 1 374 ? -12.031 -29.625 -16.016 1 75.88 374 ILE A N 1
ATOM 3063 C CA . ILE A 1 374 ? -11.125 -30.047 -14.953 1 75.88 374 ILE A CA 1
ATOM 3064 C C . ILE A 1 374 ? -10.805 -28.844 -14.055 1 75.88 374 ILE A C 1
ATOM 3066 O O . ILE A 1 374 ? -10.477 -27.766 -14.539 1 75.88 374 ILE A O 1
ATOM 3070 N N . ARG A 1 375 ? -11.023 -29.172 -12.75 1 78.88 375 ARG A N 1
ATOM 3071 C CA . ARG A 1 375 ? -10.531 -28.188 -11.797 1 78.88 375 ARG A CA 1
ATOM 3072 C C . ARG A 1 375 ? -9.016 -28.234 -11.68 1 78.88 375 ARG A C 1
ATOM 3074 O O . ARG A 1 375 ? -8.438 -29.297 -11.422 1 78.88 375 ARG A O 1
ATOM 3081 N N . SER A 1 376 ? -8.406 -27.188 -11.914 1 84.69 376 SER A N 1
ATOM 3082 C CA . SER A 1 376 ? -6.957 -27.25 -12.094 1 84.69 376 SER A CA 1
ATOM 3083 C C . SER A 1 376 ? -6.238 -26.328 -11.117 1 84.69 376 SER A C 1
ATOM 3085 O O . SER A 1 376 ? -5.109 -25.906 -11.383 1 84.69 376 SER A O 1
ATOM 3087 N N . SER A 1 377 ? -6.879 -25.984 -10 1 88.69 377 SER A N 1
ATOM 3088 C CA . SER A 1 377 ? -6.145 -25.234 -8.984 1 88.69 377 SER A CA 1
ATOM 3089 C C . SER A 1 377 ? -5.059 -26.094 -8.344 1 88.69 377 SER A C 1
ATOM 3091 O O . SER A 1 377 ? -5.141 -27.328 -8.367 1 88.69 377 SER A O 1
ATOM 3093 N N . LEU A 1 378 ? -4.039 -25.484 -7.848 1 92 378 LEU A N 1
ATOM 3094 C CA . LEU A 1 378 ? -2.9 -26.188 -7.258 1 92 378 LEU A CA 1
ATOM 3095 C C . LEU A 1 378 ? -3.361 -27.156 -6.176 1 92 378 LEU A C 1
ATOM 3097 O O . LEU A 1 378 ? -2.955 -28.312 -6.172 1 92 378 LEU A O 1
ATOM 3101 N N . LYS A 1 379 ? -4.227 -26.656 -5.297 1 88.44 379 LYS A N 1
ATOM 3102 C CA . LYS A 1 379 ? -4.723 -27.5 -4.207 1 88.44 379 LYS A CA 1
ATOM 3103 C C . LYS A 1 379 ? -5.5 -28.688 -4.738 1 88.44 379 LYS A C 1
ATOM 3105 O O . LYS A 1 379 ? -5.305 -29.812 -4.277 1 88.44 379 LYS A O 1
ATOM 3110 N N . GLU A 1 380 ? -6.316 -28.5 -5.73 1 87.25 380 GLU A N 1
ATOM 3111 C CA . GLU A 1 380 ? -7.168 -29.547 -6.285 1 87.25 380 GLU A CA 1
ATOM 3112 C C . GLU A 1 380 ? -6.344 -30.594 -7.027 1 87.25 380 GLU A C 1
ATOM 3114 O O . GLU A 1 380 ? -6.637 -31.781 -6.953 1 87.25 380 GLU A O 1
ATOM 3119 N N . VAL A 1 381 ? -5.332 -30.156 -7.715 1 90.5 381 VAL A N 1
ATOM 3120 C CA . VAL A 1 381 ? -4.516 -31.078 -8.5 1 90.5 381 VAL A CA 1
ATOM 3121 C C . VAL A 1 381 ? -3.617 -31.891 -7.574 1 90.5 381 VAL A C 1
ATOM 3123 O O . VAL A 1 381 ? -3.322 -33.062 -7.855 1 90.5 381 VAL A O 1
ATOM 3126 N N . LEU A 1 382 ? -3.221 -31.312 -6.477 1 92.12 382 LEU A N 1
ATOM 3127 C CA . LEU A 1 382 ? -2.291 -31.969 -5.562 1 92.12 382 LEU A CA 1
ATOM 3128 C C . LEU A 1 382 ? -3.025 -32.969 -4.656 1 92.12 382 LEU A C 1
ATOM 3130 O O . LEU A 1 382 ? -2.445 -33.938 -4.207 1 92.12 382 LEU A O 1
ATOM 3134 N N . GLU A 1 383 ? -4.238 -32.75 -4.359 1 88.44 383 GLU A N 1
ATOM 3135 C CA . GLU A 1 383 ? -5.016 -33.469 -3.357 1 88.44 383 GLU A CA 1
ATOM 3136 C C . GLU A 1 383 ? -4.91 -34.969 -3.557 1 88.44 383 GLU A C 1
ATOM 3138 O O . GLU A 1 383 ? -4.621 -35.719 -2.613 1 88.44 383 GLU A O 1
ATOM 3143 N N . PRO A 1 384 ? -5.059 -35.5 -4.785 1 87.06 384 PRO A N 1
ATOM 3144 C CA . PRO A 1 384 ? -4.977 -36.969 -4.988 1 87.06 384 PRO A CA 1
ATOM 3145 C C . PRO A 1 384 ? -3.578 -37.5 -4.723 1 87.06 384 PRO A C 1
ATOM 3147 O O . PRO A 1 384 ? -3.426 -38.688 -4.426 1 87.06 384 PRO A O 1
ATOM 3150 N N . PHE A 1 385 ? -2.607 -36.656 -4.805 1 90.25 385 PHE A N 1
ATOM 3151 C CA . PHE A 1 385 ? -1.227 -37.125 -4.715 1 90.25 385 PHE A CA 1
ATOM 3152 C C . PHE A 1 385 ? -0.738 -37.094 -3.271 1 90.25 385 PHE A C 1
ATOM 3154 O O . PHE A 1 385 ? 0.339 -37.594 -2.961 1 90.25 385 PHE A O 1
ATOM 3161 N N . LEU A 1 386 ? -1.47 -36.5 -2.439 1 86.19 386 LEU A N 1
ATOM 3162 C CA . LEU A 1 386 ? -1.082 -36.406 -1.036 1 86.19 386 LEU A CA 1
ATOM 3163 C C . LEU A 1 386 ? -1.029 -37.781 -0.394 1 86.19 386 LEU A C 1
ATOM 3165 O O . LEU A 1 386 ? -0.32 -38 0.594 1 86.19 386 LEU A O 1
ATOM 3169 N N . LYS A 1 387 ? -1.719 -38.719 -1.041 1 84 387 LYS A N 1
ATOM 3170 C CA . LYS A 1 387 ? -1.763 -40.062 -0.5 1 84 387 LYS A CA 1
ATOM 3171 C C . LYS A 1 387 ? -0.707 -40.969 -1.153 1 84 387 LYS A C 1
ATOM 3173 O O . LYS A 1 387 ? -0.531 -42.125 -0.763 1 84 387 LYS A O 1
ATOM 3178 N N . VAL A 1 388 ? -0.034 -40.375 -2.082 1 84.31 388 VAL A N 1
ATOM 3179 C CA . VAL A 1 388 ? 0.992 -41.125 -2.807 1 84.31 388 VAL A CA 1
ATOM 3180 C C . VAL A 1 388 ? 2.35 -40.906 -2.139 1 84.31 388 VAL A C 1
ATOM 3182 O O . VAL A 1 388 ? 2.781 -39.781 -1.932 1 84.31 388 VAL A O 1
ATOM 3185 N N . ASP A 1 389 ? 2.977 -41.969 -1.824 1 81.69 389 ASP A N 1
ATOM 3186 C CA . ASP A 1 389 ? 4.223 -41.875 -1.068 1 81.69 389 ASP A CA 1
ATOM 3187 C C . ASP A 1 389 ? 5.422 -41.719 -2.002 1 81.69 389 ASP A C 1
ATOM 3189 O O . ASP A 1 389 ? 6.363 -41 -1.71 1 81.69 389 ASP A O 1
ATOM 3193 N N . ASN A 1 390 ? 5.445 -42.5 -3.092 1 85.5 390 ASN A N 1
ATOM 3194 C CA . ASN A 1 390 ? 6.582 -42.469 -4.004 1 85.5 390 ASN A CA 1
ATOM 3195 C C . ASN A 1 390 ? 6.246 -41.719 -5.289 1 85.5 390 ASN A C 1
ATOM 3197 O O . ASN A 1 390 ? 5.141 -41.844 -5.816 1 85.5 390 ASN A O 1
ATOM 3201 N N . PRO A 1 391 ? 7.145 -40.906 -5.805 1 90.56 391 PRO A N 1
ATOM 3202 C CA . PRO A 1 391 ? 8.484 -40.594 -5.293 1 90.56 391 PRO A CA 1
ATOM 3203 C C . PRO A 1 391 ? 8.445 -39.844 -3.977 1 90.56 391 PRO A C 1
ATOM 3205 O O . PRO A 1 391 ? 7.551 -39 -3.762 1 90.56 391 PRO A O 1
ATOM 3208 N N . LEU A 1 392 ? 9.484 -40.094 -3.209 1 90.69 392 LEU A N 1
ATOM 3209 C CA . LEU A 1 392 ? 9.531 -39.531 -1.876 1 90.69 392 LEU A CA 1
ATOM 3210 C C . LEU A 1 392 ? 10.242 -38.156 -1.902 1 90.69 392 LEU A C 1
ATOM 3212 O O . LEU A 1 392 ? 11.352 -38.062 -2.43 1 90.69 392 LEU A O 1
ATOM 3216 N N . ILE A 1 393 ? 9.617 -37.156 -1.461 1 92.81 393 ILE A N 1
ATOM 3217 C CA . ILE A 1 393 ? 10.195 -35.812 -1.314 1 92.81 393 ILE A CA 1
ATOM 3218 C C . ILE A 1 393 ? 10.047 -35.344 0.131 1 92.81 393 ILE A C 1
ATOM 3220 O O . ILE A 1 393 ? 8.938 -35.344 0.674 1 92.81 393 ILE A O 1
ATOM 3224 N N . LEU A 1 394 ? 11.203 -35.031 0.724 1 92.25 394 LEU A N 1
ATOM 3225 C CA . LEU A 1 394 ? 11.227 -34.656 2.133 1 92.25 394 LEU A CA 1
ATOM 3226 C C . LEU A 1 394 ? 11.703 -33.219 2.299 1 92.25 394 LEU A C 1
ATOM 3228 O O . LEU A 1 394 ? 12.445 -32.719 1.46 1 92.25 394 LEU A O 1
ATOM 3232 N N . LEU A 1 395 ? 11.219 -32.688 3.35 1 92.81 395 LEU A N 1
ATOM 3233 C CA . LEU A 1 395 ? 11.695 -31.359 3.711 1 92.81 395 LEU A CA 1
ATOM 3234 C C . LEU A 1 395 ? 13.031 -31.422 4.441 1 92.81 395 LEU A C 1
ATOM 3236 O O . LEU A 1 395 ? 13.227 -32.312 5.293 1 92.81 395 LEU A O 1
ATOM 3240 N N . HIS A 1 396 ? 13.891 -30.562 4.078 1 92.12 396 HIS A N 1
ATOM 3241 C CA . HIS A 1 396 ? 15.156 -30.469 4.793 1 92.12 396 HIS A CA 1
ATOM 3242 C C . HIS A 1 396 ? 14.938 -30.156 6.266 1 92.12 396 HIS A C 1
ATOM 3244 O O . HIS A 1 396 ? 13.984 -29.453 6.617 1 92.12 396 HIS A O 1
ATOM 3250 N N . GLN A 1 397 ? 15.852 -30.484 7.062 1 87.94 397 GLN A N 1
ATOM 3251 C CA . GLN A 1 397 ? 15.742 -30.359 8.516 1 87.94 397 GLN A CA 1
ATOM 3252 C C . GLN A 1 397 ? 15.57 -28.906 8.93 1 87.94 397 GLN A C 1
ATOM 3254 O O . GLN A 1 397 ? 14.867 -28.609 9.898 1 87.94 397 GLN A O 1
ATOM 3259 N N . ASP A 1 398 ? 16.219 -28 8.188 1 87.19 398 ASP A N 1
ATOM 3260 C CA . ASP A 1 398 ? 16.156 -26.594 8.547 1 87.19 398 ASP A CA 1
ATOM 3261 C C . ASP A 1 398 ? 14.945 -25.906 7.914 1 87.19 398 ASP A C 1
ATOM 3263 O O . ASP A 1 398 ? 14.711 -24.719 8.117 1 87.19 398 ASP A O 1
ATOM 3267 N N . HIS A 1 399 ? 14.148 -26.656 7.219 1 89.12 399 HIS A N 1
ATOM 3268 C CA . HIS A 1 399 ? 13.016 -26.109 6.477 1 89.12 399 HIS A CA 1
ATOM 3269 C C . HIS A 1 399 ? 11.734 -26.875 6.77 1 89.12 399 HIS A C 1
ATOM 3271 O O . HIS A 1 399 ? 10.961 -27.172 5.859 1 89.12 399 HIS A O 1
ATOM 3277 N N . ARG A 1 400 ? 11.453 -27.203 7.988 1 84.06 400 ARG A N 1
ATOM 3278 C CA . ARG A 1 400 ? 10.383 -28.125 8.359 1 84.06 400 ARG A CA 1
ATOM 3279 C C . ARG A 1 400 ? 9.094 -27.375 8.68 1 84.06 400 ARG A C 1
ATOM 3281 O O . ARG A 1 400 ? 8.109 -27.984 9.094 1 84.06 400 ARG A O 1
ATOM 3288 N N . PHE A 1 401 ? 9.188 -26.125 8.492 1 80.81 401 PHE A N 1
ATOM 3289 C CA . PHE A 1 401 ? 8.055 -25.328 8.906 1 80.81 401 PHE A CA 1
ATOM 3290 C C . PHE A 1 401 ? 6.777 -25.781 8.203 1 80.81 401 PHE A C 1
ATOM 3292 O O . PHE A 1 401 ? 5.695 -25.75 8.797 1 80.81 401 PHE A O 1
ATOM 3299 N N . TYR A 1 402 ? 6.805 -26.328 6.996 1 81.38 402 TYR A N 1
ATOM 3300 C CA . TYR A 1 402 ? 5.629 -26.656 6.203 1 81.38 402 TYR A CA 1
ATOM 3301 C C . TYR A 1 402 ? 5.262 -28.125 6.355 1 81.38 402 TYR A C 1
ATOM 3303 O O . TYR A 1 402 ? 4.293 -28.594 5.758 1 81.38 402 TYR A O 1
ATOM 3311 N N . GLY A 1 403 ? 5.969 -28.906 7.047 1 72.19 403 GLY A N 1
ATOM 3312 C CA . GLY A 1 403 ? 5.699 -30.328 7.211 1 72.19 403 GLY A CA 1
ATOM 3313 C C . GLY A 1 403 ? 4.406 -30.609 7.945 1 72.19 403 GLY A C 1
ATOM 3314 O O . GLY A 1 403 ? 3.689 -31.562 7.613 1 72.19 403 GLY A O 1
ATOM 3315 N N . SER A 1 404 ? 4.219 -29.875 9.055 1 60.09 404 SER A N 1
ATOM 3316 C CA . SER A 1 404 ? 3.047 -30.125 9.883 1 60.09 404 SER A CA 1
ATOM 3317 C C . SER A 1 404 ? 1.889 -29.203 9.5 1 60.09 404 SER A C 1
ATOM 3319 O O . SER A 1 404 ? 0.783 -29.344 10.031 1 60.09 404 SER A O 1
ATOM 3321 N N . SER A 1 405 ? 2.121 -28.312 8.68 1 57.44 405 SER A N 1
ATOM 3322 C CA . SER A 1 405 ? 1.159 -27.219 8.531 1 57.44 405 SER A CA 1
ATOM 3323 C C . SER A 1 405 ? 0.261 -27.438 7.316 1 57.44 405 SER A C 1
ATOM 3325 O O . SER A 1 405 ? 0.735 -27.438 6.176 1 57.44 405 SER A O 1
ATOM 3327 N N . PHE A 1 406 ? -0.843 -28.266 7.578 1 63.56 406 PHE A N 1
ATOM 3328 C CA . PHE A 1 406 ? -1.902 -28.203 6.578 1 63.56 406 PHE A CA 1
ATOM 3329 C C . PHE A 1 406 ? -2.691 -26.906 6.688 1 63.56 406 PHE A C 1
ATOM 3331 O O . PHE A 1 406 ? -2.898 -26.391 7.785 1 63.56 406 PHE A O 1
ATOM 3338 N N . GLY A 1 407 ? -2.658 -26.094 5.625 1 66.25 407 GLY A N 1
ATOM 3339 C CA . GLY A 1 407 ? -3.627 -25 5.664 1 66.25 407 GLY A CA 1
ATOM 3340 C C . GLY A 1 407 ? -2.998 -23.641 5.477 1 66.25 407 GLY A C 1
ATOM 3341 O O . GLY A 1 407 ? -3.617 -22.609 5.785 1 66.25 407 GLY A O 1
ATOM 3342 N N . LYS A 1 408 ? -1.662 -23.609 5.012 1 80.12 408 LYS A N 1
ATOM 3343 C CA . LYS A 1 408 ? -1.11 -22.281 4.773 1 80.12 408 LYS A CA 1
ATOM 3344 C C . LYS A 1 408 ? -1.244 -21.891 3.309 1 80.12 408 LYS A C 1
ATOM 3346 O O . LYS A 1 408 ? -0.336 -21.266 2.74 1 80.12 408 LYS A O 1
ATOM 3351 N N . ASP A 1 409 ? -2.348 -22.234 2.84 1 85.06 409 ASP A N 1
ATOM 3352 C CA . ASP A 1 409 ? -2.635 -21.875 1.453 1 85.06 409 ASP A CA 1
ATOM 3353 C C . ASP A 1 409 ? -2.531 -20.359 1.242 1 85.06 409 ASP A C 1
ATOM 3355 O O . ASP A 1 409 ? -2.916 -19.578 2.113 1 85.06 409 ASP A O 1
ATOM 3359 N N . HIS A 1 410 ? -1.955 -20.078 0.204 1 85.12 410 HIS A N 1
ATOM 3360 C CA . HIS A 1 410 ? -1.838 -18.688 -0.254 1 85.12 410 HIS A CA 1
ATOM 3361 C C . HIS A 1 410 ? -0.676 -17.984 0.432 1 85.12 410 HIS A C 1
ATOM 3363 O O . HIS A 1 410 ? -0.605 -16.75 0.423 1 85.12 410 HIS A O 1
ATOM 3369 N N . GLU A 1 411 ? 0.111 -18.703 1.086 1 92.12 411 GLU A N 1
ATOM 3370 C CA . GLU A 1 411 ? 1.475 -18.266 1.37 1 92.12 411 GLU A CA 1
ATOM 3371 C C . GLU A 1 411 ? 2.436 -18.703 0.27 1 92.12 411 GLU A C 1
ATOM 3373 O O . GLU A 1 411 ? 2.48 -19.891 -0.087 1 92.12 411 GLU A O 1
ATOM 3378 N N . ALA A 1 412 ? 3.203 -17.844 -0.247 1 95.81 412 ALA A N 1
ATOM 3379 C CA . ALA A 1 412 ? 4.008 -18.109 -1.437 1 95.81 412 ALA A CA 1
ATOM 3380 C C . ALA A 1 412 ? 4.977 -19.266 -1.194 1 95.81 412 ALA A C 1
ATOM 3382 O O . ALA A 1 412 ? 5.148 -20.125 -2.057 1 95.81 412 ALA A O 1
ATOM 3383 N N . GLY A 1 413 ? 5.613 -19.297 0.003 1 95.5 413 GLY A N 1
ATOM 3384 C CA . GLY A 1 413 ? 6.52 -20.391 0.323 1 95.5 413 GLY A CA 1
ATOM 3385 C C . GLY A 1 413 ? 5.836 -21.734 0.368 1 95.5 413 GLY A C 1
ATOM 3386 O O . GLY A 1 413 ? 6.371 -22.734 -0.129 1 95.5 413 GLY A O 1
ATOM 3387 N N . TYR A 1 414 ? 4.707 -21.781 0.928 1 94.81 414 TYR A N 1
ATOM 3388 C CA . TYR A 1 414 ? 3.941 -23.016 1.021 1 94.81 414 TYR A CA 1
ATOM 3389 C C . TYR A 1 414 ? 3.463 -23.469 -0.354 1 94.81 414 TYR A C 1
ATOM 3391 O O . TYR A 1 414 ? 3.545 -24.641 -0.69 1 94.81 414 TYR A O 1
ATOM 3399 N N . ASP A 1 415 ? 2.947 -22.516 -1.104 1 95.62 415 ASP A N 1
ATOM 3400 C CA . ASP A 1 415 ? 2.463 -22.844 -2.441 1 95.62 415 ASP A CA 1
ATOM 3401 C C . ASP A 1 415 ? 3.6 -23.344 -3.332 1 95.62 415 ASP A C 1
ATOM 3403 O O . ASP A 1 415 ? 3.396 -24.219 -4.18 1 95.62 415 ASP A O 1
ATOM 3407 N N . SER A 1 416 ? 4.82 -22.766 -3.182 1 97.12 416 SER A N 1
ATOM 3408 C CA . SER A 1 416 ? 5.973 -23.25 -3.936 1 97.12 416 SER A CA 1
ATOM 3409 C C . SER A 1 416 ? 6.34 -24.672 -3.521 1 97.12 416 SER A C 1
ATOM 3411 O O . SER A 1 416 ? 6.754 -25.484 -4.355 1 97.12 416 SER A O 1
ATOM 3413 N N . TRP A 1 417 ? 6.227 -24.953 -2.242 1 95.88 417 TRP A N 1
ATOM 3414 C CA . TRP A 1 417 ? 6.469 -26.297 -1.746 1 95.88 417 TRP A CA 1
ATOM 3415 C C . TRP A 1 417 ? 5.449 -27.281 -2.316 1 95.88 417 TRP A C 1
ATOM 3417 O O . TRP A 1 417 ? 5.812 -28.359 -2.781 1 95.88 417 TRP A O 1
ATOM 3427 N N . MET A 1 418 ? 4.184 -26.891 -2.295 1 95.12 418 MET A N 1
ATOM 3428 C CA . MET A 1 418 ? 3.131 -27.719 -2.873 1 95.12 418 MET A CA 1
ATOM 3429 C C . MET A 1 418 ? 3.406 -28 -4.348 1 95.12 418 MET A C 1
ATOM 3431 O O . MET A 1 418 ? 3.201 -29.109 -4.82 1 95.12 418 MET A O 1
ATOM 3435 N N . THR A 1 419 ? 3.828 -26.984 -5.02 1 97.31 419 THR A N 1
ATOM 3436 C CA . THR A 1 419 ? 4.141 -27.109 -6.438 1 97.31 419 THR A CA 1
ATOM 3437 C C . THR A 1 419 ? 5.273 -28.109 -6.648 1 97.31 419 THR A C 1
ATOM 3439 O O . THR A 1 419 ? 5.238 -28.922 -7.586 1 97.31 419 THR A O 1
ATOM 3442 N N . ALA A 1 420 ? 6.277 -28.078 -5.773 1 97.19 420 ALA A N 1
ATOM 3443 C CA . ALA A 1 420 ? 7.41 -29 -5.867 1 97.19 420 ALA A CA 1
ATOM 3444 C C . ALA A 1 420 ? 6.965 -30.453 -5.684 1 97.19 420 ALA A C 1
ATOM 3446 O O . ALA A 1 420 ? 7.367 -31.328 -6.445 1 97.19 420 ALA A O 1
ATOM 3447 N N . GLU A 1 421 ? 6.141 -30.641 -4.715 1 94.56 421 GLU A N 1
ATOM 3448 C CA . GLU A 1 421 ? 5.621 -31.984 -4.457 1 94.56 421 GLU A CA 1
ATOM 3449 C C . GLU A 1 421 ? 4.754 -32.469 -5.609 1 94.56 421 GLU A C 1
ATOM 3451 O O . GLU A 1 421 ? 4.871 -33.625 -6.043 1 94.56 421 GLU A O 1
ATOM 3456 N N . LEU A 1 422 ? 3.902 -31.594 -6.07 1 95.62 422 LEU A N 1
ATOM 3457 C CA . LEU A 1 422 ? 3.031 -31.938 -7.188 1 95.62 422 LEU A CA 1
ATOM 3458 C C . LEU A 1 422 ? 3.848 -32.312 -8.414 1 95.62 422 LEU A C 1
ATOM 3460 O O . LEU A 1 422 ? 3.541 -33.312 -9.078 1 95.62 422 LEU A O 1
ATOM 3464 N N . PHE A 1 423 ? 4.855 -31.562 -8.734 1 97.06 423 PHE A N 1
ATOM 3465 C CA . PHE A 1 423 ? 5.648 -31.766 -9.945 1 97.06 423 PHE A CA 1
ATOM 3466 C C . PHE A 1 423 ? 6.262 -33.156 -9.961 1 97.06 423 PHE A C 1
ATOM 3468 O O . PHE A 1 423 ? 6.168 -33.875 -10.969 1 97.06 423 PHE A O 1
ATOM 3475 N N . VAL A 1 424 ? 6.84 -33.562 -8.875 1 95.12 424 VAL A N 1
ATOM 3476 C CA . VAL A 1 424 ? 7.547 -34.844 -8.797 1 95.12 424 VAL A CA 1
ATOM 3477 C C . VAL A 1 424 ? 6.551 -36 -8.906 1 95.12 424 VAL A C 1
ATOM 3479 O O . VAL A 1 424 ? 6.75 -36.938 -9.688 1 95.12 424 VAL A O 1
ATOM 3482 N N . LYS A 1 425 ? 5.488 -35.938 -8.258 1 93.81 425 LYS A N 1
ATOM 3483 C CA . LYS A 1 425 ? 4.527 -37.031 -8.195 1 93.81 425 LYS A CA 1
ATOM 3484 C C . LYS A 1 425 ? 3.697 -37.094 -9.469 1 93.81 425 LYS A C 1
ATOM 3486 O O . LYS A 1 425 ? 3.418 -38.188 -9.969 1 93.81 425 LYS A O 1
ATOM 3491 N N . LEU A 1 426 ? 3.275 -35.938 -9.906 1 93.88 426 LEU A N 1
ATOM 3492 C CA . LEU A 1 426 ? 2.523 -35.906 -11.156 1 93.88 426 LEU A CA 1
ATOM 3493 C C . LEU A 1 426 ? 3.367 -36.438 -12.312 1 93.88 426 LEU A C 1
ATOM 3495 O O . LEU A 1 426 ? 2.871 -37.188 -13.156 1 93.88 426 LEU A O 1
ATOM 3499 N N . SER A 1 427 ? 4.633 -36.031 -12.414 1 93.88 427 SER A N 1
ATOM 3500 C CA . SER A 1 427 ? 5.523 -36.5 -13.469 1 93.88 427 SER A CA 1
ATOM 3501 C C . SER A 1 427 ? 5.73 -38 -13.406 1 93.88 427 SER A C 1
ATOM 3503 O O . SER A 1 427 ? 5.762 -38.688 -14.438 1 93.88 427 SER A O 1
ATOM 3505 N N . ALA A 1 428 ? 5.891 -38.469 -12.18 1 90.12 428 ALA A N 1
ATOM 3506 C CA . ALA A 1 428 ? 6.047 -39.938 -11.992 1 90.12 428 ALA A CA 1
ATOM 3507 C C . ALA A 1 428 ? 4.816 -40.688 -12.492 1 90.12 428 ALA A C 1
ATOM 3509 O O . ALA A 1 428 ? 4.941 -41.719 -13.148 1 90.12 428 ALA A O 1
ATOM 3510 N N . LYS A 1 429 ? 3.736 -40.188 -12.211 1 89.25 429 LYS A N 1
ATOM 3511 C CA . LYS A 1 429 ? 2.49 -40.812 -12.648 1 89.25 429 LYS A CA 1
ATOM 3512 C C . LYS A 1 429 ? 2.367 -40.812 -14.164 1 89.25 429 LYS A C 1
ATOM 3514 O O . LYS A 1 429 ? 1.997 -41.812 -14.781 1 89.25 429 LYS A O 1
ATOM 3519 N N . LEU A 1 430 ? 2.643 -39.656 -14.766 1 90.5 430 LEU A N 1
ATOM 3520 C CA . LEU A 1 430 ? 2.543 -39.5 -16.219 1 90.5 430 LEU A CA 1
ATOM 3521 C C . LEU A 1 430 ? 3.514 -40.438 -16.922 1 90.5 430 LEU A C 1
ATOM 3523 O O . LEU A 1 430 ? 3.186 -41 -17.969 1 90.5 430 LEU A O 1
ATOM 3527 N N . MET A 1 431 ? 4.625 -40.625 -16.391 1 88.75 431 MET A N 1
ATOM 3528 C CA . MET A 1 431 ? 5.621 -41.5 -16.984 1 88.75 431 MET A CA 1
ATOM 3529 C C . MET A 1 431 ? 5.148 -42.969 -16.922 1 88.75 431 MET A C 1
ATOM 3531 O O . MET A 1 431 ? 5.336 -43.719 -17.875 1 88.75 431 MET A O 1
ATOM 3535 N N . THR A 1 432 ? 4.605 -43.312 -15.812 1 84.81 432 THR A N 1
ATOM 3536 C CA . THR A 1 432 ? 4.082 -44.656 -15.641 1 84.81 432 THR A CA 1
ATOM 3537 C C . THR A 1 432 ? 2.943 -44.906 -16.625 1 84.81 432 THR A C 1
ATOM 3539 O O . THR A 1 432 ? 2.846 -46 -17.188 1 84.81 432 THR A O 1
ATOM 3542 N N . ASP A 1 433 ? 2.137 -43.969 -16.797 1 83.5 433 ASP A N 1
ATOM 3543 C CA . ASP A 1 433 ? 1.008 -44.094 -17.719 1 83.5 433 ASP A CA 1
ATOM 3544 C C . ASP A 1 433 ? 1.486 -44.219 -19.156 1 83.5 433 ASP A C 1
ATOM 3546 O O . ASP A 1 433 ? 0.889 -44.969 -19.953 1 83.5 433 ASP A O 1
ATOM 3550 N N . GLN A 1 434 ? 2.451 -43.531 -19.547 1 81.94 434 GLN A N 1
ATOM 3551 C CA . GLN A 1 434 ? 3.006 -43.594 -20.891 1 81.94 434 GLN A CA 1
ATOM 3552 C C . GLN A 1 434 ? 3.652 -44.969 -21.141 1 81.94 434 GLN A C 1
ATOM 3554 O O . GLN A 1 434 ? 3.57 -45.5 -22.25 1 81.94 434 GLN A O 1
ATOM 3559 N N . LYS A 1 435 ? 4.324 -45.438 -20.188 1 75.31 435 LYS A N 1
ATOM 3560 C CA . LYS A 1 435 ? 4.961 -46.75 -20.328 1 75.31 435 LYS A CA 1
ATOM 3561 C C . LYS A 1 435 ? 3.922 -47.844 -20.484 1 75.31 435 LYS A C 1
ATOM 3563 O O . LYS A 1 435 ? 4.129 -48.781 -21.234 1 75.31 435 LYS A O 1
ATOM 3568 N N . MET A 1 436 ? 2.92 -47.781 -19.797 1 68.62 436 MET A N 1
ATOM 3569 C CA . MET A 1 436 ? 1.874 -48.781 -19.859 1 68.62 436 MET A CA 1
ATOM 3570 C C . MET A 1 436 ? 1.107 -48.688 -21.172 1 68.62 436 MET A C 1
ATOM 3572 O O . MET A 1 436 ? 0.714 -49.719 -21.734 1 68.62 436 MET A O 1
ATOM 3576 N N . ASN A 1 437 ? 0.63 -47.5 -21.375 1 59.47 437 ASN A N 1
ATOM 3577 C CA . ASN A 1 437 ? -0.229 -47.406 -22.547 1 59.47 437 ASN A CA 1
ATOM 3578 C C . ASN A 1 437 ? 0.588 -47.312 -23.828 1 59.47 437 ASN A C 1
ATOM 3580 O O . ASN A 1 437 ? 0.031 -47.344 -24.938 1 59.47 437 ASN A O 1
ATOM 3584 N N . GLY A 1 438 ? 1.795 -47.75 -24 1 48.5 438 GLY A N 1
ATOM 3585 C CA . GLY A 1 438 ? 2.564 -47.531 -25.219 1 48.5 438 GLY A CA 1
ATOM 3586 C C . GLY A 1 438 ? 2.469 -46.125 -25.734 1 48.5 438 GLY A C 1
ATOM 3587 O O . GLY A 1 438 ? 3.438 -45.562 -26.281 1 48.5 438 GLY A O 1
ATOM 3588 N N . LYS A 1 439 ? 1.288 -45.625 -26.375 1 43.84 439 LYS A N 1
ATOM 3589 C CA . LYS A 1 439 ? 0.946 -44.375 -27.031 1 43.84 439 LYS A CA 1
ATOM 3590 C C . LYS A 1 439 ? 0.576 -43.312 -26 1 43.84 439 LYS A C 1
ATOM 3592 O O . LYS A 1 439 ? 0.269 -43.625 -24.844 1 43.84 439 LYS A O 1
ATOM 3597 N N . THR A 1 440 ? 0.644 -41.969 -26.25 1 41.34 440 THR A N 1
ATOM 3598 C CA . THR A 1 440 ? 0.379 -40.719 -25.531 1 41.34 440 THR A CA 1
ATOM 3599 C C . THR A 1 440 ? -0.919 -40.812 -24.734 1 41.34 440 THR A C 1
ATOM 3601 O O . THR A 1 440 ? -2.008 -40.844 -25.312 1 41.34 440 THR A O 1
ATOM 3604 N N . ILE A 1 441 ? -1.161 -41.562 -23.672 1 39.19 441 ILE A N 1
ATOM 3605 C CA . ILE A 1 441 ? -2.402 -41.719 -22.922 1 39.19 441 ILE A CA 1
ATOM 3606 C C . ILE A 1 441 ? -2.791 -40.375 -22.297 1 39.19 441 ILE A C 1
ATOM 3608 O O . ILE A 1 441 ? -1.956 -39.719 -21.688 1 39.19 441 ILE A O 1
ATOM 3612 N N . LYS A 1 442 ? -3.965 -39.812 -22.484 1 41.84 442 LYS A N 1
ATOM 3613 C CA . LYS A 1 442 ? -4.672 -38.625 -22 1 41.84 442 LYS A CA 1
ATOM 3614 C C . LYS A 1 442 ? -5.012 -38.75 -20.516 1 41.84 442 LYS A C 1
ATOM 3616 O O . LYS A 1 442 ? -5.438 -39.812 -20.062 1 41.84 442 LYS A O 1
ATOM 3621 N N . ALA A 1 443 ? -4.574 -37.938 -19.531 1 41.34 443 ALA A N 1
ATOM 3622 C CA . ALA A 1 443 ? -4.711 -37.719 -18.094 1 41.34 443 ALA A CA 1
ATOM 3623 C C . ALA A 1 443 ? -6.156 -37.938 -17.641 1 41.34 443 ALA A C 1
ATOM 3625 O O . ALA A 1 443 ? -6.508 -37.625 -16.5 1 41.34 443 ALA A O 1
ATOM 3626 N N . GLU A 1 444 ? -7.164 -38.531 -18.203 1 39.75 444 GLU A N 1
ATOM 3627 C CA . GLU A 1 444 ? -8.586 -38.5 -17.891 1 39.75 444 GLU A CA 1
ATOM 3628 C C . GLU A 1 444 ? -8.875 -39.281 -16.594 1 39.75 444 GLU A C 1
ATOM 3630 O O . GLU A 1 444 ? -9.742 -38.875 -15.812 1 39.75 444 GLU A O 1
ATOM 3635 N N . LYS A 1 445 ? -8.367 -40.438 -16.203 1 39.22 445 LYS A N 1
ATOM 3636 C CA . LYS A 1 445 ? -8.984 -41.344 -15.258 1 39.22 445 LYS A CA 1
ATOM 3637 C C . LYS A 1 445 ? -8.797 -40.875 -13.82 1 39.22 445 LYS A C 1
ATOM 3639 O O . LYS A 1 445 ? -9.609 -41.188 -12.945 1 39.22 445 LYS A O 1
ATOM 3644 N N . LEU A 1 446 ? -7.773 -40.344 -13.352 1 38.97 446 LEU A N 1
ATOM 3645 C CA . LEU A 1 446 ? -7.398 -40.344 -11.945 1 38.97 446 LEU A CA 1
ATOM 3646 C C . LEU A 1 446 ? -8.125 -39.219 -11.195 1 38.97 446 LEU A C 1
ATOM 3648 O O . LEU A 1 446 ? -8.102 -39.188 -9.969 1 38.97 446 LEU A O 1
ATOM 3652 N N . LEU A 1 447 ? -8.578 -38.156 -11.781 1 41.66 447 LEU A N 1
ATOM 3653 C CA . LEU A 1 447 ? -9.117 -37.125 -10.922 1 41.66 447 LEU A CA 1
ATOM 3654 C C . LEU A 1 447 ? -10.461 -37.531 -10.344 1 41.66 447 LEU A C 1
ATOM 3656 O O . LEU A 1 447 ? -11 -36.844 -9.461 1 41.66 447 LEU A O 1
ATOM 3660 N N . ASN A 1 448 ? -11.195 -38.656 -10.695 1 37.69 448 ASN A N 1
ATOM 3661 C CA . ASN A 1 448 ? -12.578 -38.969 -10.391 1 37.69 448 ASN A CA 1
ATOM 3662 C C . ASN A 1 448 ? -12.688 -39.812 -9.109 1 37.69 448 ASN A C 1
ATOM 3664 O O . ASN A 1 448 ? -13.797 -40.062 -8.625 1 37.69 448 ASN A O 1
ATOM 3668 N N . ASN A 1 449 ? -11.797 -40.469 -8.523 1 33.97 449 ASN A N 1
ATOM 3669 C CA . ASN A 1 449 ? -12.188 -41.5 -7.59 1 33.97 449 ASN A CA 1
ATOM 3670 C C . ASN A 1 449 ? -12.594 -40.938 -6.238 1 33.97 449 ASN A C 1
ATOM 3672 O O . ASN A 1 449 ? -13.156 -41.656 -5.398 1 33.97 449 ASN A O 1
ATOM 3676 N N . HIS A 1 450 ? -12.25 -39.812 -5.723 1 35.19 450 HIS A N 1
ATOM 3677 C CA . HIS A 1 450 ? -12.359 -39.688 -4.273 1 35.19 450 HIS A CA 1
ATOM 3678 C C . HIS A 1 450 ? -13.719 -39.125 -3.869 1 35.19 450 HIS A C 1
ATOM 3680 O O . HIS A 1 450 ? -13.953 -38.844 -2.691 1 35.19 450 HIS A O 1
ATOM 3686 N N . TYR A 1 451 ? -14.758 -38.875 -4.641 1 34.16 451 TYR A N 1
ATOM 3687 C CA . TYR A 1 451 ? -15.859 -38.062 -4.133 1 34.16 451 TYR A CA 1
ATOM 3688 C C . TYR A 1 451 ? -16.859 -38.906 -3.367 1 34.16 451 TYR A C 1
ATOM 3690 O O . TYR A 1 451 ? -17.984 -39.094 -3.816 1 34.16 451 TYR A O 1
ATOM 3698 N N . GLU A 1 452 ? -16.688 -40.031 -2.781 1 31.64 452 GLU A N 1
ATOM 3699 C CA . GLU A 1 452 ? -17.797 -40.719 -2.127 1 31.64 452 GLU A CA 1
ATOM 3700 C C . GLU A 1 452 ? -18.312 -39.938 -0.938 1 31.64 452 GLU A C 1
ATOM 3702 O O . GLU A 1 452 ? -19.5 -40.031 -0.581 1 31.64 452 GLU A O 1
ATOM 3707 N N . THR A 1 453 ? -17.672 -39.031 -0.242 1 32 453 THR A N 1
ATOM 3708 C CA . THR A 1 453 ? -18.078 -38.781 1.136 1 32 453 THR A CA 1
ATOM 3709 C C . THR A 1 453 ? -19.109 -37.656 1.199 1 32 453 THR A C 1
ATOM 3711 O O . THR A 1 453 ? -19.859 -37.531 2.176 1 32 453 THR A O 1
ATOM 3714 N N . CYS A 1 454 ? -19.234 -36.656 0.319 1 33.16 454 CYS A N 1
ATOM 3715 C CA . CYS A 1 454 ? -20 -35.5 0.74 1 33.16 454 CYS A CA 1
ATOM 3716 C C . CYS A 1 454 ? -21.484 -35.719 0.563 1 33.16 454 CYS A C 1
ATOM 3718 O O . CYS A 1 454 ? -22.297 -34.875 0.901 1 33.16 454 CYS A O 1
ATOM 3720 N N . GLN A 1 455 ? -22.016 -36.719 -0.066 1 31.31 455 GLN A N 1
ATOM 3721 C CA . GLN A 1 455 ? -23.453 -36.781 -0.279 1 31.31 455 GLN A CA 1
ATOM 3722 C C . GLN A 1 455 ? -24.188 -37.062 1.028 1 31.31 455 GLN A C 1
ATOM 3724 O O . GLN A 1 455 ? -25.391 -36.812 1.133 1 31.31 455 GLN A O 1
ATOM 3729 N N . LYS A 1 456 ? -23.641 -37.812 1.964 1 32.62 456 LYS A N 1
ATOM 3730 C CA . LYS A 1 456 ? -24.469 -38.281 3.061 1 32.62 456 LYS A CA 1
ATOM 3731 C C . LYS A 1 456 ? -24.875 -37.125 3.986 1 32.62 456 LYS A C 1
ATOM 3733 O O . LYS A 1 456 ? -25.688 -37.312 4.887 1 32.62 456 LYS A O 1
ATOM 3738 N N . ILE A 1 457 ? -24.25 -35.938 4.008 1 31.16 457 ILE A N 1
ATOM 3739 C CA . ILE A 1 457 ? -24.531 -35.094 5.156 1 31.16 457 ILE A CA 1
ATOM 3740 C C . ILE A 1 457 ? -25.812 -34.312 4.918 1 31.16 457 ILE A C 1
ATOM 3742 O O . ILE A 1 457 ? -26.297 -33.625 5.816 1 31.16 457 ILE A O 1
ATOM 3746 N N . ALA A 1 458 ? -26.391 -34.219 3.742 1 30.89 458 ALA A N 1
ATOM 3747 C CA . ALA A 1 458 ? -27.484 -33.281 3.623 1 30.89 458 ALA A CA 1
ATOM 3748 C C . ALA A 1 458 ? -28.75 -33.812 4.312 1 30.89 458 ALA A C 1
ATOM 3750 O O . ALA A 1 458 ? -29.781 -33.125 4.324 1 30.89 458 ALA A O 1
ATOM 3751 N N . ASN A 1 459 ? -28.906 -35.062 4.664 1 26.84 459 ASN A N 1
ATOM 3752 C CA . ASN A 1 459 ? -30.266 -35.438 5.031 1 26.84 459 ASN A CA 1
ATOM 3753 C C . ASN A 1 459 ? -30.625 -34.906 6.414 1 26.84 459 ASN A C 1
ATOM 3755 O O . ASN A 1 459 ? -31.797 -34.969 6.82 1 26.84 459 ASN A O 1
ATOM 3759 N N . ASN A 1 460 ? -29.734 -34.938 7.422 1 26.67 460 ASN A N 1
ATOM 3760 C CA . ASN A 1 460 ? -30.297 -34.969 8.766 1 26.67 460 ASN A CA 1
ATOM 3761 C C . ASN A 1 460 ? -30.734 -33.594 9.227 1 26.67 460 ASN A C 1
ATOM 3763 O O . ASN A 1 460 ? -30.047 -32.969 10.039 1 26.67 460 ASN A O 1
ATOM 3767 N N . ASP A 1 461 ? -31.25 -32.719 8.43 1 25.94 461 ASP A N 1
ATOM 3768 C CA . ASP A 1 461 ? -31.531 -31.359 8.922 1 25.94 461 ASP A CA 1
ATOM 3769 C C . ASP A 1 461 ? -32.688 -31.375 9.938 1 25.94 461 ASP A C 1
ATOM 3771 O O . ASP A 1 461 ? -33.25 -30.344 10.266 1 25.94 461 ASP A O 1
ATOM 3775 N N . ASP A 1 462 ? -33.312 -32.562 10.242 1 23.22 462 ASP A N 1
ATOM 3776 C CA . ASP A 1 462 ? -34.562 -32.188 10.844 1 23.22 462 ASP A CA 1
ATOM 3777 C C . ASP A 1 462 ? -34.344 -31.281 12.062 1 23.22 462 ASP A C 1
ATOM 3779 O O . ASP A 1 462 ? -35 -30.234 12.188 1 23.22 462 ASP A O 1
ATOM 3783 N N . GLU A 1 463 ? -34.156 -31.891 13.289 1 22.12 463 GLU A N 1
ATOM 3784 C CA . GLU A 1 463 ? -34.844 -31.562 14.547 1 22.12 463 GLU A CA 1
ATOM 3785 C C . GLU A 1 463 ? -34.125 -30.438 15.281 1 22.12 463 GLU A C 1
ATOM 3787 O O . GLU A 1 463 ? -34.344 -30.219 16.469 1 22.12 463 GLU A O 1
ATOM 3792 N N . THR A 1 464 ? -33.094 -29.812 14.75 1 21.42 464 THR A N 1
ATOM 3793 C CA . THR A 1 464 ? -32.375 -29.062 15.789 1 21.42 464 THR A CA 1
ATOM 3794 C C . THR A 1 464 ? -33.281 -28.016 16.406 1 21.42 464 THR A C 1
ATOM 3796 O O . THR A 1 464 ? -33.875 -27.188 15.703 1 21.42 464 THR A O 1
ATOM 3799 N N . ASN A 1 465 ? -33.844 -28.312 17.625 1 19.75 465 ASN A N 1
ATOM 3800 C CA . ASN A 1 465 ? -34.594 -27.609 18.656 1 19.75 465 ASN A CA 1
ATOM 3801 C C . ASN A 1 465 ? -33.969 -26.234 18.938 1 19.75 465 ASN A C 1
ATOM 3803 O O . ASN A 1 465 ? -32.75 -26.109 19.078 1 19.75 465 ASN A O 1
ATOM 3807 N N . ILE A 1 466 ? -34.656 -25.203 18.578 1 21.03 466 ILE A N 1
ATOM 3808 C CA . ILE A 1 466 ? -34.5 -23.75 18.672 1 21.03 466 ILE A CA 1
ATOM 3809 C C . ILE A 1 466 ? -34.344 -23.344 20.141 1 21.03 466 ILE A C 1
ATOM 3811 O O . ILE A 1 466 ? -34.688 -22.234 20.531 1 21.03 466 ILE A O 1
ATOM 3815 N N . ASN A 1 467 ? -33.844 -24.297 21.078 1 19.09 467 ASN A N 1
ATOM 3816 C CA . ASN A 1 467 ? -34 -23.797 22.438 1 19.09 467 ASN A CA 1
ATOM 3817 C C . ASN A 1 467 ? -33.406 -22.406 22.609 1 19.09 467 ASN A C 1
ATOM 3819 O O . ASN A 1 467 ? -32.375 -22.094 22.016 1 19.09 467 ASN A O 1
ATOM 3823 N N . SER A 1 468 ? -34.25 -21.422 23.125 1 20.14 468 SER A N 1
ATOM 3824 C CA . SER A 1 468 ? -34.344 -20 23.484 1 20.14 468 SER A CA 1
ATOM 3825 C C . SER A 1 468 ? -33.281 -19.641 24.516 1 20.14 468 SER A C 1
ATOM 3827 O O . SER A 1 468 ? -33.406 -18.594 25.172 1 20.14 468 SER A O 1
ATOM 3829 N N . TYR A 1 469 ? -32.062 -20.266 24.391 1 18.53 469 TYR A N 1
ATOM 3830 C CA . TYR A 1 469 ? -31.281 -19.984 25.594 1 18.53 469 TYR A CA 1
ATOM 3831 C C . TYR A 1 469 ? -31.312 -18.5 25.938 1 18.53 469 TYR A C 1
ATOM 3833 O O . TYR A 1 469 ? -31.344 -17.656 25.047 1 18.53 469 TYR A O 1
ATOM 3841 N N . ASP A 1 470 ? -31.562 -18.219 27.219 1 18.83 470 ASP A N 1
ATOM 3842 C CA . ASP A 1 470 ? -31.688 -17.219 28.281 1 18.83 470 ASP A CA 1
ATOM 3843 C C . ASP A 1 470 ? -30.484 -16.281 28.297 1 18.83 470 ASP A C 1
ATOM 3845 O O . ASP A 1 470 ? -29.375 -16.688 27.938 1 18.83 470 ASP A O 1
ATOM 3849 N N . THR A 1 471 ? -30.766 -14.984 28.375 1 20.25 471 THR A N 1
ATOM 3850 C CA . THR A 1 471 ? -30.203 -13.648 28.266 1 20.25 471 THR A CA 1
ATOM 3851 C C . THR A 1 471 ? -29.047 -13.477 29.25 1 20.25 471 THR A C 1
ATOM 3853 O O . THR A 1 471 ? -28.344 -12.461 29.219 1 20.25 471 THR A O 1
ATOM 3856 N N . SER A 1 472 ? -29.031 -14.375 30.328 1 17.45 472 SER A N 1
ATOM 3857 C CA . SER A 1 472 ? -28.672 -13.633 31.531 1 17.45 472 SER A CA 1
ATOM 3858 C C . SER A 1 472 ? -27.266 -13.07 31.438 1 17.45 472 SER A C 1
ATOM 3860 O O . SER A 1 472 ? -26.5 -13.445 30.547 1 17.45 472 SER A O 1
ATOM 3862 N N . ASN A 1 473 ? -26.672 -12.68 32.594 1 19.3 473 ASN A N 1
ATOM 3863 C CA . ASN A 1 473 ? -25.969 -11.656 33.375 1 19.3 473 ASN A CA 1
ATOM 3864 C C . ASN A 1 473 ? -24.453 -11.836 33.312 1 19.3 473 ASN A C 1
ATOM 3866 O O . ASN A 1 473 ? -23.719 -11.172 34.031 1 19.3 473 ASN A O 1
ATOM 3870 N N . GLY A 1 474 ? -23.969 -12.859 32.5 1 17.84 474 GLY A N 1
ATOM 3871 C CA . GLY A 1 474 ? -22.781 -13.344 33.188 1 17.84 474 GLY A CA 1
ATOM 3872 C C . GLY A 1 474 ? -21.703 -12.289 33.312 1 17.84 474 GLY A C 1
ATOM 3873 O O . GLY A 1 474 ? -21.703 -11.297 32.594 1 17.84 474 GLY A O 1
ATOM 3874 N N . ILE A 1 475 ? -21.156 -12.25 34.531 1 20.77 475 ILE A N 1
ATOM 3875 C CA . ILE A 1 475 ? -20.062 -11.617 35.281 1 20.77 475 ILE A CA 1
ATOM 3876 C C . ILE A 1 475 ? -18.766 -11.727 34.5 1 20.77 475 ILE A C 1
ATOM 3878 O O . ILE A 1 475 ? -18.453 -12.781 33.938 1 20.77 475 ILE A O 1
ATOM 3882 N N . PHE A 1 476 ? -18.297 -10.531 34.094 1 19.33 476 PHE A N 1
ATOM 3883 C CA . PHE A 1 476 ? -17.172 -10.047 33.281 1 19.33 476 PHE A CA 1
ATOM 3884 C C . PHE A 1 476 ? -15.859 -10.672 33.75 1 19.33 476 PHE A C 1
ATOM 3886 O O . PHE A 1 476 ? -15.047 -10.008 34.406 1 19.33 476 PHE A O 1
ATOM 3893 N N . PRO A 1 477 ? -15.945 -12.078 34.219 1 18.38 477 PRO A N 1
ATOM 3894 C CA . PRO A 1 477 ? -14.727 -12.32 35 1 18.38 477 PRO A CA 1
ATOM 3895 C C . PRO A 1 477 ? -13.453 -12.039 34.188 1 18.38 477 PRO A C 1
ATOM 3897 O O . PRO A 1 477 ? -13.461 -12.125 32.969 1 18.38 477 PRO A O 1
ATOM 3900 N N . THR A 1 478 ? -12.578 -11.25 34.781 1 19.75 478 THR A N 1
ATOM 3901 C CA . THR A 1 478 ? -11.289 -10.633 34.5 1 19.75 478 THR A CA 1
ATOM 3902 C C . THR A 1 478 ? -10.25 -11.695 34.125 1 19.75 478 THR A C 1
ATOM 3904 O O . THR A 1 478 ? -9.055 -11.398 34.031 1 19.75 478 THR A O 1
ATOM 3907 N N . GLN A 1 479 ? -10.812 -12.789 33.406 1 18.08 479 GLN A N 1
ATOM 3908 C CA . GLN A 1 479 ? -9.938 -13.961 33.438 1 18.08 479 GLN A CA 1
ATOM 3909 C C . GLN A 1 479 ? -8.547 -13.625 32.906 1 18.08 479 GLN A C 1
ATOM 3911 O O . GLN A 1 479 ? -8.406 -13.023 31.844 1 18.08 479 GLN A O 1
ATOM 3916 N N . ARG A 1 480 ? -7.609 -13.609 33.844 1 18.23 480 ARG A N 1
ATOM 3917 C CA . ARG A 1 480 ? -6.152 -13.516 33.906 1 18.23 480 ARG A CA 1
ATOM 3918 C C . ARG A 1 480 ? -5.504 -14.453 32.875 1 18.23 480 ARG A C 1
ATOM 3920 O O . ARG A 1 480 ? -5.758 -15.664 32.906 1 18.23 480 ARG A O 1
ATOM 3927 N N . ALA A 1 481 ? -5.266 -13.938 31.734 1 18.78 481 ALA A N 1
ATOM 3928 C CA . ALA A 1 481 ? -4.742 -14.508 30.484 1 18.78 481 ALA A CA 1
ATOM 3929 C C . ALA A 1 481 ? -3.496 -15.344 30.75 1 18.78 481 ALA A C 1
ATOM 3931 O O . ALA A 1 481 ? -2.396 -14.805 30.906 1 18.78 481 ALA A O 1
ATOM 3932 N N . GLU A 1 482 ? -3.639 -16.219 31.875 1 17.94 482 GLU A N 1
ATOM 3933 C CA . GLU A 1 482 ? -2.379 -16.875 32.188 1 17.94 482 GLU A CA 1
ATOM 3934 C C . GLU A 1 482 ? -1.819 -17.641 31 1 17.94 482 GLU A C 1
ATOM 3936 O O . GLU A 1 482 ? -2.555 -18.344 30.328 1 17.94 482 GLU A O 1
ATOM 3941 N N . CYS A 1 483 ? -0.794 -17.109 30.453 1 19.19 483 CYS A N 1
ATOM 3942 C CA . CYS A 1 483 ? 0.06 -17.578 29.359 1 19.19 483 CYS A CA 1
ATOM 3943 C C . CYS A 1 483 ? 0.486 -19.031 29.594 1 19.19 483 CYS A C 1
ATOM 3945 O O . CYS A 1 483 ? 1.387 -19.297 30.391 1 19.19 483 CYS A O 1
ATOM 3947 N N . THR A 1 484 ? -0.52 -19.906 29.969 1 18 484 THR A N 1
ATOM 3948 C CA . THR A 1 484 ? -0.056 -21.219 30.406 1 18 484 THR A CA 1
ATOM 3949 C C . THR A 1 484 ? 0.906 -21.812 29.391 1 18 484 THR A C 1
ATOM 3951 O O . THR A 1 484 ? 0.673 -21.719 28.172 1 18 484 THR A O 1
ATOM 3954 N N . LYS A 1 485 ? 2.107 -22.047 29.828 1 20.27 485 LYS A N 1
ATOM 3955 C CA . LYS A 1 485 ? 3.312 -22.75 29.391 1 20.27 485 LYS A CA 1
ATOM 3956 C C . LYS A 1 485 ? 2.979 -24.125 28.859 1 20.27 485 LYS A C 1
ATOM 3958 O O . LYS A 1 485 ? 2.578 -25.016 29.625 1 20.27 485 LYS A O 1
ATOM 3963 N N . ASN A 1 486 ? 2.176 -24.266 27.766 1 17.84 486 ASN A N 1
ATOM 3964 C CA . ASN A 1 486 ? 1.791 -25.609 27.344 1 17.84 486 ASN A CA 1
ATOM 3965 C C . ASN A 1 486 ? 3.01 -26.5 27.156 1 17.84 486 ASN A C 1
ATOM 3967 O O . ASN A 1 486 ? 3.859 -26.234 26.312 1 17.84 486 ASN A O 1
ATOM 3971 N N . PRO A 1 487 ? 3.504 -27.203 28.25 1 21.95 487 PRO A N 1
ATOM 3972 C CA . PRO A 1 487 ? 4.633 -28.125 28.234 1 21.95 487 PRO A CA 1
ATOM 3973 C C . PRO A 1 487 ? 4.477 -29.219 27.172 1 21.95 487 PRO A C 1
ATOM 3975 O O . PRO A 1 487 ? 3.652 -30.125 27.344 1 21.95 487 PRO A O 1
ATOM 3978 N N . TYR A 1 488 ? 4.227 -28.875 26.031 1 20.55 488 TYR A N 1
ATOM 3979 C CA . TYR A 1 488 ? 3.953 -29.984 25.125 1 20.55 488 TYR A CA 1
ATOM 3980 C C . TYR A 1 488 ? 5.023 -31.062 25.234 1 20.55 488 TYR A C 1
ATOM 3982 O O . TYR A 1 488 ? 6.219 -30.75 25.266 1 20.55 488 TYR A O 1
ATOM 3990 N N . VAL A 1 489 ? 4.695 -32.219 25.844 1 21.22 489 VAL A N 1
ATOM 3991 C CA . VAL A 1 489 ? 5.324 -33.5 26.047 1 21.22 489 VAL A CA 1
ATOM 3992 C C . VAL A 1 489 ? 6.043 -33.938 24.766 1 21.22 489 VAL A C 1
ATOM 3994 O O . VAL A 1 489 ? 5.598 -33.625 23.672 1 21.22 489 VAL A O 1
ATOM 3997 N N . SER A 1 490 ? 7.219 -34.5 24.922 1 22.39 490 SER A N 1
ATOM 3998 C CA . SER A 1 490 ? 8.375 -35.062 24.219 1 22.39 490 SER A CA 1
ATOM 3999 C C . SER A 1 490 ? 7.965 -36.219 23.312 1 22.39 490 SER A C 1
ATOM 4001 O O . SER A 1 490 ? 8.82 -36.906 22.75 1 22.39 490 SER A O 1
ATOM 4003 N N . SER A 1 491 ? 6.688 -36.5 22.984 1 23.25 491 SER A N 1
ATOM 4004 C CA . SER A 1 491 ? 6.578 -37.875 22.484 1 23.25 491 SER A CA 1
ATOM 4005 C C . SER A 1 491 ? 7.434 -38.094 21.25 1 23.25 491 SER A C 1
ATOM 4007 O O . SER A 1 491 ? 7.277 -37.375 20.25 1 23.25 491 SER A O 1
ATOM 4009 N N . ASN A 1 492 ? 8.656 -38.594 21.469 1 25.36 492 ASN A N 1
ATOM 4010 C CA . ASN A 1 492 ? 9.719 -39.062 20.594 1 25.36 492 ASN A CA 1
ATOM 4011 C C . ASN A 1 492 ? 9.172 -40.031 19.531 1 25.36 492 ASN A C 1
ATOM 4013 O O . ASN A 1 492 ? 8.93 -41.219 19.812 1 25.36 492 ASN A O 1
ATOM 4017 N N . PRO A 1 493 ? 8.156 -39.812 18.906 1 24.47 493 PRO A N 1
ATOM 4018 C CA . PRO A 1 493 ? 7.605 -41.031 18.312 1 24.47 493 PRO A CA 1
ATOM 4019 C C . PRO A 1 493 ? 8.633 -41.812 17.469 1 24.47 493 PRO A C 1
ATOM 4021 O O . PRO A 1 493 ? 8.562 -43.031 17.359 1 24.47 493 PRO A O 1
ATOM 4024 N N . PHE A 1 494 ? 9.352 -41.125 16.625 1 26.59 494 PHE A N 1
ATOM 4025 C CA . PHE A 1 494 ? 10.195 -41.938 15.75 1 26.59 494 PHE A CA 1
ATOM 4026 C C . PHE A 1 494 ? 11.484 -42.344 16.453 1 26.59 494 PHE A C 1
ATOM 4028 O O . PHE A 1 494 ? 12.445 -42.781 15.805 1 26.59 494 PHE A O 1
ATOM 4035 N N . ALA A 1 495 ? 11.602 -42.344 17.812 1 26.91 495 ALA A N 1
ATOM 4036 C CA . ALA A 1 495 ? 12.492 -43.25 18.5 1 26.91 495 ALA A CA 1
ATOM 4037 C C . ALA A 1 495 ? 12.25 -44.688 18.031 1 26.91 495 ALA A C 1
ATOM 4039 O O . ALA A 1 495 ? 12.898 -45.625 18.516 1 26.91 495 ALA A O 1
ATOM 4040 N N . ILE A 1 496 ? 11.062 -44.938 17.438 1 24.95 496 ILE A N 1
ATOM 4041 C CA . ILE A 1 496 ? 10.719 -46.344 17.203 1 24.95 496 ILE A CA 1
ATOM 4042 C C . ILE A 1 496 ? 11.602 -46.906 16.109 1 24.95 496 ILE A C 1
ATOM 4044 O O . ILE A 1 496 ? 11.477 -48.094 15.758 1 24.95 496 ILE A O 1
ATOM 4048 N N . LEU A 1 497 ? 12.281 -46.188 15.328 1 25.41 497 LEU A N 1
ATOM 4049 C CA . LEU A 1 497 ? 12.883 -46.906 14.227 1 25.41 497 LEU A CA 1
ATOM 4050 C C . LEU A 1 497 ? 13.977 -47.844 14.734 1 25.41 497 LEU A C 1
ATOM 4052 O O . LEU A 1 497 ? 15.156 -47.625 14.453 1 25.41 497 LEU A O 1
ATOM 4056 N N . GLY A 1 498 ? 13.93 -48.125 16.109 1 25.25 498 GLY A N 1
ATOM 4057 C CA . GLY A 1 498 ? 14.984 -49.094 16.406 1 25.25 498 GLY A CA 1
ATOM 4058 C C . GLY A 1 498 ? 14.914 -50.344 15.531 1 25.25 498 GLY A C 1
ATOM 4059 O O . GLY A 1 498 ? 15.828 -50.594 14.742 1 25.25 498 GLY A O 1
ATOM 4060 N N . ILE A 1 499 ? 14.352 -51.469 16.266 1 24.78 499 ILE A N 1
ATOM 4061 C CA . ILE A 1 499 ? 14.711 -52.875 16.094 1 24.78 499 ILE A CA 1
ATOM 4062 C C . ILE A 1 499 ? 13.938 -53.469 14.922 1 24.78 499 ILE A C 1
ATOM 4064 O O . ILE A 1 499 ? 12.805 -53.938 15.078 1 24.78 499 ILE A O 1
ATOM 4068 N N . ILE A 1 500 ? 13.453 -52.844 13.945 1 25.67 500 ILE A N 1
ATOM 4069 C CA . ILE A 1 500 ? 12.734 -53.688 13 1 25.67 500 ILE A CA 1
ATOM 4070 C C . ILE A 1 500 ? 13.617 -54.844 12.586 1 25.67 500 ILE A C 1
ATOM 4072 O O . ILE A 1 500 ? 14.672 -54.656 11.984 1 25.67 500 ILE A O 1
ATOM 4076 N N . GLU A 1 501 ? 13.484 -55.938 13.352 1 24.53 501 GLU A N 1
ATOM 4077 C CA . GLU A 1 501 ? 14.016 -57.281 13.039 1 24.53 501 GLU A CA 1
ATOM 4078 C C . GLU A 1 501 ? 13.703 -57.688 11.602 1 24.53 501 GLU A C 1
ATOM 4080 O O . GLU A 1 501 ? 12.75 -57.156 11.008 1 24.53 501 GLU A O 1
ATOM 4085 N N . ASP A 1 502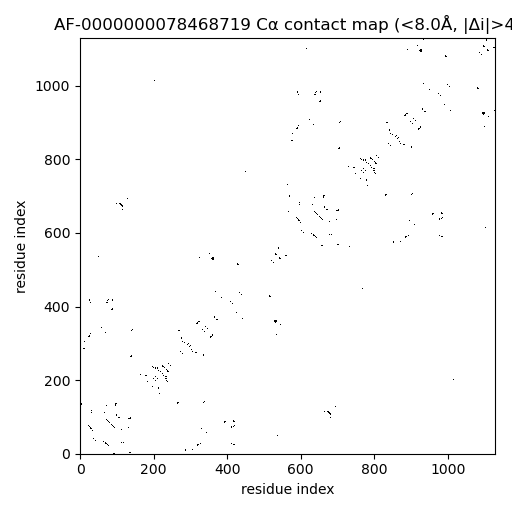 ? 14.523 -58.594 10.992 1 25.06 502 ASP A N 1
ATOM 4086 C CA . ASP A 1 502 ? 14.742 -59.281 9.719 1 25.06 502 ASP A CA 1
ATOM 4087 C C . ASP A 1 502 ? 13.477 -60 9.258 1 25.06 502 ASP A C 1
ATOM 4089 O O . ASP A 1 502 ? 13.367 -61.219 9.391 1 25.06 502 ASP A O 1
ATOM 4093 N N . GLU A 1 503 ? 12.219 -59.5 9.578 1 25.55 503 GLU A N 1
ATOM 4094 C CA . GLU A 1 503 ? 11.289 -60.562 9.172 1 25.55 503 GLU A CA 1
ATOM 4095 C C . GLU A 1 503 ? 11.516 -60.969 7.711 1 25.55 503 GLU A C 1
ATOM 4097 O O . GLU A 1 503 ? 12.047 -60.188 6.922 1 25.55 503 GLU A O 1
ATOM 4102 N N . GLN A 1 504 ? 11 -62.188 7.328 1 26.2 504 GLN A N 1
ATOM 4103 C CA . GLN A 1 504 ? 11.125 -63.156 6.242 1 26.2 504 GLN A CA 1
ATOM 4104 C C . GLN A 1 504 ? 10.688 -62.531 4.91 1 26.2 504 GLN A C 1
ATOM 4106 O O . GLN A 1 504 ? 9.859 -61.625 4.883 1 26.2 504 GLN A O 1
ATOM 4111 N N . ASP A 1 505 ? 11.305 -62.938 3.768 1 27 505 ASP A N 1
ATOM 4112 C CA . ASP A 1 505 ? 11.398 -62.812 2.316 1 27 505 ASP A CA 1
ATOM 4113 C C . ASP A 1 505 ? 10.031 -62.938 1.658 1 27 505 ASP A C 1
ATOM 4115 O O . ASP A 1 505 ? 9.695 -64 1.128 1 27 505 ASP A O 1
ATOM 4119 N N . THR A 1 506 ? 8.875 -62.562 2.336 1 2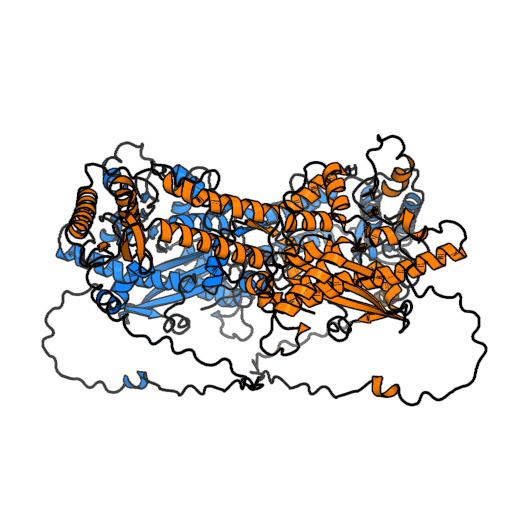7.27 506 THR A N 1
ATOM 4120 C CA . THR A 1 506 ? 7.781 -63.031 1.487 1 27.27 506 THR A CA 1
ATOM 4121 C C . THR A 1 506 ? 7.879 -62.406 0.096 1 27.27 506 THR A C 1
ATOM 4123 O O . THR A 1 506 ? 8.328 -61.281 -0.055 1 27.27 506 THR A O 1
ATOM 4126 N N . ALA A 1 507 ? 7.512 -63.125 -1.03 1 29.72 507 ALA A N 1
ATOM 4127 C CA . ALA A 1 507 ? 7.496 -63.031 -2.486 1 29.72 507 ALA A CA 1
ATOM 4128 C C . ALA A 1 507 ? 6.738 -61.781 -2.926 1 29.72 507 ALA A C 1
ATOM 4130 O O . ALA A 1 507 ? 5.508 -61.719 -2.85 1 29.72 507 ALA A O 1
ATOM 4131 N N . LEU A 1 508 ? 7.164 -60.594 -2.516 1 30.02 508 LEU A N 1
ATOM 4132 C CA . LEU A 1 508 ? 6.492 -59.375 -2.98 1 30.02 508 LEU A CA 1
ATOM 4133 C C . LEU A 1 508 ? 6.25 -59.438 -4.484 1 30.02 508 LEU A C 1
ATOM 4135 O O . LEU A 1 508 ? 7.176 -59.719 -5.254 1 30.02 508 LEU A O 1
ATOM 4139 N N . THR A 1 509 ? 5.07 -59.719 -4.91 1 29.91 509 THR A N 1
ATOM 4140 C CA . THR A 1 509 ? 4.559 -59.594 -6.27 1 29.91 509 THR A CA 1
ATOM 4141 C C . THR A 1 509 ? 5.074 -58.312 -6.938 1 29.91 509 THR A C 1
ATOM 4143 O O . THR A 1 509 ? 5.301 -57.312 -6.266 1 29.91 509 THR A O 1
ATOM 4146 N N . GLU A 1 510 ? 5.699 -58.375 -8.148 1 31.73 510 GLU A N 1
ATOM 4147 C CA . GLU A 1 510 ? 6.312 -57.344 -9.008 1 31.73 510 GLU A CA 1
ATOM 4148 C C . GLU A 1 510 ? 5.418 -56.125 -9.133 1 31.73 510 GLU A C 1
ATOM 4150 O O . GLU A 1 510 ? 4.414 -56.156 -9.852 1 31.73 510 GLU A O 1
ATOM 4155 N N . THR A 1 511 ? 4.965 -55.469 -8.125 1 37.12 511 THR A N 1
ATOM 4156 C CA . THR A 1 511 ? 4.211 -54.25 -8.328 1 37.12 511 THR A CA 1
ATOM 4157 C C . THR A 1 511 ? 4.891 -53.375 -9.375 1 37.12 511 THR A C 1
ATOM 4159 O O . THR A 1 511 ? 6.117 -53.25 -9.391 1 37.12 511 THR A O 1
ATOM 4162 N N . PRO A 1 512 ? 4.301 -52.969 -10.516 1 41.44 512 PRO A N 1
ATOM 4163 C CA . PRO A 1 512 ? 4.898 -52.125 -11.539 1 41.44 512 PRO A CA 1
ATOM 4164 C C . PRO A 1 512 ? 5.801 -51.031 -10.953 1 41.44 512 PRO A C 1
ATOM 4166 O O . PRO A 1 512 ? 5.512 -50.5 -9.883 1 41.44 512 PRO A O 1
ATOM 4169 N N . THR A 1 513 ? 7.105 -51.062 -11.094 1 48.75 513 THR A N 1
ATOM 4170 C CA . THR A 1 513 ? 8.242 -50.281 -10.625 1 48.75 513 THR A CA 1
ATOM 4171 C C . THR A 1 513 ? 7.945 -48.781 -10.703 1 48.75 513 THR A C 1
ATOM 4173 O O . THR A 1 513 ? 7.789 -48.25 -11.797 1 48.75 513 THR A O 1
ATOM 4176 N N . ILE A 1 514 ? 7.156 -48.25 -9.852 1 56.62 514 ILE A N 1
ATOM 4177 C CA . ILE A 1 514 ? 6.922 -46.812 -9.766 1 56.62 514 ILE A CA 1
ATOM 4178 C C . ILE A 1 514 ? 8.242 -46.062 -9.938 1 56.62 514 ILE A C 1
ATOM 4180 O O . ILE A 1 514 ? 9.242 -46.406 -9.289 1 56.62 514 ILE A O 1
ATOM 4184 N N . GLN A 1 515 ? 8.406 -45.375 -11 1 67.06 515 GLN A N 1
ATOM 4185 C CA . GLN A 1 515 ? 9.57 -44.562 -11.297 1 67.06 515 GLN A CA 1
ATOM 4186 C C . GLN A 1 515 ? 9.914 -43.625 -10.125 1 67.06 515 GLN A C 1
ATOM 4188 O O . GLN A 1 515 ? 9.078 -42.844 -9.688 1 67.06 515 GLN A O 1
ATOM 4193 N N . LYS A 1 516 ? 11.023 -43.906 -9.453 1 76.38 516 LYS A N 1
ATOM 4194 C CA . LYS A 1 516 ? 11.484 -43.219 -8.234 1 76.38 516 LYS A CA 1
ATOM 4195 C C . LYS A 1 516 ? 12.016 -41.844 -8.555 1 76.38 516 LYS A C 1
ATOM 4197 O O . LYS A 1 516 ? 11.93 -40.938 -7.719 1 76.38 516 LYS A O 1
ATOM 4202 N N . TRP A 1 517 ? 12.469 -41.75 -9.781 1 85.88 517 TRP A N 1
ATOM 4203 C CA . TRP A 1 517 ? 13.125 -40.469 -10.102 1 85.88 517 TRP A CA 1
ATOM 4204 C C . TRP A 1 517 ? 12.477 -39.812 -11.32 1 85.88 517 TRP A C 1
ATOM 4206 O O . TRP A 1 517 ? 11.938 -40.5 -12.188 1 85.88 517 TRP A O 1
ATOM 4216 N N . LEU A 1 518 ? 12.508 -38.531 -11.352 1 90.06 518 LEU A N 1
ATOM 4217 C CA . LEU A 1 518 ? 12.117 -37.781 -12.555 1 90.06 518 LEU A CA 1
ATOM 4218 C C . LEU A 1 518 ? 12.969 -38.219 -13.75 1 90.06 518 LEU A C 1
ATOM 4220 O O . LEU A 1 518 ? 14.172 -38.469 -13.602 1 90.06 518 LEU A O 1
ATOM 4224 N N . PRO A 1 519 ? 12.289 -38.375 -14.828 1 87.75 519 PRO A N 1
ATOM 4225 C CA . PRO A 1 519 ? 13.109 -38.594 -16.016 1 87.75 519 PRO A CA 1
ATOM 4226 C C . PRO A 1 519 ? 14.125 -37.5 -16.266 1 87.75 519 PRO A C 1
ATOM 4228 O O . PRO A 1 519 ? 13.875 -36.344 -15.891 1 87.75 519 PRO A O 1
ATOM 4231 N N . ASP A 1 520 ? 15.203 -37.969 -16.797 1 88.44 520 ASP A N 1
ATOM 4232 C CA . ASP A 1 520 ? 16.172 -36.969 -17.172 1 88.44 520 ASP A CA 1
ATOM 4233 C C . ASP A 1 520 ? 15.539 -35.906 -18.078 1 88.44 520 ASP A C 1
ATOM 4235 O O . ASP A 1 520 ? 14.75 -36.219 -18.953 1 88.44 520 ASP A O 1
ATOM 4239 N N . PHE A 1 521 ? 15.898 -34.719 -17.891 1 90.19 521 PHE A N 1
ATOM 4240 C CA . PHE A 1 521 ? 15.227 -33.625 -18.562 1 90.19 521 PHE A CA 1
ATOM 4241 C C . PHE A 1 521 ? 15.602 -33.594 -20.047 1 90.19 521 PHE A C 1
ATOM 4243 O O . PHE A 1 521 ? 14.992 -32.844 -20.828 1 90.19 521 PHE A O 1
ATOM 4250 N N . SER A 1 522 ? 16.562 -34.375 -20.453 1 87.56 522 SER A N 1
ATOM 4251 C CA . SER A 1 522 ? 16.891 -34.531 -21.875 1 87.56 522 SER A CA 1
ATOM 4252 C C . SER A 1 522 ? 16.031 -35.625 -22.5 1 87.56 522 SER A C 1
ATOM 4254 O O . SER A 1 522 ? 16.062 -35.812 -23.719 1 87.56 522 SER A O 1
ATOM 4256 N N . SER A 1 523 ? 15.289 -36.281 -21.672 1 90.69 523 SER A N 1
ATOM 4257 C CA . SER A 1 523 ? 14.445 -37.375 -22.141 1 90.69 523 SER A CA 1
ATOM 4258 C C . SER A 1 523 ? 13.32 -36.875 -23.031 1 90.69 523 SER A C 1
ATOM 4260 O O . SER A 1 523 ? 12.859 -35.75 -22.875 1 90.69 523 SER A O 1
ATOM 4262 N N . LYS A 1 524 ? 12.82 -37.719 -23.906 1 90.75 524 LYS A N 1
ATOM 4263 C CA . LYS A 1 524 ? 11.734 -37.406 -24.828 1 90.75 524 LYS A CA 1
ATOM 4264 C C . LYS A 1 524 ? 10.414 -37.219 -24.078 1 90.75 524 LYS A C 1
ATOM 4266 O O . LYS A 1 524 ? 9.477 -36.594 -24.609 1 90.75 524 LYS A O 1
ATOM 4271 N N . PHE A 1 525 ? 10.445 -37.656 -22.906 1 91.62 525 PHE A N 1
ATOM 4272 C CA . PHE A 1 525 ? 9.266 -37.5 -22.078 1 91.62 525 PHE A CA 1
ATOM 4273 C C . PHE A 1 525 ? 8.875 -36.031 -21.938 1 91.62 525 PHE A C 1
ATOM 4275 O O . PHE A 1 525 ? 7.688 -35.688 -21.938 1 91.62 525 PHE A O 1
ATOM 4282 N N . TRP A 1 526 ? 9.891 -35.219 -21.891 1 93.56 526 TRP A N 1
ATOM 4283 C CA . TRP A 1 526 ? 9.656 -33.844 -21.531 1 93.56 526 TRP A CA 1
ATOM 4284 C C . TRP A 1 526 ? 9.352 -33 -22.766 1 93.56 526 TRP A C 1
ATOM 4286 O O . TRP A 1 526 ? 8.898 -31.844 -22.656 1 93.56 526 TRP A O 1
ATOM 4296 N N . THR A 1 527 ? 9.461 -33.438 -23.969 1 91.06 527 THR A N 1
ATOM 4297 C CA . THR A 1 527 ? 9.359 -32.688 -25.219 1 91.06 527 THR A CA 1
ATOM 4298 C C . THR A 1 527 ? 8.016 -31.969 -25.312 1 91.06 527 THR A C 1
ATOM 4300 O O . THR A 1 527 ? 7.961 -30.797 -25.672 1 91.06 527 THR A O 1
ATOM 4303 N N . PRO A 1 528 ? 6.938 -32.625 -24.922 1 92.06 528 PRO A N 1
ATOM 4304 C CA . PRO A 1 528 ? 5.652 -31.922 -25.047 1 92.06 528 PRO A CA 1
ATOM 4305 C C . PRO A 1 528 ? 5.402 -30.938 -23.906 1 92.06 528 PRO A C 1
ATOM 4307 O O . PRO A 1 528 ? 4.488 -30.109 -24 1 92.06 528 PRO A O 1
ATOM 4310 N N . TYR A 1 529 ? 6.199 -31 -22.875 1 94.44 529 TYR A N 1
ATOM 4311 C CA . TYR A 1 529 ? 5.824 -30.297 -21.656 1 94.44 529 TYR A CA 1
ATOM 4312 C C . TYR A 1 529 ? 6.723 -29.094 -21.422 1 94.44 529 TYR A C 1
ATOM 4314 O O . TYR A 1 529 ? 6.289 -28.078 -20.859 1 94.44 529 TYR A O 1
ATOM 4322 N N . ILE A 1 530 ? 7.938 -29.125 -21.828 1 95.06 530 ILE A N 1
ATOM 4323 C CA . ILE A 1 530 ? 8.914 -28.078 -21.531 1 95.06 530 ILE A CA 1
ATOM 4324 C C . ILE A 1 530 ? 8.562 -26.812 -22.328 1 95.06 530 ILE A C 1
ATOM 4326 O O . ILE A 1 530 ? 8.242 -26.891 -23.516 1 95.06 530 ILE A O 1
ATOM 4330 N N . ASN A 1 531 ? 8.516 -25.703 -21.656 1 95.62 531 ASN A N 1
ATOM 4331 C CA . ASN A 1 531 ? 8.336 -24.359 -22.219 1 95.62 531 ASN A CA 1
ATOM 4332 C C . ASN A 1 531 ? 6.914 -24.156 -22.734 1 95.62 531 ASN A C 1
ATOM 4334 O O . ASN A 1 531 ? 6.68 -23.328 -23.609 1 95.62 531 ASN A O 1
ATOM 4338 N N . LYS A 1 532 ? 6 -25.016 -22.297 1 95.31 532 LYS A N 1
ATOM 4339 C CA . LYS A 1 532 ? 4.578 -24.844 -22.578 1 95.31 532 LYS A CA 1
ATOM 4340 C C . LYS A 1 532 ? 3.822 -24.375 -21.344 1 95.31 532 LYS A C 1
ATOM 4342 O O . LYS A 1 532 ? 3.818 -25.047 -20.312 1 95.31 532 LYS A O 1
ATOM 4347 N N . ILE A 1 533 ? 3.209 -23.234 -21.469 1 95.38 533 ILE A N 1
ATOM 4348 C CA . ILE A 1 533 ? 2.512 -22.641 -20.344 1 95.38 533 ILE A CA 1
ATOM 4349 C C . ILE A 1 533 ? 1.013 -22.578 -20.625 1 95.38 533 ILE A C 1
ATOM 4351 O O . ILE A 1 533 ? 0.595 -22.188 -21.719 1 95.38 533 ILE A O 1
ATOM 4355 N N . ARG A 1 534 ? 0.275 -22.984 -19.672 1 92.25 534 ARG A N 1
ATOM 4356 C CA . ARG A 1 534 ? -1.178 -22.984 -19.812 1 92.25 534 ARG A CA 1
ATOM 4357 C C . ARG A 1 534 ? -1.738 -21.578 -19.656 1 92.25 534 ARG A C 1
ATOM 4359 O O . ARG A 1 534 ? -1.416 -20.875 -18.703 1 92.25 534 ARG A O 1
ATOM 4366 N N . VAL A 1 535 ? -2.525 -21.109 -20.656 1 90.81 535 VAL A N 1
ATOM 4367 C CA . VAL A 1 535 ? -3.299 -19.875 -20.594 1 90.81 535 VAL A CA 1
ATOM 4368 C C . VAL A 1 535 ? -4.754 -20.172 -20.953 1 90.81 535 VAL A C 1
ATOM 4370 O O . VAL A 1 535 ? -5.164 -19.984 -22.109 1 90.81 535 VAL A O 1
ATOM 4373 N N . SER A 1 536 ? -5.508 -20.422 -19.953 1 81.56 536 SER A N 1
ATOM 4374 C CA . SER A 1 536 ? -6.852 -20.953 -20.156 1 81.56 536 SER A CA 1
ATOM 4375 C C . SER A 1 536 ? -7.781 -19.891 -20.75 1 81.56 536 SER A C 1
ATOM 4377 O O . SER A 1 536 ? -8.797 -20.234 -21.359 1 81.56 536 SER A O 1
ATOM 4379 N N . SER A 1 537 ? -7.453 -18.688 -20.641 1 78.31 537 SER A N 1
ATOM 4380 C CA . SER A 1 537 ? -8.344 -17.594 -21.031 1 78.31 537 SER A CA 1
ATOM 4381 C C . SER A 1 537 ? -8.344 -17.391 -22.547 1 78.31 537 SER A C 1
ATOM 4383 O O . SER A 1 537 ? -9.219 -16.719 -23.094 1 78.31 537 SER A O 1
ATOM 4385 N N . ILE A 1 538 ? -7.375 -17.984 -23.219 1 81.12 538 ILE A N 1
ATOM 4386 C CA . ILE A 1 538 ? -7.27 -17.734 -24.656 1 81.12 538 ILE A CA 1
ATOM 4387 C C . ILE A 1 538 ? -7.75 -18.953 -25.438 1 81.12 538 ILE A C 1
ATOM 4389 O O . ILE A 1 538 ? -7.887 -20.047 -24.875 1 81.12 538 ILE A O 1
ATOM 4393 N N . GLU A 1 539 ? -7.938 -18.781 -26.672 1 76.19 539 GLU A N 1
ATOM 4394 C CA . GLU A 1 539 ? -8.469 -19.844 -27.516 1 76.19 539 GLU A CA 1
ATOM 4395 C C . GLU A 1 539 ? -7.5 -21.016 -27.625 1 76.19 539 GLU A C 1
ATOM 4397 O O . GLU A 1 539 ? -7.902 -22.172 -27.531 1 76.19 539 GLU A O 1
ATOM 4402 N N . SER A 1 540 ? -6.18 -20.688 -27.797 1 74.88 540 SER A N 1
ATOM 4403 C CA . SER A 1 540 ? -5.18 -21.75 -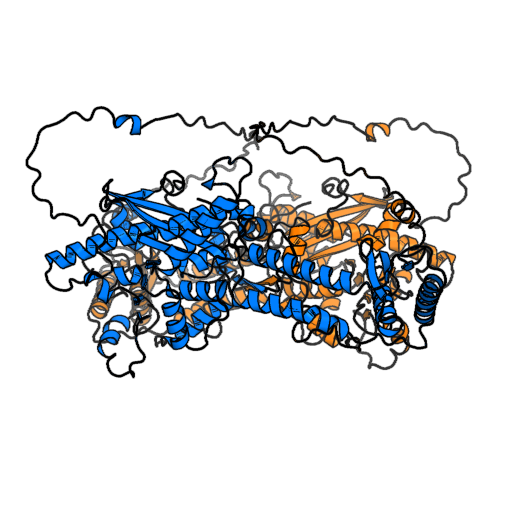27.953 1 74.88 540 SER A CA 1
ATOM 4404 C C . SER A 1 540 ? -4.867 -22.406 -26.625 1 74.88 540 SER A C 1
ATOM 4406 O O . SER A 1 540 ? -4.316 -23.516 -26.594 1 74.88 540 SER A O 1
ATOM 4408 N N . CYS A 1 541 ? -5.07 -21.688 -25.516 1 81.38 541 CYS A N 1
ATOM 4409 C CA . CYS A 1 541 ? -4.922 -22.141 -24.141 1 81.38 541 CYS A CA 1
ATOM 4410 C C . CYS A 1 541 ? -3.455 -22.375 -23.797 1 81.38 541 CYS A C 1
ATOM 4412 O O . CYS A 1 541 ? -3.141 -23 -22.797 1 81.38 541 CYS A O 1
ATOM 4414 N N . ILE A 1 542 ? -2.557 -21.984 -24.844 1 88.75 542 ILE A N 1
ATOM 4415 C CA . ILE A 1 542 ? -1.154 -22.297 -24.609 1 88.75 542 ILE A CA 1
ATOM 4416 C C . ILE A 1 542 ? -0.282 -21.109 -24.969 1 88.75 542 ILE A C 1
ATOM 4418 O O . ILE A 1 542 ? -0.542 -20.406 -25.953 1 88.75 542 ILE A O 1
ATOM 4422 N N . PHE A 1 543 ? 0.647 -20.844 -24.188 1 93.12 543 PHE A N 1
ATOM 4423 C CA . PHE A 1 543 ? 1.762 -19.938 -24.438 1 93.12 543 PHE A CA 1
ATOM 4424 C C . PHE A 1 543 ? 3.07 -20.703 -24.562 1 93.12 543 PHE A C 1
ATOM 4426 O O . PHE A 1 543 ? 3.609 -21.188 -23.562 1 93.12 543 PHE A O 1
ATOM 4433 N N . ASP A 1 544 ? 3.57 -20.828 -25.766 1 93.25 544 ASP A N 1
ATOM 4434 C CA . ASP A 1 544 ? 4.781 -21.578 -26.047 1 93.25 544 ASP A CA 1
ATOM 4435 C C . ASP A 1 544 ? 6.016 -20.688 -26.031 1 93.25 544 ASP A C 1
ATOM 4437 O O . ASP A 1 544 ? 6.195 -19.844 -26.922 1 93.25 544 ASP A O 1
ATOM 4441 N N . LEU A 1 545 ? 6.91 -20.922 -25.078 1 92.88 545 LEU A N 1
ATOM 4442 C CA . LEU A 1 545 ? 8.086 -20.078 -24.875 1 92.88 545 LEU A CA 1
ATOM 4443 C C . LEU A 1 545 ? 9.148 -20.375 -25.938 1 92.88 545 LEU A C 1
ATOM 4445 O O . LEU A 1 545 ? 10.016 -19.531 -26.188 1 92.88 545 LEU A O 1
ATOM 4449 N N . ALA A 1 546 ? 9.195 -21.578 -26.484 1 84.25 546 ALA A N 1
ATOM 4450 C CA . ALA A 1 546 ? 10.258 -21.969 -27.406 1 84.25 546 ALA A CA 1
ATOM 4451 C C . ALA A 1 546 ? 9.82 -21.781 -28.859 1 84.25 546 ALA A C 1
ATOM 4453 O O . ALA A 1 546 ? 10.586 -22.078 -29.781 1 84.25 546 ALA A O 1
ATOM 4454 N N . GLN A 1 547 ? 8.555 -21.375 -29.078 1 72.19 547 GLN A N 1
ATOM 4455 C CA . GLN A 1 547 ? 8.078 -21.25 -30.453 1 72.19 547 GLN A CA 1
ATOM 4456 C C . GLN A 1 547 ? 8.938 -20.281 -31.25 1 72.19 547 GLN A C 1
ATOM 4458 O O . GLN A 1 547 ? 9.211 -19.172 -30.797 1 72.19 547 GLN A O 1
ATOM 4463 N N . LEU A 1 548 ? 9.773 -20.891 -32.125 1 59.47 548 LEU A N 1
ATOM 4464 C CA . LEU A 1 548 ? 10.547 -20.078 -33.062 1 59.47 548 LEU A CA 1
ATOM 4465 C C . LEU A 1 548 ? 9.625 -19.344 -34.031 1 59.47 548 LEU A C 1
ATOM 4467 O O . LEU A 1 548 ? 8.508 -19.781 -34.281 1 59.47 548 LEU A O 1
ATOM 4471 N N . ASP A 1 549 ? 9.859 -18.094 -34.5 1 49.22 549 ASP A N 1
ATOM 4472 C CA . ASP A 1 549 ? 9.133 -17.234 -35.406 1 49.22 549 ASP A CA 1
ATOM 4473 C C . ASP A 1 549 ? 8.562 -18.031 -36.594 1 49.22 549 ASP A C 1
ATOM 4475 O O . ASP A 1 549 ? 9.25 -18.234 -37.594 1 49.22 549 ASP A O 1
ATOM 4479 N N . VAL A 1 550 ? 8.172 -19.172 -36.531 1 36.25 550 VAL A N 1
ATOM 4480 C CA . VAL A 1 550 ? 7.617 -19.547 -37.812 1 36.25 550 VAL A CA 1
ATOM 4481 C C . VAL A 1 550 ? 6.344 -18.75 -38.094 1 36.25 550 VAL A C 1
ATOM 4483 O O . VAL A 1 550 ? 5.562 -18.484 -37.188 1 36.25 550 VAL A O 1
ATOM 4486 N N . LYS A 1 551 ? 6.145 -18.203 -39.312 1 39.47 551 LYS A N 1
ATOM 4487 C CA . LYS A 1 551 ? 4.91 -17.688 -39.906 1 39.47 551 LYS A CA 1
ATOM 4488 C C . LYS A 1 551 ? 3.727 -18.594 -39.562 1 39.47 551 LYS A C 1
ATOM 4490 O O . LYS A 1 551 ? 3.865 -19.812 -39.531 1 39.47 551 LYS A O 1
ATOM 4495 N N . GLU A 1 552 ? 2.645 -18.062 -39.062 1 35.94 552 GLU A N 1
ATOM 4496 C CA . GLU A 1 552 ? 1.302 -18.469 -38.656 1 35.94 552 GLU A CA 1
ATOM 4497 C C . GLU A 1 552 ? 0.83 -19.672 -39.469 1 35.94 552 GLU A C 1
ATOM 4499 O O . GLU A 1 552 ? -0.346 -19.781 -39.812 1 35.94 552 GLU A O 1
ATOM 4504 N N . TYR A 1 553 ? 1.547 -20.484 -40.125 1 31.25 553 TYR A N 1
ATOM 4505 C CA . TYR A 1 553 ? 0.729 -21.375 -40.938 1 31.25 553 TYR A CA 1
ATOM 4506 C C . TYR A 1 553 ? -0.135 -22.266 -40.031 1 31.25 553 TYR A C 1
ATOM 4508 O O . TYR A 1 553 ? -1.337 -22.406 -40.281 1 31.25 553 TYR A O 1
ATOM 4516 N N . GLY A 1 554 ? 0.434 -23.359 -39.375 1 32.22 554 GLY A N 1
ATOM 4517 C CA . GLY A 1 554 ? -0.19 -24.641 -39.094 1 32.22 554 GLY A CA 1
ATOM 4518 C C . GLY A 1 554 ? -1.009 -24.641 -37.812 1 32.22 554 GLY A C 1
ATOM 4519 O O . GLY A 1 554 ? -1.342 -25.703 -37.281 1 32.22 554 GLY A O 1
ATOM 4520 N N . ASP A 1 555 ? -1.306 -23.656 -37.156 1 36.09 555 ASP A N 1
ATOM 4521 C CA . ASP A 1 555 ? -1.898 -23.797 -35.812 1 36.09 555 ASP A CA 1
ATOM 4522 C C . ASP A 1 555 ? -3.342 -24.281 -35.906 1 36.09 555 ASP A C 1
ATOM 4524 O O . ASP A 1 555 ? -4.152 -24.016 -35.031 1 36.09 555 ASP A O 1
ATOM 4528 N N . GLN A 1 556 ? -3.793 -24.938 -36.844 1 34.28 556 GLN A N 1
ATOM 4529 C CA . GLN A 1 556 ? -5.164 -25.422 -36.969 1 34.28 556 GLN A CA 1
ATOM 4530 C C . GLN A 1 556 ? -5.504 -26.406 -35.875 1 34.28 556 GLN A C 1
ATOM 4532 O O . GLN A 1 556 ? -6.656 -26.5 -35.438 1 34.28 556 GLN A O 1
ATOM 4537 N N . LEU A 1 557 ? -4.633 -27.266 -35.406 1 33.47 557 LEU A N 1
ATOM 4538 C CA . LEU A 1 557 ? -5.039 -28.375 -34.531 1 33.47 557 LEU A CA 1
ATOM 4539 C C . LEU A 1 557 ? -5.191 -27.906 -33.094 1 33.47 557 LEU A C 1
ATOM 4541 O O . LEU A 1 557 ? -6.023 -28.438 -32.344 1 33.47 557 LEU A O 1
ATOM 4545 N N . SER A 1 558 ? -4.379 -27.062 -32.625 1 34.03 558 SER A N 1
ATOM 4546 C CA . SER A 1 558 ? -4.402 -26.703 -31.219 1 34.03 558 SER A CA 1
ATOM 4547 C C . SER A 1 558 ? -5.629 -25.859 -30.891 1 34.03 558 SER A C 1
ATOM 4549 O O . SER A 1 558 ? -5.867 -25.531 -29.734 1 34.03 558 SER A O 1
ATOM 4551 N N . LYS A 1 559 ? -6.309 -25.266 -31.781 1 41.19 559 LYS A N 1
ATOM 4552 C CA . LYS A 1 559 ? -7.535 -24.484 -31.609 1 41.19 559 LYS A CA 1
ATOM 4553 C C . LYS A 1 559 ? -8.688 -25.375 -31.156 1 41.19 559 LYS A C 1
ATOM 4555 O O . LYS A 1 559 ? -9.719 -24.875 -30.703 1 41.19 559 LYS A O 1
ATOM 4560 N N . LYS A 1 560 ? -8.672 -26.547 -31.438 1 35.19 560 LYS A N 1
ATOM 4561 C CA . LYS A 1 560 ? -9.875 -27.344 -31.188 1 35.19 560 LYS A CA 1
ATOM 4562 C C . LYS A 1 560 ? -10.055 -27.594 -29.688 1 35.19 560 LYS A C 1
ATOM 4564 O O . LYS A 1 560 ? -11.18 -27.75 -29.219 1 35.19 560 LYS A O 1
ATOM 4569 N N . ILE A 1 561 ? -8.906 -27.703 -28.969 1 35.28 561 ILE A N 1
ATOM 4570 C CA . ILE A 1 561 ? -9.078 -28.172 -27.609 1 35.28 561 ILE A CA 1
ATOM 4571 C C . ILE A 1 561 ? -9.391 -27 -26.688 1 35.28 561 ILE A C 1
ATOM 4573 O O . ILE A 1 561 ? -10.047 -27.172 -25.656 1 35.28 561 ILE A O 1
ATOM 4577 N N . CYS A 1 562 ? -8.977 -25.75 -27.062 1 36.5 562 CYS A N 1
ATOM 4578 C CA . CYS A 1 562 ? -9.109 -24.656 -26.109 1 36.5 562 CYS A CA 1
ATOM 4579 C C . CYS A 1 562 ? -10.477 -23.984 -26.25 1 36.5 562 CYS A C 1
ATOM 4581 O O . CYS A 1 562 ? -10.773 -23.031 -25.516 1 36.5 562 CYS A O 1
ATOM 4583 N N . THR A 1 563 ? -11.203 -23.906 -27.453 1 30.83 563 THR A N 1
ATOM 4584 C CA . THR A 1 563 ? -12.336 -23.031 -27.719 1 30.83 563 THR A CA 1
ATOM 4585 C C . THR A 1 563 ? -13.375 -23.141 -26.609 1 30.83 563 THR A C 1
ATOM 4587 O O . THR A 1 563 ? -14.344 -22.375 -26.594 1 30.83 563 THR A O 1
ATOM 4590 N N . SER A 1 564 ? -13.664 -24.203 -25.984 1 28.16 564 SER A N 1
ATOM 4591 C CA . SER A 1 564 ? -14.914 -24.25 -25.25 1 28.16 564 SER A CA 1
ATOM 4592 C C . SER A 1 564 ? -14.789 -23.547 -23.891 1 28.16 564 SER A C 1
ATOM 4594 O O . SER A 1 564 ? -15.695 -23.641 -23.062 1 28.16 564 SER A O 1
ATOM 4596 N N . LEU A 1 565 ? -13.562 -22.984 -23.391 1 25.8 565 LEU A N 1
ATOM 4597 C CA . LEU A 1 565 ? -13.648 -22.453 -22.031 1 25.8 565 LEU A CA 1
ATOM 4598 C C . LEU A 1 565 ? -13.961 -20.953 -22.047 1 25.8 565 LEU A C 1
ATOM 4600 O O . LEU A 1 565 ? -13.32 -20.203 -22.781 1 25.8 565 LEU A O 1
ATOM 4604 N N . MET B 1 1 ? -5.922 9.016 22.703 1 86.38 1 MET B N 1
ATOM 4605 C CA . MET B 1 1 ? -6.586 7.715 22.656 1 86.38 1 MET B CA 1
ATOM 4606 C C . MET B 1 1 ? -6.434 7.074 21.281 1 86.38 1 MET B C 1
ATOM 4608 O O . MET B 1 1 ? -6.562 7.75 20.266 1 86.38 1 MET B O 1
ATOM 4612 N N . GLU B 1 2 ? -6.121 5.84 21.312 1 87.88 2 GLU B N 1
ATOM 4613 C CA . GLU B 1 2 ? -6 5.066 20.078 1 87.88 2 GLU B CA 1
ATOM 4614 C C . GLU B 1 2 ? -7.293 4.32 19.766 1 87.88 2 GLU B C 1
ATOM 4616 O O . GLU B 1 2 ? -7.805 3.574 20.594 1 87.88 2 GLU B O 1
ATOM 4621 N N . ILE B 1 3 ? -7.812 4.605 18.594 1 92.38 3 ILE B N 1
ATOM 4622 C CA . ILE B 1 3 ? -9.062 3.973 18.188 1 92.38 3 ILE B CA 1
ATOM 4623 C C . ILE B 1 3 ? -8.812 3.049 17 1 92.38 3 ILE B C 1
ATOM 4625 O O . ILE B 1 3 ? -8.195 3.453 16.016 1 92.38 3 ILE B O 1
ATOM 4629 N N . CYS B 1 4 ? -9.188 1.824 17.125 1 92.38 4 CYS B N 1
ATOM 4630 C CA . CYS B 1 4 ? -9.078 0.844 16.047 1 92.38 4 CYS B CA 1
ATOM 4631 C C . CYS B 1 4 ? -10.453 0.347 15.625 1 92.38 4 CYS B C 1
ATOM 4633 O O . CYS B 1 4 ? -11.469 0.753 16.188 1 92.38 4 CYS B O 1
ATOM 4635 N N . GLN B 1 5 ? -10.484 -0.447 14.688 1 92.19 5 GLN B N 1
ATOM 4636 C CA . GLN B 1 5 ? -11.727 -0.923 14.094 1 92.19 5 GLN B CA 1
ATOM 4637 C C . GLN B 1 5 ? -12.594 -1.643 15.133 1 92.19 5 GLN B C 1
ATOM 4639 O O . GLN B 1 5 ? -13.812 -1.479 15.148 1 92.19 5 GLN B O 1
ATOM 4644 N N . SER B 1 6 ? -12.016 -2.404 16.062 1 90.62 6 SER B N 1
ATOM 4645 C CA . SER B 1 6 ? -12.734 -3.246 17.016 1 90.62 6 SER B CA 1
ATOM 4646 C C . SER B 1 6 ? -13.445 -2.408 18.078 1 90.62 6 SER B C 1
ATOM 4648 O O . SER B 1 6 ? -14.445 -2.834 18.641 1 90.62 6 SER B O 1
ATOM 4650 N N . ASN B 1 7 ? -12.953 -1.196 18.312 1 92.12 7 ASN B N 1
ATOM 4651 C CA . ASN B 1 7 ? -13.547 -0.39 19.375 1 92.12 7 ASN B CA 1
ATOM 4652 C C . ASN B 1 7 ? -14.125 0.914 18.828 1 92.12 7 ASN B C 1
ATOM 4654 O O . ASN B 1 7 ? -14.625 1.743 19.594 1 92.12 7 ASN B O 1
ATOM 4658 N N . PHE B 1 8 ? -14.141 1.068 17.594 1 96.38 8 PHE B N 1
ATOM 4659 C CA . PHE B 1 8 ? -14.555 2.336 17 1 96.38 8 PHE B CA 1
ATOM 4660 C C . PHE B 1 8 ? -16.031 2.619 17.297 1 96.38 8 PHE B C 1
ATOM 4662 O O . PHE B 1 8 ? -16.359 3.668 17.859 1 96.38 8 PHE B O 1
ATOM 4669 N N . TYR B 1 9 ? -16.859 1.728 16.984 1 95.31 9 TYR B N 1
ATOM 4670 C CA . TYR B 1 9 ? -18.297 1.992 17.078 1 95.31 9 TYR B CA 1
ATOM 4671 C C . TYR B 1 9 ? -18.734 2.074 18.547 1 95.31 9 TYR B C 1
ATOM 4673 O O . TYR B 1 9 ? -19.641 2.836 18.875 1 95.31 9 TYR B O 1
ATOM 4681 N N . LYS B 1 10 ? -18.078 1.406 19.406 1 93.44 10 LYS B N 1
ATOM 4682 C CA . LYS B 1 10 ? -18.391 1.502 20.828 1 93.44 10 LYS B CA 1
ATOM 4683 C C . LYS B 1 10 ? -18.078 2.895 21.359 1 93.44 10 LYS B C 1
ATOM 4685 O O . LYS B 1 10 ? -18.688 3.346 22.328 1 93.44 10 LYS B O 1
ATOM 4690 N N . ASN B 1 11 ? -17.141 3.547 20.734 1 95.12 11 ASN B N 1
ATOM 4691 C CA . ASN B 1 11 ? -16.734 4.867 21.188 1 95.12 11 ASN B CA 1
ATOM 4692 C C . ASN B 1 11 ? -17.328 5.977 20.328 1 95.12 11 ASN B C 1
ATOM 4694 O O . ASN B 1 11 ? -17.172 7.16 20.641 1 95.12 11 ASN B O 1
ATOM 4698 N N . LEU B 1 12 ? -18 5.621 19.281 1 97.19 12 LEU B N 1
ATOM 4699 C CA . LEU B 1 12 ? -18.453 6.574 18.266 1 97.19 12 LEU B CA 1
ATOM 4700 C C . LEU B 1 12 ? -19.344 7.637 18.891 1 97.19 12 LEU B C 1
ATOM 4702 O O . LEU B 1 12 ? -19.141 8.836 18.672 1 97.19 12 LEU B O 1
ATOM 4706 N N . LEU B 1 13 ? -20.344 7.211 19.641 1 96.69 13 LEU B N 1
ATOM 4707 C CA . LEU B 1 13 ? -21.312 8.164 20.188 1 96.69 13 LEU B CA 1
ATOM 4708 C C . LEU B 1 13 ? -20.609 9.156 21.125 1 96.69 13 LEU B C 1
ATOM 4710 O O . LEU B 1 13 ? -20.891 10.352 21.078 1 96.69 13 LEU B O 1
ATOM 4714 N N . ASP B 1 14 ? -19.719 8.68 21.953 1 95.19 14 ASP B N 1
ATOM 4715 C CA . ASP B 1 14 ? -18.969 9.562 22.844 1 95.19 14 ASP B CA 1
ATOM 4716 C C . ASP B 1 14 ? -18.172 10.602 22.062 1 95.19 14 ASP B C 1
ATOM 4718 O O . ASP B 1 14 ? -18.109 11.766 22.453 1 95.19 14 ASP B O 1
ATOM 4722 N N . ILE B 1 15 ? -17.547 10.188 21.016 1 97.31 15 ILE B N 1
ATOM 4723 C CA . ILE B 1 15 ? -16.766 11.094 20.172 1 97.31 15 ILE B CA 1
ATOM 4724 C C . ILE B 1 15 ? -17.672 12.148 19.562 1 97.31 15 ILE B C 1
ATOM 4726 O O . ILE B 1 15 ? -17.344 13.336 19.562 1 97.31 15 ILE B O 1
ATOM 4730 N N . LEU B 1 16 ? -18.844 11.703 19.094 1 97.62 16 LEU B N 1
ATOM 4731 C CA . LEU B 1 16 ? -19.797 12.625 18.5 1 97.62 16 LEU B CA 1
ATOM 4732 C C . LEU B 1 16 ? -20.281 13.648 19.516 1 97.62 16 LEU B C 1
ATOM 4734 O O . LEU B 1 16 ? -20.422 14.836 19.188 1 97.62 16 LEU B O 1
ATOM 4738 N N . VAL B 1 17 ? -20.516 13.211 20.703 1 96.69 17 VAL B N 1
ATOM 4739 C CA . VAL B 1 17 ? -20.953 14.102 21.766 1 96.69 17 VAL B CA 1
ATOM 4740 C C . VAL B 1 17 ? -19.859 15.117 22.078 1 96.69 17 VAL B C 1
ATOM 4742 O O . VAL B 1 17 ? -20.125 16.312 22.25 1 96.69 17 VAL B O 1
ATOM 4745 N N . ASN B 1 18 ? -18.672 14.633 22.156 1 96.62 18 ASN B N 1
ATOM 4746 C CA . ASN B 1 18 ? -17.547 15.531 22.422 1 96.62 18 ASN B CA 1
ATOM 4747 C C . ASN B 1 18 ? -17.406 16.578 21.328 1 96.62 18 ASN B C 1
ATOM 4749 O O . ASN B 1 18 ? -17.125 17.75 21.609 1 96.62 18 ASN B O 1
ATOM 4753 N N . ILE B 1 19 ? -17.547 16.188 20.062 1 97.38 19 ILE B N 1
ATOM 4754 C CA . ILE B 1 19 ? -17.453 17.109 18.953 1 97.38 19 ILE B CA 1
ATOM 4755 C C . ILE B 1 19 ? -18.562 18.172 19.078 1 97.38 19 ILE B C 1
ATOM 4757 O O . ILE B 1 19 ? -18.328 19.359 18.844 1 97.38 19 ILE B O 1
ATOM 4761 N N . SER B 1 20 ? -19.75 17.797 19.516 1 96.12 20 SER B N 1
ATOM 4762 C CA . SER B 1 20 ? -20.891 18.688 19.609 1 96.12 20 SER B CA 1
ATOM 4763 C C . SER B 1 20 ? -20.672 19.734 20.703 1 96.12 20 SER B C 1
ATOM 4765 O O . SER B 1 20 ? -21.281 20.812 20.656 1 96.12 20 SER B O 1
ATOM 4767 N N . ARG B 1 21 ? -19.766 19.5 21.625 1 93.94 21 ARG B N 1
ATOM 4768 C CA . ARG B 1 21 ? -19.516 20.406 22.734 1 93.94 21 ARG B CA 1
ATOM 4769 C C . ARG B 1 21 ? -18.203 21.156 22.531 1 93.94 21 ARG B C 1
ATOM 4771 O O . ARG B 1 21 ? -17.844 22.016 23.344 1 93.94 21 ARG B O 1
ATOM 4778 N N . ALA B 1 22 ? -17.562 20.922 21.484 1 96 22 ALA B N 1
ATOM 4779 C CA . ALA B 1 22 ? -16.203 21.406 21.297 1 96 22 ALA B CA 1
ATOM 4780 C C . ALA B 1 22 ? -16.203 22.906 21.016 1 96 22 ALA B C 1
ATOM 4782 O O . ALA B 1 22 ? -17.062 23.422 20.312 1 96 22 ALA B O 1
ATOM 4783 N N . SER B 1 23 ? -15.242 23.641 21.578 1 94.75 23 SER B N 1
ATOM 4784 C CA . SER B 1 23 ? -14.977 25.016 21.188 1 94.75 23 SER B CA 1
ATOM 4785 C C . SER B 1 23 ? -14.32 25.078 19.812 1 94.75 23 SER B C 1
ATOM 4787 O O . SER B 1 23 ? -14.664 25.953 19 1 94.75 23 SER B O 1
ATOM 4789 N N . TYR B 1 24 ? -13.43 24.312 19.594 1 96.5 24 TYR B N 1
ATOM 4790 C CA . TYR B 1 24 ? -12.797 24.125 18.297 1 96.5 24 TYR B CA 1
ATOM 4791 C C . TYR B 1 24 ? -12.234 22.703 18.172 1 96.5 24 TYR B C 1
ATOM 4793 O O . TYR B 1 24 ? -12.094 22 19.156 1 96.5 24 TYR B O 1
ATOM 4801 N N . VAL B 1 25 ? -11.992 22.234 17 1 98.12 25 VAL B N 1
ATOM 4802 C CA . VAL B 1 25 ? -11.438 20.922 16.703 1 98.12 25 VAL B CA 1
ATOM 4803 C C . VAL B 1 25 ? -10.219 21.062 15.789 1 98.12 25 VAL B C 1
ATOM 4805 O O . VAL B 1 25 ? -10.25 21.828 14.82 1 98.12 25 VAL B O 1
ATOM 4808 N N . THR B 1 26 ? -9.117 20.438 16.172 1 98.44 26 THR B N 1
ATOM 4809 C CA . THR B 1 26 ? -7.934 20.438 15.312 1 98.44 26 THR B CA 1
ATOM 4810 C C . THR B 1 26 ? -7.77 19.078 14.633 1 98.44 26 THR B C 1
ATOM 4812 O O . THR B 1 26 ? -8.234 18.062 15.148 1 98.44 26 THR B O 1
ATOM 4815 N N . PHE B 1 27 ? -7.188 19.047 13.445 1 97.12 27 PHE B N 1
ATOM 4816 C CA . PHE B 1 27 ? -6.941 17.781 12.781 1 97.12 27 PHE B CA 1
ATOM 4817 C C . PHE B 1 27 ? -5.594 17.797 12.07 1 97.12 27 PHE B C 1
ATOM 4819 O O . PHE B 1 27 ? -5.023 18.859 11.82 1 97.12 27 PHE B O 1
ATOM 4826 N N . ASP B 1 28 ? -5.027 16.672 11.836 1 97.44 28 ASP B N 1
ATOM 4827 C CA . ASP B 1 28 ? -3.785 16.406 11.117 1 97.44 28 ASP B CA 1
ATOM 4828 C C . ASP B 1 28 ? -3.805 15.023 10.484 1 97.44 28 ASP B C 1
ATOM 4830 O O . ASP B 1 28 ? -4.441 14.109 11.008 1 97.44 28 ASP B O 1
ATOM 4834 N N . PHE B 1 29 ? -3.111 14.906 9.328 1 97.81 29 PHE B N 1
ATOM 4835 C CA . PHE B 1 29 ? -3.119 13.633 8.617 1 97.81 29 PHE B CA 1
ATOM 4836 C C . PHE B 1 29 ? -1.698 13.18 8.297 1 97.81 29 PHE B C 1
ATOM 4838 O O . PHE B 1 29 ? -0.804 14.016 8.117 1 97.81 29 PHE B O 1
ATOM 4845 N N . GLU B 1 30 ? -1.434 11.914 8.32 1 97.25 30 GLU B N 1
ATOM 4846 C CA . GLU B 1 30 ? -0.321 11.273 7.629 1 97.25 30 GLU B CA 1
ATOM 4847 C C . GLU B 1 30 ? -0.785 10.609 6.336 1 97.25 30 GLU B C 1
ATOM 4849 O O . GLU B 1 30 ? -1.811 9.93 6.316 1 97.25 30 GLU B O 1
ATOM 4854 N N . MET B 1 31 ? -0.09 10.914 5.266 1 97.19 31 MET B N 1
ATOM 4855 C CA . MET B 1 31 ? -0.528 10.461 3.945 1 97.19 31 MET B CA 1
ATOM 4856 C C . MET B 1 31 ? 0.467 9.469 3.354 1 97.19 31 MET B C 1
ATOM 4858 O O . MET B 1 31 ? 1.63 9.438 3.758 1 97.19 31 MET B O 1
ATOM 4862 N N . SER B 1 32 ? -0.022 8.625 2.443 1 96.38 32 SER B N 1
ATOM 4863 C CA . SER B 1 32 ? 0.806 7.609 1.801 1 96.38 32 SER B CA 1
ATOM 4864 C C . SER B 1 32 ? 1.712 8.227 0.74 1 96.38 32 SER B C 1
ATOM 4866 O O . SER B 1 32 ? 2.574 7.547 0.18 1 96.38 32 SER B O 1
ATOM 4868 N N . GLY B 1 33 ? 1.565 9.469 0.441 1 94.88 33 GLY B N 1
ATOM 4869 C CA . GLY B 1 33 ? 2.363 10.25 -0.489 1 94.88 33 GLY B CA 1
ATOM 4870 C C . GLY B 1 33 ? 2.041 11.734 -0.448 1 94.88 33 GLY B C 1
ATOM 4871 O O . GLY B 1 33 ? 0.902 12.117 -0.175 1 94.88 33 GLY B O 1
ATOM 4872 N N . ILE B 1 34 ? 3.059 12.586 -0.812 1 90.56 34 ILE B N 1
ATOM 4873 C CA . ILE B 1 34 ? 2.834 14.023 -0.675 1 90.56 34 ILE B CA 1
ATOM 4874 C C . ILE B 1 34 ? 3.121 14.719 -2.004 1 90.56 34 ILE B C 1
ATOM 4876 O O . ILE B 1 34 ? 2.957 15.93 -2.123 1 90.56 34 ILE B O 1
ATOM 4880 N N . THR B 1 35 ? 3.6 14.039 -2.934 1 86.75 35 THR B N 1
ATOM 4881 C CA . THR B 1 35 ? 3.83 14.633 -4.246 1 86.75 35 THR B CA 1
ATOM 4882 C C . THR B 1 35 ? 3.764 13.578 -5.34 1 86.75 35 THR B C 1
ATOM 4884 O O . THR B 1 35 ? 4.102 12.414 -5.109 1 86.75 35 THR B O 1
ATOM 4887 N N . THR B 1 36 ? 3.289 13.992 -6.449 1 74.88 36 THR B N 1
ATOM 4888 C CA . THR B 1 36 ? 3.281 13.133 -7.625 1 74.88 36 THR B CA 1
ATOM 4889 C C . THR B 1 36 ? 4.383 13.539 -8.602 1 74.88 36 THR B C 1
ATOM 4891 O O . THR B 1 36 ? 4.602 12.867 -9.609 1 74.88 36 THR B O 1
ATOM 4894 N N . ARG B 1 37 ? 5.051 14.586 -8.328 1 74.56 37 ARG B N 1
ATOM 4895 C CA . ARG B 1 37 ? 6.148 15.078 -9.156 1 74.56 37 ARG B CA 1
ATOM 4896 C C . ARG B 1 37 ? 7.43 15.227 -8.344 1 74.56 37 ARG B C 1
ATOM 4898 O O . ARG B 1 37 ? 7.875 16.344 -8.078 1 74.56 37 ARG B O 1
ATOM 4905 N N . PRO B 1 38 ? 7.965 14.078 -8.047 1 65.5 38 PRO B N 1
ATOM 4906 C CA . PRO B 1 38 ? 9.18 14.18 -7.242 1 65.5 38 PRO B CA 1
ATOM 4907 C C . PRO B 1 38 ? 10.305 14.922 -7.961 1 65.5 38 PRO B C 1
ATOM 4909 O O . PRO B 1 38 ? 10.227 15.141 -9.172 1 65.5 38 PRO B O 1
ATOM 4912 N N . LYS B 1 39 ? 11.227 15.336 -7.184 1 63.56 39 LYS B N 1
ATOM 4913 C CA . LYS B 1 39 ? 12.359 16.078 -7.715 1 63.56 39 LYS B CA 1
ATOM 4914 C C . LYS B 1 39 ? 13.047 15.305 -8.844 1 63.56 39 LYS B C 1
ATOM 4916 O O . LYS B 1 39 ? 13.188 14.086 -8.766 1 63.56 39 LYS B O 1
ATOM 4921 N N . ASN B 1 40 ? 13.336 15.969 -9.891 1 61.97 40 ASN B N 1
ATOM 4922 C CA . ASN B 1 40 ? 14.102 15.445 -11.023 1 61.97 40 ASN B CA 1
ATOM 4923 C C . ASN B 1 40 ? 13.219 14.617 -11.953 1 61.97 40 ASN B C 1
ATOM 4925 O O . ASN B 1 40 ? 13.727 13.781 -12.711 1 61.97 40 ASN B O 1
ATOM 4929 N N . SER B 1 41 ? 11.906 14.656 -11.656 1 61.62 41 SER B N 1
ATOM 4930 C CA . SER B 1 41 ? 10.969 14 -12.562 1 61.62 41 SER B CA 1
ATOM 4931 C C . SER B 1 41 ? 10.461 14.961 -13.625 1 61.62 41 SER B C 1
ATOM 4933 O O . SER B 1 41 ? 10.664 16.172 -13.523 1 61.62 41 SER B O 1
ATOM 4935 N N . PRO B 1 42 ? 9.945 14.211 -14.609 1 58.16 42 PRO B N 1
ATOM 4936 C CA . PRO B 1 42 ? 9.312 15.109 -15.586 1 58.16 42 PRO B CA 1
ATOM 4937 C C . PRO B 1 42 ? 8.242 15.992 -14.961 1 58.16 42 PRO B C 1
ATOM 4939 O O . PRO B 1 42 ? 7.383 15.508 -14.227 1 58.16 42 PRO B O 1
ATOM 4942 N N . GLY B 1 43 ? 8.445 17.297 -14.945 1 59.94 43 GLY B N 1
ATOM 4943 C CA . GLY B 1 43 ? 7.508 18.266 -14.383 1 59.94 43 GLY B CA 1
ATOM 4944 C C . GLY B 1 43 ? 8.039 18.953 -13.141 1 59.94 43 GLY B C 1
ATOM 4945 O O . GLY B 1 43 ? 7.34 19.766 -12.531 1 59.94 43 GLY B O 1
ATOM 4946 N N . ASP B 1 44 ? 9.18 18.359 -12.75 1 67 44 ASP B N 1
ATOM 4947 C CA . ASP B 1 44 ? 9.828 19 -11.602 1 67 44 ASP B CA 1
ATOM 4948 C C . ASP B 1 44 ? 9.938 20.5 -11.812 1 67 44 ASP B C 1
ATOM 4950 O O . ASP B 1 44 ? 10.367 20.969 -12.875 1 67 44 ASP B O 1
ATOM 4954 N N . ARG B 1 45 ? 9.422 21.234 -10.93 1 63.47 45 ARG B N 1
ATOM 4955 C CA . ARG B 1 45 ? 9.414 22.688 -11.039 1 63.47 45 ARG B CA 1
ATOM 4956 C C . ARG B 1 45 ? 10.57 23.297 -10.25 1 63.47 45 ARG B C 1
ATOM 4958 O O . ARG B 1 45 ? 10.586 24.516 -10.008 1 63.47 45 ARG B O 1
ATOM 4965 N N . SER B 1 46 ? 11.406 22.438 -9.859 1 64.31 46 SER B N 1
ATOM 4966 C CA . SER B 1 46 ? 12.508 22.938 -9.047 1 64.31 46 SER B CA 1
ATOM 4967 C C . SER B 1 46 ? 13.375 23.906 -9.836 1 64.31 46 SER B C 1
ATOM 4969 O O . SER B 1 46 ? 14.047 24.766 -9.25 1 64.31 46 SER B O 1
ATOM 4971 N N . LEU B 1 47 ? 13.164 23.812 -11.203 1 65.56 47 LEU B N 1
ATOM 4972 C CA . LEU B 1 47 ? 14.023 24.656 -12.031 1 65.56 47 LEU B CA 1
ATOM 4973 C C . LEU B 1 47 ? 13.258 25.875 -12.547 1 65.56 47 LEU B C 1
ATOM 4975 O O . LEU B 1 47 ? 13.836 26.734 -13.211 1 65.56 47 LEU B O 1
ATOM 4979 N N . ASP B 1 48 ? 12.023 25.906 -12.055 1 69.31 48 ASP B N 1
ATOM 4980 C CA . ASP B 1 48 ? 11.227 27.047 -12.508 1 69.31 48 ASP B CA 1
ATOM 4981 C C . ASP B 1 48 ? 11.562 28.312 -11.711 1 69.31 48 ASP B C 1
ATOM 4983 O O . ASP B 1 48 ? 11.688 28.266 -10.492 1 69.31 48 ASP B O 1
ATOM 4987 N N . VAL B 1 49 ? 11.758 29.344 -12.359 1 68.75 49 VAL B N 1
ATOM 4988 C CA . VAL B 1 49 ? 12.102 30.609 -11.727 1 68.75 49 VAL B CA 1
ATOM 4989 C C . VAL B 1 49 ? 10.852 31.25 -11.141 1 68.75 49 VAL B C 1
ATOM 4991 O O . VAL B 1 49 ? 10.891 31.828 -10.047 1 68.75 49 VAL B O 1
ATOM 4994 N N . GLU B 1 50 ? 9.75 31.031 -11.844 1 73.94 50 GLU B N 1
ATOM 4995 C CA . GLU B 1 50 ? 8.523 31.688 -11.422 1 73.94 50 GLU B CA 1
ATOM 4996 C C . GLU B 1 50 ? 7.723 30.797 -10.461 1 73.94 50 GLU B C 1
ATOM 4998 O O . GLU B 1 50 ? 7.68 29.578 -10.625 1 73.94 50 GLU B O 1
ATOM 5003 N N . LYS B 1 51 ? 7.199 31.438 -9.438 1 78.94 51 LYS B N 1
ATOM 5004 C CA . LYS B 1 51 ? 6.297 30.734 -8.531 1 78.94 51 LYS B CA 1
ATOM 5005 C C . LYS B 1 51 ? 5.004 30.344 -9.234 1 78.94 51 LYS B C 1
ATOM 5007 O O . LYS B 1 51 ? 4.488 31.094 -10.062 1 78.94 51 LYS B O 1
ATOM 5012 N N . PRO B 1 52 ? 4.504 29.266 -8.922 1 86.19 52 PRO B N 1
ATOM 5013 C CA . PRO B 1 52 ? 3.258 28.828 -9.547 1 86.19 52 PRO B CA 1
ATOM 5014 C C . PRO B 1 52 ? 2.051 29.656 -9.117 1 86.19 52 PRO B C 1
ATOM 5016 O O . PRO B 1 52 ? 2.074 30.281 -8.047 1 86.19 52 PRO B O 1
ATOM 5019 N N . THR B 1 53 ? 1.079 29.75 -10 1 89.5 53 THR B N 1
ATOM 5020 C CA . THR B 1 53 ? -0.208 30.328 -9.648 1 89.5 53 THR B CA 1
ATOM 5021 C C . THR B 1 53 ? -0.952 29.438 -8.656 1 89.5 53 THR B C 1
ATOM 5023 O O . THR B 1 53 ? -0.558 28.297 -8.43 1 89.5 53 THR B O 1
ATOM 5026 N N . LEU B 1 54 ? -1.998 30 -8.07 1 92.94 54 LEU B N 1
ATOM 5027 C CA . LEU B 1 54 ? -2.809 29.219 -7.137 1 92.94 54 LEU B CA 1
ATOM 5028 C C . LEU B 1 54 ? -3.412 28 -7.82 1 92.94 54 LEU B C 1
ATOM 5030 O O . LEU B 1 54 ? -3.438 26.906 -7.246 1 92.94 54 LEU B O 1
ATOM 5034 N N . GLN B 1 55 ? -3.93 28.156 -9.016 1 94.19 55 GLN B N 1
ATOM 5035 C CA . GLN B 1 55 ? -4.516 27.047 -9.773 1 94.19 55 GLN B CA 1
ATOM 5036 C C . GLN B 1 55 ? -3.475 25.969 -10.055 1 94.19 55 GLN B C 1
ATOM 5038 O O . GLN B 1 55 ? -3.764 24.781 -9.938 1 94.19 55 GLN B O 1
ATOM 5043 N N . GLN B 1 56 ? -2.344 26.391 -10.438 1 91.06 56 GLN B N 1
ATOM 5044 C CA . GLN B 1 56 ? -1.277 25.438 -10.727 1 91.06 56 GLN B CA 1
ATOM 5045 C C . GLN B 1 56 ? -0.895 24.641 -9.469 1 91.06 56 GLN B C 1
ATOM 5047 O O . GLN B 1 56 ? -0.68 23.438 -9.539 1 91.06 56 GLN B O 1
ATOM 5052 N N . GLN B 1 57 ? -0.794 25.391 -8.375 1 92.81 57 GLN B N 1
ATOM 5053 C CA . GLN B 1 57 ? -0.502 24.719 -7.109 1 92.81 57 GLN B CA 1
ATOM 5054 C C . GLN B 1 57 ? -1.617 23.75 -6.727 1 92.81 57 GLN B C 1
ATOM 5056 O O . GLN B 1 57 ? -1.35 22.656 -6.254 1 92.81 57 GLN B O 1
ATOM 5061 N N . TYR B 1 58 ? -2.82 24.219 -6.957 1 95.56 58 TYR B N 1
ATOM 5062 C CA . TYR B 1 58 ? -3.965 23.359 -6.68 1 95.56 58 TYR B CA 1
ATOM 5063 C C . TYR B 1 58 ? -3.924 22.109 -7.547 1 95.56 58 TYR B C 1
ATOM 5065 O O . TYR B 1 58 ? -4.246 21 -7.082 1 95.56 58 TYR B O 1
ATOM 5073 N N . ASP B 1 59 ? -3.553 22.25 -8.742 1 95.06 59 ASP B N 1
ATOM 5074 C CA . ASP B 1 59 ? -3.475 21.094 -9.641 1 95.06 59 ASP B CA 1
ATOM 5075 C C . ASP B 1 59 ? -2.506 20.047 -9.102 1 95.06 59 ASP B C 1
ATOM 5077 O O . ASP B 1 59 ? -2.764 18.844 -9.211 1 95.06 59 ASP B O 1
ATOM 5081 N N . GLU B 1 60 ? -1.42 20.484 -8.594 1 93.06 60 GLU B N 1
ATOM 5082 C CA . GLU B 1 60 ? -0.444 19.562 -8.008 1 93.06 60 GLU B CA 1
ATOM 5083 C C . GLU B 1 60 ? -1.009 18.875 -6.773 1 93.06 60 GLU B C 1
ATOM 5085 O O . GLU B 1 60 ? -0.858 17.656 -6.613 1 93.06 60 GLU B O 1
ATOM 5090 N N . VAL B 1 61 ? -1.61 19.688 -5.965 1 96 61 VAL B N 1
ATOM 5091 C CA . VAL B 1 61 ? -2.188 19.156 -4.734 1 96 61 VAL B CA 1
ATOM 5092 C C . VAL B 1 61 ? -3.326 18.188 -5.07 1 96 61 VAL B C 1
ATOM 5094 O O . VAL B 1 61 ? -3.459 17.141 -4.453 1 96 61 VAL B O 1
ATOM 5097 N N . ARG B 1 62 ? -4.113 18.625 -5.992 1 97.25 62 ARG B N 1
ATOM 5098 C CA . ARG B 1 62 ? -5.219 17.797 -6.445 1 97.25 62 ARG B CA 1
ATOM 5099 C C . ARG B 1 62 ? -4.707 16.453 -6.969 1 97.25 62 ARG B C 1
ATOM 5101 O O . ARG B 1 62 ? -5.223 15.398 -6.59 1 97.25 62 ARG B O 1
ATOM 5108 N N . SER B 1 63 ? -3.732 16.5 -7.816 1 95.38 63 SER B N 1
ATOM 5109 C CA . SER B 1 63 ? -3.141 15.273 -8.352 1 95.38 63 SER B CA 1
ATOM 5110 C C . SER B 1 63 ? -2.619 14.383 -7.23 1 95.38 63 SER B C 1
ATOM 5112 O O . SER B 1 63 ? -2.807 13.164 -7.266 1 95.38 63 SER B O 1
ATOM 5114 N N . THR B 1 64 ? -2 14.922 -6.281 1 95.81 64 THR B N 1
ATOM 5115 C CA . THR B 1 64 ? -1.437 14.188 -5.152 1 95.81 64 THR B CA 1
ATOM 5116 C C . THR B 1 64 ? -2.539 13.531 -4.328 1 95.81 64 THR B C 1
ATOM 5118 O O . THR B 1 64 ? -2.463 12.336 -4.016 1 95.81 64 THR B O 1
ATOM 5121 N N . ALA B 1 65 ? -3.584 14.289 -4.02 1 97.12 65 ALA B N 1
ATOM 5122 C CA . ALA B 1 65 ? -4.676 13.789 -3.184 1 97.12 65 ALA B CA 1
ATOM 5123 C C . ALA B 1 65 ? -5.488 12.727 -3.92 1 97.12 65 ALA B C 1
ATOM 5125 O O . ALA B 1 65 ? -6.066 11.836 -3.297 1 97.12 65 ALA B O 1
ATOM 5126 N N . GLU B 1 66 ? -5.52 12.836 -5.188 1 96.44 66 GLU B N 1
ATOM 5127 C CA . GLU B 1 66 ? -6.227 11.844 -5.992 1 96.44 66 GLU B CA 1
ATOM 5128 C C . GLU B 1 66 ? -5.434 10.539 -6.094 1 96.44 66 GLU B C 1
ATOM 5130 O O . GLU B 1 66 ? -6.004 9.469 -6.305 1 96.44 66 GLU B O 1
ATOM 5135 N N . THR B 1 67 ? -4.176 10.641 -5.984 1 94.94 67 THR B N 1
ATOM 5136 C CA . THR B 1 67 ? -3.291 9.5 -6.18 1 94.94 67 THR B CA 1
ATOM 5137 C C . THR B 1 67 ? -3.066 8.758 -4.863 1 94.94 67 THR B C 1
ATOM 5139 O O . THR B 1 67 ? -3.133 7.527 -4.82 1 94.94 67 THR B O 1
ATOM 5142 N N . PHE B 1 68 ? -2.84 9.453 -3.824 1 96.44 68 PHE B N 1
ATOM 5143 C CA . PHE B 1 68 ? -2.449 8.852 -2.557 1 96.44 68 PHE B CA 1
ATOM 5144 C C . PHE B 1 68 ? -3.588 8.922 -1.547 1 96.44 68 PHE B C 1
ATOM 5146 O O . PHE B 1 68 ? -4.652 9.477 -1.843 1 96.44 68 PHE B O 1
ATOM 5153 N N . GLN B 1 69 ? -3.426 8.305 -0.347 1 95.56 69 GLN B N 1
ATOM 5154 C CA . GLN B 1 69 ? -4.504 8.195 0.629 1 95.56 69 GLN B CA 1
ATOM 5155 C C . GLN B 1 69 ? -4.039 8.641 2.014 1 95.56 69 GLN B C 1
ATOM 5157 O O . GLN B 1 69 ? -2.838 8.68 2.285 1 95.56 69 GLN B O 1
ATOM 5162 N N . ILE B 1 70 ? -5.043 9.008 2.82 1 97.81 70 ILE B N 1
ATOM 5163 C CA . ILE B 1 70 ? -4.777 9.227 4.238 1 97.81 70 ILE B CA 1
ATOM 5164 C C . ILE B 1 70 ? -4.531 7.887 4.93 1 97.81 70 ILE B C 1
ATOM 5166 O O . ILE B 1 70 ? -5.309 6.941 4.758 1 97.81 70 ILE B O 1
ATOM 5170 N N . LEU B 1 71 ? -3.449 7.797 5.664 1 97.06 71 LEU B N 1
ATOM 5171 C CA . LEU B 1 71 ? -3.131 6.578 6.398 1 97.06 71 LEU B CA 1
ATOM 5172 C C . LEU B 1 71 ? -3.5 6.719 7.871 1 97.06 71 LEU B C 1
ATOM 5174 O O . LEU B 1 71 ? -3.797 5.723 8.539 1 97.06 71 LEU B O 1
ATOM 5178 N N . GLN B 1 72 ? -3.393 7.91 8.328 1 97.25 72 GLN B N 1
ATOM 5179 C CA . GLN B 1 72 ? -3.688 8.203 9.727 1 97.25 72 GLN B CA 1
ATOM 5180 C C . GLN B 1 72 ? -4.355 9.562 9.875 1 97.25 72 GLN B C 1
ATOM 5182 O O . GLN B 1 72 ? -3.973 10.523 9.211 1 97.25 72 GLN B O 1
ATOM 5187 N N . MET B 1 73 ? -5.352 9.625 10.711 1 97.81 73 MET B N 1
ATOM 5188 C CA . MET B 1 73 ? -6.082 10.852 10.992 1 97.81 73 MET B CA 1
ATOM 5189 C C . MET B 1 73 ? -6.051 11.18 12.484 1 97.81 73 MET B C 1
ATOM 5191 O O . MET B 1 73 ? -6.457 10.359 13.312 1 97.81 73 MET B O 1
ATOM 5195 N N . GLY B 1 74 ? -5.504 12.32 12.797 1 97.56 74 GLY B N 1
ATOM 5196 C CA . GLY B 1 74 ? -5.551 12.836 14.156 1 97.56 74 GLY B CA 1
ATOM 5197 C C . GLY B 1 74 ? -6.57 13.945 14.336 1 97.56 74 GLY B C 1
ATOM 5198 O O . GLY B 1 74 ? -6.688 14.828 13.484 1 97.56 74 GLY B O 1
ATOM 5199 N N . ILE B 1 75 ? -7.359 13.82 15.391 1 97.94 75 ILE B N 1
ATOM 5200 C CA . ILE B 1 75 ? -8.312 14.867 15.758 1 97.94 75 ILE B CA 1
ATOM 5201 C C . ILE B 1 75 ? -8.188 15.18 17.25 1 97.94 75 ILE B C 1
ATOM 5203 O O . ILE B 1 75 ? -8.047 14.273 18.062 1 97.94 75 ILE B O 1
ATOM 5207 N N . THR B 1 76 ? -8.109 16.375 17.578 1 98.19 76 THR B N 1
ATOM 5208 C CA . THR B 1 76 ? -8.148 16.797 18.969 1 98.19 76 THR B CA 1
ATOM 5209 C C . THR B 1 76 ? -9.367 17.688 19.234 1 98.19 76 THR B C 1
ATOM 5211 O O . THR B 1 76 ? -9.523 18.734 18.609 1 98.19 76 THR B O 1
ATOM 5214 N N . ILE B 1 77 ? -10.234 17.25 20.047 1 98.19 77 ILE B N 1
ATOM 5215 C CA . ILE B 1 77 ? -11.438 17.969 20.438 1 98.19 77 ILE B CA 1
ATOM 5216 C C . ILE B 1 77 ? -11.18 18.797 21.703 1 98.19 77 ILE B C 1
ATOM 5218 O O . ILE B 1 77 ? -10.82 18.234 22.734 1 98.19 77 ILE B O 1
ATOM 5222 N N . VAL B 1 78 ? -11.344 20.109 21.625 1 97.75 78 VAL B N 1
ATOM 5223 C CA . VAL B 1 78 ? -11.008 20.969 22.75 1 97.75 78 VAL B CA 1
ATOM 5224 C C . VAL B 1 78 ? -12.273 21.641 23.281 1 97.75 78 VAL B C 1
ATOM 5226 O O . VAL B 1 78 ? -13.047 22.219 22.516 1 97.75 78 VAL B O 1
ATOM 5229 N N . GLU B 1 79 ? -12.484 21.547 24.547 1 95.94 79 GLU B N 1
ATOM 5230 C CA . GLU B 1 79 ? -13.625 22.156 25.234 1 95.94 79 GLU B CA 1
ATOM 5231 C C . GLU B 1 79 ? -13.156 23.172 26.281 1 95.94 79 GLU B C 1
ATOM 5233 O O . GLU B 1 79 ? -12.133 22.969 26.938 1 95.94 79 GLU B O 1
ATOM 5238 N N . GLU B 1 80 ? -13.875 24.234 26.422 1 93.25 80 GLU B N 1
ATOM 5239 C CA . GLU B 1 80 ? -13.633 25.219 27.469 1 93.25 80 GLU B CA 1
ATOM 5240 C C . GLU B 1 80 ? -14.336 24.844 28.766 1 93.25 80 GLU B C 1
ATOM 5242 O O . GLU B 1 80 ? -15.547 24.625 28.781 1 93.25 80 GLU B O 1
ATOM 5247 N N . VAL B 1 81 ? -13.5 24.625 29.703 1 92.12 81 VAL B N 1
ATOM 5248 C CA . VAL B 1 81 ? -14.062 24.422 31.047 1 92.12 81 VAL B CA 1
ATOM 5249 C C . VAL B 1 81 ? -13.906 25.688 31.875 1 92.12 81 VAL B C 1
ATOM 5251 O O . VAL B 1 81 ? -12.992 25.797 32.688 1 92.12 81 VAL B O 1
ATOM 5254 N N . ARG B 1 82 ? -14.781 26.562 31.812 1 88.62 82 ARG B N 1
ATOM 5255 C CA . ARG B 1 82 ? -14.672 27.922 32.344 1 88.62 82 ARG B CA 1
ATOM 5256 C C . ARG B 1 82 ? -14.695 27.922 33.875 1 88.62 82 ARG B C 1
ATOM 5258 O O . ARG B 1 82 ? -14.023 28.734 34.5 1 88.62 82 ARG B O 1
ATOM 5265 N N . ASP B 1 83 ? -15.492 26.969 34.406 1 88.38 83 ASP B N 1
ATOM 5266 C CA . ASP B 1 83 ? -15.594 26.906 35.844 1 88.38 83 ASP B CA 1
ATOM 5267 C C . ASP B 1 83 ? -14.258 26.547 36.469 1 88.38 83 ASP B C 1
ATOM 5269 O O . ASP B 1 83 ? -13.961 26.938 37.625 1 88.38 83 ASP B O 1
ATOM 5273 N N . LYS B 1 84 ? -13.43 25.844 35.781 1 87.75 84 LYS B N 1
ATOM 5274 C CA . LYS B 1 84 ? -12.148 25.375 36.312 1 87.75 84 LYS B CA 1
ATOM 5275 C C . LYS B 1 84 ? -10.992 26.141 35.688 1 87.75 84 LYS B C 1
ATOM 5277 O O . LYS B 1 84 ? -9.82 25.844 35.969 1 87.75 84 LYS B O 1
ATOM 5282 N N . GLU B 1 85 ? -11.195 27.047 34.75 1 87.44 85 GLU B N 1
ATOM 5283 C CA . GLU B 1 85 ? -10.266 28 34.156 1 87.44 85 GLU B CA 1
ATOM 5284 C C . GLU B 1 85 ? -9.203 27.281 33.344 1 87.44 85 GLU B C 1
ATOM 5286 O O . GLU B 1 85 ? -8.008 27.594 33.438 1 87.44 85 GLU B O 1
ATOM 5291 N N . PHE B 1 86 ? -9.578 26.203 32.656 1 91.31 86 PHE B N 1
ATOM 5292 C CA . PHE B 1 86 ? -8.656 25.578 31.719 1 91.31 86 PHE B CA 1
ATOM 5293 C C . PHE B 1 86 ? -9.406 24.984 30.531 1 91.31 86 PHE B C 1
ATOM 5295 O O . PHE B 1 86 ? -10.633 24.906 30.547 1 91.31 86 PHE B O 1
ATOM 5302 N N . TYR B 1 87 ? -8.727 24.719 29.438 1 94.94 87 TYR B N 1
ATOM 5303 C CA . TYR B 1 87 ? -9.227 23.938 28.312 1 94.94 87 TYR B CA 1
ATOM 5304 C C . TYR B 1 87 ? -8.969 22.453 28.531 1 94.94 87 TYR B C 1
ATOM 5306 O O . TYR B 1 87 ? -7.949 22.062 29.109 1 94.94 87 TYR B O 1
ATOM 5314 N N . ILE B 1 88 ? -9.906 21.656 28.156 1 96.06 88 ILE B N 1
ATOM 5315 C CA . ILE B 1 88 ? -9.703 20.219 28.156 1 96.06 88 ILE B CA 1
ATOM 5316 C C . ILE B 1 88 ? -9.609 19.688 26.734 1 96.06 88 ILE B C 1
ATOM 5318 O O . ILE B 1 88 ? -10.453 20 25.891 1 96.06 88 ILE B O 1
ATOM 5322 N N . ALA B 1 89 ? -8.539 19 26.484 1 96.81 89 ALA B N 1
ATOM 5323 C CA . ALA B 1 89 ? -8.289 18.469 25.141 1 96.81 89 ALA B CA 1
ATOM 5324 C C . ALA B 1 89 ? -8.43 16.953 25.125 1 96.81 89 ALA B C 1
ATOM 5326 O O . ALA B 1 89 ? -8 16.266 26.047 1 96.81 89 ALA B O 1
ATOM 5327 N N . ARG B 1 90 ? -9.07 16.438 24.094 1 97.56 90 ARG B N 1
ATOM 5328 C CA . ARG B 1 90 ? -9.234 15 23.859 1 97.56 90 ARG B CA 1
ATOM 5329 C C . ARG B 1 90 ? -8.672 14.602 22.5 1 97.56 90 ARG B C 1
ATOM 5331 O O . ARG B 1 90 ? -9.406 14.555 21.516 1 97.56 90 ARG B O 1
ATOM 5338 N N . PRO B 1 91 ? -7.359 14.25 22.453 1 96.94 91 PRO B N 1
ATOM 5339 C CA . PRO B 1 91 ? -6.766 13.805 21.203 1 96.94 91 PRO B CA 1
ATOM 5340 C C . PRO B 1 91 ? -7.145 12.367 20.844 1 96.94 91 PRO B C 1
ATOM 5342 O O . PRO B 1 91 ? -7.168 11.492 21.719 1 96.94 91 PRO B O 1
ATOM 5345 N N . TYR B 1 92 ? -7.531 12.172 19.625 1 97.19 92 TYR B N 1
ATOM 5346 C CA . TYR B 1 92 ? -7.801 10.867 19.047 1 97.19 92 TYR B CA 1
ATOM 5347 C C . TYR B 1 92 ? -6.855 10.586 17.875 1 97.19 92 TYR B C 1
ATOM 5349 O O . TYR B 1 92 ? -6.539 11.484 17.094 1 97.19 92 TYR B O 1
ATOM 5357 N N . ASN B 1 93 ? -6.328 9.391 17.812 1 96.25 93 ASN B N 1
ATOM 5358 C CA . ASN B 1 93 ? -5.523 8.906 16.688 1 96.25 93 ASN B CA 1
ATOM 5359 C C . ASN B 1 93 ? -6.184 7.719 15.992 1 96.25 93 ASN B C 1
ATOM 5361 O O . ASN B 1 93 ? -6.438 6.691 16.625 1 96.25 93 ASN B O 1
ATOM 5365 N N . PHE B 1 94 ? -6.531 7.859 14.688 1 97.38 94 PHE B N 1
ATOM 5366 C CA . PHE B 1 94 ? -7.203 6.828 13.906 1 97.38 94 PHE B CA 1
ATOM 5367 C C . PHE B 1 94 ? -6.32 6.359 12.758 1 97.38 94 PHE B C 1
ATOM 5369 O O . PHE B 1 94 ? -5.91 7.16 11.914 1 97.38 94 PHE B O 1
ATOM 5376 N N . ASP B 1 95 ? -5.996 5.074 12.727 1 96.19 95 ASP B N 1
ATOM 5377 C CA . ASP B 1 95 ? -5.496 4.531 11.461 1 96.19 95 ASP B CA 1
ATOM 5378 C C . ASP B 1 95 ? -6.641 4.301 10.477 1 96.19 95 ASP B C 1
ATOM 5380 O O . ASP B 1 95 ? -7.711 3.83 10.859 1 96.19 95 ASP B O 1
ATOM 5384 N N . LEU B 1 96 ? -6.441 4.742 9.297 1 96.81 96 LEU B N 1
ATOM 5385 C CA . LEU B 1 96 ? -7.484 4.629 8.281 1 96.81 96 LEU B CA 1
ATOM 5386 C C . LEU B 1 96 ? -7.215 3.443 7.359 1 96.81 96 LEU B C 1
ATOM 5388 O O . LEU B 1 96 ? -6.18 3.393 6.695 1 96.81 96 LEU B O 1
ATOM 5392 N N . SER B 1 97 ? -8.188 2.529 7.316 1 95.25 97 SER B N 1
ATOM 5393 C CA . SER B 1 97 ? -8.031 1.356 6.461 1 95.25 97 SER B CA 1
ATOM 5394 C C . SER B 1 97 ? -8.773 1.54 5.137 1 95.25 97 SER B C 1
ATOM 5396 O O . SER B 1 97 ? -9.961 1.861 5.121 1 95.25 97 SER B O 1
ATOM 5398 N N . PRO B 1 98 ? -8.094 1.355 4.086 1 93.56 98 PRO B N 1
ATOM 5399 C CA . PRO B 1 98 ? -8.773 1.437 2.789 1 93.56 98 PRO B CA 1
ATOM 5400 C C . PRO B 1 98 ? -9.547 0.167 2.449 1 93.56 98 PRO B C 1
ATOM 5402 O O . PRO B 1 98 ? -10.141 0.071 1.37 1 93.56 98 PRO B O 1
ATOM 5405 N N . LEU B 1 99 ? -9.57 -0.826 3.346 1 92.88 99 LEU B N 1
ATOM 5406 C CA . LEU B 1 99 ? -10.188 -2.123 3.08 1 92.88 99 LEU B CA 1
ATOM 5407 C C . LEU B 1 99 ? -11.617 -2.164 3.6 1 92.88 99 LEU B C 1
ATOM 5409 O O . LEU B 1 99 ? -12.102 -1.189 4.18 1 92.88 99 LEU B O 1
ATOM 5413 N N . SER B 1 100 ? -12.281 -3.293 3.303 1 91.5 100 SER B N 1
ATOM 5414 C CA . SER B 1 100 ? -13.664 -3.465 3.732 1 91.5 100 SER B CA 1
ATOM 5415 C C . SER B 1 100 ? -13.75 -3.768 5.223 1 91.5 100 SER B C 1
ATOM 5417 O O . SER B 1 100 ? -12.867 -4.422 5.781 1 91.5 100 SER B O 1
ATOM 5419 N N . TYR B 1 101 ? -14.812 -3.303 5.785 1 90.5 101 TYR B N 1
ATOM 5420 C CA . TYR B 1 101 ? -15.047 -3.553 7.203 1 90.5 101 TYR B CA 1
ATOM 5421 C C . TYR B 1 101 ? -15.172 -5.047 7.48 1 90.5 101 TYR B C 1
ATOM 5423 O O . TYR B 1 101 ? -15.992 -5.73 6.867 1 90.5 101 TYR B O 1
ATOM 5431 N N . GLY B 1 102 ? -14.391 -5.523 8.352 1 82 102 GLY B N 1
ATOM 5432 C CA . GLY B 1 102 ? -14.469 -6.914 8.773 1 82 102 GLY B CA 1
ATOM 5433 C C . GLY B 1 102 ? -14.195 -7.891 7.645 1 82 102 GLY B C 1
ATOM 5434 O O . GLY B 1 102 ? -14.617 -9.047 7.703 1 82 102 GLY B O 1
ATOM 5435 N N . GLY B 1 103 ? -13.711 -7.434 6.574 1 78.19 103 GLY B N 1
ATOM 5436 C CA . GLY B 1 103 ? -13.438 -8.312 5.449 1 78.19 103 GLY B CA 1
ATOM 5437 C C . GLY B 1 103 ? -14.672 -8.648 4.633 1 78.19 103 GLY B C 1
ATOM 5438 O O . GLY B 1 103 ? -14.648 -9.562 3.803 1 78.19 103 GLY B O 1
ATOM 5439 N N . ILE B 1 104 ? -15.688 -7.941 4.891 1 77.62 104 ILE B N 1
ATOM 5440 C CA . ILE B 1 104 ? -16.938 -8.195 4.18 1 77.62 104 ILE B CA 1
ATOM 5441 C C . ILE B 1 104 ? -16.906 -7.492 2.826 1 77.62 104 ILE B C 1
ATOM 5443 O O . ILE B 1 104 ? -16.75 -6.27 2.758 1 77.62 104 ILE B O 1
ATOM 5447 N N . ASP B 1 105 ? -17.141 -8.266 1.832 1 78.44 105 ASP B N 1
ATOM 5448 C CA . ASP B 1 105 ? -17.047 -7.738 0.474 1 78.44 105 ASP B CA 1
ATOM 5449 C C . ASP B 1 105 ? -18.281 -6.918 0.119 1 78.44 105 ASP B C 1
ATOM 5451 O O . ASP B 1 105 ? -19.375 -7.469 -0.006 1 78.44 105 ASP B O 1
ATOM 5455 N N . ILE B 1 106 ? -18.172 -5.672 -0.038 1 83.38 106 ILE B N 1
ATOM 5456 C CA . ILE B 1 106 ? -19.266 -4.797 -0.454 1 83.38 106 ILE B CA 1
ATOM 5457 C C . ILE B 1 106 ? -19.031 -4.328 -1.889 1 83.38 106 ILE B C 1
ATOM 5459 O O . ILE B 1 106 ? -19.734 -3.439 -2.381 1 83.38 106 ILE B O 1
ATOM 5463 N N . GLY B 1 107 ? -18.047 -4.914 -2.51 1 81.81 107 GLY B N 1
ATOM 5464 C CA . GLY B 1 107 ? -17.75 -4.551 -3.887 1 81.81 107 GLY B CA 1
ATOM 5465 C C . GLY B 1 107 ? -16.828 -3.357 -3.998 1 81.81 107 GLY B C 1
ATOM 5466 O O . GLY B 1 107 ? -16.797 -2.676 -5.023 1 81.81 107 GLY B O 1
ATOM 5467 N N . LEU B 1 108 ? -16.172 -3.072 -2.906 1 87.06 108 LEU B N 1
ATOM 5468 C CA . LEU B 1 108 ? -15.25 -1.943 -2.883 1 87.06 108 LEU B CA 1
ATOM 5469 C C . LEU B 1 108 ? -14.078 -2.178 -3.828 1 87.06 108 LEU B C 1
ATOM 5471 O O . LEU B 1 108 ? -13.414 -3.217 -3.758 1 87.06 108 LEU B O 1
ATOM 5475 N N . GLN B 1 109 ? -13.875 -1.321 -4.867 1 85 109 GLN B N 1
ATOM 5476 C CA . GLN B 1 109 ? -12.766 -1.397 -5.809 1 85 109 GLN B CA 1
ATOM 5477 C C . GLN B 1 109 ? -11.867 -0.167 -5.707 1 85 109 GLN B C 1
ATOM 5479 O O . GLN B 1 109 ? -12.172 0.878 -6.285 1 85 109 GLN B O 1
ATOM 5484 N N . ARG B 1 110 ? -10.781 -0.317 -4.93 1 90.56 110 ARG B N 1
ATOM 5485 C CA . ARG B 1 110 ? -9.836 0.778 -4.742 1 90.56 110 ARG B CA 1
ATOM 5486 C C . ARG B 1 110 ? -8.438 0.373 -5.18 1 90.56 110 ARG B C 1
ATOM 5488 O O . ARG B 1 110 ? -8.039 -0.785 -5.027 1 90.56 110 ARG B O 1
ATOM 5495 N N . THR B 1 111 ? -7.82 1.241 -5.836 1 92.06 111 THR B N 1
ATOM 5496 C CA . THR B 1 111 ? -6.375 1.13 -5.992 1 92.06 111 THR B CA 1
ATOM 5497 C C . THR B 1 111 ? -5.652 2.012 -4.977 1 92.06 111 THR B C 1
ATOM 5499 O O . THR B 1 111 ? -5.75 3.24 -5.031 1 92.06 111 THR B O 1
ATOM 5502 N N . ILE B 1 112 ? -5.023 1.434 -4.066 1 94.75 112 ILE B N 1
ATOM 5503 C CA . ILE B 1 112 ? -4.301 2.133 -3.008 1 94.75 112 ILE B CA 1
ATOM 5504 C C . ILE B 1 112 ? -2.854 2.365 -3.438 1 94.75 112 ILE B C 1
ATOM 5506 O O . ILE B 1 112 ? -2.17 1.433 -3.865 1 94.75 112 ILE B O 1
ATOM 5510 N N . ARG B 1 113 ? -2.424 3.568 -3.297 1 95.88 113 ARG B N 1
ATOM 5511 C CA . ARG B 1 113 ? -1.089 3.904 -3.781 1 95.88 113 ARG B CA 1
ATOM 5512 C C . ARG B 1 113 ? -0.214 4.434 -2.652 1 95.88 113 ARG B C 1
ATOM 5514 O O . ARG B 1 113 ? -0.678 5.211 -1.812 1 95.88 113 ARG B O 1
ATOM 5521 N N . PHE B 1 114 ? 1.009 3.98 -2.605 1 94.88 114 PHE B N 1
ATOM 5522 C CA . PHE B 1 114 ? 2.023 4.426 -1.659 1 94.88 114 PHE B CA 1
ATOM 5523 C C . PHE B 1 114 ? 3.246 4.969 -2.393 1 94.88 114 PHE B C 1
ATOM 5525 O O . PHE B 1 114 ? 3.662 4.414 -3.41 1 94.88 114 PHE B O 1
ATOM 5532 N N . ASN B 1 115 ? 3.725 6.055 -1.93 1 93.44 115 ASN B N 1
ATOM 5533 C CA . ASN B 1 115 ? 5.004 6.574 -2.402 1 93.44 115 ASN B CA 1
ATOM 5534 C C . ASN B 1 115 ? 6.164 6.055 -1.562 1 93.44 115 ASN B C 1
ATOM 5536 O O . ASN B 1 115 ? 6.121 6.109 -0.332 1 93.44 115 ASN B O 1
ATOM 5540 N N . SER B 1 116 ? 7.203 5.531 -2.182 1 89.75 116 SER B N 1
ATOM 5541 C CA . SER B 1 116 ? 8.305 4.883 -1.474 1 89.75 116 SER B CA 1
ATOM 5542 C C . SER B 1 116 ? 9 5.852 -0.527 1 89.75 116 SER B C 1
ATOM 5544 O O . SER B 1 116 ? 9.297 5.504 0.617 1 89.75 116 SER B O 1
ATOM 5546 N N . SER B 1 117 ? 9.258 7.078 -1 1 88.25 117 SER B N 1
ATOM 5547 C CA . SER B 1 117 ? 9.953 8.062 -0.173 1 88.25 117 SER B CA 1
ATOM 5548 C C . SER B 1 117 ? 9.125 8.438 1.048 1 88.25 117 SER B C 1
ATOM 5550 O O . SER B 1 117 ? 9.656 8.547 2.156 1 88.25 117 SER B O 1
ATOM 5552 N N . SER B 1 118 ? 7.844 8.648 0.8 1 90.81 118 SER B N 1
ATOM 5553 C CA . SER B 1 118 ? 6.945 8.953 1.91 1 90.81 118 SER B CA 1
ATOM 5554 C C . SER B 1 118 ? 6.883 7.801 2.902 1 90.81 118 SER B C 1
ATOM 5556 O O . SER B 1 118 ? 6.855 8.016 4.113 1 90.81 118 SER B O 1
ATOM 5558 N N . CYS B 1 119 ? 6.887 6.594 2.367 1 91.25 119 CYS B N 1
ATOM 5559 C CA . CYS B 1 119 ? 6.836 5.418 3.227 1 91.25 119 CYS B CA 1
ATOM 5560 C C . CYS B 1 119 ? 8.125 5.273 4.031 1 91.25 119 CYS B C 1
ATOM 5562 O O . CYS B 1 119 ? 8.086 4.918 5.211 1 91.25 119 CYS B O 1
ATOM 5564 N N . ASP B 1 120 ? 9.242 5.504 3.379 1 90.19 120 ASP B N 1
ATOM 5565 C CA . ASP B 1 120 ? 10.516 5.473 4.09 1 90.19 120 ASP B CA 1
ATOM 5566 C C . ASP B 1 120 ? 10.523 6.477 5.242 1 90.19 120 ASP B C 1
ATOM 5568 O O . ASP B 1 120 ? 11 6.172 6.336 1 90.19 120 ASP B O 1
ATOM 5572 N N . PHE B 1 121 ? 9.969 7.684 4.977 1 89.06 121 PHE B N 1
ATOM 5573 C CA . PHE B 1 121 ? 9.883 8.727 5.988 1 89.06 121 PHE B CA 1
ATOM 5574 C C . PHE B 1 121 ? 9.008 8.281 7.156 1 89.06 121 PHE B C 1
ATOM 5576 O O . PHE B 1 121 ? 9.414 8.383 8.312 1 89.06 121 PHE B O 1
ATOM 5583 N N . LEU B 1 122 ? 7.844 7.781 6.836 1 92 122 LEU B N 1
ATOM 5584 C CA . LEU B 1 122 ? 6.918 7.332 7.871 1 92 122 LEU B CA 1
ATOM 5585 C C . LEU B 1 122 ? 7.512 6.168 8.656 1 92 122 LEU B C 1
ATOM 5587 O O . LEU B 1 122 ? 7.387 6.117 9.883 1 92 122 LEU B O 1
ATOM 5591 N N . HIS B 1 123 ? 8.109 5.238 7.93 1 89.06 123 HIS B N 1
ATOM 5592 C CA . HIS B 1 123 ? 8.734 4.094 8.578 1 89.06 123 HIS B CA 1
ATOM 5593 C C . HIS B 1 123 ? 9.828 4.539 9.539 1 89.06 123 HIS B C 1
ATOM 5595 O O . HIS B 1 123 ? 9.945 4.008 10.648 1 89.06 123 HIS B O 1
ATOM 5601 N N . SER B 1 124 ? 10.648 5.484 9.141 1 88.06 124 SER B N 1
ATOM 5602 C CA . SER B 1 124 ? 11.734 5.996 9.969 1 88.06 124 SER B CA 1
ATOM 5603 C C . SER B 1 124 ? 11.203 6.703 11.211 1 88.06 124 SER B C 1
ATOM 5605 O O . SER B 1 124 ? 11.906 6.816 12.211 1 88.06 124 SER B O 1
ATOM 5607 N N . ASN B 1 125 ? 9.945 7.16 11.141 1 89.38 125 ASN B N 1
ATOM 5608 C CA . ASN B 1 125 ? 9.328 7.824 12.289 1 89.38 125 ASN B CA 1
ATOM 5609 C C . ASN B 1 125 ? 8.445 6.863 13.078 1 89.38 125 ASN B C 1
ATOM 5611 O O . ASN B 1 125 ? 7.594 7.297 13.859 1 89.38 125 ASN B O 1
ATOM 5615 N N . GLY B 1 126 ? 8.57 5.574 12.812 1 88.56 126 GLY B N 1
ATOM 5616 C CA . GLY B 1 126 ? 7.938 4.559 13.641 1 88.56 126 GLY B CA 1
ATOM 5617 C C . GLY B 1 126 ? 6.516 4.25 13.211 1 88.56 126 GLY B C 1
ATOM 5618 O O . GLY B 1 126 ? 5.754 3.637 13.961 1 88.56 126 GLY B O 1
ATOM 5619 N N . PHE B 1 127 ? 6.137 4.613 12.07 1 92.5 127 PHE B N 1
ATOM 5620 C CA . PHE B 1 127 ? 4.793 4.348 11.57 1 92.5 127 PHE B CA 1
ATOM 5621 C C . PHE B 1 127 ? 4.602 2.861 11.305 1 92.5 127 PHE B C 1
ATOM 5623 O O . PHE B 1 127 ? 5.488 2.201 10.758 1 92.5 127 PHE B O 1
ATOM 5630 N N . ASP B 1 128 ? 3.467 2.32 11.672 1 92.06 128 ASP B N 1
ATOM 5631 C CA . ASP B 1 128 ? 3.15 0.909 11.469 1 92.06 128 ASP B CA 1
ATOM 5632 C C . ASP B 1 128 ? 2.145 0.727 10.336 1 92.06 128 ASP B C 1
ATOM 5634 O O . ASP B 1 128 ? 0.934 0.813 10.555 1 92.06 128 ASP B O 1
ATOM 5638 N N . PHE B 1 129 ? 2.639 0.298 9.266 1 91.62 129 PHE B N 1
ATOM 5639 C CA . PHE B 1 129 ? 1.784 0.104 8.102 1 91.62 129 PHE B CA 1
ATOM 5640 C C . PHE B 1 129 ? 0.836 -1.07 8.312 1 91.62 129 PHE B C 1
ATOM 5642 O O . PHE B 1 129 ? -0.265 -1.094 7.762 1 91.62 129 PHE B O 1
ATOM 5649 N N . GLY B 1 130 ? 1.259 -2.033 9.023 1 90.81 130 GLY B N 1
ATOM 5650 C CA . GLY B 1 130 ? 0.424 -3.195 9.281 1 90.81 130 GLY B CA 1
ATOM 5651 C C . GLY B 1 130 ? -0.87 -2.85 10 1 90.81 130 GLY B C 1
ATOM 5652 O O . GLY B 1 130 ? -1.916 -3.438 9.719 1 90.81 130 GLY B O 1
ATOM 5653 N N . LYS B 1 131 ? -0.793 -1.901 10.844 1 92.69 131 LYS B N 1
ATOM 5654 C CA . LYS B 1 131 ? -1.97 -1.477 11.594 1 92.69 131 LYS B CA 1
ATOM 5655 C C . LYS B 1 131 ? -3.047 -0.925 10.672 1 92.69 131 LYS B C 1
ATOM 5657 O O . LYS B 1 131 ? -4.242 -1.116 10.914 1 92.69 131 LYS B O 1
ATOM 5662 N N . VAL B 1 132 ? -2.645 -0.247 9.688 1 93.75 132 VAL B N 1
ATOM 5663 C CA . VAL B 1 132 ? -3.568 0.35 8.727 1 93.75 132 VAL B CA 1
ATOM 5664 C C . VAL B 1 132 ? -4.43 -0.739 8.094 1 93.75 132 VAL B C 1
ATOM 5666 O O . VAL B 1 132 ? -5.648 -0.596 7.992 1 93.75 132 VAL B O 1
ATOM 5669 N N . PHE B 1 133 ? -3.838 -1.853 7.781 1 90.94 133 PHE B N 1
ATOM 5670 C CA . PHE B 1 133 ? -4.539 -2.918 7.074 1 90.94 133 PHE B CA 1
ATOM 5671 C C . PHE B 1 133 ? -5.25 -3.844 8.055 1 90.94 133 PHE B C 1
ATOM 5673 O O . PHE B 1 133 ? -6.328 -4.359 7.762 1 90.94 133 PHE B O 1
ATOM 5680 N N . ARG B 1 134 ? -4.758 -4.023 9.172 1 90.44 134 ARG B N 1
ATOM 5681 C CA . ARG B 1 134 ? -5.246 -5.043 10.094 1 90.44 134 ARG B CA 1
ATOM 5682 C C . ARG B 1 134 ? -6.344 -4.484 10.992 1 90.44 134 ARG B C 1
ATOM 5684 O O . ARG B 1 134 ? -7.371 -5.137 11.203 1 90.44 134 ARG B O 1
ATOM 5691 N N . THR B 1 135 ? -6.047 -3.26 11.523 1 92.62 135 THR B N 1
ATOM 5692 C CA . THR B 1 135 ? -6.941 -2.779 12.57 1 92.62 135 THR B CA 1
ATOM 5693 C C . THR B 1 135 ? -7.453 -1.38 12.242 1 92.62 135 THR B C 1
ATOM 5695 O O . THR B 1 135 ? -8.164 -0.77 13.047 1 92.62 135 THR B O 1
ATOM 5698 N N . GLY B 1 136 ? -7.137 -0.826 11.156 1 95.31 136 GLY B N 1
ATOM 5699 C CA . GLY B 1 136 ? -7.57 0.518 10.805 1 95.31 136 GLY B CA 1
ATOM 5700 C C . GLY B 1 136 ? -9.078 0.651 10.719 1 95.31 136 GLY B C 1
ATOM 5701 O O . GLY B 1 136 ? -9.781 -0.328 10.453 1 95.31 136 GLY B O 1
ATOM 5702 N N . VAL B 1 137 ? -9.562 1.81 10.992 1 97.38 137 VAL B N 1
ATOM 5703 C CA . VAL B 1 137 ? -10.984 2.107 10.844 1 97.38 137 VAL B CA 1
ATOM 5704 C C . VAL B 1 137 ? -11.305 2.381 9.375 1 97.38 137 VAL B C 1
ATOM 5706 O O . VAL B 1 137 ? -10.602 3.15 8.711 1 97.38 137 VAL B O 1
ATOM 5709 N N . PRO B 1 138 ? -12.297 1.707 8.852 1 96.31 138 PRO B N 1
ATOM 5710 C CA . PRO B 1 138 ? -12.609 1.936 7.438 1 96.31 138 PRO B CA 1
ATOM 5711 C C . PRO B 1 138 ? -13.234 3.305 7.184 1 96.31 138 PRO B C 1
ATOM 5713 O O . PRO B 1 138 ? -13.453 4.07 8.125 1 96.31 138 PRO B O 1
ATOM 5716 N N . TYR B 1 139 ? -13.422 3.617 5.969 1 97 139 TYR B N 1
ATOM 5717 C CA . TYR B 1 139 ? -14.109 4.824 5.523 1 97 139 TYR B CA 1
ATOM 5718 C C . TYR B 1 139 ? -14.836 4.582 4.207 1 97 139 TYR B C 1
ATOM 5720 O O . TYR B 1 139 ? -14.609 3.566 3.545 1 97 139 TYR B O 1
ATOM 5728 N N . LEU B 1 140 ? -15.734 5.406 3.938 1 96.56 140 LEU B N 1
ATOM 5729 C CA . LEU B 1 140 ? -16.5 5.414 2.693 1 96.56 140 LEU B CA 1
ATOM 5730 C C . LEU B 1 140 ? -16.875 6.836 2.297 1 96.56 140 LEU B C 1
ATOM 5732 O O . LEU B 1 140 ? -17.531 7.543 3.061 1 96.56 140 LEU B O 1
ATOM 5736 N N . SER B 1 141 ? -16.406 7.258 1.125 1 96.81 141 SER B N 1
ATOM 5737 C CA . SER B 1 141 ? -16.766 8.594 0.677 1 96.81 141 SER B CA 1
ATOM 5738 C C . SER B 1 141 ? -18.234 8.648 0.254 1 96.81 141 SER B C 1
ATOM 5740 O O . SER B 1 141 ? -18.844 7.617 -0.033 1 96.81 141 SER B O 1
ATOM 5742 N N . ARG B 1 142 ? -18.797 9.859 0.238 1 96.69 142 ARG B N 1
ATOM 5743 C CA . ARG B 1 142 ? -20.156 10.055 -0.244 1 96.69 142 ARG B CA 1
ATOM 5744 C C . ARG B 1 142 ? -20.312 9.531 -1.666 1 96.69 142 ARG B C 1
ATOM 5746 O O . ARG B 1 142 ? -21.312 8.883 -1.988 1 96.69 142 ARG B O 1
ATOM 5753 N N . ALA B 1 143 ? -19.359 9.805 -2.488 1 96.44 143 ALA B N 1
ATOM 5754 C CA . ALA B 1 143 ? -19.391 9.375 -3.883 1 96.44 143 ALA B CA 1
ATOM 5755 C C . ALA B 1 143 ? -19.344 7.852 -3.986 1 96.44 143 ALA B C 1
ATOM 5757 O O . ALA B 1 143 ? -20.078 7.25 -4.77 1 96.44 143 ALA B O 1
ATOM 5758 N N . GLU B 1 144 ? -18.438 7.195 -3.268 1 95 144 GLU B N 1
ATOM 5759 C CA . GLU B 1 144 ? -18.328 5.738 -3.268 1 95 144 GLU B CA 1
ATOM 5760 C C . GLU B 1 144 ? -19.625 5.09 -2.812 1 95 144 GLU B C 1
ATOM 5762 O O . GLU B 1 144 ? -20.047 4.066 -3.361 1 95 144 GLU B O 1
ATOM 5767 N N . GLU B 1 145 ? -20.172 5.629 -1.73 1 94.56 145 GLU B N 1
ATOM 5768 C CA . GLU B 1 145 ? -21.438 5.105 -1.228 1 94.56 145 GLU B CA 1
ATOM 5769 C C . GLU B 1 145 ? -22.516 5.125 -2.311 1 94.56 145 GLU B C 1
ATOM 5771 O O . GLU B 1 145 ? -23.219 4.137 -2.502 1 94.56 145 GLU B O 1
ATOM 5776 N N . SER B 1 146 ? -22.641 6.254 -2.971 1 94 146 SER B N 1
ATOM 5777 C CA . SER B 1 146 ? -23.609 6.395 -4.043 1 94 146 SER B CA 1
ATOM 5778 C C . SER B 1 146 ? -23.344 5.406 -5.176 1 94 146 SER B C 1
ATOM 5780 O O . SER B 1 146 ? -24.266 4.82 -5.73 1 94 146 SER B O 1
ATOM 5782 N N . GLU B 1 147 ? -22.125 5.234 -5.508 1 92.12 147 GLU B N 1
ATOM 5783 C CA . GLU B 1 147 ? -21.734 4.324 -6.578 1 92.12 147 GLU B CA 1
ATOM 5784 C C . GLU B 1 147 ? -22.047 2.875 -6.211 1 92.12 147 GLU B C 1
ATOM 5786 O O . GLU B 1 147 ? -22.547 2.111 -7.039 1 92.12 147 GLU B O 1
ATOM 5791 N N . LEU B 1 148 ? -21.672 2.469 -5.043 1 91.38 148 LEU B N 1
ATOM 5792 C CA . LEU B 1 148 ? -21.922 1.106 -4.582 1 91.38 148 LEU B CA 1
ATOM 5793 C C . LEU B 1 148 ? -23.406 0.797 -4.555 1 91.38 148 LEU B C 1
ATOM 5795 O O . LEU B 1 148 ? -23.828 -0.305 -4.918 1 91.38 148 LEU B O 1
ATOM 5799 N N . ARG B 1 149 ? -24.219 1.774 -4.137 1 90 149 ARG B N 1
ATOM 5800 C CA . ARG B 1 149 ? -25.656 1.599 -4.133 1 90 149 ARG B CA 1
ATOM 5801 C C . ARG B 1 149 ? -26.203 1.438 -5.547 1 90 149 ARG B C 1
ATOM 5803 O O . ARG B 1 149 ? -27.047 0.573 -5.805 1 90 149 ARG B O 1
ATOM 5810 N N . SER B 1 150 ? -25.703 2.266 -6.395 1 89 150 SER B N 1
ATOM 5811 C CA . SER B 1 150 ? -26.125 2.186 -7.793 1 89 150 SER B CA 1
ATOM 5812 C C . SER B 1 150 ? -25.703 0.855 -8.414 1 89 150 SER B C 1
ATOM 5814 O O . SER B 1 150 ? -26.484 0.241 -9.148 1 89 150 SER B O 1
ATOM 5816 N N . GLU B 1 151 ? -24.531 0.393 -8.141 1 85.5 151 GLU B N 1
ATOM 5817 C CA . GLU B 1 151 ? -24.047 -0.875 -8.664 1 85.5 151 GLU B CA 1
ATOM 5818 C C . GLU B 1 151 ? -24.859 -2.049 -8.133 1 85.5 151 GLU B C 1
ATOM 5820 O O . GLU B 1 151 ? -25.109 -3.016 -8.859 1 85.5 151 GLU B O 1
ATOM 5825 N N . PHE B 1 152 ? -25.125 -1.998 -6.891 1 85 152 PHE B N 1
ATOM 5826 C CA . PHE B 1 152 ? -25.922 -3.059 -6.281 1 85 152 PHE B CA 1
ATOM 5827 C C . PHE B 1 152 ? -27.281 -3.168 -6.957 1 85 152 PHE B C 1
ATOM 5829 O O . PHE B 1 152 ? -27.766 -4.273 -7.215 1 85 152 PHE B O 1
ATOM 5836 N N . GLU B 1 153 ? -27.812 -2.049 -7.281 1 81.94 153 GLU B N 1
ATOM 5837 C CA . GLU B 1 153 ? -29.125 -2.021 -7.914 1 81.94 153 GLU B CA 1
ATOM 5838 C C . GLU B 1 153 ? -29.062 -2.525 -9.352 1 81.94 153 GLU B C 1
ATOM 5840 O O . GLU B 1 153 ? -29.984 -3.176 -9.828 1 81.94 153 GLU B O 1
ATOM 5845 N N . LEU B 1 154 ? -27.953 -2.297 -9.977 1 80.44 154 LEU B N 1
ATOM 5846 C CA . LEU B 1 154 ? -27.812 -2.648 -11.383 1 80.44 154 LEU B CA 1
ATOM 5847 C C . LEU B 1 154 ? -27.328 -4.086 -11.539 1 80.44 154 LEU B C 1
ATOM 5849 O O . LEU B 1 154 ? -27.344 -4.641 -12.641 1 80.44 154 LEU B O 1
ATOM 5853 N N . ARG B 1 155 ? -26.922 -4.66 -10.484 1 77.75 155 ARG B N 1
ATOM 5854 C CA . ARG B 1 155 ? -26.344 -6 -10.539 1 77.75 155 ARG B CA 1
ATOM 5855 C C . ARG B 1 155 ? -27.328 -6.996 -11.133 1 77.75 155 ARG B C 1
ATOM 5857 O O . ARG B 1 155 ? -26.953 -7.816 -11.977 1 77.75 155 ARG B O 1
ATOM 5864 N N . ALA B 1 156 ? -28.562 -6.965 -10.562 1 70.06 156 ALA B N 1
ATOM 5865 C CA . ALA B 1 156 ? -29.578 -7.883 -11.062 1 70.06 156 ALA B CA 1
ATOM 5866 C C . ALA B 1 156 ? -29.781 -7.707 -12.57 1 70.06 156 ALA B C 1
ATOM 5868 O O . ALA B 1 156 ? -29.891 -8.695 -13.305 1 70.06 156 ALA B O 1
ATOM 5869 N N . GLU B 1 157 ? -29.781 -6.492 -12.961 1 73.62 157 GLU B N 1
ATOM 5870 C CA . GLU B 1 157 ? -29.953 -6.207 -14.375 1 73.62 157 GLU B CA 1
ATOM 5871 C C . GLU B 1 157 ? -28.75 -6.668 -15.195 1 73.62 157 GLU B C 1
ATOM 5873 O O . GLU B 1 157 ? -28.922 -7.199 -16.297 1 73.62 157 GLU B O 1
ATOM 5878 N N . ARG B 1 158 ? -27.641 -6.535 -14.758 1 73.62 158 ARG B N 1
ATOM 5879 C CA . ARG B 1 158 ? -26.406 -6.934 -15.453 1 73.62 158 ARG B CA 1
ATOM 5880 C C . ARG B 1 158 ? -26.328 -8.445 -15.586 1 73.62 158 ARG B C 1
ATOM 5882 O O . ARG B 1 158 ? -25.922 -8.961 -16.625 1 73.62 158 ARG B O 1
ATOM 5889 N N . ASN B 1 159 ? -26.641 -9.109 -14.523 1 70.94 159 ASN B N 1
ATOM 5890 C CA . ASN B 1 159 ? -26.609 -10.57 -14.555 1 70.94 159 ASN B CA 1
ATOM 5891 C C . ASN B 1 159 ? -27.609 -11.141 -15.562 1 70.94 159 ASN B C 1
ATOM 5893 O O . ASN B 1 159 ? -27.359 -12.195 -16.141 1 70.94 159 ASN B O 1
ATOM 5897 N N . SER B 1 160 ? -28.656 -10.383 -15.695 1 69.12 160 SER B N 1
ATOM 5898 C CA . SER B 1 160 ? -29.656 -10.828 -16.656 1 69.12 160 SER B CA 1
ATOM 5899 C C . SER B 1 160 ? -29.188 -10.617 -18.094 1 69.12 160 SER B C 1
ATOM 5901 O O . SER B 1 160 ? -29.688 -11.258 -19.016 1 69.12 160 SER B O 1
ATOM 5903 N N . LYS B 1 161 ? -28.156 -9.781 -18.266 1 71.88 161 LYS B N 1
ATOM 5904 C CA . LYS B 1 161 ? -27.703 -9.438 -19.609 1 71.88 161 LYS B CA 1
ATOM 5905 C C . LYS B 1 161 ? -26.453 -10.242 -20 1 71.88 161 LYS B C 1
ATOM 5907 O O . LYS B 1 161 ? -25.859 -10.008 -21.047 1 71.88 161 LYS B O 1
ATOM 5912 N N . ILE B 1 162 ? -26.062 -11.18 -19.203 1 73.75 162 ILE B N 1
ATOM 5913 C CA . ILE B 1 162 ? -24.906 -12.008 -19.531 1 73.75 162 ILE B CA 1
ATOM 5914 C C . ILE B 1 162 ? -25.203 -12.828 -20.781 1 73.75 162 ILE B C 1
ATOM 5916 O O . ILE B 1 162 ? -26.219 -13.5 -20.875 1 73.75 162 ILE B O 1
ATOM 5920 N N . PRO B 1 163 ? -24.328 -12.656 -21.734 1 76.38 163 PRO B N 1
ATOM 5921 C CA . PRO B 1 163 ? -24.578 -13.383 -22.984 1 76.38 163 PRO B CA 1
ATOM 5922 C C . PRO B 1 163 ? -24.484 -14.898 -22.812 1 76.38 163 PRO B C 1
ATOM 5924 O O . PRO B 1 163 ? -23.75 -15.383 -21.969 1 76.38 163 PRO B O 1
ATOM 5927 N N . ASP B 1 164 ? -25.266 -15.586 -23.609 1 78.62 164 ASP B N 1
ATOM 5928 C CA . ASP B 1 164 ? -25.266 -17.047 -23.578 1 78.62 164 ASP B CA 1
ATOM 5929 C C . ASP B 1 164 ? -23.969 -17.609 -24.172 1 78.62 164 ASP B C 1
ATOM 5931 O O . ASP B 1 164 ? -23.422 -17.047 -25.125 1 78.62 164 ASP B O 1
ATOM 5935 N N . LEU B 1 165 ? -23.453 -18.578 -23.5 1 78.88 165 LEU B N 1
ATOM 5936 C CA . LEU B 1 165 ? -22.297 -19.297 -24.031 1 78.88 165 LEU B CA 1
ATOM 5937 C C . LEU B 1 165 ? -22.656 -20.031 -25.328 1 78.88 165 LEU B C 1
ATOM 5939 O O . LEU B 1 165 ? -23.734 -20.609 -25.422 1 78.88 165 LEU B O 1
ATOM 5943 N N . ILE B 1 166 ? -21.844 -19.828 -26.297 1 76.31 166 ILE B N 1
ATOM 5944 C CA . ILE B 1 166 ? -22.062 -20.547 -27.562 1 76.31 166 ILE B CA 1
ATOM 5945 C C . ILE B 1 166 ? -21.406 -21.922 -27.5 1 76.31 166 ILE B C 1
ATOM 5947 O O . ILE B 1 166 ? -20.188 -22.016 -27.344 1 76.31 166 ILE B O 1
ATOM 5951 N N . ILE B 1 167 ? -22.172 -22.922 -27.453 1 78.62 167 ILE B N 1
ATOM 5952 C CA . ILE B 1 167 ? -21.656 -24.281 -27.469 1 78.62 167 ILE B CA 1
ATOM 5953 C C . ILE B 1 167 ? -21.453 -24.75 -28.906 1 78.62 167 ILE B C 1
ATOM 5955 O O . ILE B 1 167 ? -22.406 -24.812 -29.688 1 78.62 167 ILE B O 1
ATOM 5959 N N . GLU B 1 168 ? -20.203 -25.031 -29.141 1 76.31 168 GLU B N 1
ATOM 5960 C CA . GLU B 1 168 ? -19.891 -25.5 -30.484 1 76.31 168 GLU B CA 1
ATOM 5961 C C . GLU B 1 168 ? -20.453 -26.891 -30.734 1 76.31 168 GLU B C 1
ATOM 5963 O O . GLU B 1 168 ? -20.516 -27.719 -29.812 1 76.31 168 GLU B O 1
ATOM 5968 N N . ASP B 1 169 ? -20.828 -27.156 -31.891 1 76.12 169 ASP B N 1
ATOM 5969 C CA . ASP B 1 169 ? -21.422 -28.438 -32.25 1 76.12 169 ASP B CA 1
ATOM 5970 C C . ASP B 1 169 ? -20.438 -29.594 -32 1 76.12 169 ASP B C 1
ATOM 5972 O O . ASP B 1 169 ? -20.859 -30.703 -31.672 1 76.12 169 ASP B O 1
ATOM 5976 N N . ALA B 1 170 ? -19.203 -29.297 -32.094 1 75.62 170 ALA B N 1
ATOM 5977 C CA . ALA B 1 170 ? -18.172 -30.312 -31.953 1 75.62 170 ALA B CA 1
ATOM 5978 C C . ALA B 1 170 ? -17.969 -30.703 -30.5 1 75.62 170 ALA B C 1
ATOM 5980 O O . ALA B 1 170 ? -17.375 -31.75 -30.203 1 75.62 170 ALA B O 1
ATOM 5981 N N . ASP B 1 171 ? -18.547 -29.969 -29.656 1 82.12 171 ASP B N 1
ATOM 5982 C CA . ASP B 1 171 ? -18.375 -30.25 -28.234 1 82.12 171 ASP B CA 1
ATOM 5983 C C . ASP B 1 171 ? -19.469 -31.203 -27.734 1 82.12 171 ASP B C 1
ATOM 5985 O O . ASP B 1 171 ? -20.453 -30.75 -27.125 1 82.12 171 ASP B O 1
ATOM 5989 N N . LYS B 1 172 ? -19.25 -32.406 -27.875 1 84.44 172 LYS B N 1
ATOM 5990 C CA . LYS B 1 172 ? -20.234 -33.438 -27.516 1 84.44 172 LYS B CA 1
ATOM 5991 C C . LYS B 1 172 ? -20.438 -33.469 -26 1 84.44 172 LYS B C 1
ATOM 5993 O O . LYS B 1 172 ? -21.562 -33.688 -25.531 1 84.44 172 LYS B O 1
ATOM 5998 N N . LYS B 1 173 ? -19.359 -33.281 -25.312 1 84.75 173 LYS B N 1
ATOM 5999 C CA . LYS B 1 173 ? -19.469 -33.344 -23.844 1 84.75 173 LYS B CA 1
ATOM 6000 C C . LYS B 1 173 ? -20.359 -32.219 -23.328 1 84.75 173 LYS B C 1
ATOM 6002 O O . LYS B 1 173 ? -21.172 -32.438 -22.422 1 84.75 173 LYS B O 1
ATOM 6007 N N . ALA B 1 174 ? -20.219 -31.094 -23.891 1 87 174 ALA B N 1
ATOM 6008 C CA . ALA B 1 174 ? -21.047 -29.969 -23.484 1 87 174 ALA B CA 1
ATOM 6009 C C . ALA B 1 174 ? -22.516 -30.234 -23.812 1 87 174 ALA B C 1
ATOM 6011 O O . ALA B 1 174 ? -23.406 -29.938 -23.016 1 87 174 ALA B O 1
ATOM 6012 N N . SER B 1 175 ? -22.719 -30.75 -24.969 1 88.38 175 SER B N 1
ATOM 6013 C CA . SER B 1 175 ? -24.078 -31.047 -25.391 1 88.38 175 SER B CA 1
ATOM 6014 C C . SER B 1 175 ? -24.734 -32.094 -24.5 1 88.38 175 SER B C 1
ATOM 6016 O O . SER B 1 175 ? -25.906 -31.984 -24.156 1 88.38 175 SER B O 1
ATOM 6018 N N . GLU B 1 176 ? -23.891 -33.031 -24.203 1 90 176 GLU B N 1
ATOM 6019 C CA . GLU B 1 176 ? -24.391 -34.062 -23.312 1 90 176 GLU B CA 1
ATOM 6020 C C . GLU B 1 176 ? -24.719 -33.531 -21.938 1 90 176 GLU B C 1
ATOM 6022 O O . GLU B 1 176 ? -25.703 -33.938 -21.328 1 90 176 GLU B O 1
ATOM 6027 N N . PHE B 1 177 ? -23.891 -32.719 -21.5 1 90.62 177 PHE B N 1
ATOM 6028 C CA . PHE B 1 177 ? -24.125 -32.125 -20.203 1 90.62 177 PHE B CA 1
ATOM 6029 C C . PHE B 1 177 ? -25.375 -31.25 -20.219 1 90.62 177 PHE B C 1
ATOM 6031 O O . PHE B 1 177 ? -26.156 -31.266 -19.266 1 90.62 177 PHE B O 1
ATOM 6038 N N . CYS B 1 178 ? -25.609 -30.516 -21.234 1 91.5 178 CYS B N 1
ATOM 6039 C CA . CYS B 1 178 ? -26.812 -29.703 -21.375 1 91.5 178 CYS B CA 1
ATOM 6040 C C . CYS B 1 178 ? -28.062 -30.578 -21.375 1 91.5 178 CYS B C 1
ATOM 6042 O O . CYS B 1 178 ? -29.062 -30.219 -20.734 1 91.5 178 CYS B O 1
ATOM 6044 N N . ASP B 1 179 ? -28 -31.609 -22.047 1 92.44 179 ASP B N 1
ATOM 6045 C CA . ASP B 1 179 ? -29.125 -32.531 -22.094 1 92.44 179 ASP B CA 1
ATOM 6046 C C . ASP B 1 179 ? -29.391 -33.125 -20.703 1 92.44 179 ASP B C 1
ATOM 6048 O O . ASP B 1 179 ? -30.547 -33.312 -20.312 1 92.44 179 ASP B O 1
ATOM 6052 N N . TYR B 1 180 ? -28.344 -33.438 -20.109 1 92.81 180 TYR B N 1
ATOM 6053 C CA . TYR B 1 180 ? -28.453 -33.969 -18.75 1 92.81 180 TYR B CA 1
ATOM 6054 C C . TYR B 1 180 ? -29.172 -32.969 -17.844 1 92.81 180 TYR B C 1
ATOM 6056 O O . TYR B 1 180 ? -30.062 -33.344 -17.078 1 92.81 180 TYR B O 1
ATOM 6064 N N . ILE B 1 181 ? -28.828 -31.719 -17.891 1 94.06 181 ILE B N 1
ATOM 6065 C CA . ILE B 1 181 ? -29.438 -30.672 -17.078 1 94.06 181 ILE B CA 1
ATOM 6066 C C . ILE B 1 181 ? -30.938 -30.578 -17.406 1 94.06 181 ILE B C 1
ATOM 6068 O O . ILE B 1 181 ? -31.766 -30.609 -16.5 1 94.06 181 ILE B O 1
ATOM 6072 N N . ARG B 1 182 ? -31.297 -30.5 -18.672 1 94.81 182 ARG B N 1
ATOM 6073 C CA . ARG B 1 182 ? -32.688 -30.344 -19.109 1 94.81 182 ARG B CA 1
ATOM 6074 C C . ARG B 1 182 ? -33.531 -31.516 -18.672 1 94.81 182 ARG B C 1
ATOM 6076 O O . ARG B 1 182 ? -34.656 -31.344 -18.172 1 94.81 182 ARG B O 1
ATOM 6083 N N . ASN B 1 183 ? -32.969 -32.656 -18.859 1 94.44 183 ASN B N 1
ATOM 6084 C CA . ASN B 1 183 ? -33.719 -33.875 -18.516 1 94.44 183 ASN B CA 1
ATOM 6085 C C . ASN B 1 183 ? -33.906 -33.969 -17 1 94.44 183 ASN B C 1
ATOM 6087 O O . ASN B 1 183 ? -35 -34.344 -16.547 1 94.44 183 ASN B O 1
ATOM 6091 N N . THR B 1 184 ? -32.875 -33.656 -16.312 1 93.69 184 THR B N 1
ATOM 6092 C CA . THR B 1 184 ? -32.969 -33.75 -14.852 1 93.69 184 THR B CA 1
ATOM 6093 C C . THR B 1 184 ? -34.031 -32.781 -14.32 1 93.69 184 THR B C 1
ATOM 6095 O O . THR B 1 184 ? -34.812 -33.125 -13.43 1 93.69 184 THR B O 1
ATOM 6098 N N . ILE B 1 185 ? -34.062 -31.562 -14.82 1 94.62 185 ILE B N 1
ATOM 6099 C CA . ILE B 1 185 ? -35 -30.547 -14.375 1 94.62 185 ILE B CA 1
ATOM 6100 C C . ILE B 1 185 ? -36.406 -30.938 -14.789 1 94.62 185 ILE B C 1
ATOM 6102 O O . ILE B 1 185 ? -37.344 -30.828 -13.992 1 94.62 185 ILE B O 1
ATOM 6106 N N . THR B 1 186 ? -36.625 -31.406 -16.031 1 94.38 186 THR B N 1
ATOM 6107 C CA . THR B 1 186 ? -37.938 -31.797 -16.547 1 94.38 186 THR B CA 1
ATOM 6108 C C . THR B 1 186 ? -38.5 -32.969 -15.742 1 94.38 186 THR B C 1
ATOM 6110 O O . THR B 1 186 ? -39.688 -32.969 -15.414 1 94.38 186 THR B O 1
ATOM 6113 N N . ASP B 1 187 ? -37.625 -33.875 -15.453 1 94 187 ASP B N 1
ATOM 6114 C CA . ASP B 1 187 ? -38.062 -35 -14.664 1 94 187 ASP B CA 1
ATOM 6115 C C . ASP B 1 187 ? -38.5 -34.594 -13.266 1 94 187 ASP B C 1
ATOM 6117 O O . ASP B 1 187 ? -39.469 -35.125 -12.734 1 94 187 ASP B O 1
ATOM 6121 N N . TRP B 1 188 ? -37.781 -33.688 -12.672 1 93.88 188 TRP B N 1
ATOM 6122 C CA . TRP B 1 188 ? -38.094 -33.156 -11.344 1 93.88 188 TRP B CA 1
ATOM 6123 C C . TRP B 1 188 ? -39.406 -32.406 -11.375 1 93.88 188 TRP B C 1
ATOM 6125 O O . TRP B 1 188 ? -40.219 -32.5 -10.445 1 93.88 188 TRP B O 1
ATOM 6135 N N . LEU B 1 189 ? -39.656 -31.656 -12.383 1 92.75 189 LEU B N 1
ATOM 6136 C CA . LEU B 1 189 ? -40.875 -30.859 -12.492 1 92.75 189 LEU B CA 1
ATOM 6137 C C . LEU B 1 189 ? -42.094 -31.75 -12.695 1 92.75 189 LEU B C 1
ATOM 6139 O O . LEU B 1 189 ? -43.188 -31.422 -12.25 1 92.75 189 LEU B O 1
ATOM 6143 N N . GLU B 1 190 ? -41.938 -32.844 -13.359 1 91.94 190 GLU B N 1
ATOM 6144 C CA . GLU B 1 190 ? -43.031 -33.781 -13.602 1 91.94 190 GLU B CA 1
ATOM 6145 C C . GLU B 1 190 ? -43.375 -34.562 -12.344 1 91.94 190 GLU B C 1
ATOM 6147 O O . GLU B 1 190 ? -44.562 -34.844 -12.078 1 91.94 190 GLU B O 1
ATOM 6152 N N . LYS B 1 191 ? -42.375 -34.906 -11.562 1 90.19 191 LYS B N 1
ATOM 6153 C CA . LYS B 1 191 ? -42.562 -35.625 -10.312 1 90.19 191 LYS B CA 1
ATOM 6154 C C . LYS B 1 191 ? -41.75 -35 -9.18 1 90.19 191 LYS B C 1
ATOM 6156 O O . LYS B 1 191 ? -40.719 -35.562 -8.766 1 90.19 191 LYS B O 1
ATOM 6161 N N . PRO B 1 192 ? -42.312 -33.969 -8.688 1 84.19 192 PRO B N 1
ATOM 6162 C CA . PRO B 1 192 ? -41.562 -33.25 -7.66 1 84.19 192 PRO B CA 1
ATOM 6163 C C . PRO B 1 192 ? -41.531 -34 -6.324 1 84.19 192 PRO B C 1
ATOM 6165 O O . PRO B 1 192 ? -42.562 -34.125 -5.668 1 84.19 192 PRO B O 1
ATOM 6168 N N . VAL B 1 193 ? -40.5 -34.656 -6.078 1 79.94 193 VAL B N 1
ATOM 6169 C CA . VAL B 1 193 ? -40.344 -35.375 -4.812 1 79.94 193 VAL B CA 1
ATOM 6170 C C . VAL B 1 193 ? -39.875 -34.406 -3.725 1 79.94 193 VAL B C 1
ATOM 6172 O O . VAL B 1 193 ? -40.344 -34.5 -2.58 1 79.94 193 VAL B O 1
ATOM 6175 N N . GLN B 1 194 ? -38.938 -33.562 -4.07 1 85.75 194 GLN B N 1
ATOM 6176 C CA . GLN B 1 194 ? -38.406 -32.562 -3.156 1 85.75 194 GLN B CA 1
ATOM 6177 C C . GLN B 1 194 ? -38.625 -31.156 -3.715 1 85.75 194 GLN B C 1
ATOM 6179 O O . GLN B 1 194 ? -39.031 -31 -4.871 1 85.75 194 GLN B O 1
ATOM 6184 N N . LYS B 1 195 ? -38.406 -30.219 -2.848 1 87.5 195 LYS B N 1
ATOM 6185 C CA . LYS B 1 195 ? -38.625 -28.812 -3.217 1 87.5 195 LYS B CA 1
ATOM 6186 C C . LYS B 1 195 ? -37.531 -28.312 -4.156 1 87.5 195 LYS B C 1
ATOM 6188 O O . LYS B 1 195 ? -37.688 -27.281 -4.812 1 87.5 195 LYS B O 1
ATOM 6193 N N . TYR B 1 196 ? -36.5 -29.109 -4.23 1 91.88 196 TYR B N 1
ATOM 6194 C CA . TYR B 1 196 ? -35.375 -28.703 -5.059 1 91.88 196 TYR B CA 1
ATOM 6195 C C . TYR B 1 196 ? -34.781 -29.891 -5.789 1 91.88 196 TYR B C 1
ATOM 6197 O O . TYR B 1 196 ? -35.094 -31.047 -5.484 1 91.88 196 TYR B O 1
ATOM 6205 N N . VAL B 1 197 ? -34.031 -29.656 -6.859 1 93.19 197 VAL B N 1
ATOM 6206 C CA . VAL B 1 197 ? -33.281 -30.688 -7.559 1 93.19 197 VAL B CA 1
ATOM 6207 C C . VAL B 1 197 ? -31.797 -30.297 -7.617 1 93.19 197 VAL B C 1
ATOM 6209 O O . VAL B 1 197 ? -31.469 -29.109 -7.746 1 93.19 197 VAL B O 1
ATOM 6212 N N . ASN B 1 198 ? -30.938 -31.25 -7.375 1 91.31 198 ASN B N 1
ATOM 6213 C CA . ASN B 1 198 ? -29.5 -31.016 -7.398 1 91.31 198 ASN B CA 1
ATOM 6214 C C . ASN B 1 198 ? -28.891 -31.453 -8.727 1 91.31 198 ASN B C 1
ATOM 6216 O O . ASN B 1 198 ? -29.234 -32.5 -9.266 1 91.31 198 ASN B O 1
ATOM 6220 N N . ILE B 1 199 ? -28.172 -30.547 -9.305 1 92.06 199 ILE B N 1
ATOM 6221 C CA . ILE B 1 199 ? -27.422 -30.859 -10.516 1 92.06 199 ILE B CA 1
ATOM 6222 C C . ILE B 1 199 ? -25.953 -31.078 -10.172 1 92.06 199 ILE B C 1
ATOM 6224 O O . ILE B 1 199 ? -25.297 -30.172 -9.656 1 92.06 199 ILE B O 1
ATOM 6228 N N . GLY B 1 200 ? -25.438 -32.125 -10.211 1 85.5 200 GLY B N 1
ATOM 6229 C CA . GLY B 1 200 ? -24.047 -32.469 -9.969 1 85.5 200 GLY B CA 1
ATOM 6230 C C . GLY B 1 200 ? -23.656 -33.844 -10.547 1 85.5 200 GLY B C 1
ATOM 6231 O O . GLY B 1 200 ? -24.531 -34.594 -10.977 1 85.5 200 GLY B O 1
ATOM 6232 N N . THR B 1 201 ? -22.406 -33.906 -10.914 1 72.81 201 THR B N 1
ATOM 6233 C CA . THR B 1 201 ? -21.953 -35.188 -11.414 1 72.81 201 THR B CA 1
ATOM 6234 C C . THR B 1 201 ? -21.391 -36.031 -10.273 1 72.81 201 THR B C 1
ATOM 6236 O O . THR B 1 201 ? -20.969 -35.5 -9.242 1 72.81 201 THR B O 1
ATOM 6239 N N . THR B 1 202 ? -21.75 -37.25 -10.18 1 61.31 202 THR B N 1
ATOM 6240 C CA . THR B 1 202 ? -21.344 -38.188 -9.133 1 61.31 202 THR B CA 1
ATOM 6241 C C . THR B 1 202 ? -19.828 -38.188 -8.969 1 61.31 202 THR B C 1
ATOM 6243 O O . THR B 1 202 ? -19.312 -38.344 -7.863 1 61.31 202 THR B O 1
ATOM 6246 N N . ASP B 1 203 ? -19.188 -37.812 -9.969 1 61.47 203 ASP B N 1
ATOM 6247 C CA . ASP B 1 203 ? -17.75 -38.125 -9.914 1 61.47 203 ASP B CA 1
ATOM 6248 C C . ASP B 1 203 ? -16.938 -36.812 -9.859 1 61.47 203 ASP B C 1
ATOM 6250 O O . ASP B 1 203 ? -15.766 -36.844 -9.469 1 61.47 203 ASP B O 1
ATOM 6254 N N . ASN B 1 204 ? -17.609 -35.781 -10.203 1 72.5 204 ASN B N 1
ATOM 6255 C CA . ASN B 1 204 ? -16.75 -34.594 -10.352 1 72.5 204 ASN B CA 1
ATOM 6256 C C . ASN B 1 204 ? -17.438 -33.312 -9.891 1 72.5 204 ASN B C 1
ATOM 6258 O O . ASN B 1 204 ? -18.656 -33.188 -10.039 1 72.5 204 ASN B O 1
ATOM 6262 N N . LYS B 1 205 ? -16.641 -32.594 -9.18 1 83.94 205 LYS B N 1
ATOM 6263 C CA . LYS B 1 205 ? -17.078 -31.25 -8.859 1 83.94 205 LYS B CA 1
ATOM 6264 C C . LYS B 1 205 ? -17.328 -30.422 -10.125 1 83.94 205 LYS B C 1
ATOM 6266 O O . LYS B 1 205 ? -16.594 -30.547 -11.102 1 83.94 205 LYS B O 1
ATOM 6271 N N . LEU B 1 206 ? -18.406 -29.703 -10.102 1 87.88 206 LEU B N 1
ATOM 6272 C CA . LEU B 1 206 ? -18.719 -28.891 -11.266 1 87.88 206 LEU B CA 1
ATOM 6273 C C . LEU B 1 206 ? -17.641 -27.828 -11.484 1 87.88 206 LEU B C 1
ATOM 6275 O O . LEU B 1 206 ? -17.125 -27.25 -10.531 1 87.88 206 LEU B O 1
ATOM 6279 N N . THR B 1 207 ? -17.281 -27.656 -12.695 1 85 207 THR B N 1
ATOM 6280 C CA . THR B 1 207 ? -16.359 -26.594 -13.062 1 85 207 THR B CA 1
ATOM 6281 C C . THR B 1 207 ? -17.094 -25.281 -13.273 1 85 207 THR B C 1
ATOM 6283 O O . THR B 1 207 ? -18.328 -25.25 -13.281 1 85 207 THR B O 1
ATOM 6286 N N . GLY B 1 208 ? -16.359 -24.203 -13.344 1 82.25 208 GLY B N 1
ATOM 6287 C CA . GLY B 1 208 ? -16.969 -22.906 -13.625 1 82.25 208 GLY B CA 1
ATOM 6288 C C . GLY B 1 208 ? -17.766 -22.891 -14.914 1 82.25 208 GLY B C 1
ATOM 6289 O O . GLY B 1 208 ? -18.844 -22.297 -14.984 1 82.25 208 GLY B O 1
ATOM 6290 N N . PHE B 1 209 ? -17.312 -23.625 -15.867 1 83 209 PHE B N 1
ATOM 6291 C CA . PHE B 1 209 ? -17.984 -23.734 -17.156 1 83 209 PHE B CA 1
ATOM 6292 C C . PHE B 1 209 ? -19.328 -24.438 -17.031 1 83 209 PHE B C 1
ATOM 6294 O O . PHE B 1 209 ? -20.344 -23.969 -17.531 1 83 209 PHE B O 1
ATOM 6301 N N . GLN B 1 210 ? -19.312 -25.438 -16.344 1 87.75 210 GLN B N 1
ATOM 6302 C CA . GLN B 1 210 ? -20.531 -26.219 -16.156 1 87.75 210 GLN B CA 1
ATOM 6303 C C . GLN B 1 210 ? -21.578 -25.422 -15.367 1 87.75 210 GLN B C 1
ATOM 6305 O O . GLN B 1 210 ? -22.766 -25.453 -15.68 1 87.75 210 GLN B O 1
ATOM 6310 N N . ARG B 1 211 ? -21.094 -24.781 -14.398 1 89.62 211 ARG B N 1
ATOM 6311 C CA . ARG B 1 211 ? -22 -23.953 -13.609 1 89.62 211 ARG B CA 1
ATOM 6312 C C . ARG B 1 211 ? -22.641 -22.859 -14.477 1 89.62 211 ARG B C 1
ATOM 6314 O O . ARG B 1 211 ? -23.828 -22.578 -14.344 1 89.62 211 ARG B O 1
ATOM 6321 N N . ARG B 1 212 ? -21.828 -22.266 -15.312 1 86.62 212 ARG B N 1
ATOM 6322 C CA . ARG B 1 212 ? -22.344 -21.234 -16.219 1 86.62 212 ARG B CA 1
ATOM 6323 C C . ARG B 1 212 ? -23.406 -21.812 -17.141 1 86.62 212 ARG B C 1
ATOM 6325 O O . ARG B 1 212 ? -24.391 -21.156 -17.469 1 86.62 212 ARG B O 1
ATOM 6332 N N . LEU B 1 213 ? -23.234 -23.016 -17.578 1 88.88 213 LEU B N 1
ATOM 6333 C CA . LEU B 1 213 ? -24.203 -23.672 -18.438 1 88.88 213 LEU B CA 1
ATOM 6334 C C . LEU B 1 213 ? -25.516 -23.906 -17.703 1 88.88 213 LEU B C 1
ATOM 6336 O O . LEU B 1 213 ? -26.594 -23.719 -18.266 1 88.88 213 LEU B O 1
ATOM 6340 N N . VAL B 1 214 ? -25.359 -24.297 -16.484 1 91.56 214 VAL B N 1
ATOM 6341 C CA . VAL B 1 214 ? -26.562 -24.516 -15.68 1 91.56 214 VAL B CA 1
ATOM 6342 C C . VAL B 1 214 ? -27.344 -23.219 -15.555 1 91.56 214 VAL B C 1
ATOM 6344 O O . VAL B 1 214 ? -28.562 -23.188 -15.766 1 91.56 214 VAL B O 1
ATOM 6347 N N . HIS B 1 215 ? -26.641 -22.188 -15.25 1 89 215 HIS B N 1
ATOM 6348 C CA . HIS B 1 215 ? -27.281 -20.891 -15.117 1 89 215 HIS B CA 1
ATOM 6349 C C . HIS B 1 215 ? -27.969 -20.469 -16.422 1 89 215 HIS B C 1
ATOM 6351 O O . HIS B 1 215 ? -29.094 -19.969 -16.406 1 89 215 HIS B O 1
ATOM 6357 N N . GLN B 1 216 ? -27.281 -20.656 -17.469 1 88.31 216 GLN B N 1
ATOM 6358 C CA . GLN B 1 216 ? -27.781 -20.266 -18.781 1 88.31 216 GLN B CA 1
ATOM 6359 C C . GLN B 1 216 ? -29.047 -21.062 -19.141 1 88.31 216 GLN B C 1
ATOM 6361 O O . GLN B 1 216 ? -30.031 -20.484 -19.594 1 88.31 216 GLN B O 1
ATOM 6366 N N . ILE B 1 217 ? -29.047 -22.281 -18.969 1 91.44 217 ILE B N 1
ATOM 6367 C CA . ILE B 1 217 ? -30.156 -23.156 -19.344 1 91.44 217 ILE B CA 1
ATOM 6368 C C . ILE B 1 217 ? -31.391 -22.828 -18.5 1 91.44 217 ILE B C 1
ATOM 6370 O O . ILE B 1 217 ? -32.5 -22.734 -19.016 1 91.44 217 ILE B O 1
ATOM 6374 N N . VAL B 1 218 ? -31.156 -22.641 -17.25 1 91.38 218 VAL B N 1
ATOM 6375 C CA . VAL B 1 218 ? -32.281 -22.344 -16.344 1 91.38 218 VAL B CA 1
ATOM 6376 C C . VAL B 1 218 ? -32.875 -21 -16.703 1 91.38 218 VAL B C 1
ATOM 6378 O O . VAL B 1 218 ? -34.094 -20.844 -16.734 1 91.38 218 VAL B O 1
ATOM 6381 N N . ARG B 1 219 ? -32.125 -20.047 -17 1 86.62 219 ARG B N 1
ATOM 6382 C CA . ARG B 1 219 ? -32.562 -18.719 -17.344 1 86.62 219 ARG B CA 1
ATOM 6383 C C . ARG B 1 219 ? -33.375 -18.734 -18.656 1 86.62 219 ARG B C 1
ATOM 6385 O O . ARG B 1 219 ? -34.375 -18.047 -18.781 1 86.62 219 ARG B O 1
ATOM 6392 N N . ARG B 1 220 ? -32.938 -19.469 -19.578 1 86.94 220 ARG B N 1
ATOM 6393 C CA . ARG B 1 220 ? -33.5 -19.469 -20.922 1 86.94 220 ARG B CA 1
ATOM 6394 C C . ARG B 1 220 ? -34.719 -20.391 -20.984 1 86.94 220 ARG B C 1
ATOM 6396 O O . ARG B 1 220 ? -35.781 -20 -21.5 1 86.94 220 ARG B O 1
ATOM 6403 N N . ASP B 1 221 ? -34.562 -21.594 -20.469 1 91.75 221 ASP B N 1
ATOM 6404 C CA . ASP B 1 221 ? -35.562 -22.641 -20.688 1 91.75 221 ASP B CA 1
ATOM 6405 C C . ASP B 1 221 ? -36.531 -22.703 -19.516 1 91.75 221 ASP B C 1
ATOM 6407 O O . ASP B 1 221 ? -37.688 -23.172 -19.672 1 91.75 221 ASP B O 1
ATOM 6411 N N . PHE B 1 222 ? -36.094 -22.297 -18.344 1 92.31 222 PHE B N 1
ATOM 6412 C CA . PHE B 1 222 ? -36.938 -22.422 -17.141 1 92.31 222 PHE B CA 1
ATOM 6413 C C . PHE B 1 222 ? -36.938 -21.125 -16.344 1 92.31 222 PHE B C 1
ATOM 6415 O O . PHE B 1 222 ? -36.469 -21.109 -15.203 1 92.31 222 PHE B O 1
ATOM 6422 N N . PRO B 1 223 ? -37.594 -20.094 -16.812 1 86.12 223 PRO B N 1
ATOM 6423 C CA . PRO B 1 223 ? -37.5 -18.766 -16.188 1 86.12 223 PRO B CA 1
ATOM 6424 C C . PRO B 1 223 ? -38.125 -18.734 -14.797 1 86.12 223 PRO B C 1
ATOM 6426 O O . PRO B 1 223 ? -37.844 -17.828 -14 1 86.12 223 PRO B O 1
ATOM 6429 N N . ASN B 1 224 ? -38.969 -19.688 -14.477 1 87.38 224 ASN B N 1
ATOM 6430 C CA . ASN B 1 224 ? -39.625 -19.703 -13.18 1 87.38 224 ASN B CA 1
ATOM 6431 C C . ASN B 1 224 ? -38.812 -20.438 -12.125 1 87.38 224 ASN B C 1
ATOM 6433 O O . ASN B 1 224 ? -39.281 -20.656 -11.008 1 87.38 224 ASN B O 1
ATOM 6437 N N . LEU B 1 225 ? -37.562 -20.828 -12.5 1 90.62 225 LEU B N 1
ATOM 6438 C CA . LEU B 1 225 ? -36.688 -21.516 -11.57 1 90.62 225 LEU B CA 1
ATOM 6439 C C . LEU B 1 225 ? -35.469 -20.656 -11.242 1 90.62 225 LEU B C 1
ATOM 6441 O O . LEU B 1 225 ? -35.156 -19.688 -11.953 1 90.62 225 LEU B O 1
ATOM 6445 N N . ARG B 1 226 ? -34.844 -20.984 -10.062 1 88.38 226 ARG B N 1
ATOM 6446 C CA . ARG B 1 226 ? -33.656 -20.281 -9.633 1 88.38 226 ARG B CA 1
ATOM 6447 C C . ARG B 1 226 ? -32.531 -21.266 -9.273 1 88.38 226 ARG B C 1
ATOM 6449 O O . ARG B 1 226 ? -32.812 -22.344 -8.758 1 88.38 226 ARG B O 1
ATOM 6456 N N . THR B 1 227 ? -31.312 -20.812 -9.586 1 90 227 THR B N 1
ATOM 6457 C CA . THR B 1 227 ? -30.156 -21.656 -9.344 1 90 227 THR B CA 1
ATOM 6458 C C . THR B 1 227 ? -29.359 -21.156 -8.148 1 90 227 THR B C 1
ATOM 6460 O O . THR B 1 227 ? -29.234 -19.938 -7.945 1 90 227 THR B O 1
ATOM 6463 N N . TYR B 1 228 ? -28.844 -22.094 -7.332 1 86.75 228 TYR B N 1
ATOM 6464 C CA . TYR B 1 228 ? -28 -21.781 -6.188 1 86.75 228 TYR B CA 1
ATOM 6465 C C . TYR B 1 228 ? -26.75 -22.656 -6.18 1 86.75 228 TYR B C 1
ATOM 6467 O O . TYR B 1 228 ? -26.828 -23.859 -6.379 1 86.75 228 TYR B O 1
ATOM 6475 N N . ASN B 1 229 ? -25.609 -21.953 -5.988 1 88.12 229 ASN B N 1
ATOM 6476 C CA . ASN B 1 229 ? -24.391 -22.719 -5.805 1 88.12 229 ASN B CA 1
ATOM 6477 C C . ASN B 1 229 ? -24.312 -23.328 -4.41 1 88.12 229 ASN B C 1
ATOM 6479 O O . ASN B 1 229 ? -24.688 -22.703 -3.424 1 88.12 229 ASN B O 1
ATOM 6483 N N . ARG B 1 230 ? -23.984 -24.547 -4.379 1 85.19 230 ARG B N 1
ATOM 6484 C CA . ARG B 1 230 ? -23.844 -25.219 -3.094 1 85.19 230 ARG B CA 1
ATOM 6485 C C . ARG B 1 230 ? -22.438 -25.781 -2.922 1 85.19 230 ARG B C 1
ATOM 6487 O O . ARG B 1 230 ? -21.766 -26.125 -3.904 1 85.19 230 ARG B O 1
ATOM 6494 N N . CYS B 1 231 ? -21.906 -25.797 -1.722 1 80.44 231 CYS B N 1
ATOM 6495 C CA . CYS B 1 231 ? -20.609 -26.359 -1.344 1 80.44 231 CYS B CA 1
ATOM 6496 C C . CYS B 1 231 ? -19.5 -25.797 -2.217 1 80.44 231 CYS B C 1
ATOM 6498 O O . CYS B 1 231 ? -18.766 -26.547 -2.857 1 80.44 231 CYS B O 1
ATOM 6500 N N . ASP B 1 232 ? -19.406 -24.562 -2.242 1 77.25 232 ASP B N 1
ATOM 6501 C CA . ASP B 1 232 ? -18.375 -23.844 -2.977 1 77.25 232 ASP B CA 1
ATOM 6502 C C . ASP B 1 232 ? -18.406 -24.188 -4.461 1 77.25 232 ASP B C 1
ATOM 6504 O O . ASP B 1 232 ? -17.359 -24.406 -5.074 1 77.25 232 ASP B O 1
ATOM 6508 N N . GLY B 1 233 ? -19.641 -24.469 -4.918 1 78.38 233 GLY B N 1
ATOM 6509 C CA . GLY B 1 233 ? -19.828 -24.672 -6.344 1 78.38 233 GLY B CA 1
ATOM 6510 C C . GLY B 1 233 ? -19.625 -26.125 -6.77 1 78.38 233 GLY B C 1
ATOM 6511 O O . GLY B 1 233 ? -19.516 -26.422 -7.961 1 78.38 233 GLY B O 1
ATOM 6512 N N . ASP B 1 234 ? -19.578 -27.016 -5.855 1 85.12 234 ASP B N 1
ATOM 6513 C CA . ASP B 1 234 ? -19.438 -28.422 -6.191 1 85.12 234 ASP B CA 1
ATOM 6514 C C . ASP B 1 234 ? -20.641 -28.938 -6.977 1 85.12 234 ASP B C 1
ATOM 6516 O O . ASP B 1 234 ? -20.5 -29.781 -7.859 1 85.12 234 ASP B O 1
ATOM 6520 N N . PHE B 1 235 ? -21.75 -28.469 -6.641 1 90.25 235 PHE B N 1
ATOM 6521 C CA . PHE B 1 235 ? -22.984 -28.766 -7.375 1 90.25 235 PHE B CA 1
ATOM 6522 C C . PHE B 1 235 ? -23.953 -27.594 -7.301 1 90.25 235 PHE B C 1
ATOM 6524 O O . PHE B 1 235 ? -23.703 -26.609 -6.586 1 90.25 235 PHE B O 1
ATOM 6531 N N . MET B 1 236 ? -24.953 -27.641 -8.125 1 93.19 236 MET B N 1
ATOM 6532 C CA . MET B 1 236 ? -25.922 -26.562 -8.156 1 93.19 236 MET B CA 1
ATOM 6533 C C . MET B 1 236 ? -27.312 -27.078 -7.781 1 93.19 236 MET B C 1
ATOM 6535 O O . MET B 1 236 ? -27.688 -28.203 -8.117 1 93.19 236 MET B O 1
ATOM 6539 N N . GLN B 1 237 ? -27.984 -26.297 -6.992 1 93.25 237 GLN B N 1
ATOM 6540 C CA . GLN B 1 237 ? -29.359 -26.609 -6.574 1 93.25 237 GLN B CA 1
ATOM 6541 C C . GLN B 1 237 ? -30.359 -25.703 -7.273 1 93.25 237 GLN B C 1
ATOM 6543 O O . GLN B 1 237 ? -30.125 -24.5 -7.414 1 93.25 237 GLN B O 1
ATOM 6548 N N . ILE B 1 238 ? -31.406 -26.281 -7.773 1 93.38 238 ILE B N 1
ATOM 6549 C CA . ILE B 1 238 ? -32.438 -25.547 -8.508 1 93.38 238 ILE B CA 1
ATOM 6550 C C . ILE B 1 238 ? -33.781 -25.625 -7.754 1 93.38 238 ILE B C 1
ATOM 6552 O O . ILE B 1 238 ? -34.188 -26.703 -7.316 1 93.38 238 ILE B O 1
ATOM 6556 N N . GLU B 1 239 ? -34.375 -24.5 -7.566 1 90.56 239 GLU B N 1
ATOM 6557 C CA . GLU B 1 239 ? -35.656 -24.406 -6.863 1 90.56 239 GLU B CA 1
ATOM 6558 C C . GLU B 1 239 ? -36.656 -23.594 -7.66 1 90.56 239 GLU B C 1
ATOM 6560 O O . GLU B 1 239 ? -36.281 -22.844 -8.57 1 90.56 239 GLU B O 1
ATOM 6565 N N . LYS B 1 240 ? -38 -23.812 -7.312 1 88.5 240 LYS B N 1
ATOM 6566 C CA . LYS B 1 240 ? -39.062 -23.016 -7.941 1 88.5 240 LYS B CA 1
ATOM 6567 C C . LYS B 1 240 ? -39.031 -21.578 -7.422 1 88.5 240 LYS B C 1
ATOM 6569 O O . LYS B 1 240 ? -38.812 -21.344 -6.238 1 88.5 240 LYS B O 1
ATOM 6574 N N . LEU B 1 241 ? -39.219 -20.688 -8.391 1 82.56 241 LEU B N 1
ATOM 6575 C CA . LEU B 1 241 ? -39.219 -19.266 -8.039 1 82.56 241 LEU B CA 1
ATOM 6576 C C . LEU B 1 241 ? -40.5 -18.906 -7.273 1 82.56 241 LEU B C 1
ATOM 6578 O O . LEU B 1 241 ? -41.594 -19.188 -7.73 1 82.56 241 LEU B O 1
ATOM 6582 N N . ASN B 1 242 ? -40.469 -18.609 -5.996 1 79.75 242 ASN B N 1
ATOM 6583 C CA . ASN B 1 242 ? -41.562 -18 -5.242 1 79.75 242 ASN B CA 1
ATOM 6584 C C . ASN B 1 242 ? -41.438 -16.469 -5.25 1 79.75 242 ASN B C 1
ATOM 6586 O O . ASN B 1 242 ? -40.594 -15.891 -4.559 1 79.75 242 ASN B O 1
ATOM 6590 N N . VAL B 1 243 ? -42.344 -15.836 -6.062 1 77.62 243 VAL B N 1
ATOM 6591 C CA . VAL B 1 243 ? -42.281 -14.398 -6.316 1 77.62 243 VAL B CA 1
ATOM 6592 C C . VAL B 1 243 ? -42.312 -13.641 -4.992 1 77.62 243 VAL B C 1
ATOM 6594 O O . VAL B 1 243 ? -41.594 -12.672 -4.797 1 77.62 243 VAL B O 1
ATOM 6597 N N . GLU B 1 244 ? -43.281 -14 -4.086 1 79.44 244 GLU B N 1
ATOM 6598 C CA . GLU B 1 244 ? -43.406 -13.328 -2.795 1 79.44 244 GLU B CA 1
ATOM 6599 C C . GLU B 1 244 ? -42.125 -13.508 -1.969 1 79.44 244 GLU B C 1
ATOM 6601 O O . GLU B 1 244 ? -41.656 -12.555 -1.361 1 79.44 244 GLU B O 1
ATOM 6606 N N . GLN B 1 245 ? -41.719 -14.688 -2.037 1 77.81 245 GLN B N 1
ATOM 6607 C CA . GLN B 1 245 ? -40.5 -14.984 -1.283 1 77.81 245 GLN B CA 1
ATOM 6608 C C . GLN B 1 245 ? -39.312 -14.266 -1.877 1 77.81 245 GLN B C 1
ATOM 6610 O O . GLN B 1 245 ? -38.406 -13.82 -1.146 1 77.81 245 GLN B O 1
ATOM 6615 N N . GLU B 1 246 ? -39.312 -14.102 -3.15 1 77.06 246 GLU B N 1
ATOM 6616 C CA . GLU B 1 246 ? -38.219 -13.406 -3.824 1 77.06 246 GLU B CA 1
ATOM 6617 C C . GLU B 1 246 ? -38.219 -11.922 -3.473 1 77.06 246 GLU B C 1
ATOM 6619 O O . GLU B 1 246 ? -37.156 -11.328 -3.293 1 77.06 246 GLU B O 1
ATOM 6624 N N . ALA B 1 247 ? -39.438 -11.375 -3.451 1 80.19 247 ALA B N 1
ATOM 6625 C CA . ALA B 1 247 ? -39.531 -9.961 -3.086 1 80.19 247 ALA B CA 1
ATOM 6626 C C . ALA B 1 247 ? -39.031 -9.727 -1.662 1 80.19 247 ALA B C 1
ATOM 6628 O O . ALA B 1 247 ? -38.344 -8.742 -1.393 1 80.19 247 ALA B O 1
ATOM 6629 N N . ILE B 1 248 ? -39.438 -10.594 -0.807 1 81.06 248 ILE B N 1
ATOM 6630 C CA . ILE B 1 248 ? -39 -10.5 0.583 1 81.06 248 ILE B CA 1
ATOM 6631 C C . ILE B 1 248 ? -37.469 -10.68 0.667 1 81.06 248 ILE B C 1
ATOM 6633 O O . ILE B 1 248 ? -36.812 -9.953 1.396 1 81.06 248 ILE B O 1
ATOM 6637 N N . HIS B 1 249 ? -37 -11.578 -0.075 1 78.56 249 HIS B N 1
ATOM 6638 C CA . HIS B 1 249 ? -35.562 -11.836 -0.089 1 78.56 249 HIS B CA 1
ATOM 6639 C C . HIS B 1 249 ? -34.781 -10.648 -0.645 1 78.56 249 HIS B C 1
ATOM 6641 O O . HIS B 1 249 ? -33.719 -10.32 -0.154 1 78.56 249 HIS B O 1
ATOM 6647 N N . ARG B 1 250 ? -35.375 -10.102 -1.581 1 78.56 250 ARG B N 1
ATOM 6648 C CA . ARG B 1 250 ? -34.719 -8.93 -2.172 1 78.56 250 ARG B CA 1
ATOM 6649 C C . ARG B 1 250 ? -34.656 -7.777 -1.174 1 78.56 250 ARG B C 1
ATOM 6651 O O . ARG B 1 250 ? -33.656 -7.09 -1.081 1 78.56 250 ARG B O 1
ATOM 6658 N N . LYS B 1 251 ? -35.75 -7.539 -0.524 1 83.12 251 LYS B N 1
ATOM 6659 C CA . LYS B 1 251 ? -35.781 -6.484 0.486 1 83.12 251 LYS B CA 1
ATOM 6660 C C . LYS B 1 251 ? -34.781 -6.762 1.604 1 83.12 251 LYS B C 1
ATOM 6662 O O . LYS B 1 251 ? -34.125 -5.844 2.092 1 83.12 251 LYS B O 1
ATOM 6667 N N . PHE B 1 252 ? -34.719 -7.949 1.899 1 84.44 252 PHE B N 1
ATOM 6668 C CA . PHE B 1 252 ? -33.812 -8.352 2.949 1 84.44 252 PHE B CA 1
ATOM 6669 C C . PHE B 1 252 ? -32.344 -8.164 2.494 1 84.44 252 PHE B C 1
ATOM 6671 O O . PHE B 1 252 ? -31.516 -7.711 3.266 1 84.44 252 PHE B O 1
ATOM 6678 N N . ARG B 1 253 ? -32.094 -8.492 1.305 1 83.19 253 ARG B N 1
ATOM 6679 C CA . ARG B 1 253 ? -30.766 -8.328 0.751 1 83.19 253 ARG B CA 1
ATOM 6680 C C . ARG B 1 253 ? -30.375 -6.859 0.696 1 83.19 253 ARG B C 1
ATOM 6682 O O . ARG B 1 253 ? -29.219 -6.512 0.959 1 83.19 253 ARG B O 1
ATOM 6689 N N . LEU B 1 254 ? -31.312 -6.078 0.395 1 85.69 254 LEU B N 1
ATOM 6690 C CA . LEU B 1 254 ? -31.062 -4.645 0.326 1 85.69 254 LEU B CA 1
ATOM 6691 C C . LEU B 1 254 ? -30.766 -4.078 1.711 1 85.69 254 LEU B C 1
ATOM 6693 O O . LEU B 1 254 ? -29.859 -3.254 1.869 1 85.69 254 LEU B O 1
ATOM 6697 N N . LYS B 1 255 ? -31.5 -4.488 2.635 1 88.06 255 LYS B N 1
ATOM 6698 C CA . LYS B 1 255 ? -31.281 -4.023 4.004 1 88.06 255 LYS B CA 1
ATOM 6699 C C . LYS B 1 255 ? -29.922 -4.461 4.535 1 88.06 255 LYS B C 1
ATOM 6701 O O . LYS B 1 255 ? -29.25 -3.695 5.211 1 88.06 255 LYS B O 1
ATOM 6706 N N . LYS B 1 256 ? -29.641 -5.672 4.254 1 88.81 256 LYS B N 1
ATOM 6707 C CA . LYS B 1 256 ? -28.344 -6.195 4.672 1 88.81 256 LYS B CA 1
ATOM 6708 C C . LYS B 1 256 ? -27.203 -5.426 4.016 1 88.81 256 LYS B C 1
ATOM 6710 O O . LYS B 1 256 ? -26.188 -5.121 4.664 1 88.81 256 LYS B O 1
ATOM 6715 N N . PHE B 1 257 ? -27.406 -5.137 2.789 1 90.44 257 PHE B N 1
ATOM 6716 C CA . PHE B 1 257 ? -26.391 -4.375 2.059 1 90.44 257 PHE B CA 1
ATOM 6717 C C . PHE B 1 257 ? -26.25 -2.975 2.637 1 90.44 257 PHE B C 1
ATOM 6719 O O . PHE B 1 257 ? -25.141 -2.484 2.818 1 90.44 257 PHE B O 1
ATOM 6726 N N . ASP B 1 258 ? -27.328 -2.41 2.953 1 91.19 258 ASP B N 1
ATOM 6727 C CA . ASP B 1 258 ? -27.312 -1.069 3.529 1 91.19 258 ASP B CA 1
ATOM 6728 C C . ASP B 1 258 ? -26.594 -1.053 4.875 1 91.19 258 ASP B C 1
ATOM 6730 O O . ASP B 1 258 ? -25.859 -0.114 5.176 1 91.19 258 ASP B O 1
ATOM 6734 N N . THR B 1 259 ? -26.859 -2.021 5.629 1 91.94 259 THR B N 1
ATOM 6735 C CA . THR B 1 259 ? -26.203 -2.115 6.93 1 91.94 259 THR B CA 1
ATOM 6736 C C . THR B 1 259 ? -24.688 -2.248 6.762 1 91.94 259 THR B C 1
ATOM 6738 O O . THR B 1 259 ? -23.922 -1.64 7.512 1 91.94 259 THR B O 1
ATOM 6741 N N . LYS B 1 260 ? -24.312 -3.027 5.789 1 93.12 260 LYS B N 1
ATOM 6742 C CA . LYS B 1 260 ? -22.891 -3.193 5.52 1 93.12 260 LYS B CA 1
ATOM 6743 C C . LYS B 1 260 ? -22.25 -1.878 5.078 1 93.12 260 LYS B C 1
ATOM 6745 O O . LYS B 1 260 ? -21.141 -1.549 5.492 1 93.12 260 LYS B O 1
ATOM 6750 N N . LEU B 1 261 ? -23 -1.198 4.273 1 94.31 261 LEU B N 1
ATOM 6751 C CA . LEU B 1 261 ? -22.5 0.08 3.775 1 94.31 261 LEU B CA 1
ATOM 6752 C C . LEU B 1 261 ? -22.344 1.086 4.91 1 94.31 261 LEU B C 1
ATOM 6754 O O . LEU B 1 261 ? -21.359 1.825 4.961 1 94.31 261 LEU B O 1
ATOM 6758 N N . LEU B 1 262 ? -23.297 1.105 5.754 1 95 262 LEU B N 1
ATOM 6759 C CA . LEU B 1 262 ? -23.281 2.055 6.859 1 95 262 LEU B CA 1
ATOM 6760 C C . LEU B 1 262 ? -22.172 1.729 7.844 1 95 262 LEU B C 1
ATOM 6762 O O . LEU B 1 262 ? -21.562 2.631 8.422 1 95 262 LEU B O 1
ATOM 6766 N N . LYS B 1 263 ? -21.891 0.483 8.023 1 94.12 263 LYS B N 1
ATOM 6767 C CA . LYS B 1 263 ? -20.766 0.089 8.875 1 94.12 263 LYS B CA 1
ATOM 6768 C C . LYS B 1 263 ? -19.438 0.442 8.234 1 94.12 263 LYS B C 1
ATOM 6770 O O . LYS B 1 263 ? -18.484 0.835 8.922 1 94.12 263 LYS B O 1
ATOM 6775 N N . GLN B 1 264 ? -19.375 0.3 6.902 1 95.75 264 GLN B N 1
ATOM 6776 C CA . GLN B 1 264 ? -18.172 0.624 6.137 1 95.75 264 GLN B CA 1
ATOM 6777 C C . GLN B 1 264 ? -17.859 2.115 6.211 1 95.75 264 GLN B C 1
ATOM 6779 O O . GLN B 1 264 ? -16.703 2.52 6.055 1 95.75 264 GLN B O 1
ATOM 6784 N N . LYS B 1 265 ? -18.875 2.957 6.461 1 96.5 265 LYS B N 1
ATOM 6785 C CA . LYS B 1 265 ? -18.672 4.402 6.504 1 96.5 265 LYS B CA 1
ATOM 6786 C C . LYS B 1 265 ? -17.625 4.785 7.535 1 96.5 265 LYS B C 1
ATOM 6788 O O . LYS B 1 265 ? -16.875 5.75 7.344 1 96.5 265 LYS B O 1
ATOM 6793 N N . GLY B 1 266 ? -17.547 4.078 8.703 1 96.69 266 GLY B N 1
ATOM 6794 C CA . GLY B 1 266 ? -16.469 4.227 9.672 1 96.69 266 GLY B CA 1
ATOM 6795 C C . GLY B 1 266 ? -16.156 5.672 9.992 1 96.69 266 GLY B C 1
ATOM 6796 O O . GLY B 1 266 ? -17.031 6.43 10.406 1 96.69 266 GLY B O 1
ATOM 6797 N N . LEU B 1 267 ? -14.992 6.191 9.594 1 97.75 267 LEU B N 1
ATOM 6798 C CA . LEU B 1 267 ? -14.555 7.543 9.93 1 97.75 267 LEU B CA 1
ATOM 6799 C C . LEU B 1 267 ? -15.367 8.586 9.172 1 97.75 267 LEU B C 1
ATOM 6801 O O . LEU B 1 267 ? -15.336 9.773 9.508 1 97.75 267 LEU B O 1
ATOM 6805 N N . GLY B 1 268 ? -16.078 8.086 8.188 1 97.44 268 GLY B N 1
ATOM 6806 C CA . GLY B 1 268 ? -17 8.984 7.523 1 97.44 268 GLY B CA 1
ATOM 6807 C C . GLY B 1 268 ? -18.031 9.594 8.469 1 97.44 268 GLY B C 1
ATOM 6808 O O . GLY B 1 268 ? -18.5 10.703 8.242 1 97.44 268 GLY B O 1
ATOM 6809 N N . TRP B 1 269 ? -18.375 8.875 9.531 1 97.75 269 TRP B N 1
ATOM 6810 C CA . TRP B 1 269 ? -19.312 9.398 10.531 1 97.75 269 TRP B CA 1
ATOM 6811 C C . TRP B 1 269 ? -18.703 10.586 11.273 1 97.75 269 TRP B C 1
ATOM 6813 O O . TRP B 1 269 ? -19.406 11.547 11.602 1 97.75 269 TRP B O 1
ATOM 6823 N N . ILE B 1 270 ? -17.406 10.484 11.555 1 97.44 270 ILE B N 1
ATOM 6824 C CA . ILE B 1 270 ? -16.719 11.586 12.219 1 97.44 270 ILE B CA 1
ATOM 6825 C C . ILE B 1 270 ? -16.672 12.805 11.297 1 97.44 270 ILE B C 1
ATOM 6827 O O . ILE B 1 270 ? -16.891 13.93 11.734 1 97.44 270 ILE B O 1
ATOM 6831 N N . PHE B 1 271 ? -16.438 12.547 10.016 1 97.5 271 PHE B N 1
ATOM 6832 C CA . PHE B 1 271 ? -16.438 13.617 9.023 1 97.5 271 PHE B CA 1
ATOM 6833 C C . PHE B 1 271 ? -17.797 14.297 8.977 1 97.5 271 PHE B C 1
ATOM 6835 O O . PHE B 1 271 ? -17.875 15.531 8.945 1 97.5 271 PHE B O 1
ATOM 6842 N N . GLU B 1 272 ? -18.859 13.539 9 1 96.88 272 GLU B N 1
ATOM 6843 C CA . GLU B 1 272 ? -20.203 14.102 8.984 1 96.88 272 GLU B CA 1
ATOM 6844 C C . GLU B 1 272 ? -20.469 14.945 10.219 1 96.88 272 GLU B C 1
ATOM 6846 O O . GLU B 1 272 ? -21.109 15.992 10.141 1 96.88 272 GLU B O 1
ATOM 6851 N N . ALA B 1 273 ? -19.984 14.469 11.297 1 97 273 ALA B N 1
ATOM 6852 C CA . ALA B 1 273 ? -20.156 15.227 12.539 1 97 273 ALA B CA 1
ATOM 6853 C C . ALA B 1 273 ? -19.422 16.562 12.469 1 97 273 ALA B C 1
ATOM 6855 O O . ALA B 1 273 ? -19.938 17.578 12.938 1 97 273 ALA B O 1
ATOM 6856 N N . LEU B 1 274 ? -18.266 16.578 11.898 1 96 274 LEU B N 1
ATOM 6857 C CA . LEU B 1 274 ? -17.453 17.781 11.812 1 96 274 LEU B CA 1
ATOM 6858 C C . LEU B 1 274 ? -18.078 18.797 10.875 1 96 274 LEU B C 1
ATOM 6860 O O . LEU B 1 274 ? -17.953 20 11.078 1 96 274 LEU B O 1
ATOM 6864 N N . CYS B 1 275 ? -18.781 18.344 9.875 1 94.62 275 CYS B N 1
ATOM 6865 C CA . CYS B 1 275 ? -19.328 19.266 8.883 1 94.62 275 CYS B CA 1
ATOM 6866 C C . CYS B 1 275 ? -20.828 19.484 9.102 1 94.62 275 CYS B C 1
ATOM 6868 O O . CYS B 1 275 ? -21.484 20.141 8.297 1 94.62 275 CYS B O 1
ATOM 6870 N N . GLY B 1 276 ? -21.391 18.938 10.172 1 92.81 276 GLY B N 1
ATOM 6871 C CA . GLY B 1 276 ? -22.812 19.078 10.43 1 92.81 276 GLY B CA 1
ATOM 6872 C C . GLY B 1 276 ? -23.672 18.266 9.484 1 92.81 276 GLY B C 1
ATOM 6873 O O . GLY B 1 276 ? -24.734 18.719 9.055 1 92.81 276 GLY B O 1
ATOM 6874 N N . GLY B 1 277 ? -23.188 17.094 9.125 1 92.06 277 GLY B N 1
ATOM 6875 C CA . GLY B 1 277 ? -23.875 16.234 8.164 1 92.06 277 GLY B CA 1
ATOM 6876 C C . GLY B 1 277 ? -24.891 15.328 8.812 1 92.06 277 GLY B C 1
ATOM 6877 O O . GLY B 1 277 ? -25.328 15.57 9.938 1 92.06 277 GLY B O 1
ATOM 6878 N N . ASN B 1 278 ? -25.312 14.312 8.078 1 92.69 278 ASN B N 1
ATOM 6879 C CA . ASN B 1 278 ? -26.359 13.383 8.461 1 92.69 278 ASN B CA 1
ATOM 6880 C C . ASN B 1 278 ? -25.797 12.188 9.242 1 92.69 278 ASN B C 1
ATOM 6882 O O . ASN B 1 278 ? -24.891 11.516 8.773 1 92.69 278 ASN B O 1
ATOM 6886 N N . LEU B 1 279 ? -26.438 11.93 10.453 1 95.5 279 LEU B N 1
ATOM 6887 C CA . LEU B 1 279 ? -25.969 10.82 11.273 1 95.5 279 LEU B CA 1
ATOM 6888 C C . LEU B 1 279 ? -27.047 9.75 11.406 1 95.5 279 LEU B C 1
ATOM 6890 O O . LEU B 1 279 ? -26.875 8.781 12.156 1 95.5 279 LEU B O 1
ATOM 6894 N N . THR B 1 280 ? -28.188 9.797 10.688 1 90.81 280 THR B N 1
ATOM 6895 C CA . THR B 1 280 ? -29.344 8.93 10.82 1 90.81 280 THR B CA 1
ATOM 6896 C C . THR B 1 280 ? -28.984 7.48 10.484 1 90.81 280 THR B C 1
ATOM 6898 O O . THR B 1 280 ? -29.625 6.547 10.977 1 90.81 280 THR B O 1
ATOM 6901 N N . GLY B 1 281 ? -28.047 7.129 9.883 1 91.88 281 GLY B N 1
ATOM 6902 C CA . GLY B 1 281 ? -27.719 5.773 9.469 1 91.88 281 GLY B CA 1
ATOM 6903 C C . GLY B 1 281 ? -26.969 4.992 10.531 1 91.88 281 GLY B C 1
ATOM 6904 O O . GLY B 1 281 ? -26.781 3.781 10.406 1 91.88 281 GLY B O 1
ATOM 6905 N N . ILE B 1 282 ? -26.625 5.602 11.711 1 95.88 282 ILE B N 1
ATOM 6906 C CA . ILE B 1 282 ? -25.891 4.918 12.773 1 95.88 282 ILE B CA 1
ATOM 6907 C C . ILE B 1 282 ? -26.859 4.016 13.555 1 95.88 282 ILE B C 1
ATOM 6909 O O . ILE B 1 282 ? -27.859 4.484 14.086 1 95.88 282 ILE B O 1
ATOM 6913 N N . ASP B 1 283 ? -26.594 2.758 13.617 1 94.62 283 ASP B N 1
ATOM 6914 C CA . ASP B 1 283 ? -27.391 1.792 14.367 1 94.62 283 ASP B CA 1
ATOM 6915 C C . ASP B 1 283 ? -27.031 1.813 15.852 1 94.62 283 ASP B C 1
ATOM 6917 O O . ASP B 1 283 ? -25.891 1.528 16.219 1 94.62 283 ASP B O 1
ATOM 6921 N N . PRO B 1 284 ? -28.031 2.109 16.719 1 95.31 284 PRO B N 1
ATOM 6922 C CA . PRO B 1 284 ? -27.766 2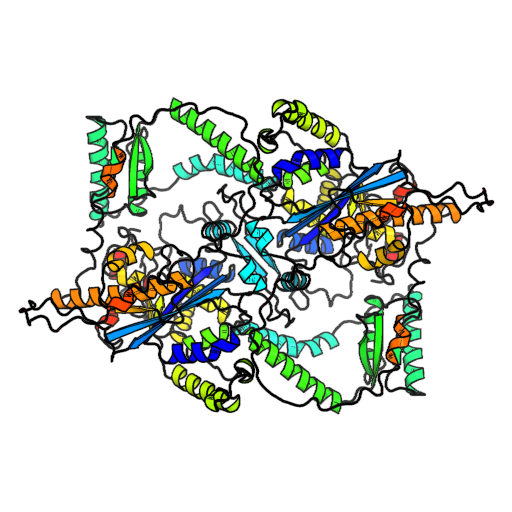.141 18.156 1 95.31 284 PRO B CA 1
ATOM 6923 C C . PRO B 1 284 ? -27.188 0.829 18.688 1 95.31 284 PRO B C 1
ATOM 6925 O O . PRO B 1 284 ? -26.453 0.825 19.672 1 95.31 284 PRO B O 1
ATOM 6928 N N . LEU B 1 285 ? -27.422 -0.237 17.984 1 93.56 285 LEU B N 1
ATOM 6929 C CA . LEU B 1 285 ? -26.953 -1.549 18.422 1 93.56 285 LEU B CA 1
ATOM 6930 C C . LEU B 1 285 ? -25.438 -1.659 18.281 1 93.56 285 LEU B C 1
ATOM 6932 O O . LEU B 1 285 ? -24.797 -2.477 18.953 1 93.56 285 LEU B O 1
ATOM 6936 N N . TRP B 1 286 ? -24.891 -0.803 17.391 1 93.12 286 TRP B N 1
ATOM 6937 C CA . TRP B 1 286 ? -23.453 -0.837 17.188 1 93.12 286 TRP B CA 1
ATOM 6938 C C . TRP B 1 286 ? -22.719 -0.25 18.391 1 93.12 286 TRP B C 1
ATOM 6940 O O . TRP B 1 286 ? -21.578 -0.633 18.672 1 93.12 286 TRP B O 1
ATOM 6950 N N . VAL B 1 287 ? -23.344 0.668 19.031 1 93 287 VAL B N 1
ATOM 6951 C CA . VAL B 1 287 ? -22.766 1.439 20.125 1 93 287 VAL B CA 1
ATOM 6952 C C . VAL B 1 287 ? -23.062 0.762 21.453 1 93 287 VAL B C 1
ATOM 6954 O O . VAL B 1 287 ? -22.312 0.929 22.422 1 93 287 VAL B O 1
ATOM 6957 N N . TYR B 1 288 ? -24.062 -0.044 21.469 1 93.25 288 TYR B N 1
ATOM 6958 C CA . TYR B 1 288 ? -24.609 -0.63 22.688 1 93.25 288 TYR B CA 1
ATOM 6959 C C . TYR B 1 288 ? -23.656 -1.657 23.281 1 93.25 288 TYR B C 1
ATOM 6961 O O . TYR B 1 288 ? -23.094 -2.486 22.562 1 93.25 288 TYR B O 1
ATOM 6969 N N . ASN B 1 289 ? -23.422 -1.446 24.516 1 89.94 289 ASN B N 1
ATOM 6970 C CA . ASN B 1 289 ? -22.719 -2.449 25.312 1 89.94 289 ASN B CA 1
ATOM 6971 C C . ASN B 1 289 ? -23.672 -3.262 26.172 1 89.94 289 ASN B C 1
ATOM 6973 O O . ASN B 1 289 ? -24.453 -2.697 26.953 1 89.94 289 ASN B O 1
ATOM 6977 N N . GLN B 1 290 ? -23.578 -4.504 26.156 1 86.88 290 GLN B N 1
ATOM 6978 C CA . GLN B 1 290 ? -24.5 -5.402 26.828 1 86.88 290 GLN B CA 1
ATOM 6979 C C . GLN B 1 290 ? -24.422 -5.254 28.344 1 86.88 290 GLN B C 1
ATOM 6981 O O . GLN B 1 290 ? -25.391 -5.516 29.062 1 86.88 290 GLN B O 1
ATOM 6986 N N . GLN B 1 291 ? -23.266 -4.844 28.812 1 89 291 GLN B N 1
ATOM 6987 C CA . GLN B 1 291 ? -23.062 -4.723 30.25 1 89 291 GLN B CA 1
ATOM 6988 C C . GLN B 1 291 ? -23.719 -3.463 30.797 1 89 291 GLN B C 1
ATOM 6990 O O . GLN B 1 291 ? -23.891 -3.326 32.031 1 89 291 GLN B O 1
ATOM 6995 N N . ASP B 1 292 ? -24.156 -2.656 29.875 1 88.12 292 ASP B N 1
ATOM 6996 C CA . ASP B 1 292 ? -24.75 -1.393 30.297 1 88.12 292 ASP B CA 1
ATOM 6997 C C . ASP B 1 292 ? -26.219 -1.572 30.672 1 88.12 292 ASP B C 1
ATOM 6999 O O . ASP B 1 292 ? -26.969 -2.236 29.953 1 88.12 292 ASP B O 1
ATOM 7003 N N . GLU B 1 293 ? -26.609 -0.998 31.891 1 89.25 293 GLU B N 1
ATOM 7004 C CA . GLU B 1 293 ? -27.984 -1.146 32.344 1 89.25 293 GLU B CA 1
ATOM 7005 C C . GLU B 1 293 ? -28.688 0.206 32.438 1 89.25 293 GLU B C 1
ATOM 7007 O O . GLU B 1 293 ? -29.906 0.271 32.531 1 89.25 293 GLU B O 1
ATOM 7012 N N . GLU B 1 294 ? -27.953 1.249 32.312 1 91 294 GLU B N 1
ATOM 7013 C CA . GLU B 1 294 ? -28.547 2.58 32.375 1 91 294 GLU B CA 1
ATOM 7014 C C . GLU B 1 294 ? -29.422 2.863 31.172 1 91 294 GLU B C 1
ATOM 7016 O O . GLU B 1 294 ? -29.047 2.543 30.031 1 91 294 GLU B O 1
ATOM 7021 N N . PRO B 1 295 ? -30.594 3.41 31.422 1 90.5 295 PRO B N 1
ATOM 7022 C CA . PRO B 1 295 ? -31.547 3.646 30.344 1 90.5 295 PRO B CA 1
ATOM 7023 C C . PRO B 1 295 ? -30.953 4.449 29.188 1 90.5 295 PRO B C 1
ATOM 7025 O O . PRO B 1 295 ? -31.266 4.195 28.031 1 90.5 295 PRO B O 1
ATOM 7028 N N . GLU B 1 296 ? -30.094 5.391 29.5 1 90 296 GLU B N 1
ATOM 7029 C CA . GLU B 1 296 ? -29.484 6.23 28.469 1 90 296 GLU B CA 1
ATOM 7030 C C . GLU B 1 296 ? -28.484 5.438 27.625 1 90 296 GLU B C 1
ATOM 7032 O O . GLU B 1 296 ? -28.141 5.852 26.516 1 90 296 GLU B O 1
ATOM 7037 N N . LYS B 1 297 ? -28.109 4.301 28.125 1 92.06 297 LYS B N 1
ATOM 7038 C CA . LYS B 1 297 ? -27.109 3.492 27.453 1 92.06 297 LYS B CA 1
ATOM 7039 C C . LYS B 1 297 ? -27.734 2.281 26.766 1 92.06 297 LYS B C 1
ATOM 7041 O O . LYS B 1 297 ? -27.031 1.479 26.141 1 92.06 297 LYS B O 1
ATOM 7046 N N . LEU B 1 298 ? -29.031 2.172 26.891 1 93.69 298 LEU B N 1
ATOM 7047 C CA . LEU B 1 298 ? -29.781 1.158 26.156 1 93.69 298 LEU B CA 1
ATOM 7048 C C . LEU B 1 298 ? -30.062 1.612 24.734 1 93.69 298 LEU B C 1
ATOM 7050 O O . LEU B 1 298 ? -29.953 2.801 24.422 1 93.69 298 LEU B O 1
ATOM 7054 N N . PRO B 1 299 ? -30.344 0.751 23.828 1 94.44 299 PRO B N 1
ATOM 7055 C CA . PRO B 1 299 ? -30.5 1.091 22.406 1 94.44 299 PRO B CA 1
ATOM 7056 C C . PRO B 1 299 ? -31.469 2.248 22.172 1 94.44 299 PRO B C 1
ATOM 7058 O O . PRO B 1 299 ? -31.188 3.143 21.375 1 94.44 299 PRO B O 1
ATOM 7061 N N . ALA B 1 300 ? -32.594 2.229 22.844 1 94.31 300 ALA B N 1
ATOM 7062 C CA . ALA B 1 300 ? -33.562 3.311 22.688 1 94.31 300 ALA B CA 1
ATOM 7063 C C . ALA B 1 300 ? -32.969 4.641 23.172 1 94.31 300 ALA B C 1
ATOM 7065 O O . ALA B 1 300 ? -33.219 5.684 22.547 1 94.31 300 ALA B O 1
ATOM 7066 N N . GLY B 1 301 ? -32.344 4.605 24.281 1 95.06 301 GLY B N 1
ATOM 7067 C CA . GLY B 1 301 ? -31.688 5.793 24.797 1 95.06 301 GLY B CA 1
ATOM 7068 C C . GLY B 1 301 ? -30.578 6.289 23.906 1 95.06 301 GLY B C 1
ATOM 7069 O O . GLY B 1 301 ? -30.422 7.5 23.719 1 95.06 301 GLY B O 1
ATOM 7070 N N . ILE B 1 302 ? -29.828 5.332 23.391 1 95.94 302 ILE B N 1
ATOM 7071 C CA . ILE B 1 302 ? -28.75 5.664 22.484 1 95.94 302 ILE B CA 1
ATOM 7072 C C . ILE B 1 302 ? -29.312 6.34 21.234 1 95.94 302 ILE B C 1
ATOM 7074 O O . ILE B 1 302 ? -28.75 7.324 20.75 1 95.94 302 ILE B O 1
ATOM 7078 N N . ALA B 1 303 ? -30.375 5.848 20.719 1 96.12 303 ALA B N 1
ATOM 7079 C CA . ALA B 1 303 ? -31.016 6.43 19.531 1 96.12 303 ALA B CA 1
ATOM 7080 C C . ALA B 1 303 ? -31.406 7.879 19.781 1 96.12 303 ALA B C 1
ATOM 7082 O O . ALA B 1 303 ? -31.234 8.742 18.922 1 96.12 303 ALA B O 1
ATOM 7083 N N . THR B 1 304 ? -31.953 8.109 20.906 1 96.12 304 THR B N 1
ATOM 7084 C CA . THR B 1 304 ? -32.344 9.461 21.266 1 96.12 304 THR B CA 1
ATOM 7085 C C . THR B 1 304 ? -31.125 10.367 21.375 1 96.12 304 THR B C 1
ATOM 7087 O O . THR B 1 304 ? -31.156 11.516 20.922 1 96.12 304 THR B O 1
ATOM 7090 N N . ARG B 1 305 ? -30.156 9.875 21.969 1 96.06 305 ARG B N 1
ATOM 7091 C CA . ARG B 1 305 ? -28.922 10.648 22.141 1 96.06 305 ARG B CA 1
ATOM 7092 C C . ARG B 1 305 ? -28.312 10.984 20.781 1 96.06 305 ARG B C 1
ATOM 7094 O O . ARG B 1 305 ? -27.797 12.094 20.578 1 96.06 305 ARG B O 1
ATOM 7101 N N . ILE B 1 306 ? -28.328 10.047 19.859 1 96.56 306 ILE B N 1
ATOM 7102 C CA . ILE B 1 306 ? -27.812 10.281 18.516 1 96.56 306 ILE B CA 1
ATOM 7103 C C . ILE B 1 306 ? -28.594 11.391 17.844 1 96.56 306 ILE B C 1
ATOM 7105 O O . ILE B 1 306 ? -28.016 12.289 17.219 1 96.56 306 ILE B O 1
ATOM 7109 N N . THR B 1 307 ? -29.875 11.352 17.969 1 96.12 307 THR B N 1
ATOM 7110 C CA . THR B 1 307 ? -30.734 12.375 17.391 1 96.12 307 THR B CA 1
ATOM 7111 C C . THR B 1 307 ? -30.453 13.742 18 1 96.12 307 THR B C 1
ATOM 7113 O O . THR B 1 307 ? -30.406 14.75 17.297 1 96.12 307 THR B O 1
ATOM 7116 N N . ASP B 1 308 ? -30.25 13.742 19.234 1 95.75 308 ASP B N 1
ATOM 7117 C CA . ASP B 1 308 ? -29.938 14.984 19.938 1 95.75 308 ASP B CA 1
ATOM 7118 C C . ASP B 1 308 ? -28.594 15.562 19.484 1 95.75 308 ASP B C 1
ATOM 7120 O O . ASP B 1 308 ? -28.484 16.766 19.25 1 95.75 308 ASP B O 1
ATOM 7124 N N . VAL B 1 309 ? -27.656 14.711 19.438 1 96.38 309 VAL B N 1
ATOM 7125 C CA . VAL B 1 309 ? -26.312 15.133 19.031 1 96.38 309 VAL B CA 1
ATOM 7126 C C . VAL B 1 309 ? -26.359 15.648 17.594 1 96.38 309 VAL B C 1
ATOM 7128 O O . VAL B 1 309 ? -25.703 16.641 17.266 1 96.38 309 VAL B O 1
ATOM 7131 N N . GLU B 1 310 ? -27.031 14.953 16.734 1 95.94 310 GLU B N 1
ATOM 7132 C CA . GLU B 1 310 ? -27.172 15.383 15.336 1 95.94 310 GLU B CA 1
ATOM 7133 C C . GLU B 1 310 ? -27.766 16.781 15.25 1 95.94 310 GLU B C 1
ATOM 7135 O O . GLU B 1 310 ? -27.297 17.625 14.469 1 95.94 310 GLU B O 1
ATOM 7140 N N . ALA B 1 311 ? -28.781 17.062 16.016 1 95.56 311 ALA B N 1
ATOM 7141 C CA . ALA B 1 311 ? -29.422 18.359 16.031 1 95.56 311 ALA B CA 1
ATOM 7142 C C . ALA B 1 311 ? -28.453 19.453 16.484 1 95.56 311 ALA B C 1
ATOM 7144 O O . ALA B 1 311 ? -28.422 20.547 15.898 1 95.56 311 ALA B O 1
ATOM 7145 N N . LYS B 1 312 ? -27.703 19.141 17.438 1 95 312 LYS B N 1
ATOM 7146 C CA . LYS B 1 312 ? -26.719 20.094 17.938 1 95 312 LYS B CA 1
ATOM 7147 C C . LYS B 1 312 ? -25.641 20.359 16.891 1 95 312 LYS B C 1
ATOM 7149 O O . LYS B 1 312 ? -25.219 21.5 16.719 1 95 312 LYS B O 1
ATOM 7154 N N . LEU B 1 313 ? -25.219 19.328 16.266 1 94.75 313 LEU B N 1
ATOM 7155 C CA . LEU B 1 313 ? -24.141 19.438 15.281 1 94.75 313 LEU B CA 1
ATOM 7156 C C . LEU B 1 313 ? -24.609 20.234 14.07 1 94.75 313 LEU B C 1
ATOM 7158 O O . LEU B 1 313 ? -23.812 20.969 13.469 1 94.75 313 LEU B O 1
ATOM 7162 N N . LYS B 1 314 ? -25.859 20.156 13.68 1 91.75 314 LYS B N 1
ATOM 7163 C CA . LYS B 1 314 ? -26.391 20.859 12.531 1 91.75 314 LYS B CA 1
ATOM 7164 C C . LYS B 1 314 ? -26.453 22.375 12.797 1 91.75 314 LYS B C 1
ATOM 7166 O O . LYS B 1 314 ? -26.391 23.172 11.867 1 91.75 314 LYS B O 1
ATOM 7171 N N . LEU B 1 315 ? -26.531 22.688 14.039 1 88.69 315 LEU B N 1
ATOM 7172 C CA . LEU B 1 315 ? -26.641 24.078 14.414 1 88.69 315 LEU B CA 1
ATOM 7173 C C . LEU B 1 315 ? -25.266 24.688 14.688 1 88.69 315 LEU B C 1
ATOM 7175 O O . LEU B 1 315 ? -25.125 25.922 14.719 1 88.69 315 LEU B O 1
ATOM 7179 N N . ARG B 1 316 ? -24.359 23.812 14.781 1 83.25 316 ARG B N 1
ATOM 7180 C CA . ARG B 1 316 ? -23.047 24.281 15.195 1 83.25 316 ARG B CA 1
ATOM 7181 C C . ARG B 1 316 ? -22.156 24.547 13.992 1 83.25 316 ARG B C 1
ATOM 7183 O O . ARG B 1 316 ? -22.141 23.781 13.031 1 83.25 316 ARG B O 1
ATOM 7190 N N . ASN B 1 317 ? -21.625 25.703 13.875 1 84 317 ASN B N 1
ATOM 7191 C CA . ASN B 1 317 ? -20.562 26 12.922 1 84 317 ASN B CA 1
ATOM 7192 C C . ASN B 1 317 ? -19.188 25.797 13.539 1 84 317 ASN B C 1
ATOM 7194 O O . ASN B 1 317 ? -18.562 26.766 14 1 84 317 ASN B O 1
ATOM 7198 N N . HIS B 1 318 ? -18.734 24.578 13.438 1 88.94 318 HIS B N 1
ATOM 7199 C CA . HIS B 1 318 ? -17.484 24.234 14.109 1 88.94 318 HIS B CA 1
ATOM 7200 C C . HIS B 1 318 ? -16.312 25.031 13.547 1 88.94 318 HIS B C 1
ATOM 7202 O O . HIS B 1 318 ? -16.266 25.312 12.344 1 88.94 318 HIS B O 1
ATOM 7208 N N . ILE B 1 319 ? -15.406 25.375 14.469 1 94 319 ILE B N 1
ATOM 7209 C CA . ILE B 1 319 ? -14.109 25.938 14.094 1 94 319 ILE B CA 1
ATOM 7210 C C . ILE B 1 319 ? -13.102 24.797 13.906 1 94 319 ILE B C 1
ATOM 7212 O O . ILE B 1 319 ? -12.781 24.078 14.852 1 94 319 ILE B O 1
ATOM 7216 N N . ILE B 1 320 ? -12.703 24.672 12.672 1 96.69 320 ILE B N 1
ATOM 7217 C CA . ILE B 1 320 ? -11.703 23.656 12.359 1 96.69 320 ILE B CA 1
ATOM 7218 C C . ILE B 1 320 ? -10.328 24.297 12.234 1 96.69 320 ILE B C 1
ATOM 7220 O O . ILE B 1 320 ? -10.164 25.312 11.539 1 96.69 320 ILE B O 1
ATOM 7224 N N . VAL B 1 321 ? -9.398 23.75 12.953 1 98.25 321 VAL B N 1
ATOM 7225 C CA . VAL B 1 321 ? -8.062 24.328 13.016 1 98.25 321 VAL B CA 1
ATOM 7226 C C . VAL B 1 321 ? -7.027 23.312 12.539 1 98.25 321 VAL B C 1
ATOM 7228 O O . VAL B 1 321 ? -7.148 22.109 12.828 1 98.25 321 VAL B O 1
ATOM 7231 N N . GLY B 1 322 ? -6.098 23.641 11.734 1 97.75 322 GLY B N 1
ATOM 7232 C CA . GLY B 1 322 ? -4.961 22.844 11.32 1 97.75 322 GLY B CA 1
ATOM 7233 C C . GLY B 1 322 ? -3.701 23.672 11.102 1 97.75 322 GLY B C 1
ATOM 7234 O O . GLY B 1 322 ? -3.717 24.891 11.258 1 97.75 322 GLY B O 1
ATOM 7235 N N . HIS B 1 323 ? -2.576 23.031 10.906 1 97.19 323 HIS B N 1
ATOM 7236 C CA . HIS B 1 323 ? -1.312 23.688 10.578 1 97.19 323 HIS B CA 1
ATOM 7237 C C . HIS B 1 323 ? -0.888 23.359 9.148 1 97.19 323 HIS B C 1
ATOM 7239 O O . HIS B 1 323 ? -0.625 22.203 8.812 1 97.19 323 HIS B O 1
ATOM 7245 N N . ASN B 1 324 ? -0.83 24.391 8.305 1 93.94 324 ASN B N 1
ATOM 7246 C CA . ASN B 1 324 ? -0.504 24.172 6.902 1 93.94 324 ASN B CA 1
ATOM 7247 C C . ASN B 1 324 ? -1.486 23.203 6.242 1 93.94 324 ASN B C 1
ATOM 7249 O O . ASN B 1 324 ? -1.079 22.188 5.676 1 93.94 324 ASN B O 1
ATOM 7253 N N . ILE B 1 325 ? -2.711 23.578 6.145 1 95.94 325 ILE B N 1
ATOM 7254 C CA . ILE B 1 325 ? -3.781 22.594 6.027 1 95.94 325 ILE B CA 1
ATOM 7255 C C . ILE B 1 325 ? -4.273 22.547 4.582 1 95.94 325 ILE B C 1
ATOM 7257 O O . ILE B 1 325 ? -5.25 21.859 4.281 1 95.94 325 ILE B O 1
ATOM 7261 N N . PHE B 1 326 ? -3.658 23.297 3.645 1 96.38 326 PHE B N 1
ATOM 7262 C CA . PHE B 1 326 ? -4.141 23.328 2.27 1 96.38 326 PHE B CA 1
ATOM 7263 C C . PHE B 1 326 ? -4.215 21.922 1.693 1 96.38 326 PHE B C 1
ATOM 7265 O O . PHE B 1 326 ? -5.254 21.5 1.172 1 96.38 326 PHE B O 1
ATOM 7272 N N . MET B 1 327 ? -3.182 21.219 1.815 1 96.31 327 MET B N 1
ATOM 7273 C CA . MET B 1 327 ? -3.139 19.844 1.316 1 96.31 327 MET B CA 1
ATOM 7274 C C . MET B 1 327 ? -4.066 18.938 2.125 1 96.31 327 MET B C 1
ATOM 7276 O O . MET B 1 327 ? -4.73 18.078 1.565 1 96.31 327 MET B O 1
ATOM 7280 N N . ASP B 1 328 ? -4.141 19.109 3.355 1 97.5 328 ASP B N 1
ATOM 7281 C CA . ASP B 1 328 ? -5.008 18.328 4.227 1 97.5 328 ASP B CA 1
ATOM 7282 C C . ASP B 1 328 ? -6.469 18.438 3.793 1 97.5 328 ASP B C 1
ATOM 7284 O O . ASP B 1 328 ? -7.199 17.438 3.807 1 97.5 328 ASP B O 1
ATOM 7288 N N . LEU B 1 329 ? -6.828 19.625 3.463 1 98 329 LEU B N 1
ATOM 7289 C CA . LEU B 1 329 ? -8.211 19.844 3.051 1 98 329 LEU B CA 1
ATOM 7290 C C . LEU B 1 329 ? -8.523 19.094 1.768 1 98 329 LEU B C 1
ATOM 7292 O O . LEU B 1 329 ? -9.625 18.562 1.611 1 98 329 LEU B O 1
ATOM 7296 N N . ALA B 1 330 ? -7.562 19.109 0.9 1 98.12 330 ALA B N 1
ATOM 7297 C CA . ALA B 1 330 ? -7.75 18.375 -0.34 1 98.12 330 ALA B CA 1
ATOM 7298 C C . ALA B 1 330 ? -7.895 16.875 -0.064 1 98.12 330 ALA B C 1
ATOM 7300 O O . ALA B 1 330 ? -8.789 16.219 -0.603 1 98.12 330 ALA B O 1
ATOM 7301 N N . PHE B 1 331 ? -7.051 16.312 0.747 1 98.38 331 PHE B N 1
ATOM 7302 C CA . PHE B 1 331 ? -7.117 14.898 1.105 1 98.38 331 PHE B CA 1
ATOM 7303 C C . PHE B 1 331 ? -8.422 14.578 1.826 1 98.38 331 PHE B C 1
ATOM 7305 O O . PHE B 1 331 ? -9.023 13.523 1.604 1 98.38 331 PHE B O 1
ATOM 7312 N N . LEU B 1 332 ? -8.766 15.492 2.703 1 98.19 332 LEU B N 1
ATOM 7313 C CA . LEU B 1 332 ? -10.008 15.328 3.449 1 98.19 332 LEU B CA 1
ATOM 7314 C C . LEU B 1 332 ? -11.203 15.227 2.504 1 98.19 332 LEU B C 1
ATOM 7316 O O . LEU B 1 332 ? -12.039 14.336 2.648 1 98.19 332 LEU B O 1
ATOM 7320 N N . TYR B 1 333 ? -11.273 16.156 1.591 1 98.38 333 TYR B N 1
ATOM 7321 C CA . TYR B 1 333 ? -12.359 16.172 0.615 1 98.38 333 TYR B CA 1
ATOM 7322 C C . TYR B 1 333 ? -12.367 14.891 -0.215 1 98.38 333 TYR B C 1
ATOM 7324 O O . TYR B 1 333 ? -13.406 14.25 -0.371 1 98.38 333 TYR B O 1
ATOM 7332 N N . LYS B 1 334 ? -11.25 14.523 -0.735 1 98.12 334 LYS B N 1
ATOM 7333 C CA . LYS B 1 334 ? -11.141 13.344 -1.59 1 98.12 334 LYS B CA 1
ATOM 7334 C C . LYS B 1 334 ? -11.555 12.086 -0.842 1 98.12 334 LYS B C 1
ATOM 7336 O O . LYS B 1 334 ? -12.227 11.219 -1.403 1 98.12 334 LYS B O 1
ATOM 7341 N N . THR B 1 335 ? -11.172 11.922 0.361 1 98.06 335 THR B N 1
ATOM 7342 C CA . THR B 1 335 ? -11.359 10.703 1.146 1 98.06 335 THR B CA 1
ATOM 7343 C C . THR B 1 335 ? -12.82 10.547 1.549 1 98.06 335 THR B C 1
ATOM 7345 O O . THR B 1 335 ? -13.359 9.438 1.514 1 98.06 335 THR B O 1
ATOM 7348 N N . PHE B 1 336 ? -13.516 11.664 1.863 1 98.19 336 PHE B N 1
ATOM 7349 C CA . PHE B 1 336 ? -14.82 11.492 2.502 1 98.19 336 PHE B CA 1
ATOM 7350 C C . PHE B 1 336 ? -15.938 12.023 1.606 1 98.19 336 PHE B C 1
ATOM 7352 O O . PHE B 1 336 ? -17.109 11.719 1.826 1 98.19 336 PHE B O 1
ATOM 7359 N N . VAL B 1 337 ? -15.625 12.828 0.634 1 97.88 337 VAL B N 1
ATOM 7360 C CA . VAL B 1 337 ? -16.656 13.391 -0.227 1 97.88 337 VAL B CA 1
ATOM 7361 C C . VAL B 1 337 ? -16.594 12.727 -1.604 1 97.88 337 VAL B C 1
ATOM 7363 O O . VAL B 1 337 ? -17.562 12.102 -2.041 1 97.88 337 VAL B O 1
ATOM 7366 N N . GLY B 1 338 ? -15.516 12.891 -2.242 1 97.25 338 GLY B N 1
ATOM 7367 C CA . GLY B 1 338 ? -15.383 12.336 -3.58 1 97.25 338 GLY B CA 1
ATOM 7368 C C . GLY B 1 338 ? -14.273 12.984 -4.391 1 97.25 338 GLY B C 1
ATOM 7369 O O . GLY B 1 338 ? -13.336 13.547 -3.8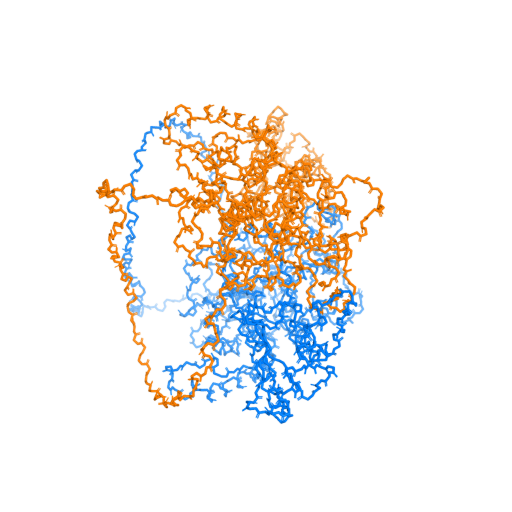26 1 97.25 338 GLY B O 1
ATOM 7370 N N . PRO B 1 339 ? -14.352 12.891 -5.734 1 97.25 339 PRO B N 1
ATOM 7371 C CA . PRO B 1 339 ? -13.305 13.477 -6.582 1 97.25 339 PRO B CA 1
ATOM 7372 C C . PRO B 1 339 ? -13.188 14.984 -6.414 1 97.25 339 PRO B C 1
ATOM 7374 O O . PRO B 1 339 ? -14.195 15.672 -6.234 1 97.25 339 PRO B O 1
ATOM 7377 N N . LEU B 1 340 ? -11.984 15.453 -6.488 1 98.38 340 LEU B N 1
ATOM 7378 C CA . LEU B 1 340 ? -11.734 16.891 -6.332 1 98.38 340 LEU B CA 1
ATOM 7379 C C . LEU B 1 340 ? -12.141 17.656 -7.586 1 98.38 340 LEU B C 1
ATOM 7381 O O . LEU B 1 340 ? -11.938 17.172 -8.703 1 98.38 340 LEU B O 1
ATOM 7385 N N . PRO B 1 341 ? -12.75 18.844 -7.402 1 97.81 341 PRO B N 1
ATOM 7386 C CA . PRO B 1 341 ? -13.062 19.672 -8.562 1 97.81 341 PRO B CA 1
ATOM 7387 C C . PRO B 1 341 ? -11.82 20.047 -9.367 1 97.81 341 PRO B C 1
ATOM 7389 O O . PRO B 1 341 ? -10.734 20.203 -8.797 1 97.81 341 PRO B O 1
ATOM 7392 N N . SER B 1 342 ? -11.969 20.297 -10.633 1 97.06 342 SER B N 1
ATOM 7393 C CA . SER B 1 342 ? -10.852 20.641 -11.508 1 97.06 342 SER B CA 1
ATOM 7394 C C . SER B 1 342 ? -10.383 22.078 -11.266 1 97.06 342 SER B C 1
ATOM 7396 O O . SER B 1 342 ? -9.195 22.375 -11.367 1 97.06 342 SER B O 1
ATOM 7398 N N . GLN B 1 343 ? -11.297 22.906 -10.883 1 97.19 343 GLN B N 1
ATOM 7399 C CA . GLN B 1 343 ? -10.961 24.312 -10.664 1 97.19 343 GLN B CA 1
ATOM 7400 C C . GLN B 1 343 ? -10.828 24.609 -9.172 1 97.19 343 GLN B C 1
ATOM 7402 O O . GLN B 1 343 ? -11.633 24.141 -8.367 1 97.19 343 GLN B O 1
ATOM 7407 N N . VAL B 1 344 ? -9.844 25.453 -8.852 1 96.5 344 VAL B N 1
ATOM 7408 C CA . VAL B 1 344 ? -9.57 25.781 -7.457 1 96.5 344 VAL B CA 1
ATOM 7409 C C . VAL B 1 344 ? -10.742 26.578 -6.879 1 96.5 344 VAL B C 1
ATOM 7411 O O . VAL B 1 344 ? -11.07 26.438 -5.695 1 96.5 344 VAL B O 1
ATOM 7414 N N . GLU B 1 345 ? -11.43 27.359 -7.707 1 95.81 345 GLU B N 1
ATOM 7415 C CA . GLU B 1 345 ? -12.578 28.141 -7.258 1 95.81 345 GLU B CA 1
ATOM 7416 C C . GLU B 1 345 ? -13.719 27.234 -6.789 1 95.81 345 GLU B C 1
ATOM 7418 O O . GLU B 1 345 ? -14.375 27.531 -5.785 1 95.81 345 GLU B O 1
ATOM 7423 N N . ASP B 1 346 ? -13.914 26.219 -7.508 1 97 346 ASP B N 1
ATOM 7424 C CA . ASP B 1 346 ? -14.953 25.266 -7.121 1 97 346 ASP B CA 1
ATOM 7425 C C . ASP B 1 346 ? -14.57 24.531 -5.84 1 97 346 ASP B C 1
ATOM 7427 O O . ASP B 1 346 ? -15.422 24.25 -4.996 1 97 346 ASP B O 1
ATOM 7431 N N . PHE B 1 347 ? -13.359 24.188 -5.801 1 97.25 347 PHE B N 1
ATOM 7432 C CA . PHE B 1 347 ? -12.859 23.547 -4.59 1 97.25 347 PHE B CA 1
ATOM 7433 C C . PHE B 1 347 ? -13.07 24.453 -3.377 1 97.25 347 PHE B C 1
ATOM 7435 O O . PHE B 1 347 ? -13.531 24 -2.33 1 97.25 347 PHE B O 1
ATOM 7442 N N . ARG B 1 348 ? -12.711 25.688 -3.543 1 97 348 ARG B N 1
ATOM 7443 C CA . ARG B 1 348 ? -12.898 26.703 -2.506 1 97 348 ARG B CA 1
ATOM 7444 C C . ARG B 1 348 ? -14.344 26.75 -2.031 1 97 348 ARG B C 1
ATOM 7446 O O . ARG B 1 348 ? -14.609 26.703 -0.828 1 97 348 ARG B O 1
ATOM 7453 N N . LYS B 1 349 ? -15.242 26.766 -2.943 1 96.56 349 LYS B N 1
ATOM 7454 C CA . LYS B 1 349 ? -16.672 26.859 -2.633 1 96.56 349 LYS B CA 1
ATOM 7455 C C . LYS B 1 349 ? -17.141 25.625 -1.863 1 96.56 349 LYS B C 1
ATOM 7457 O O . LYS B 1 349 ? -17.875 25.734 -0.889 1 96.56 349 LYS B O 1
ATOM 7462 N N . GLU B 1 350 ? -16.703 24.5 -2.277 1 96.75 350 GLU B N 1
ATOM 7463 C CA . GLU B 1 350 ? -17.109 23.25 -1.648 1 96.75 350 GLU B CA 1
ATOM 7464 C C . GLU B 1 350 ? -16.578 23.141 -0.226 1 96.75 350 GLU B C 1
ATOM 7466 O O . GLU B 1 350 ? -17.297 22.734 0.687 1 96.75 350 GLU B O 1
ATOM 7471 N N . ILE B 1 351 ? -15.336 23.469 -0.061 1 97.19 351 ILE B N 1
ATOM 7472 C CA . ILE B 1 351 ? -14.727 23.391 1.263 1 97.19 351 ILE B CA 1
ATOM 7473 C C . ILE B 1 351 ? -15.414 24.375 2.209 1 97.19 351 ILE B C 1
ATOM 7475 O O . ILE B 1 351 ? -15.68 24.047 3.367 1 97.19 351 ILE B O 1
ATOM 7479 N N . HIS B 1 352 ? -15.672 25.609 1.705 1 96.19 352 HIS B N 1
ATOM 7480 C CA . HIS B 1 352 ? -16.312 26.609 2.537 1 96.19 352 HIS B CA 1
ATOM 7481 C C . HIS B 1 352 ? -17.734 26.203 2.92 1 96.19 352 HIS B C 1
ATOM 7483 O O . HIS B 1 352 ? -18.203 26.531 4.008 1 96.19 352 HIS B O 1
ATOM 7489 N N . ARG B 1 353 ? -18.344 25.547 2.041 1 94.5 353 ARG B N 1
ATOM 7490 C CA . ARG B 1 353 ? -19.672 25.031 2.338 1 94.5 353 ARG B CA 1
ATOM 7491 C C . ARG B 1 353 ? -19.625 23.984 3.439 1 94.5 353 ARG B C 1
ATOM 7493 O O . ARG B 1 353 ? -20.453 23.969 4.34 1 94.5 353 ARG B O 1
ATOM 7500 N N . LEU B 1 354 ? -18.672 23.094 3.412 1 95.31 354 LEU B N 1
ATOM 7501 C CA . LEU B 1 354 ? -18.516 22.031 4.387 1 95.31 354 LEU B CA 1
ATOM 7502 C C . LEU B 1 354 ? -18.047 22.578 5.73 1 95.31 354 LEU B C 1
ATOM 7504 O O . LEU B 1 354 ? -18.531 22.156 6.781 1 95.31 354 LEU B O 1
ATOM 7508 N N . PHE B 1 355 ? -17.094 23.469 5.625 1 95.81 355 PHE B N 1
ATOM 7509 C CA . PHE B 1 355 ? -16.469 24.062 6.801 1 95.81 355 PHE B CA 1
ATOM 7510 C C . PHE B 1 355 ? -16.469 25.578 6.695 1 95.81 355 PHE B C 1
ATOM 7512 O O . PHE B 1 355 ? -15.5 26.172 6.23 1 95.81 355 PHE B O 1
ATOM 7519 N N . PRO B 1 356 ? -17.406 26.266 7.246 1 94.12 356 PRO B N 1
ATOM 7520 C CA . PRO B 1 356 ? -17.547 27.703 7.098 1 94.12 356 PRO B CA 1
ATOM 7521 C C . PRO B 1 356 ? -16.469 28.484 7.848 1 94.12 356 PRO B C 1
ATOM 7523 O O . PRO B 1 356 ? -16.188 29.641 7.508 1 94.12 356 PRO B O 1
ATOM 7526 N N . ARG B 1 357 ? -15.859 27.906 8.859 1 95.44 357 ARG B N 1
ATOM 7527 C CA . ARG B 1 357 ? -14.836 28.578 9.648 1 95.44 357 ARG B CA 1
ATOM 7528 C C . ARG B 1 357 ? -13.602 27.688 9.812 1 95.44 357 ARG B C 1
ATOM 7530 O O . ARG B 1 357 ? -13.609 26.75 10.609 1 95.44 357 ARG B O 1
ATOM 7537 N N . VAL B 1 358 ? -12.562 28.031 9.102 1 96.94 358 VAL B N 1
ATOM 7538 C CA . VAL B 1 358 ? -11.305 27.297 9.117 1 96.94 358 VAL B CA 1
ATOM 7539 C C . VAL B 1 358 ? -10.164 28.219 9.508 1 96.94 358 VAL B C 1
ATOM 7541 O O . VAL B 1 358 ? -10.102 29.359 9.047 1 96.94 358 VAL B O 1
ATOM 7544 N N . ILE B 1 359 ? -9.297 27.781 10.352 1 97.56 359 ILE B N 1
ATOM 7545 C CA . ILE B 1 359 ? -8.141 28.578 10.758 1 97.56 359 ILE B CA 1
ATOM 7546 C C . ILE B 1 359 ? -6.859 27.781 10.547 1 97.56 359 ILE B C 1
ATOM 7548 O O . ILE B 1 359 ? -6.773 26.625 10.945 1 97.56 359 ILE B O 1
ATOM 7552 N N . ASP B 1 360 ? -5.906 28.297 9.891 1 97.56 360 ASP B N 1
ATOM 7553 C CA . ASP B 1 360 ? -4.57 27.75 9.688 1 97.56 360 ASP B CA 1
ATOM 7554 C C . ASP B 1 360 ? -3.562 28.375 10.648 1 97.56 360 ASP B C 1
ATOM 7556 O O . ASP B 1 360 ? -3.227 29.562 10.516 1 97.56 360 ASP B O 1
ATOM 7560 N N . THR B 1 361 ? -2.994 27.578 11.531 1 97.06 361 THR B N 1
ATOM 7561 C CA . THR B 1 361 ? -2.096 28.125 12.547 1 97.06 361 THR B CA 1
ATOM 7562 C C . THR B 1 361 ? -0.814 28.656 11.906 1 97.06 361 THR B C 1
ATOM 7564 O O . THR B 1 361 ? -0.158 29.531 12.453 1 97.06 361 THR B O 1
ATOM 7567 N N . LYS B 1 362 ? -0.457 28.047 10.805 1 95.06 362 LYS B N 1
ATOM 7568 C CA . LYS B 1 362 ? 0.703 28.594 10.109 1 95.06 362 LYS B CA 1
ATOM 7569 C C . LYS B 1 362 ? 0.438 30.031 9.648 1 95.06 362 LYS B C 1
ATOM 7571 O O . LYS B 1 362 ? 1.315 30.891 9.734 1 95.06 362 LYS B O 1
ATOM 7576 N N . PHE B 1 363 ? -0.705 30.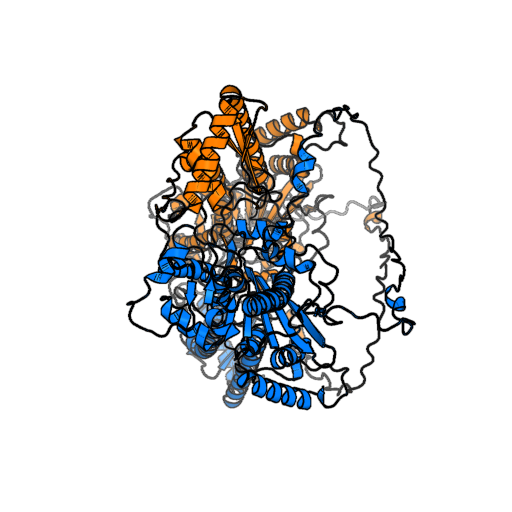328 9.078 1 94.44 363 PHE B N 1
ATOM 7577 C CA . PHE B 1 363 ? -1.069 31.688 8.68 1 94.44 363 PHE B CA 1
ATOM 7578 C C . PHE B 1 363 ? -1.135 32.594 9.891 1 94.44 363 PHE B C 1
ATOM 7580 O O . PHE B 1 363 ? -0.658 33.75 9.836 1 94.44 363 PHE B O 1
ATOM 7587 N N . LEU B 1 364 ? -1.717 32.062 10.93 1 93.5 364 LEU B N 1
ATOM 7588 C CA . LEU B 1 364 ? -1.815 32.812 12.172 1 93.5 364 LEU B CA 1
ATOM 7589 C C . LEU B 1 364 ? -0.436 33.25 12.656 1 93.5 364 LEU B C 1
ATOM 7591 O O . LEU B 1 364 ? -0.262 34.406 13.109 1 93.5 364 LEU B O 1
ATOM 7595 N N . ALA B 1 365 ? 0.479 32.344 12.531 1 91.56 365 ALA B N 1
ATOM 7596 C CA . ALA B 1 365 ? 1.827 32.594 13.055 1 91.56 365 ALA B CA 1
ATOM 7597 C C . ALA B 1 365 ? 2.617 33.5 12.141 1 91.56 365 ALA B C 1
ATOM 7599 O O . ALA B 1 365 ? 3.529 34.219 12.594 1 91.56 365 ALA B O 1
ATOM 7600 N N . THR B 1 366 ? 2.309 33.531 10.891 1 89.81 366 THR B N 1
ATOM 7601 C CA . THR B 1 366 ? 3.182 34.219 9.93 1 89.81 366 THR B CA 1
ATOM 7602 C C . THR B 1 366 ? 2.506 35.469 9.367 1 89.81 366 THR B C 1
ATOM 7604 O O . THR B 1 366 ? 3.119 36.219 8.617 1 89.81 366 THR B O 1
ATOM 7607 N N . HIS B 1 367 ? 1.296 35.688 9.711 1 88.12 367 HIS B N 1
ATOM 7608 C CA . HIS B 1 367 ? 0.566 36.844 9.18 1 88.12 367 HIS B CA 1
ATOM 7609 C C . HIS B 1 367 ? 1.297 38.125 9.484 1 88.12 367 HIS B C 1
ATOM 7611 O O . HIS B 1 367 ? 1.67 38.406 10.625 1 88.12 367 HIS B O 1
ATOM 7617 N N . GLY B 1 368 ? 1.46 38.906 8.406 1 79.75 368 GLY B N 1
ATOM 7618 C CA . GLY B 1 368 ? 2.113 40.188 8.562 1 79.75 368 GLY B CA 1
ATOM 7619 C C . GLY B 1 368 ? 3.627 40.094 8.555 1 79.75 368 GLY B C 1
ATOM 7620 O O . GLY B 1 368 ? 4.316 41.125 8.602 1 79.75 368 GLY B O 1
ATOM 7621 N N . LEU B 1 369 ? 4.125 38.938 8.555 1 77.44 369 LEU B N 1
ATOM 7622 C CA . LEU B 1 369 ? 5.566 38.719 8.555 1 77.44 369 LEU B CA 1
ATOM 7623 C C . LEU B 1 369 ? 6.039 38.219 7.188 1 77.44 369 LEU B C 1
ATOM 7625 O O . LEU B 1 369 ? 5.23 37.75 6.375 1 77.44 369 LEU B O 1
ATOM 7629 N N . GLU B 1 370 ? 7.336 38.5 6.945 1 75.19 370 GLU B N 1
ATOM 7630 C CA . GLU B 1 370 ? 7.926 37.938 5.746 1 75.19 370 GLU B CA 1
ATOM 7631 C C . GLU B 1 370 ? 8.211 36.438 5.938 1 75.19 370 GLU B C 1
ATOM 7633 O O . GLU B 1 370 ? 9.234 36.062 6.512 1 75.19 370 GLU B O 1
ATOM 7638 N N . SER B 1 371 ? 7.473 35.656 5.406 1 70.25 371 SER B N 1
ATOM 7639 C CA . SER B 1 371 ? 7.418 34.219 5.672 1 70.25 371 SER B CA 1
ATOM 7640 C C . SER B 1 371 ? 8.703 33.531 5.227 1 70.25 371 SER B C 1
ATOM 7642 O O . SER B 1 371 ? 9.078 32.5 5.785 1 70.25 371 SER B O 1
ATOM 7644 N N . LYS B 1 372 ? 9.422 34.062 4.34 1 74.31 372 LYS B N 1
ATOM 7645 C CA . LYS B 1 372 ? 10.617 33.406 3.805 1 74.31 372 LYS B CA 1
ATOM 7646 C C . LYS B 1 372 ? 11.734 33.375 4.844 1 74.31 372 LYS B C 1
ATOM 7648 O O . LYS B 1 372 ? 12.664 32.594 4.734 1 74.31 372 LYS B O 1
ATOM 7653 N N . TYR B 1 373 ? 11.562 34.188 5.848 1 73.88 373 TYR B N 1
ATOM 7654 C CA . TYR B 1 373 ? 12.641 34.281 6.828 1 73.88 373 TYR B CA 1
ATOM 7655 C C . TYR B 1 373 ? 12.25 33.594 8.141 1 73.88 373 TYR B C 1
ATOM 7657 O O . TYR B 1 373 ? 12.922 33.781 9.156 1 73.88 373 TYR B O 1
ATOM 7665 N N . ILE B 1 374 ? 11.117 32.906 8.062 1 75.62 374 ILE B N 1
ATOM 7666 C CA . ILE B 1 374 ? 10.641 32.281 9.289 1 75.62 374 ILE B CA 1
ATOM 7667 C C . ILE B 1 374 ? 10.438 30.781 9.07 1 75.62 374 ILE B C 1
ATOM 7669 O O . ILE B 1 374 ? 9.836 30.375 8.07 1 75.62 374 ILE B O 1
ATOM 7673 N N . ARG B 1 375 ? 11.062 30.062 10.047 1 78.44 375 ARG B N 1
ATOM 7674 C CA . ARG B 1 375 ? 10.742 28.641 10.055 1 78.44 375 ARG B CA 1
ATOM 7675 C C . ARG B 1 375 ? 9.344 28.406 10.609 1 78.44 375 ARG B C 1
ATOM 7677 O O . ARG B 1 375 ? 9.016 28.859 11.711 1 78.44 375 ARG B O 1
ATOM 7684 N N . SER B 1 376 ? 8.555 27.797 9.883 1 84.38 376 SER B N 1
ATOM 7685 C CA . SER B 1 376 ? 7.148 27.781 10.25 1 84.38 376 SER B CA 1
ATOM 7686 C C . SER B 1 376 ? 6.625 26.344 10.383 1 84.38 376 SER B C 1
ATOM 7688 O O . SER B 1 376 ? 5.426 26.109 10.242 1 84.38 376 SER B O 1
ATOM 7690 N N . SER B 1 377 ? 7.508 25.375 10.633 1 88.62 377 SER B N 1
ATOM 7691 C CA . SER B 1 377 ? 7.012 24.047 10.93 1 88.62 377 SER B CA 1
ATOM 7692 C C . SER B 1 377 ? 6.285 24 12.266 1 88.62 377 SER B C 1
ATOM 7694 O O . SER B 1 377 ? 6.516 24.859 13.125 1 88.62 377 SER B O 1
ATOM 7696 N N . LEU B 1 378 ? 5.387 23.094 12.422 1 92 378 LEU B N 1
ATOM 7697 C CA . LEU B 1 378 ? 4.574 22.984 13.633 1 92 378 LEU B CA 1
ATOM 7698 C C . LEU B 1 378 ? 5.457 22.906 14.875 1 92 378 LEU B C 1
ATOM 7700 O O . LEU B 1 378 ? 5.227 23.625 15.844 1 92 378 LEU B O 1
ATOM 7704 N N . LYS B 1 379 ? 6.469 22.047 14.797 1 88.5 379 LYS B N 1
ATOM 7705 C CA . LYS B 1 379 ? 7.375 21.875 15.93 1 88.5 379 LYS B CA 1
ATOM 7706 C C . LYS B 1 379 ? 8.109 23.172 16.25 1 88.5 379 LYS B C 1
ATOM 7708 O O . LYS B 1 379 ? 8.211 23.562 17.422 1 88.5 379 LYS B O 1
ATOM 7713 N N . GLU B 1 380 ? 8.57 23.875 15.258 1 87.19 380 GLU B N 1
ATOM 7714 C CA . GLU B 1 380 ? 9.352 25.094 15.43 1 87.19 380 GLU B CA 1
ATOM 7715 C C . GLU B 1 380 ? 8.492 26.234 15.977 1 87.19 380 GLU B C 1
ATOM 7717 O O . GLU B 1 380 ? 8.945 27.016 16.812 1 87.19 380 GLU B O 1
ATOM 7722 N N . VAL B 1 381 ? 7.27 26.312 15.539 1 90.5 381 VAL B N 1
ATOM 7723 C CA . VAL B 1 381 ? 6.383 27.391 15.969 1 90.5 381 VAL B CA 1
ATOM 7724 C C . VAL B 1 381 ? 5.914 27.141 17.391 1 90.5 381 VAL B C 1
ATOM 7726 O O . VAL B 1 381 ? 5.707 28.094 18.156 1 90.5 381 VAL B O 1
ATOM 7729 N N . LEU B 1 382 ? 5.785 25.906 17.766 1 92.12 382 LEU B N 1
ATOM 7730 C CA . LEU B 1 382 ? 5.258 25.547 19.078 1 92.12 382 LEU B CA 1
ATOM 7731 C C . LEU B 1 382 ? 6.348 25.641 20.141 1 92.12 382 LEU B C 1
ATOM 7733 O O . LEU B 1 382 ? 6.059 25.906 21.312 1 92.12 382 LEU B O 1
ATOM 7737 N N . GLU B 1 383 ? 7.547 25.438 19.812 1 88.44 383 GLU B N 1
ATOM 7738 C CA . GLU B 1 383 ? 8.672 25.297 20.734 1 88.44 383 GLU B CA 1
ATOM 7739 C C . GLU B 1 383 ? 8.711 26.438 21.75 1 88.44 383 GLU B C 1
ATOM 7741 O O . GLU B 1 383 ? 8.812 26.203 22.953 1 88.44 383 GLU B O 1
ATOM 7746 N N . PRO B 1 384 ? 8.57 27.719 21.328 1 87 384 PRO B N 1
ATOM 7747 C CA . PRO B 1 384 ? 8.617 28.828 22.281 1 87 384 PRO B CA 1
ATOM 7748 C C . PRO B 1 384 ? 7.445 28.828 23.266 1 87 384 PRO B C 1
ATOM 7750 O O . PRO B 1 384 ? 7.543 29.375 24.359 1 87 384 PRO B O 1
ATOM 7753 N N . PHE B 1 385 ? 6.395 28.203 22.875 1 90.19 385 PHE B N 1
ATOM 7754 C CA . PHE B 1 385 ? 5.172 28.25 23.672 1 90.19 385 PHE B CA 1
ATOM 7755 C C . PHE B 1 385 ? 5.125 27.109 24.688 1 90.19 385 PHE B C 1
ATOM 7757 O O . PHE B 1 385 ? 4.27 27.094 25.578 1 90.19 385 PHE B O 1
ATOM 7764 N N . LEU B 1 386 ? 5.988 26.188 24.562 1 86.06 386 LEU B N 1
ATOM 7765 C CA . LEU B 1 386 ? 6.02 25.062 25.469 1 86.06 386 LEU B CA 1
ATOM 7766 C C . LEU B 1 386 ? 6.348 25.516 26.891 1 86.06 386 LEU B C 1
ATOM 7768 O O . LEU B 1 386 ? 5.996 24.828 27.859 1 86.06 386 LEU B O 1
ATOM 7772 N N . LYS B 1 387 ? 6.945 26.703 26.953 1 83.88 387 LYS B N 1
ATOM 7773 C CA . LYS B 1 387 ? 7.332 27.219 28.266 1 83.88 387 LYS B CA 1
ATOM 7774 C C . LYS B 1 387 ? 6.258 28.156 28.828 1 83.88 387 LYS B C 1
ATOM 7776 O O . LYS B 1 387 ? 6.363 28.609 29.969 1 83.88 387 LYS B O 1
ATOM 7781 N N . VAL B 1 388 ? 5.258 28.344 28.031 1 83.88 388 VAL B N 1
ATOM 7782 C CA . VAL B 1 388 ? 4.176 29.234 28.438 1 83.88 388 VAL B CA 1
ATOM 7783 C C . VAL B 1 388 ? 3.061 28.438 29.094 1 83.88 388 VAL B C 1
ATOM 7785 O O . VAL B 1 388 ? 2.557 27.469 28.516 1 83.88 388 VAL B O 1
ATOM 7788 N N . ASP B 1 389 ? 2.703 28.828 30.234 1 81.19 389 ASP B N 1
ATOM 7789 C CA . ASP B 1 389 ? 1.729 28.031 31 1 81.19 389 ASP B CA 1
ATOM 7790 C C . ASP B 1 389 ? 0.302 28.469 30.672 1 81.19 389 ASP B C 1
ATOM 7792 O O . ASP B 1 389 ? -0.601 27.641 30.578 1 81.19 389 ASP B O 1
ATOM 7796 N N . ASN B 1 390 ? 0.067 29.781 30.578 1 85.12 390 ASN B N 1
ATOM 7797 C CA . ASN B 1 390 ? -1.282 30.266 30.312 1 85.12 390 ASN B CA 1
ATOM 7798 C C . ASN B 1 390 ? -1.433 30.75 28.875 1 85.12 390 ASN B C 1
ATOM 7800 O O . ASN B 1 390 ? -0.519 31.375 28.328 1 85.12 390 ASN B O 1
ATOM 7804 N N . PRO B 1 391 ? -2.549 30.484 28.234 1 90.44 391 PRO B N 1
ATOM 7805 C CA . PRO B 1 391 ? -3.707 29.719 28.703 1 90.44 391 PRO B CA 1
ATOM 7806 C C . PRO B 1 391 ? -3.389 28.25 28.953 1 90.44 391 PRO B C 1
ATOM 7808 O O . PRO B 1 391 ? -2.58 27.656 28.219 1 90.44 391 PRO B O 1
ATOM 7811 N N . LEU B 1 392 ? -4.117 27.734 29.922 1 90.56 392 LEU B N 1
ATOM 7812 C CA . LEU B 1 392 ? -3.852 26.344 30.328 1 90.56 392 LEU B CA 1
ATOM 7813 C C . LEU B 1 392 ? -4.715 25.375 29.547 1 90.56 392 LEU B C 1
ATOM 7815 O O . LEU B 1 392 ? -5.934 25.531 29.469 1 90.56 392 LEU B O 1
ATOM 7819 N N . ILE B 1 393 ? -4.113 24.453 28.891 1 92.88 393 ILE B N 1
ATOM 7820 C CA . ILE B 1 393 ? -4.793 23.375 28.188 1 92.88 393 ILE B CA 1
ATOM 7821 C C . ILE B 1 393 ? -4.297 22.031 28.688 1 92.88 393 ILE B C 1
ATOM 7823 O O . ILE B 1 393 ? -3.09 21.766 28.688 1 92.88 393 ILE B O 1
ATOM 7827 N N . LEU B 1 394 ? -5.266 21.234 29.156 1 92.31 394 LEU B N 1
ATOM 7828 C CA . LEU B 1 394 ? -4.93 19.953 29.75 1 92.31 394 LEU B CA 1
ATOM 7829 C C . LEU B 1 394 ? -5.52 18.812 28.953 1 92.31 394 LEU B C 1
ATOM 7831 O O . LEU B 1 394 ? -6.535 18.969 28.266 1 92.31 394 LEU B O 1
ATOM 7835 N N . LEU B 1 395 ? -4.836 17.719 29.062 1 92.94 395 LEU B N 1
ATOM 7836 C CA . LEU B 1 395 ? -5.352 16.5 28.453 1 92.94 395 LEU B CA 1
ATOM 7837 C C . LEU B 1 395 ? -6.395 15.844 29.344 1 92.94 395 LEU B C 1
ATOM 7839 O O . LEU B 1 395 ? -6.223 15.789 30.562 1 92.94 395 LEU B O 1
ATOM 7843 N N . HIS B 1 396 ? -7.422 15.43 28.734 1 92.38 396 HIS B N 1
ATOM 7844 C CA . HIS B 1 396 ? -8.43 14.68 29.484 1 92.38 396 HIS B CA 1
ATOM 7845 C C . HIS B 1 396 ? -7.836 13.414 30.094 1 92.38 396 HIS B C 1
ATOM 7847 O O . HIS B 1 396 ? -6.918 12.82 29.516 1 92.38 396 HIS B O 1
ATOM 7853 N N . GLN B 1 397 ? -8.43 12.93 31.109 1 88.19 397 GLN B N 1
ATOM 7854 C CA . GLN B 1 397 ? -7.914 11.797 31.875 1 88.19 397 GLN B CA 1
ATOM 7855 C C . GLN B 1 397 ? -7.828 10.539 31.016 1 88.19 397 GLN B C 1
ATOM 7857 O O . GLN B 1 397 ? -6.918 9.727 31.188 1 88.19 397 GLN B O 1
ATOM 7862 N N . ASP B 1 398 ? -8.773 10.398 30.094 1 87.5 398 ASP B N 1
ATOM 7863 C CA . ASP B 1 398 ? -8.797 9.195 29.266 1 87.5 398 ASP B CA 1
ATOM 7864 C C . ASP B 1 398 ? -7.918 9.367 28.016 1 87.5 398 ASP B C 1
ATOM 7866 O O . ASP B 1 398 ? -7.793 8.445 27.219 1 87.5 398 ASP B O 1
ATOM 7870 N N . HIS B 1 399 ? -7.273 10.477 27.906 1 89.69 399 HIS B N 1
ATOM 7871 C CA . HIS B 1 399 ? -6.492 10.797 26.703 1 89.69 399 HIS B CA 1
ATOM 7872 C C . HIS B 1 399 ? -5.09 11.266 27.078 1 89.69 399 HIS B C 1
ATOM 7874 O O . HIS B 1 399 ? -4.582 12.234 26.5 1 89.69 399 HIS B O 1
ATOM 7880 N N . ARG B 1 400 ? -4.426 10.625 27.984 1 84.5 400 ARG B N 1
ATOM 7881 C CA . ARG B 1 400 ? -3.186 11.125 28.578 1 84.5 400 ARG B CA 1
ATOM 7882 C C . ARG B 1 400 ? -1.97 10.562 27.844 1 84.5 400 ARG B C 1
ATOM 7884 O O . ARG B 1 400 ? -0.83 10.797 28.25 1 84.5 400 ARG B O 1
ATOM 7891 N N . PHE B 1 401 ? -2.266 9.852 26.844 1 81.31 401 PHE B N 1
ATOM 7892 C CA . PHE B 1 401 ? -1.172 9.156 26.172 1 81.31 401 PHE B CA 1
ATOM 7893 C C . PHE B 1 401 ? -0.109 10.148 25.703 1 81.31 401 PHE B C 1
ATOM 7895 O O . PHE B 1 401 ? 1.085 9.836 25.719 1 81.31 401 PHE B O 1
ATOM 7902 N N . TYR B 1 402 ? -0.428 11.391 25.375 1 81.69 402 TYR B N 1
ATOM 7903 C CA . TYR B 1 402 ? 0.496 12.352 24.781 1 81.69 402 TYR B CA 1
ATOM 7904 C C . TYR B 1 402 ? 1.08 13.281 25.844 1 81.69 402 TYR B C 1
ATOM 7906 O O . TYR B 1 402 ? 1.881 14.164 25.531 1 81.69 402 TYR B O 1
ATOM 7914 N N . GLY B 1 403 ? 0.732 13.188 27.047 1 72.62 403 GLY B N 1
ATOM 7915 C CA . GLY B 1 403 ? 1.218 14.055 28.109 1 72.62 403 GLY B CA 1
ATOM 7916 C C . GLY B 1 403 ? 2.697 13.875 28.391 1 72.62 403 GLY B C 1
ATOM 7917 O O . GLY B 1 403 ? 3.402 14.852 28.672 1 72.62 403 GLY B O 1
ATOM 7918 N N . SER B 1 404 ? 3.102 12.594 28.469 1 60.53 404 SER B N 1
ATOM 7919 C CA . SER B 1 404 ? 4.484 12.312 28.844 1 60.53 404 SER B CA 1
ATOM 7920 C C . SER B 1 404 ? 5.363 12.141 27.609 1 60.53 404 SER B C 1
ATOM 7922 O O . SER B 1 404 ? 6.582 12 27.719 1 60.53 404 SER B O 1
ATOM 7924 N N . SER B 1 405 ? 4.789 12.102 26.5 1 57.59 405 SER B N 1
ATOM 7925 C CA . SER B 1 405 ? 5.527 11.617 25.344 1 57.59 405 SER B CA 1
ATOM 7926 C C . SER B 1 405 ? 6.035 12.781 24.484 1 57.59 405 SER B C 1
ATOM 7928 O O . SER B 1 405 ? 5.246 13.555 23.953 1 57.59 405 SER B O 1
ATOM 7930 N N . PHE B 1 406 ? 7.277 13.273 24.906 1 63.59 406 PHE B N 1
ATOM 7931 C CA . PHE B 1 406 ? 7.965 14.117 23.938 1 63.59 406 PHE B CA 1
ATOM 7932 C C . PHE B 1 406 ? 8.57 13.273 22.828 1 63.59 406 PHE B C 1
ATOM 7934 O O . PHE B 1 406 ? 9.031 12.156 23.062 1 63.59 406 PHE B O 1
ATOM 7941 N N . GLY B 1 407 ? 8.094 13.477 21.578 1 66.19 407 GLY B N 1
ATOM 7942 C CA . GLY B 1 407 ? 8.875 12.844 20.531 1 66.19 407 GLY B CA 1
ATOM 7943 C C . GLY B 1 407 ? 8.047 11.984 19.594 1 66.19 407 GLY B C 1
ATOM 7944 O O . GLY B 1 407 ? 8.586 11.141 18.875 1 66.19 407 GLY B O 1
ATOM 7945 N N . LYS B 1 408 ? 6.648 12.148 19.688 1 80.19 408 LYS B N 1
ATOM 7946 C CA . LYS B 1 408 ? 5.879 11.359 18.734 1 80.19 408 LYS B CA 1
ATOM 7947 C C . LYS B 1 408 ? 5.523 12.18 17.5 1 80.19 408 LYS B C 1
ATOM 7949 O O . LYS B 1 408 ? 4.418 12.07 16.969 1 80.19 408 LYS B O 1
ATOM 7954 N N . ASP B 1 409 ? 6.48 12.898 17.125 1 85.25 409 ASP B N 1
ATOM 7955 C CA . ASP B 1 409 ? 6.301 13.711 15.93 1 85.25 409 ASP B CA 1
ATOM 7956 C C . ASP B 1 409 ? 5.941 12.836 14.727 1 85.25 409 ASP B C 1
ATOM 7958 O O . ASP B 1 409 ? 6.457 11.727 14.578 1 85.25 409 ASP B O 1
ATOM 7962 N N . HIS B 1 410 ? 5.055 13.328 14.039 1 85.75 410 HIS B N 1
ATOM 7963 C CA . HIS B 1 410 ? 4.625 12.727 12.781 1 85.75 410 HIS B CA 1
ATOM 7964 C C . HIS B 1 410 ? 3.631 11.594 13.023 1 85.75 410 HIS B C 1
ATOM 7966 O O . HIS B 1 410 ? 3.398 10.766 12.141 1 85.75 410 HIS B O 1
ATOM 7972 N N . GLU B 1 411 ? 3.188 11.5 14.188 1 92.31 411 GLU B N 1
ATOM 7973 C CA . GLU B 1 411 ? 1.922 10.82 14.445 1 92.31 411 GLU B CA 1
ATOM 7974 C C . GLU B 1 411 ? 0.747 11.789 14.375 1 92.31 411 GLU B C 1
ATOM 7976 O O . GLU B 1 411 ? 0.755 12.836 15.023 1 92.31 411 GLU B O 1
ATOM 7981 N N . ALA B 1 412 ? -0.25 11.469 13.648 1 95.94 412 ALA B N 1
ATOM 7982 C CA . ALA B 1 412 ? -1.325 12.414 13.344 1 95.94 412 ALA B CA 1
ATOM 7983 C C . ALA B 1 412 ? -2.02 12.883 14.617 1 95.94 412 ALA B C 1
ATOM 7985 O O . ALA B 1 412 ? -2.32 14.07 14.766 1 95.94 412 ALA B O 1
ATOM 7986 N N . GLY B 1 413 ? -2.268 11.945 15.57 1 95.62 413 GLY B N 1
ATOM 7987 C CA . GLY B 1 413 ? -2.889 12.32 16.828 1 95.62 413 GLY B CA 1
ATOM 7988 C C . GLY B 1 413 ? -2.047 13.281 17.641 1 95.62 413 GLY B C 1
ATOM 7989 O O . GLY B 1 413 ? -2.572 14.242 18.219 1 95.62 413 GLY B O 1
ATOM 7990 N N . TYR B 1 414 ? -0.812 13.055 17.688 1 94.88 414 TYR B N 1
ATOM 7991 C CA . TYR B 1 414 ? 0.103 13.914 18.422 1 94.88 414 TYR B CA 1
ATOM 7992 C C . TYR B 1 414 ? 0.213 15.289 17.766 1 94.88 414 TYR B C 1
ATOM 7994 O O . TYR B 1 414 ? 0.192 16.312 18.438 1 94.88 414 TYR B O 1
ATOM 8002 N N . ASP B 1 415 ? 0.36 15.273 16.453 1 95.62 415 ASP B N 1
ATOM 8003 C CA . ASP B 1 415 ? 0.47 16.531 15.719 1 95.62 415 ASP B CA 1
ATOM 8004 C C . ASP B 1 415 ? -0.803 17.359 15.867 1 95.62 415 ASP B C 1
ATOM 8006 O O . ASP B 1 415 ? -0.745 18.594 15.922 1 95.62 415 ASP B O 1
ATOM 8010 N N . SER B 1 416 ? -1.996 16.703 15.906 1 97.12 416 SER B N 1
ATOM 8011 C CA . SER B 1 416 ? -3.242 17.422 16.125 1 97.12 416 SER B CA 1
ATOM 8012 C C . SER B 1 416 ? -3.283 18.031 17.531 1 97.12 416 SER B C 1
ATOM 8014 O O . SER B 1 416 ? -3.812 19.125 17.734 1 97.12 416 SER B O 1
ATOM 8016 N N . TRP B 1 417 ? -2.762 17.297 18.5 1 95.81 417 TRP B N 1
ATOM 8017 C CA . TRP B 1 417 ? -2.67 17.812 19.859 1 95.81 417 TRP B CA 1
ATOM 8018 C C . TRP B 1 417 ? -1.739 19.016 19.922 1 95.81 417 TRP B C 1
ATOM 8020 O O . TRP B 1 417 ? -2.076 20.031 20.547 1 95.81 417 TRP B O 1
ATOM 8030 N N . MET B 1 418 ? -0.59 18.906 19.281 1 95.06 418 MET B N 1
ATOM 8031 C CA . MET B 1 418 ? 0.349 20.031 19.219 1 95.06 418 MET B CA 1
ATOM 8032 C C . MET B 1 418 ? -0.303 21.25 18.594 1 95.06 418 MET B C 1
ATOM 8034 O O . MET B 1 418 ? -0.099 22.375 19.062 1 95.06 418 MET B O 1
ATOM 8038 N N . THR B 1 419 ? -1.037 21 17.562 1 97.25 419 THR B N 1
ATOM 8039 C CA . THR B 1 419 ? -1.728 22.094 16.875 1 97.25 419 THR B CA 1
ATOM 8040 C C . THR B 1 419 ? -2.73 22.766 17.812 1 97.25 419 THR B C 1
ATOM 8042 O O . THR B 1 419 ? -2.867 23.984 17.797 1 97.25 419 THR B O 1
ATOM 8045 N N . ALA B 1 420 ? -3.428 21.969 18.625 1 97.12 420 ALA B N 1
ATOM 8046 C CA . ALA B 1 420 ? -4.406 22.5 19.562 1 97.12 420 ALA B CA 1
ATOM 8047 C C . ALA B 1 420 ? -3.738 23.406 20.594 1 97.12 420 ALA B C 1
ATOM 8049 O O . ALA B 1 420 ? -4.227 24.5 20.891 1 97.12 420 ALA B O 1
ATOM 8050 N N . GLU B 1 421 ? -2.65 22.938 21.109 1 94.5 421 GLU B N 1
ATOM 8051 C CA . GLU B 1 421 ? -1.906 23.719 22.094 1 94.5 421 GLU B CA 1
ATOM 8052 C C . GLU B 1 421 ? -1.354 25 21.484 1 94.5 421 GLU B C 1
ATOM 8054 O O . GLU B 1 421 ? -1.44 26.062 22.094 1 94.5 421 GLU B O 1
ATOM 8059 N N . LEU B 1 422 ? -0.797 24.859 20.312 1 95.56 422 LEU B N 1
ATOM 8060 C CA . LEU B 1 422 ? -0.255 26.016 19.609 1 95.56 422 LEU B CA 1
ATOM 8061 C C . LEU B 1 422 ? -1.337 27.062 19.375 1 95.56 422 LEU B C 1
ATOM 8063 O O . LEU B 1 422 ? -1.109 28.25 19.609 1 95.56 422 LEU B O 1
ATOM 8067 N N . PHE B 1 423 ? -2.49 26.656 18.922 1 97.06 423 PHE B N 1
ATOM 8068 C CA . PHE B 1 423 ? -3.566 27.562 18.562 1 97.06 423 PHE B CA 1
ATOM 8069 C C . PHE B 1 423 ? -3.971 28.438 19.75 1 97.06 423 PHE B C 1
ATOM 8071 O O . PHE B 1 423 ? -4.078 29.656 19.625 1 97.06 423 PHE B O 1
ATOM 8078 N N . VAL B 1 424 ? -4.137 27.828 20.875 1 95.06 424 VAL B N 1
ATOM 8079 C CA . VAL B 1 424 ? -4.617 28.531 22.062 1 95.06 424 VAL B CA 1
ATOM 8080 C C . VAL B 1 424 ? -3.553 29.516 22.547 1 95.06 424 VAL B C 1
ATOM 8082 O O . VAL B 1 424 ? -3.848 30.688 22.812 1 95.06 424 VAL B O 1
ATOM 8085 N N . LYS B 1 425 ? -2.367 29.141 22.594 1 93.69 425 LYS B N 1
ATOM 8086 C CA . LYS B 1 425 ? -1.293 29.969 23.141 1 93.69 425 LYS B CA 1
ATOM 8087 C C . LYS B 1 425 ? -0.874 31.062 22.172 1 93.69 425 LYS B C 1
ATOM 8089 O O . LYS B 1 425 ? -0.611 32.188 22.578 1 93.69 425 LYS B O 1
ATOM 8094 N N . LEU B 1 426 ? -0.759 30.656 20.938 1 93.88 426 LEU B N 1
ATOM 8095 C CA . LEU B 1 426 ? -0.421 31.641 19.906 1 93.88 426 LEU B CA 1
ATOM 8096 C C . LEU B 1 426 ? -1.488 32.719 19.828 1 93.88 426 LEU B C 1
ATOM 8098 O O . LEU B 1 426 ? -1.166 33.906 19.719 1 93.88 426 LEU B O 1
ATOM 8102 N N . SER B 1 427 ? -2.764 32.375 19.859 1 93.88 427 SER B N 1
ATOM 8103 C CA . SER B 1 427 ? -3.859 33.344 19.797 1 93.88 427 SER B CA 1
ATOM 8104 C C . SER B 1 427 ? -3.834 34.281 21 1 93.88 427 SER B C 1
ATOM 8106 O O . SER B 1 427 ? -4.078 35.469 20.875 1 93.88 427 SER B O 1
ATOM 8108 N N . ALA B 1 428 ? -3.562 33.656 22.156 1 90.06 428 ALA B N 1
ATOM 8109 C CA . ALA B 1 428 ? -3.463 34.469 23.359 1 90.06 428 ALA B CA 1
ATOM 8110 C C . ALA B 1 428 ? -2.346 35.5 23.234 1 90.06 428 ALA B C 1
ATOM 8112 O O . ALA B 1 428 ? -2.518 36.656 23.625 1 90.06 428 ALA B O 1
ATOM 8113 N N . LYS B 1 429 ? -1.3 35.125 22.75 1 89.25 429 LYS B N 1
ATOM 8114 C CA . LYS B 1 429 ? -0.164 36.031 22.578 1 89.25 429 LYS B CA 1
ATOM 8115 C C . LYS B 1 429 ? -0.495 37.125 21.578 1 89.25 429 LYS B C 1
ATOM 8117 O O . LYS B 1 429 ? -0.19 38.312 21.828 1 89.25 429 LYS B O 1
ATOM 8122 N N . LEU B 1 430 ? -1.085 36.781 20.469 1 90.44 430 LEU B N 1
ATOM 8123 C CA . LEU B 1 430 ? -1.434 37.75 19.438 1 90.44 430 LEU B CA 1
ATOM 8124 C C . LEU B 1 430 ? -2.436 38.781 19.953 1 90.44 430 LEU B C 1
ATOM 8126 O O . LEU B 1 430 ? -2.357 39.969 19.625 1 90.44 430 LEU B O 1
ATOM 8130 N N . MET B 1 431 ? -3.312 38.344 20.734 1 88.75 431 MET B N 1
ATOM 8131 C CA . MET B 1 431 ? -4.305 39.25 21.312 1 88.75 431 MET B CA 1
ATOM 8132 C C . MET B 1 431 ? -3.645 40.219 22.266 1 88.75 431 MET B C 1
ATOM 8134 O O . MET B 1 431 ? -4 41.406 22.281 1 88.75 431 MET B O 1
ATOM 8138 N N . THR B 1 432 ? -2.758 39.719 23.047 1 84.88 432 THR B N 1
ATOM 8139 C CA . THR B 1 432 ? -2.029 40.562 23.984 1 84.88 432 THR B CA 1
ATOM 8140 C C . THR B 1 432 ? -1.198 41.594 23.234 1 84.88 432 THR B C 1
ATOM 8142 O O . THR B 1 432 ? -1.126 42.75 23.641 1 84.88 432 THR B O 1
ATOM 8145 N N . ASP B 1 433 ? -0.611 41.219 22.203 1 83.62 433 ASP B N 1
ATOM 8146 C CA . ASP B 1 433 ? 0.208 42.125 21.391 1 83.62 433 ASP B CA 1
ATOM 8147 C C . ASP B 1 433 ? -0.646 43.188 20.75 1 83.62 433 ASP B C 1
ATOM 8149 O O . ASP B 1 433 ? -0.211 44.344 20.609 1 83.62 433 ASP B O 1
ATOM 8153 N N . GLN B 1 434 ? -1.764 42.875 20.297 1 82.12 434 GLN B N 1
ATOM 8154 C CA . GLN B 1 434 ? -2.67 43.844 19.672 1 82.12 434 GLN B CA 1
ATOM 8155 C C . GLN B 1 434 ? -3.174 44.875 20.688 1 82.12 434 GLN B C 1
ATOM 8157 O O . GLN B 1 434 ? -3.352 46.031 20.375 1 82.12 434 GLN B O 1
ATOM 8162 N N . LYS B 1 435 ? -3.473 44.375 21.828 1 75.56 435 LYS B N 1
ATOM 8163 C CA . LYS B 1 435 ? -3.939 45.281 22.875 1 75.56 435 LYS B CA 1
ATOM 8164 C C . LYS B 1 435 ? -2.85 46.281 23.281 1 75.56 435 LYS B C 1
ATOM 8166 O O . LYS B 1 435 ? -3.137 47.438 23.562 1 75.56 435 LYS B O 1
ATOM 8171 N N . MET B 1 436 ? -1.718 45.844 23.359 1 68.88 436 MET B N 1
ATOM 8172 C CA . MET B 1 436 ? -0.607 46.688 23.75 1 68.88 436 MET B CA 1
ATOM 8173 C C . MET B 1 436 ? -0.272 47.688 22.656 1 68.88 436 MET B C 1
ATOM 8175 O O . MET B 1 436 ? 0.074 48.844 22.938 1 68.88 436 MET B O 1
ATOM 8179 N N . ASN B 1 437 ? -0.034 47.094 21.516 1 59.47 437 ASN B N 1
ATOM 8180 C CA . ASN B 1 437 ? 0.424 48 20.469 1 59.47 437 ASN B CA 1
ATOM 8181 C C . ASN B 1 437 ? -0.737 48.75 19.828 1 59.47 437 ASN B C 1
ATOM 8183 O O . ASN B 1 437 ? -0.526 49.656 19 1 59.47 437 ASN B O 1
ATOM 8187 N N . GLY B 1 438 ? -1.862 49.062 20.422 1 48.28 438 GLY B N 1
ATOM 8188 C CA . GLY B 1 438 ? -2.979 49.688 19.734 1 48.28 438 GLY B CA 1
ATOM 8189 C C . GLY B 1 438 ? -3.242 49.125 18.359 1 48.28 438 GLY B C 1
ATOM 8190 O O . GLY B 1 438 ? -4.395 49 17.938 1 48.28 438 GLY B O 1
ATOM 8191 N N . LYS B 1 439 ? -2.396 49.375 17.234 1 43.72 439 LYS B N 1
ATOM 8192 C CA . LYS B 1 439 ? -2.465 49.062 15.805 1 43.72 439 LYS B CA 1
ATOM 8193 C C . LYS B 1 439 ? -1.973 47.625 15.547 1 43.72 439 LYS B C 1
ATOM 8195 O O . LYS B 1 439 ? -1.296 47.062 16.391 1 43.72 439 LYS B O 1
ATOM 8200 N N . THR B 1 440 ? -2.283 46.938 14.445 1 41.34 440 THR B N 1
ATOM 8201 C CA . THR B 1 440 ? -2.012 45.594 13.891 1 41.34 440 THR B CA 1
ATOM 8202 C C . THR B 1 440 ? -0.539 45.25 14.055 1 41.34 440 THR B C 1
ATOM 8204 O O . THR B 1 440 ? 0.325 45.812 13.375 1 41.34 440 THR B O 1
ATOM 8207 N N . ILE B 1 441 ? 0.094 45 15.195 1 39.12 441 ILE B N 1
ATOM 8208 C CA . ILE B 1 441 ? 1.509 44.719 15.398 1 39.12 441 ILE B CA 1
ATOM 8209 C C . ILE B 1 441 ? 1.878 43.406 14.711 1 39.12 441 ILE B C 1
ATOM 8211 O O . ILE B 1 441 ? 1.173 42.406 14.859 1 39.12 441 ILE B O 1
ATOM 8215 N N . LYS B 1 442 ? 2.867 43.281 13.836 1 41.94 442 LYS B N 1
ATOM 8216 C CA . LYS B 1 442 ? 3.531 42.219 13.078 1 41.94 442 LYS B CA 1
ATOM 8217 C C . LYS B 1 442 ? 4.301 41.281 14 1 41.94 442 LYS B C 1
ATOM 8219 O O . LYS B 1 442 ? 4.965 41.719 14.938 1 41.94 442 LYS B O 1
ATOM 8224 N N . ALA B 1 443 ? 4.094 39.938 14.094 1 41.16 443 ALA B N 1
ATOM 8225 C CA . ALA B 1 443 ? 4.625 38.781 14.797 1 41.16 443 ALA B CA 1
ATOM 8226 C C . ALA B 1 443 ? 6.152 38.781 14.812 1 41.16 443 ALA B C 1
ATOM 8228 O O . ALA B 1 443 ? 6.785 37.812 15.195 1 41.16 443 ALA B O 1
ATOM 8229 N N . GLU B 1 444 ? 7.012 39.75 14.633 1 39.59 444 GLU B N 1
ATOM 8230 C CA . GLU B 1 444 ? 8.453 39.719 14.406 1 39.59 444 GLU B CA 1
ATOM 8231 C C . GLU B 1 444 ? 9.203 39.312 15.68 1 39.59 444 GLU B C 1
ATOM 8233 O O . GLU B 1 444 ? 10.203 38.594 15.609 1 39.59 444 GLU B O 1
ATOM 8238 N N . LYS B 1 445 ? 8.945 39.719 16.906 1 38.25 445 LYS B N 1
ATOM 8239 C CA . LYS B 1 445 ? 9.938 39.719 17.984 1 38.25 445 LYS B CA 1
ATOM 8240 C C . LYS B 1 445 ? 10.141 38.312 18.562 1 38.25 445 LYS B C 1
ATOM 8242 O O . LYS B 1 445 ? 11.195 38.031 19.125 1 38.25 445 LYS B O 1
ATOM 8247 N N . LEU B 1 446 ? 9.25 37.5 18.75 1 38.91 446 LEU B N 1
ATOM 8248 C CA . LEU B 1 446 ? 9.312 36.406 19.719 1 38.91 446 LEU B CA 1
ATOM 8249 C C . LEU B 1 446 ? 10.094 35.219 19.141 1 38.91 446 LEU B C 1
ATOM 8251 O O . LEU B 1 446 ? 10.461 34.281 19.875 1 38.91 446 LEU B O 1
ATOM 8255 N N . LEU B 1 447 ? 10.242 35 17.875 1 41.44 447 LEU B N 1
ATOM 8256 C CA . LEU B 1 447 ? 10.867 33.75 17.469 1 41.44 447 LEU B CA 1
ATOM 8257 C C . LEU B 1 447 ? 12.367 33.781 17.734 1 41.44 447 LEU B C 1
ATOM 8259 O O . LEU B 1 447 ? 13.047 32.75 17.609 1 41.44 447 LEU B O 1
ATOM 8263 N N . ASN B 1 448 ? 13.117 34.875 18.156 1 37.5 448 ASN B N 1
ATOM 8264 C CA . ASN B 1 448 ? 14.562 35.062 18.188 1 37.5 448 ASN B CA 1
ATOM 8265 C C . ASN B 1 448 ? 15.156 34.656 19.531 1 37.5 448 ASN B C 1
ATOM 8267 O O . ASN B 1 448 ? 16.375 34.625 19.688 1 37.5 448 ASN B O 1
ATOM 8271 N N . ASN B 1 449 ? 14.578 34.531 20.625 1 33.91 449 ASN B N 1
ATOM 8272 C CA . ASN B 1 449 ? 15.375 34.594 21.844 1 33.91 449 ASN B CA 1
ATOM 8273 C C . ASN B 1 449 ? 16.094 33.25 22.109 1 33.91 449 ASN B C 1
ATOM 8275 O O . ASN B 1 449 ? 16.938 33.188 22.984 1 33.91 449 ASN B O 1
ATOM 8279 N N . HIS B 1 450 ? 15.766 32.094 21.688 1 34.81 450 HIS B N 1
ATOM 8280 C CA . HIS B 1 450 ? 16.297 30.969 22.438 1 34.81 450 HIS B CA 1
ATOM 8281 C C . HIS B 1 450 ? 17.609 30.469 21.875 1 34.81 450 HIS B C 1
ATOM 8283 O O . HIS B 1 450 ? 18.141 29.453 22.297 1 34.81 450 HIS B O 1
ATOM 8289 N N . TYR B 1 451 ? 18.344 31.016 20.906 1 33.69 451 TYR B N 1
ATOM 8290 C CA . TYR B 1 451 ? 19.422 30.266 20.266 1 33.69 451 TYR B CA 1
ATOM 8291 C C . TYR B 1 451 ? 20.703 30.391 21.078 1 33.69 451 TYR B C 1
ATOM 8293 O O . TYR B 1 451 ? 21.781 30.656 20.5 1 33.69 451 TYR B O 1
ATOM 8301 N N . GLU B 1 452 ? 20.875 30.688 22.297 1 31.84 452 GLU B N 1
ATOM 8302 C CA . GLU B 1 452 ? 22.219 30.812 22.875 1 31.84 452 GLU B CA 1
ATOM 8303 C C . GLU B 1 452 ? 22.953 29.484 22.844 1 31.84 452 GLU B C 1
ATOM 8305 O O . GLU B 1 452 ? 24.188 29.453 22.781 1 31.84 452 GLU B O 1
ATOM 8310 N N . THR B 1 453 ? 22.422 28.297 22.797 1 32.38 453 THR B N 1
ATOM 8311 C CA . THR B 1 453 ? 23.188 27.172 23.328 1 32.38 453 THR B CA 1
ATOM 8312 C C . THR B 1 453 ? 24.016 26.516 22.234 1 32.38 453 THR B C 1
ATOM 8314 O O . THR B 1 453 ? 25 25.812 22.516 1 32.38 453 THR B O 1
ATOM 8317 N N . CYS B 1 454 ? 23.75 26.547 20.953 1 33.59 454 CYS B N 1
ATOM 8318 C CA . CYS B 1 454 ? 24.422 25.562 20.109 1 33.59 454 CYS B CA 1
ATOM 8319 C C . CYS B 1 454 ? 25.828 26.047 19.734 1 33.59 454 CYS B C 1
ATOM 8321 O O . CYS B 1 454 ? 26.578 25.328 19.094 1 33.59 454 CYS B O 1
ATOM 8323 N N . GLN B 1 455 ? 26.25 27.25 19.906 1 31.7 455 GLN B N 1
ATOM 8324 C CA . GLN B 1 455 ? 27.562 27.656 19.422 1 31.7 455 GLN B CA 1
ATOM 8325 C C . GLN B 1 455 ? 28.688 27.016 20.234 1 31.7 455 GLN B C 1
ATOM 8327 O O . GLN B 1 455 ? 29.828 26.922 19.781 1 31.7 455 GLN B O 1
ATOM 8332 N N . LYS B 1 456 ? 28.516 26.797 21.531 1 32.5 456 LYS B N 1
ATOM 8333 C CA . LYS B 1 456 ? 29.672 26.438 22.328 1 32.5 456 LYS B CA 1
ATOM 8334 C C . LYS B 1 456 ? 30.188 25.047 21.984 1 32.5 456 LYS B C 1
ATOM 8336 O O . LYS B 1 456 ? 31.266 24.641 22.406 1 32.5 456 LYS B O 1
ATOM 8341 N N . ILE B 1 457 ? 29.406 24.156 21.328 1 31.59 457 ILE B N 1
ATOM 8342 C CA . ILE B 1 457 ? 29.875 22.781 21.328 1 31.59 457 ILE B CA 1
ATOM 8343 C C . ILE B 1 457 ? 30.906 22.578 20.234 1 31.59 457 ILE B C 1
ATOM 8345 O O . ILE B 1 457 ? 31.578 21.547 20.188 1 31.59 457 ILE B O 1
ATOM 8349 N N . ALA B 1 458 ? 31.078 23.469 19.266 1 31.91 458 ALA B N 1
ATOM 8350 C CA . ALA B 1 458 ? 31.969 23.062 18.172 1 31.91 458 ALA B CA 1
ATOM 8351 C C . ALA B 1 458 ? 33.438 23.109 18.609 1 31.91 458 ALA B C 1
ATOM 8353 O O . ALA B 1 458 ? 34.312 22.766 17.844 1 31.91 458 ALA B O 1
ATOM 8354 N N . ASN B 1 459 ? 33.812 23.797 19.703 1 27.97 459 ASN B N 1
ATOM 8355 C CA . ASN B 1 459 ? 35.25 23.969 19.828 1 27.97 459 ASN B CA 1
ATOM 8356 C C . ASN B 1 459 ? 35.938 22.656 20.25 1 27.97 459 ASN B C 1
ATOM 8358 O O . ASN B 1 459 ? 37.156 22.547 20.203 1 27.97 459 ASN B O 1
ATOM 8362 N N . ASN B 1 460 ? 35.344 21.891 21.172 1 27.75 460 ASN B N 1
ATOM 8363 C CA . ASN B 1 460 ? 36.25 21.031 21.922 1 27.75 460 ASN B CA 1
ATOM 8364 C C . ASN B 1 460 ? 36.656 19.812 21.125 1 27.75 460 ASN B C 1
ATOM 8366 O O . ASN B 1 460 ? 37 18.766 21.688 1 27.75 460 ASN B O 1
ATOM 8370 N N . ASP B 1 461 ? 36.562 19.734 19.844 1 26.64 461 ASP B N 1
ATOM 8371 C CA . ASP B 1 461 ? 36.781 18.406 19.297 1 26.64 461 ASP B CA 1
ATOM 8372 C C . ASP B 1 461 ? 38.25 18.031 19.344 1 26.64 461 ASP B C 1
ATOM 8374 O O . ASP B 1 461 ? 38.688 17.125 18.641 1 26.64 461 ASP B O 1
ATOM 8378 N N . ASP B 1 462 ? 39.125 18.812 20.047 1 23.73 462 ASP B N 1
ATOM 8379 C CA . ASP B 1 462 ? 40.469 18.328 19.672 1 23.73 462 ASP B CA 1
ATOM 8380 C C . ASP B 1 462 ? 40.625 16.844 19.984 1 23.73 462 ASP B C 1
ATOM 8382 O O . ASP B 1 462 ? 41.156 16.094 19.188 1 23.73 462 ASP B O 1
ATOM 8386 N N . GLU B 1 463 ? 40.812 16.516 21.312 1 22.36 463 GLU B N 1
ATOM 8387 C CA . GLU B 1 463 ? 41.812 15.523 21.734 1 22.36 463 GLU B CA 1
ATOM 8388 C C . GLU B 1 463 ? 41.281 14.102 21.594 1 22.36 463 GLU B C 1
ATOM 8390 O O . GLU B 1 463 ? 41.844 13.164 22.156 1 22.36 463 GLU B O 1
ATOM 8395 N N . THR B 1 464 ? 40.094 13.859 21.094 1 21.47 464 THR B N 1
ATOM 8396 C CA . THR B 1 464 ? 39.688 12.484 21.391 1 21.47 464 THR B CA 1
ATOM 8397 C C . THR B 1 464 ? 40.688 11.5 20.812 1 21.47 464 THR B C 1
ATOM 8399 O O . THR B 1 464 ? 41.031 11.562 19.641 1 21.47 464 THR B O 1
ATOM 8402 N N . ASN B 1 465 ? 41.562 10.938 21.703 1 20.06 465 ASN B N 1
ATOM 8403 C CA . ASN B 1 465 ? 42.531 9.836 21.688 1 20.06 465 ASN B CA 1
ATOM 8404 C C . ASN B 1 465 ? 41.969 8.625 20.953 1 20.06 465 ASN B C 1
ATOM 8406 O O . ASN B 1 465 ? 40.781 8.281 21.094 1 20.06 465 ASN B O 1
ATOM 8410 N N . ILE B 1 466 ? 42.594 8.234 19.875 1 20.94 466 ILE B N 1
ATOM 8411 C CA . ILE B 1 466 ? 42.5 7.172 18.875 1 20.94 466 ILE B CA 1
ATOM 8412 C C . ILE B 1 466 ? 42.562 5.812 19.562 1 20.94 466 ILE B C 1
ATOM 8414 O O . ILE B 1 466 ? 42.844 4.797 18.922 1 20.94 466 ILE B O 1
ATOM 8418 N N . ASN B 1 467 ? 42.344 5.738 21 1 19.2 467 ASN B N 1
ATOM 8419 C CA . ASN B 1 467 ? 42.781 4.434 21.484 1 19.2 467 ASN B CA 1
ATOM 8420 C C . ASN B 1 467 ? 42.125 3.295 20.719 1 19.2 467 ASN B C 1
ATOM 8422 O O . ASN B 1 467 ? 40.969 3.391 20.312 1 19.2 467 ASN B O 1
ATOM 8426 N N . SER B 1 468 ? 43 2.33 20.203 1 19.69 468 SER B N 1
ATOM 8427 C CA . SER B 1 468 ? 43.094 1.112 19.406 1 19.69 468 SER B CA 1
ATOM 8428 C C . SER B 1 468 ? 42.25 -0.001 20.016 1 19.69 468 SER B C 1
ATOM 8430 O O . SER B 1 468 ? 42.594 -0.549 21.062 1 19.69 468 SER B O 1
ATOM 8432 N N . TYR B 1 469 ? 40.938 0.323 20.312 1 18.81 469 TYR B N 1
ATOM 8433 C CA . TYR B 1 469 ? 40.219 -0.791 20.938 1 18.81 469 TYR B CA 1
ATOM 8434 C C . TYR B 1 469 ? 40.469 -2.092 20.188 1 18.81 469 TYR B C 1
ATOM 8436 O O . TYR B 1 469 ? 40.469 -2.115 18.953 1 18.81 469 TYR B O 1
ATOM 8444 N N . ASP B 1 470 ? 41.062 -3.02 20.922 1 18.45 470 ASP B N 1
ATOM 8445 C CA . ASP B 1 470 ? 41.438 -4.438 20.875 1 18.45 470 ASP B CA 1
ATOM 8446 C C . ASP B 1 470 ? 40.25 -5.273 20.359 1 18.45 470 ASP B C 1
ATOM 8448 O O . ASP B 1 470 ? 39.094 -4.91 20.562 1 18.45 470 ASP B O 1
ATOM 8452 N N . THR B 1 471 ? 40.562 -6.285 19.531 1 19.2 471 THR B N 1
ATOM 8453 C CA . THR B 1 471 ? 40 -7.207 18.547 1 19.2 471 THR B CA 1
ATOM 8454 C C . THR B 1 471 ? 39 -8.148 19.219 1 19.2 471 THR B C 1
ATOM 8456 O O . THR B 1 471 ? 38.156 -8.734 18.547 1 19.2 471 THR B O 1
ATOM 8459 N N . SER B 1 472 ? 39.219 -8.5 20.578 1 17.05 472 SER B N 1
ATOM 8460 C CA . SER B 1 472 ? 39.125 -9.945 20.719 1 17.05 472 SER B CA 1
ATOM 8461 C C . SER B 1 472 ? 37.656 -10.406 20.516 1 17.05 472 SER B C 1
ATOM 8463 O O . SER B 1 472 ? 36.75 -9.594 20.484 1 17.05 472 SER B O 1
ATOM 8465 N N . ASN B 1 473 ? 37.312 -11.609 21.203 1 18.78 473 ASN B N 1
ATOM 8466 C CA . ASN B 1 473 ? 36.719 -12.938 21.078 1 18.78 473 ASN B CA 1
ATOM 8467 C C . ASN B 1 473 ? 35.188 -12.891 21.203 1 18.78 473 ASN B C 1
ATOM 8469 O O . ASN B 1 473 ? 34.656 -11.93 21.734 1 18.78 473 ASN B O 1
ATOM 8473 N N . GLY B 1 474 ? 34.531 -13.945 20.641 1 18.36 474 GLY B N 1
ATOM 8474 C CA . GLY B 1 474 ? 33.281 -14.414 20.062 1 18.36 474 GLY B CA 1
ATOM 8475 C C . GLY B 1 474 ? 32.156 -14.5 21.062 1 18.36 474 GLY B C 1
ATOM 8476 O O . GLY B 1 474 ? 31.016 -14.836 20.703 1 18.36 474 GLY B O 1
ATOM 8477 N N . ILE B 1 475 ? 32.5 -14.43 22.375 1 19.67 475 ILE B N 1
ATOM 8478 C CA . ILE B 1 475 ? 31.641 -15.383 23.094 1 19.67 475 ILE B CA 1
ATOM 8479 C C . ILE B 1 475 ? 30.188 -14.891 23.078 1 19.67 475 ILE B C 1
ATOM 8481 O O . ILE B 1 475 ? 29.922 -13.719 23.375 1 19.67 475 ILE B O 1
ATOM 8485 N N . PHE B 1 476 ? 29.359 -15.656 22.344 1 19.08 476 PHE B N 1
ATOM 8486 C CA . PHE B 1 476 ? 27.953 -15.633 21.953 1 19.08 476 PHE B CA 1
ATOM 8487 C C . PHE B 1 476 ? 27.047 -15.523 23.172 1 19.08 476 PHE B C 1
ATOM 8489 O O . PHE B 1 476 ? 25.828 -15.727 23.078 1 19.08 476 PHE B O 1
ATOM 8496 N N . PRO B 1 477 ? 27.547 -14.797 24.281 1 17.89 477 PRO B N 1
ATOM 8497 C CA . PRO B 1 477 ? 26.766 -15.25 25.422 1 17.89 477 PRO B CA 1
ATOM 8498 C C . PRO B 1 477 ? 25.266 -15.07 25.219 1 17.89 477 PRO B C 1
ATOM 8500 O O . PRO B 1 477 ? 24.844 -14.188 24.469 1 17.89 477 PRO B O 1
ATOM 8503 N N . THR B 1 478 ? 24.484 -16.109 25.484 1 19.5 478 THR B N 1
ATOM 8504 C CA . THR B 1 478 ? 23.094 -16.562 25.453 1 19.5 478 THR B CA 1
ATOM 8505 C C . THR B 1 478 ? 22.203 -15.648 26.297 1 19.5 478 THR B C 1
ATOM 8507 O O . THR B 1 478 ? 21.047 -15.953 26.531 1 19.5 478 THR B O 1
ATOM 8510 N N . GLN B 1 479 ? 22.703 -14.344 26.391 1 17.73 479 GLN B N 1
ATOM 8511 C CA . GLN B 1 479 ? 22.125 -13.688 27.562 1 17.73 479 GLN B CA 1
ATOM 8512 C C . GLN B 1 479 ? 20.594 -13.664 27.484 1 17.73 479 GLN B C 1
ATOM 8514 O O . GLN B 1 479 ? 20.031 -13.336 26.438 1 17.73 479 GLN B O 1
ATOM 8519 N N . ARG B 1 480 ? 20.016 -14.406 28.391 1 17.94 480 ARG B N 1
ATOM 8520 C CA . ARG B 1 480 ? 18.656 -14.664 28.875 1 17.94 480 ARG B CA 1
ATOM 8521 C C . ARG B 1 480 ? 17.906 -13.359 29.094 1 17.94 480 ARG B C 1
ATOM 8523 O O . ARG B 1 480 ? 18.359 -12.469 29.797 1 17.94 480 ARG B O 1
ATOM 8530 N N . ALA B 1 481 ? 17.188 -13.016 28.094 1 18.59 481 ALA B N 1
ATOM 8531 C CA . ALA B 1 481 ? 16.359 -11.844 27.828 1 18.59 481 ALA B CA 1
ATOM 8532 C C . ALA B 1 481 ? 15.438 -11.547 29.016 1 18.59 481 ALA B C 1
ATOM 8534 O O . ALA B 1 481 ? 14.289 -11.977 29.031 1 18.59 481 ALA B O 1
ATOM 8535 N N . GLU B 1 482 ? 16.109 -11.734 30.25 1 17.69 482 GLU B N 1
ATOM 8536 C CA . GLU B 1 482 ? 15.125 -11.664 31.328 1 17.69 482 GLU B CA 1
ATOM 8537 C C . GLU B 1 482 ? 14.359 -10.344 31.297 1 17.69 482 GLU B C 1
ATOM 8539 O O . GLU B 1 482 ? 14.961 -9.281 31.125 1 17.69 482 GLU B O 1
ATOM 8544 N N . CYS B 1 483 ? 13.164 -10.445 30.891 1 18.92 483 CYS B N 1
ATOM 8545 C CA . CYS B 1 483 ? 12.109 -9.445 30.812 1 18.92 483 CYS B CA 1
ATOM 8546 C C . CYS B 1 483 ? 12.008 -8.664 32.125 1 18.92 483 CYS B C 1
ATOM 8548 O O . CYS B 1 483 ? 11.5 -9.18 33.125 1 18.92 483 CYS B O 1
ATOM 8550 N N . THR B 1 484 ? 13.219 -8.234 32.656 1 17.69 484 THR B N 1
ATOM 8551 C CA . THR B 1 484 ? 13.125 -7.676 34 1 17.69 484 THR B CA 1
ATOM 8552 C C . THR B 1 484 ? 11.969 -6.688 34.094 1 17.69 484 THR B C 1
ATOM 8554 O O . THR B 1 484 ? 11.773 -5.859 33.188 1 17.69 484 THR B O 1
ATOM 8557 N N . LYS B 1 485 ? 11.023 -7.066 34.844 1 20.06 485 LYS B N 1
ATOM 8558 C CA . LYS B 1 485 ? 9.852 -6.445 35.469 1 20.06 485 LYS B CA 1
ATOM 8559 C C . LYS B 1 485 ? 10.195 -5.074 36.031 1 20.06 485 LYS B C 1
ATOM 8561 O O . LYS B 1 485 ? 10.922 -4.977 37.031 1 20.06 485 LYS B O 1
ATOM 8566 N N . ASN B 1 486 ? 10.672 -4.125 35.219 1 17.5 486 ASN B N 1
ATOM 8567 C CA . ASN B 1 486 ? 11.07 -2.871 35.844 1 17.5 486 ASN B CA 1
ATOM 8568 C C . ASN B 1 486 ? 9.977 -2.318 36.75 1 17.5 486 ASN B C 1
ATOM 8570 O O . ASN B 1 486 ? 8.883 -1.998 36.281 1 17.5 486 ASN B O 1
ATOM 8574 N N . PRO B 1 487 ? 9.914 -2.758 38.062 1 21.91 487 PRO B N 1
ATOM 8575 C CA . PRO B 1 487 ? 8.961 -2.299 39.062 1 21.91 487 PRO B CA 1
ATOM 8576 C C . PRO B 1 487 ? 8.922 -0.779 39.188 1 21.91 487 PRO B C 1
ATOM 8578 O O . PRO B 1 487 ? 9.75 -0.201 39.906 1 21.91 487 PRO B O 1
ATOM 8581 N N . TYR B 1 488 ? 9.055 -0.127 38.188 1 19.88 488 TYR B N 1
ATOM 8582 C CA . TYR B 1 488 ? 9.258 1.284 38.5 1 19.88 488 TYR B CA 1
ATOM 8583 C C . TYR B 1 488 ? 8.258 1.764 39.531 1 19.88 488 TYR B C 1
ATOM 8585 O O . TYR B 1 488 ? 7.086 1.375 39.5 1 19.88 488 TYR B O 1
ATOM 8593 N N . VAL B 1 489 ? 8.695 2.188 40.719 1 21.19 489 VAL B N 1
ATOM 8594 C CA . VAL B 1 489 ? 8.242 2.803 41.969 1 21.19 489 VAL B CA 1
ATOM 8595 C C . VAL B 1 489 ? 7.188 3.863 41.656 1 21.19 489 VAL B C 1
ATOM 8597 O O . VAL B 1 489 ? 7.23 4.512 40.625 1 21.19 489 VAL B O 1
ATOM 8600 N N . SER B 1 490 ? 6.168 3.949 42.5 1 22.44 490 SER B N 1
ATOM 8601 C CA . SER B 1 490 ? 4.914 4.625 42.812 1 22.44 490 SER B CA 1
ATOM 8602 C C . SER B 1 490 ? 5.109 6.133 42.906 1 22.44 490 SER B C 1
ATOM 8604 O O . SER B 1 490 ? 4.211 6.852 43.375 1 22.44 490 SER B O 1
ATOM 8606 N N . SER B 1 491 ? 6.176 6.789 42.5 1 23.25 491 SER B N 1
ATOM 8607 C CA . SER B 1 491 ? 6.27 8.125 43.062 1 23.25 491 SER B CA 1
ATOM 8608 C C . SER B 1 491 ? 5.062 8.977 42.688 1 23.25 491 SER B C 1
ATOM 8610 O O . SER B 1 491 ? 4.777 9.164 41.5 1 23.25 491 SER B O 1
ATOM 8612 N N . ASN B 1 492 ? 4.023 9.031 43.562 1 24.86 492 ASN B N 1
ATOM 8613 C CA . ASN B 1 492 ? 2.811 9.836 43.688 1 24.86 492 ASN B CA 1
ATOM 8614 C C . ASN B 1 492 ? 3.096 11.32 43.469 1 24.86 492 ASN B C 1
ATOM 8616 O O . ASN B 1 492 ? 3.688 11.977 44.344 1 24.86 492 ASN B O 1
ATOM 8620 N N . PRO B 1 493 ? 3.602 11.758 42.562 1 24.7 493 PRO B N 1
ATOM 8621 C CA . PRO B 1 493 ? 4.227 13.07 42.688 1 24.7 493 PRO B CA 1
ATOM 8622 C C . PRO B 1 493 ? 3.287 14.117 43.281 1 24.7 493 PRO B C 1
ATOM 8624 O O . PRO B 1 493 ? 3.734 15.016 44 1 24.7 493 PRO B O 1
ATOM 8627 N N . PHE B 1 494 ? 2.08 14.203 42.75 1 26.73 494 PHE B N 1
ATOM 8628 C CA . PHE B 1 494 ? 1.115 15.227 43.125 1 26.73 494 PHE B CA 1
ATOM 8629 C C . PHE B 1 494 ? 0.334 14.797 44.375 1 26.73 494 PHE B C 1
ATOM 8631 O O . PHE B 1 494 ? -0.686 15.406 44.719 1 26.73 494 PHE B O 1
ATOM 8638 N N . ALA B 1 495 ? 0.748 13.812 45.219 1 27.06 495 ALA B N 1
ATOM 8639 C CA . ALA B 1 495 ? 0.293 13.812 46.594 1 27.06 495 ALA B CA 1
ATOM 8640 C C . ALA B 1 495 ? 0.61 15.148 47.281 1 27.06 495 ALA B C 1
ATOM 8642 O O . ALA B 1 495 ? 0.334 15.328 48.469 1 27.06 495 ALA B O 1
ATOM 8643 N N . ILE B 1 496 ? 1.535 15.891 46.688 1 24.86 496 ILE B N 1
ATOM 8644 C CA . ILE B 1 496 ? 1.992 17.047 47.438 1 24.86 496 ILE B CA 1
ATOM 8645 C C . ILE B 1 496 ? 0.896 18.109 47.469 1 24.86 496 ILE B C 1
ATOM 8647 O O . ILE B 1 496 ? 1.07 19.172 48.094 1 24.86 496 ILE B O 1
ATOM 8651 N N . LEU B 1 497 ? -0.101 18.062 46.719 1 25.34 497 LEU B N 1
ATOM 8652 C CA . LEU B 1 497 ? -0.918 19.266 46.781 1 25.34 497 LEU B CA 1
ATOM 8653 C C . LEU B 1 497 ? -1.646 19.344 48.125 1 25.34 497 LEU B C 1
ATOM 8655 O O . LEU B 1 497 ? -2.871 19.234 48.188 1 25.34 497 LEU B O 1
ATOM 8659 N N . GLY B 1 498 ? -1.11 18.516 49.156 1 25.11 498 GLY B N 1
ATOM 8660 C CA . GLY B 1 498 ? -1.887 18.812 50.344 1 25.11 498 GLY B CA 1
ATOM 8661 C C . GLY B 1 498 ? -1.915 20.281 50.719 1 25.11 498 GLY B C 1
ATOM 8662 O O . GLY B 1 498 ? -2.977 20.906 50.688 1 25.11 498 GLY B O 1
ATOM 8663 N N . ILE B 1 499 ? -1.007 20.594 51.812 1 24.69 499 ILE B N 1
ATOM 8664 C CA . ILE B 1 499 ? -1.2 21.609 52.844 1 24.69 499 ILE B CA 1
ATOM 8665 C C . ILE B 1 499 ? -0.751 22.969 52.312 1 24.69 499 ILE B C 1
ATOM 8667 O O . ILE B 1 499 ? 0.429 23.328 52.406 1 24.69 499 ILE B O 1
ATOM 8671 N N . ILE B 1 500 ? -0.665 23.312 51.125 1 25.48 500 ILE B N 1
ATOM 8672 C CA . ILE B 1 500 ? -0.147 24.672 50.969 1 25.48 500 ILE B CA 1
ATOM 8673 C C . ILE B 1 500 ? -0.959 25.625 51.844 1 25.48 500 ILE B C 1
ATOM 8675 O O . ILE B 1 500 ? -2.162 25.797 51.625 1 25.48 500 ILE B O 1
ATOM 8679 N N . GLU B 1 501 ? -0.472 25.828 53.062 1 24.44 501 GLU B N 1
ATOM 8680 C CA . GLU B 1 501 ? -0.896 26.875 54 1 24.44 501 GLU B CA 1
ATOM 8681 C C . GLU B 1 501 ? -0.992 28.234 53.312 1 24.44 501 GLU B C 1
ATOM 8683 O O . GLU B 1 501 ? -0.355 28.453 52.281 1 24.44 501 GLU B O 1
ATOM 8688 N N . ASP B 1 502 ? -1.748 29.219 53.906 1 25.19 502 ASP B N 1
ATOM 8689 C CA . ASP B 1 502 ? -2.273 30.562 53.719 1 25.19 502 ASP B CA 1
ATOM 8690 C C . ASP B 1 502 ? -1.144 31.562 53.531 1 25.19 502 ASP B C 1
ATOM 8692 O O . ASP B 1 502 ? -0.786 32.312 54.438 1 25.19 502 ASP B O 1
ATOM 8696 N N . GLU B 1 503 ? 0.078 31.188 52.969 1 25.41 503 GLU B N 1
ATOM 8697 C CA . GLU B 1 503 ? 0.953 32.344 53.188 1 25.41 503 GLU B CA 1
ATOM 8698 C C . GLU B 1 503 ? 0.343 33.625 52.656 1 25.41 503 GLU B C 1
ATOM 8700 O O . GLU B 1 503 ? -0.497 33.562 51.75 1 25.41 503 GLU B O 1
ATOM 8705 N N . GLN B 1 504 ? 0.89 34.812 53.094 1 26.36 504 GLN B N 1
ATOM 8706 C CA . GLN B 1 504 ? 0.582 36.219 53.188 1 26.36 504 GLN B CA 1
ATOM 8707 C C . GLN B 1 504 ? 0.484 36.844 51.781 1 26.36 504 GLN B C 1
ATOM 8709 O O . GLN B 1 504 ? 1.116 36.375 50.844 1 26.36 504 GLN B O 1
ATOM 8714 N N . ASP B 1 505 ? -0.396 37.844 51.562 1 26.66 505 ASP B N 1
ATOM 8715 C CA . ASP B 1 505 ? -0.96 38.781 50.625 1 26.66 505 ASP B CA 1
ATOM 8716 C C . ASP B 1 505 ? 0.142 39.562 49.875 1 26.66 505 ASP B C 1
ATOM 8718 O O . ASP B 1 505 ? 0.49 40.688 50.25 1 26.66 505 ASP B O 1
ATOM 8722 N N . THR B 1 506 ? 1.384 38.969 49.656 1 27.22 506 THR B N 1
ATOM 8723 C CA . THR B 1 506 ? 2.223 40.031 49.094 1 27.22 506 THR B CA 1
ATOM 8724 C C . THR B 1 506 ? 1.604 40.625 47.844 1 27.22 506 THR B C 1
ATOM 8726 O O . THR B 1 506 ? 0.934 39.938 47.094 1 27.22 506 THR B O 1
ATOM 8729 N N . ALA B 1 507 ? 1.724 42 47.562 1 29.91 507 ALA B N 1
ATOM 8730 C CA . ALA B 1 507 ? 1.278 42.969 46.562 1 29.91 507 ALA B CA 1
ATOM 8731 C C . ALA B 1 507 ? 1.643 42.531 45.156 1 29.91 507 ALA B C 1
ATOM 8733 O O . ALA B 1 507 ? 2.818 42.531 44.781 1 29.91 507 ALA B O 1
ATOM 8734 N N . LEU B 1 508 ? 1.08 41.438 44.656 1 30.12 508 LEU B N 1
ATOM 8735 C CA . LEU B 1 508 ? 1.323 41 43.312 1 30.12 508 LEU B CA 1
ATOM 8736 C C . LEU B 1 508 ? 1.192 42.156 42.312 1 30.12 508 LEU B C 1
ATOM 8738 O O . LEU B 1 508 ? 0.17 42.844 42.312 1 30.12 508 LEU B O 1
ATOM 8742 N N . THR B 1 509 ? 2.256 42.75 41.938 1 29.8 509 THR B N 1
ATOM 8743 C CA . THR B 1 509 ? 2.359 43.719 40.844 1 29.8 509 THR B CA 1
ATOM 8744 C C . THR B 1 509 ? 1.504 43.281 39.656 1 29.8 509 THR B C 1
ATOM 8746 O O . THR B 1 509 ? 1.336 42.094 39.406 1 29.8 509 THR B O 1
ATOM 8749 N N . GLU B 1 510 ? 0.571 44.156 39.125 1 31.81 510 GLU B N 1
ATOM 8750 C CA . GLU B 1 510 ? -0.394 44.031 38.031 1 31.81 510 GLU B CA 1
ATOM 8751 C C . GLU B 1 510 ? 0.24 43.375 36.781 1 31.81 510 GLU B C 1
ATOM 8753 O O . GLU B 1 510 ? 1.009 44.031 36.094 1 31.81 510 GLU B O 1
ATOM 8758 N N . THR B 1 511 ? 0.844 42.281 36.812 1 37.25 511 THR B N 1
ATOM 8759 C CA . THR B 1 511 ? 1.336 41.656 35.594 1 37.25 511 THR B CA 1
ATOM 8760 C C . THR B 1 511 ? 0.278 41.719 34.5 1 37.25 511 THR B C 1
ATOM 8762 O O . THR B 1 511 ? -0.909 41.531 34.75 1 37.25 511 THR B O 1
ATOM 8765 N N . PRO B 1 512 ? 0.449 42.344 33.312 1 41.84 512 PRO B N 1
ATOM 8766 C CA . PRO B 1 512 ? -0.521 42.469 32.219 1 41.84 512 PRO B CA 1
ATOM 8767 C C . PRO B 1 512 ? -1.369 41.188 32.062 1 41.84 512 PRO B C 1
ATOM 8769 O O . PRO B 1 512 ? -0.878 40.094 32.312 1 41.84 512 PRO B O 1
ATOM 8772 N N . THR B 1 513 ? -2.656 41.156 32.375 1 48.78 513 THR B N 1
ATOM 8773 C CA . THR B 1 513 ? -3.717 40.156 32.406 1 48.78 513 THR B CA 1
ATOM 8774 C C . THR B 1 513 ? -3.654 39.25 31.203 1 48.78 513 THR B C 1
ATOM 8776 O O . THR B 1 513 ? -3.873 39.688 30.062 1 48.78 513 THR B O 1
ATOM 8779 N N . ILE B 1 514 ? -2.754 38.344 31.125 1 56.72 514 ILE B N 1
ATOM 8780 C CA . ILE B 1 514 ? -2.693 37.344 30.062 1 56.72 514 ILE B CA 1
ATOM 8781 C C . ILE B 1 514 ? -4.094 36.812 29.797 1 56.72 514 ILE B C 1
ATOM 8783 O O . ILE B 1 514 ? -4.82 36.438 30.719 1 56.72 514 ILE B O 1
ATOM 8787 N N . GLN B 1 515 ? -4.66 37.094 28.672 1 67.25 515 GLN B N 1
ATOM 8788 C CA . GLN B 1 515 ? -5.957 36.594 28.203 1 67.25 515 GLN B CA 1
ATOM 8789 C C . GLN B 1 515 ? -6.062 35.094 28.375 1 67.25 515 GLN B C 1
ATOM 8791 O O . GLN B 1 515 ? -5.25 34.344 27.812 1 67.25 515 GLN B O 1
ATOM 8796 N N . LYS B 1 516 ? -6.895 34.625 29.297 1 76.56 516 LYS B N 1
ATOM 8797 C CA . LYS B 1 516 ? -7.066 33.25 29.688 1 76.56 516 LYS B CA 1
ATOM 8798 C C . LYS B 1 516 ? -7.844 32.469 28.625 1 76.56 516 LYS B C 1
ATOM 8800 O O . LYS B 1 516 ? -7.637 31.266 28.453 1 76.56 516 LYS B O 1
ATOM 8805 N N . TRP B 1 517 ? -8.648 33.219 27.938 1 85.81 517 TRP B N 1
ATOM 8806 C CA . TRP B 1 517 ? -9.531 32.531 27 1 85.81 517 TRP B CA 1
ATOM 8807 C C . TRP B 1 517 ? -9.359 33.062 25.578 1 85.81 517 TRP B C 1
ATOM 8809 O O . TRP B 1 517 ? -9.008 34.25 25.391 1 85.81 517 TRP B O 1
ATOM 8819 N N . LEU B 1 518 ? -9.57 32.188 24.625 1 90 518 LEU B N 1
ATOM 8820 C CA . LEU B 1 518 ? -9.648 32.625 23.234 1 90 518 LEU B CA 1
ATOM 8821 C C . LEU B 1 518 ? -10.75 33.688 23.062 1 90 518 LEU B C 1
ATOM 8823 O O . LEU B 1 518 ? -11.805 33.594 23.688 1 90 518 LEU B O 1
ATOM 8827 N N . PRO B 1 519 ? -10.398 34.688 22.312 1 87.75 519 PRO B N 1
ATOM 8828 C CA . PRO B 1 519 ? -11.492 35.594 21.984 1 87.75 519 PRO B CA 1
ATOM 8829 C C . PRO B 1 519 ? -12.672 34.875 21.312 1 87.75 519 PRO B C 1
ATOM 8831 O O . PRO B 1 519 ? -12.477 33.875 20.625 1 87.75 519 PRO B O 1
ATOM 8834 N N . ASP B 1 520 ? -13.789 35.469 21.656 1 88.44 520 ASP B N 1
ATOM 8835 C CA . ASP B 1 520 ? -14.961 34.938 20.953 1 88.44 520 ASP B CA 1
ATOM 8836 C C . ASP B 1 520 ? -14.758 34.969 19.453 1 88.44 520 ASP B C 1
ATOM 8838 O O . ASP B 1 520 ? -14.219 35.938 18.906 1 88.44 520 ASP B O 1
ATOM 8842 N N . PHE B 1 521 ? -15.195 34 18.797 1 90.12 521 PHE B N 1
ATOM 8843 C CA . PHE B 1 521 ? -14.906 33.844 17.375 1 90.12 521 PHE B CA 1
ATOM 8844 C C . PHE B 1 521 ? -15.695 34.844 16.547 1 90.12 521 PHE B C 1
ATOM 8846 O O . PHE B 1 521 ? -15.453 35 15.359 1 90.12 521 PHE B O 1
ATOM 8853 N N . SER B 1 522 ? -16.609 35.562 17.172 1 87.5 522 SER B N 1
ATOM 8854 C CA . SER B 1 522 ? -17.312 36.656 16.516 1 87.5 522 SER B CA 1
ATOM 8855 C C . SER B 1 522 ? -16.547 37.969 16.672 1 87.5 522 SER B C 1
ATOM 8857 O O . SER B 1 522 ? -16.891 39 16.062 1 87.5 522 SER B O 1
ATOM 8859 N N . SER B 1 523 ? -15.516 37.906 17.438 1 90.69 523 SER B N 1
ATOM 8860 C CA . SER B 1 523 ? -14.711 39.094 17.703 1 90.69 523 SER B CA 1
ATOM 8861 C C . SER B 1 523 ? -13.977 39.562 16.453 1 90.69 523 SER B C 1
ATOM 8863 O O . SER B 1 523 ? -13.641 38.75 15.586 1 90.69 523 SER B O 1
ATOM 8865 N N . LYS B 1 524 ? -13.641 40.812 16.375 1 90.69 524 LYS B N 1
ATOM 8866 C CA . LYS B 1 524 ? -12.922 41.406 15.258 1 90.69 524 LYS B CA 1
ATOM 8867 C C . LYS B 1 524 ? -11.484 40.906 15.188 1 90.69 524 LYS B C 1
ATOM 8869 O O . LYS B 1 524 ? -10.828 41.031 14.156 1 90.69 524 LYS B O 1
ATOM 8874 N N . PHE B 1 525 ? -11.109 40.344 16.266 1 91.69 525 PHE B N 1
ATOM 8875 C CA . PHE B 1 525 ? -9.766 39.781 16.312 1 91.69 525 PHE B CA 1
ATOM 8876 C C . PHE B 1 525 ? -9.562 38.781 15.211 1 91.69 525 PHE B C 1
ATOM 8878 O O . PHE B 1 525 ? -8.484 38.688 14.617 1 91.69 525 PHE B O 1
ATOM 8885 N N . TRP B 1 526 ? -10.625 38.062 14.945 1 93.62 526 TRP B N 1
ATOM 8886 C CA . TRP B 1 526 ? -10.477 36.875 14.078 1 93.62 526 TRP B CA 1
ATOM 8887 C C . TRP B 1 526 ? -10.672 37.281 12.617 1 93.62 526 TRP B C 1
ATOM 8889 O O . TRP B 1 526 ? -10.359 36.469 11.719 1 93.62 526 TRP B O 1
ATOM 8899 N N . THR B 1 527 ? -11.055 38.406 12.227 1 91.06 527 THR B N 1
ATOM 8900 C CA . THR B 1 527 ? -11.422 38.844 10.891 1 91.06 527 THR B CA 1
ATOM 8901 C C . THR B 1 527 ? -10.273 38.625 9.906 1 91.06 527 THR B C 1
ATOM 8903 O O . THR B 1 527 ? -10.492 38.094 8.805 1 91.06 527 THR B O 1
ATOM 8906 N N . PRO B 1 528 ? -9.047 38.906 10.305 1 92.12 528 PRO B N 1
ATOM 8907 C CA . PRO B 1 528 ? -7.965 38.688 9.344 1 92.12 528 PRO B CA 1
ATOM 8908 C C . PRO B 1 528 ? -7.531 37.25 9.242 1 92.12 528 PRO B C 1
ATOM 8910 O O . PRO B 1 528 ? -6.805 36.875 8.312 1 92.12 528 PRO B O 1
ATOM 8913 N N . TYR B 1 529 ? -7.973 36.438 10.172 1 94.44 529 TYR B N 1
ATOM 8914 C CA . TYR B 1 529 ? -7.352 35.125 10.289 1 94.44 529 TYR B CA 1
ATOM 8915 C C . TYR B 1 529 ? -8.297 34 9.812 1 94.44 529 TYR B C 1
ATOM 8917 O O . TYR B 1 529 ? -7.855 32.969 9.297 1 94.44 529 TYR B O 1
ATOM 8925 N N . ILE B 1 530 ? -9.555 34.156 9.961 1 95.06 530 ILE B N 1
ATOM 8926 C CA . ILE B 1 530 ? -10.531 33.125 9.656 1 95.06 530 ILE B CA 1
ATOM 8927 C C . ILE B 1 530 ? -10.602 32.906 8.148 1 95.06 530 ILE B C 1
ATOM 8929 O O . ILE B 1 530 ? -10.625 33.875 7.379 1 95.06 530 ILE B O 1
ATOM 8933 N N . ASN B 1 531 ? -10.523 31.672 7.719 1 95.56 531 ASN B N 1
ATOM 8934 C CA . ASN B 1 531 ? -10.695 31.219 6.348 1 95.56 531 ASN B CA 1
ATOM 8935 C C . ASN B 1 531 ? -9.523 31.641 5.461 1 95.56 531 ASN B C 1
ATOM 8937 O O . ASN B 1 531 ? -9.68 31.766 4.246 1 95.56 531 ASN B O 1
ATOM 8941 N N . LYS B 1 532 ? -8.414 32.031 6.086 1 95.25 532 LYS B N 1
ATOM 8942 C CA . LYS B 1 532 ? -7.172 32.312 5.371 1 95.25 532 LYS B CA 1
ATOM 8943 C C . LYS B 1 532 ? -6.156 31.188 5.566 1 95.25 532 LYS B C 1
ATOM 8945 O O . LYS B 1 532 ? -5.762 30.891 6.699 1 95.25 532 LYS B O 1
ATOM 8950 N N . ILE B 1 533 ? -5.766 30.594 4.473 1 95.31 533 ILE B N 1
ATOM 8951 C CA . ILE B 1 533 ? -4.852 29.469 4.531 1 95.31 533 ILE B CA 1
ATOM 8952 C C . ILE B 1 533 ? -3.523 29.844 3.879 1 95.31 533 ILE B C 1
ATOM 8954 O O . ILE B 1 533 ? -3.498 30.422 2.793 1 95.31 533 ILE B O 1
ATOM 8958 N N . ARG B 1 534 ? -2.482 29.516 4.566 1 92.12 534 ARG B N 1
ATOM 8959 C CA . ARG B 1 534 ? -1.15 29.812 4.047 1 92.12 534 ARG B CA 1
ATOM 8960 C C . ARG B 1 534 ? -0.757 28.828 2.949 1 92.12 534 ARG B C 1
ATOM 8962 O O . ARG B 1 534 ? -0.869 27.609 3.125 1 92.12 534 ARG B O 1
ATOM 8969 N N . VAL B 1 535 ? -0.362 29.344 1.771 1 90.56 535 VAL B N 1
ATOM 8970 C CA . VAL B 1 535 ? 0.222 28.578 0.675 1 90.56 535 VAL B CA 1
ATOM 8971 C C . VAL B 1 535 ? 1.535 29.219 0.237 1 90.56 535 VAL B C 1
ATOM 8973 O O . VAL B 1 535 ? 1.562 30 -0.717 1 90.56 535 VAL B O 1
ATOM 8976 N N . SER B 1 536 ? 2.574 28.766 0.827 1 81.06 536 SER B N 1
ATOM 8977 C CA . SER B 1 536 ? 3.855 29.453 0.698 1 81.06 536 SER B CA 1
ATOM 8978 C C . SER B 1 536 ? 4.43 29.297 -0.707 1 81.06 536 SER B C 1
ATOM 8980 O O . SER B 1 536 ? 5.25 30.094 -1.142 1 81.06 536 SER B O 1
ATOM 8982 N N . SER B 1 537 ? 3.986 28.359 -1.451 1 78.06 537 SER B N 1
ATOM 8983 C CA . SER B 1 537 ? 4.57 28.031 -2.748 1 78.06 537 SER B CA 1
ATOM 8984 C C . SER B 1 537 ? 4.094 29 -3.826 1 78.06 537 SER B C 1
ATOM 8986 O O . SER B 1 537 ? 4.676 29.062 -4.91 1 78.06 537 SER B O 1
ATOM 8988 N N . ILE B 1 538 ? 3.068 29.766 -3.52 1 80.69 538 ILE B N 1
ATOM 8989 C CA . ILE B 1 538 ? 2.508 30.609 -4.562 1 80.69 538 ILE B CA 1
ATOM 8990 C C . ILE B 1 538 ? 2.893 32.062 -4.305 1 80.69 538 ILE B C 1
ATOM 8992 O O . ILE B 1 538 ? 3.328 32.406 -3.203 1 80.69 538 ILE B O 1
ATOM 8996 N N . GLU B 1 539 ? 2.676 32.875 -5.25 1 75.75 539 GLU B N 1
ATOM 8997 C CA . GLU B 1 539 ? 3.066 34.281 -5.168 1 75.75 539 GLU B CA 1
ATOM 8998 C C . GLU B 1 539 ? 2.266 35 -4.094 1 75.75 539 GLU B C 1
ATOM 9000 O O . GLU B 1 539 ? 2.824 35.781 -3.314 1 75.75 539 GLU B O 1
ATOM 9005 N N . SER B 1 540 ? 0.928 34.75 -4.035 1 74.56 540 SER B N 1
ATOM 9006 C CA . SER B 1 540 ? 0.067 35.438 -3.078 1 74.56 540 SER B CA 1
ATOM 9007 C C . SER B 1 540 ? 0.247 34.875 -1.673 1 74.56 540 SER B C 1
ATOM 9009 O O . SER B 1 540 ? -0.125 35.531 -0.689 1 74.56 540 SER B O 1
ATOM 9011 N N . CYS B 1 541 ? 0.679 33.625 -1.575 1 80.5 541 CYS B N 1
ATOM 9012 C CA . CYS B 1 541 ? 1.005 32.906 -0.348 1 80.5 541 CYS B CA 1
ATOM 9013 C C . CYS B 1 541 ? -0.252 32.594 0.464 1 80.5 541 CYS B C 1
ATOM 9015 O O . CYS B 1 541 ? -0.167 32.25 1.64 1 80.5 541 CYS B O 1
ATOM 9017 N N . ILE B 1 542 ? -1.466 33 -0.198 1 88.62 542 ILE B N 1
ATOM 9018 C CA . ILE B 1 542 ? -2.68 32.844 0.597 1 88.62 542 ILE B CA 1
ATOM 9019 C C . ILE B 1 542 ? -3.77 32.188 -0.245 1 88.62 542 ILE B C 1
ATOM 9021 O O . ILE B 1 542 ? -3.906 32.469 -1.436 1 88.62 542 ILE B O 1
ATOM 9025 N N . PHE B 1 543 ? -4.445 31.312 0.323 1 93.12 543 PHE B N 1
ATOM 9026 C CA . PHE B 1 543 ? -5.695 30.734 -0.166 1 93.12 543 PHE B CA 1
ATOM 9027 C C . PHE B 1 543 ? -6.867 31.172 0.708 1 93.12 543 PHE B C 1
ATOM 9029 O O . PHE B 1 543 ? -7.02 30.688 1.832 1 93.12 543 PHE B O 1
ATOM 9036 N N . ASP B 1 544 ? -7.68 32.062 0.192 1 93.25 544 ASP B N 1
ATOM 9037 C CA . ASP B 1 544 ? -8.812 32.625 0.925 1 93.25 544 ASP B CA 1
ATOM 9038 C C . ASP B 1 544 ? -10.094 31.844 0.639 1 93.25 544 ASP B C 1
ATOM 9040 O O . ASP B 1 544 ? -10.633 31.922 -0.467 1 93.25 544 ASP B O 1
ATOM 9044 N N . LEU B 1 545 ? -10.641 31.203 1.653 1 92.94 545 LEU B N 1
ATOM 9045 C CA . LEU B 1 545 ? -11.805 30.328 1.505 1 92.94 545 LEU B CA 1
ATOM 9046 C C . LEU B 1 545 ? -13.078 31.156 1.379 1 92.94 545 LEU B C 1
ATOM 9048 O O . LEU B 1 545 ? -14.086 30.672 0.865 1 92.94 545 LEU B O 1
ATOM 9052 N N . ALA B 1 546 ? -13.117 32.375 1.928 1 84.44 546 ALA B N 1
ATOM 9053 C CA . ALA B 1 546 ? -14.344 33.156 1.96 1 84.44 546 ALA B CA 1
ATOM 9054 C C . ALA B 1 546 ? -14.383 34.156 0.801 1 84.44 546 ALA B C 1
ATOM 9056 O O . ALA B 1 546 ? -15.336 34.938 0.664 1 84.44 546 ALA B O 1
ATOM 9057 N N . GLN B 1 547 ? -13.289 34.219 0.007 1 72.56 547 GLN B N 1
ATOM 9058 C CA . GLN B 1 547 ? -13.258 35.219 -1.076 1 72.56 547 GLN B CA 1
ATOM 9059 C C . GLN B 1 547 ? -14.438 35 -2.027 1 72.56 547 GLN B C 1
ATOM 9061 O O . GLN B 1 547 ? -14.703 33.906 -2.473 1 72.56 547 GLN B O 1
ATOM 9066 N N . LEU B 1 548 ? -15.391 35.969 -1.896 1 59.41 548 LEU B N 1
ATOM 9067 C CA . LEU B 1 548 ? -16.5 36 -2.844 1 59.41 548 LEU B CA 1
ATOM 9068 C C . LEU B 1 548 ? -16 36.312 -4.246 1 59.41 548 LEU B C 1
ATOM 9070 O O . LEU B 1 548 ? -14.953 36.969 -4.406 1 59.41 548 LEU B O 1
ATOM 9074 N N . ASP B 1 549 ? -16.484 35.781 -5.391 1 49.12 549 ASP B N 1
ATOM 9075 C CA . ASP B 1 549 ? -16.156 35.969 -6.801 1 49.12 549 ASP B CA 1
ATOM 9076 C C . ASP B 1 549 ? -15.859 37.406 -7.129 1 49.12 549 ASP B C 1
ATOM 9078 O O . ASP B 1 549 ? -16.766 38.188 -7.434 1 49.12 549 ASP B O 1
ATOM 9082 N N . VAL B 1 550 ? -15.367 38.25 -6.379 1 36.31 550 VAL B N 1
ATOM 9083 C CA . VAL B 1 550 ? -15.164 39.5 -7.086 1 36.31 550 VAL B CA 1
ATOM 9084 C C . VAL B 1 550 ? -14.086 39.312 -8.148 1 36.31 550 VAL B C 1
ATOM 9086 O O . VAL B 1 550 ? -13.102 38.594 -7.938 1 36.31 550 VAL B O 1
ATOM 9089 N N . LYS B 1 551 ? -14.266 39.906 -9.375 1 40.03 551 LYS B N 1
ATOM 9090 C CA . LYS B 1 551 ? -13.297 40.125 -10.438 1 40.03 551 LYS B CA 1
ATOM 9091 C C . LYS B 1 551 ? -11.969 40.625 -9.883 1 40.03 551 LYS B C 1
ATOM 9093 O O . LYS B 1 551 ? -11.953 41.406 -8.93 1 40.03 551 LYS B O 1
ATOM 9098 N N . GLU B 1 552 ? -10.883 40 -10.219 1 36.38 552 GLU B N 1
ATOM 9099 C CA . GLU B 1 552 ? -9.445 40.156 -10.008 1 36.38 552 GLU B CA 1
ATOM 9100 C C . GLU B 1 552 ? -9.07 41.625 -9.773 1 36.38 552 GLU B C 1
ATOM 9102 O O . GLU B 1 552 ? -8.188 42.156 -10.453 1 36.38 552 GLU B O 1
ATOM 9107 N N . TYR B 1 553 ? -9.844 42.562 -9.414 1 31.59 553 TYR B N 1
ATOM 9108 C CA . TYR B 1 553 ? -9.188 43.844 -9.508 1 31.59 553 TYR B CA 1
ATOM 9109 C C . TYR B 1 553 ? -7.992 43.906 -8.555 1 31.59 553 TYR B C 1
ATOM 9111 O O . TYR B 1 553 ? -6.902 44.344 -8.953 1 31.59 553 TYR B O 1
ATOM 9119 N N . GLY B 1 554 ? -8.188 44.094 -7.18 1 32.38 554 GLY B N 1
ATOM 9120 C CA . GLY B 1 554 ? -7.355 44.844 -6.262 1 32.38 554 GLY B CA 1
ATOM 9121 C C . GLY B 1 554 ? -6.203 44.062 -5.695 1 32.38 554 GLY B C 1
ATOM 9122 O O . GLY B 1 554 ? -5.598 44.438 -4.695 1 32.38 554 GLY B O 1
ATOM 9123 N N . ASP B 1 555 ? -5.875 42.938 -6.043 1 36.53 555 ASP B N 1
ATOM 9124 C CA . ASP B 1 555 ? -4.918 42.156 -5.262 1 36.53 555 ASP B CA 1
ATOM 9125 C C . ASP B 1 555 ? -3.506 42.688 -5.402 1 36.53 555 ASP B C 1
ATOM 9127 O O . ASP B 1 555 ? -2.623 42.031 -5.953 1 36.53 555 ASP B O 1
ATOM 9131 N N . GLN B 1 556 ? -3.242 43.875 -5.66 1 34.75 556 GLN B N 1
ATOM 9132 C CA . GLN B 1 556 ? -1.911 44.438 -5.805 1 34.75 556 GLN B CA 1
ATOM 9133 C C . GLN B 1 556 ? -1.118 44.344 -4.504 1 34.75 556 GLN B C 1
ATOM 9135 O O . GLN B 1 556 ? 0.106 44.188 -4.531 1 34.75 556 GLN B O 1
ATOM 9140 N N . LEU B 1 557 ? -1.678 44.5 -3.342 1 33.59 557 LEU B N 1
ATOM 9141 C CA . LEU B 1 557 ? -0.885 44.625 -2.125 1 33.59 557 LEU B CA 1
ATOM 9142 C C . LEU B 1 557 ? -0.41 43.281 -1.626 1 33.59 557 LEU B C 1
ATOM 9144 O O . LEU B 1 557 ? 0.675 43.156 -1.051 1 33.59 557 LEU B O 1
ATOM 9148 N N . SER B 1 558 ? -1.202 42.281 -1.708 1 34.75 558 SER B N 1
ATOM 9149 C CA . SER B 1 558 ? -0.843 41 -1.127 1 34.75 558 SER B CA 1
ATOM 9150 C C . SER B 1 558 ? 0.281 40.344 -1.912 1 34.75 558 SER B C 1
ATOM 9152 O O . SER B 1 558 ? 0.814 39.312 -1.492 1 34.75 558 SER B O 1
ATOM 9154 N N . LYS B 1 559 ? 0.558 40.656 -3.096 1 42.66 559 LYS B N 1
ATOM 9155 C CA . LYS B 1 559 ? 1.648 40.188 -3.932 1 42.66 559 LYS B CA 1
ATOM 9156 C C . LYS B 1 559 ? 3.006 40.562 -3.354 1 42.66 559 LYS B C 1
ATOM 9158 O O . LYS B 1 559 ? 4.027 39.969 -3.707 1 42.66 559 LYS B O 1
ATOM 9163 N N . LYS B 1 560 ? 3.082 41.562 -2.689 1 37.31 560 LYS B N 1
ATOM 9164 C CA . LYS B 1 560 ? 4.398 42.062 -2.301 1 37.31 560 LYS B CA 1
ATOM 9165 C C . LYS B 1 560 ? 5.023 41.188 -1.225 1 37.31 560 LYS B C 1
ATOM 9167 O O . LYS B 1 560 ? 6.246 41.062 -1.152 1 37.31 560 LYS B O 1
ATOM 9172 N N . ILE B 1 561 ? 4.152 40.625 -0.379 1 36.03 561 ILE B N 1
ATOM 9173 C CA . ILE B 1 561 ? 4.734 39.969 0.785 1 36.03 561 ILE B CA 1
ATOM 9174 C C . ILE B 1 561 ? 5.109 38.531 0.431 1 36.03 561 ILE B C 1
ATOM 9176 O O . ILE B 1 561 ? 6.059 37.969 0.988 1 36.03 561 ILE B O 1
ATOM 9180 N N . CYS B 1 562 ? 4.438 37.938 -0.604 1 37.56 562 CYS B N 1
ATOM 9181 C CA . CYS B 1 562 ? 4.676 36.5 -0.875 1 37.56 562 CYS B CA 1
ATOM 9182 C C . CYS B 1 562 ? 5.844 36.312 -1.838 1 37.56 562 CYS B C 1
ATOM 9184 O O . CYS B 1 562 ? 6.227 35.188 -2.148 1 37.56 562 CYS B O 1
ATOM 9186 N N . THR B 1 563 ? 6.145 37.219 -2.914 1 31.77 563 THR B N 1
ATOM 9187 C CA . THR B 1 563 ? 7.027 37 -4.051 1 31.77 563 THR B CA 1
ATOM 9188 C C . THR B 1 563 ? 8.383 36.469 -3.59 1 31.77 563 THR B C 1
ATOM 9190 O O . THR B 1 563 ? 9.211 36.062 -4.41 1 31.77 563 THR B O 1
ATOM 9193 N N . SER B 1 564 ? 8.953 36.812 -2.523 1 28.98 564 SER B N 1
ATOM 9194 C CA . SER B 1 564 ? 10.375 36.5 -2.383 1 28.98 564 SER B CA 1
ATOM 9195 C C . SER B 1 564 ? 10.594 35.031 -2.025 1 28.98 564 SER B C 1
ATOM 9197 O O . SER B 1 564 ? 11.703 34.625 -1.688 1 28.98 564 SER B O 1
ATOM 9199 N N . LEU B 1 565 ? 9.531 34.094 -1.831 1 26.81 565 LEU B N 1
ATOM 9200 C CA . LEU B 1 565 ? 9.953 32.75 -1.42 1 26.81 565 LEU B CA 1
ATOM 9201 C C . LEU B 1 565 ? 10.086 31.828 -2.625 1 26.81 565 LEU B C 1
ATOM 9203 O O . LEU B 1 565 ? 9.195 31.766 -3.471 1 26.81 565 LEU B O 1
#

Nearest PDB structures (foldseek):
  2a1s-assembly1_D  TM=6.628E-01  e=4.901E-25  Homo sapiens
  2a1s-assembly1_A  TM=6.628E-01  e=8.707E-25  Homo sapiens
  3d45-assembly1_A  TM=8.627E-01  e=1.755E-17  Mus musculus
  2a1r-assembly1_B  TM=8.371E-01  e=6.477E-17  Homo sapiens
  3d45-assembly1_B  TM=8.534E-01  e=3.631E-16  Mus musculus